Protein AF-A0A3D2Z4G0-F1 (afdb_monomer_lite)

Structure (mmCIF, N/CA/C/O backbone):
data_AF-A0A3D2Z4G0-F1
#
_entry.id   AF-A0A3D2Z4G0-F1
#
loop_
_atom_site.group_PDB
_atom_site.id
_atom_site.type_symbol
_atom_site.label_atom_id
_atom_site.label_alt_id
_atom_site.label_comp_id
_atom_site.label_asym_id
_atom_site.label_entity_id
_atom_site.label_seq_id
_atom_site.pdbx_PDB_ins_code
_atom_site.Cartn_x
_atom_site.Cartn_y
_atom_site.Cartn_z
_atom_site.occupancy
_atom_site.B_iso_or_equiv
_atom_site.auth_seq_id
_atom_site.auth_comp_id
_atom_site.auth_asym_id
_atom_site.auth_atom_id
_atom_site.pdbx_PDB_model_num
ATOM 1 N N . MET A 1 1 ? 4.034 -22.507 46.499 1.00 26.33 1 MET A N 1
ATOM 2 C CA . MET A 1 1 ? 3.927 -21.256 47.279 1.00 26.33 1 MET A CA 1
ATOM 3 C C . MET A 1 1 ? 2.744 -20.499 46.730 1.00 26.33 1 MET A C 1
ATOM 5 O O . MET A 1 1 ? 2.694 -20.268 45.532 1.00 26.33 1 MET A O 1
ATOM 9 N N . ILE A 1 2 ? 1.754 -20.267 47.580 1.00 26.80 2 ILE A N 1
ATOM 10 C CA . ILE A 1 2 ? 0.450 -19.711 47.232 1.00 26.80 2 ILE A CA 1
ATOM 11 C C . ILE A 1 2 ? 0.657 -18.213 46.958 1.00 26.80 2 ILE A C 1
ATOM 13 O O . ILE A 1 2 ? 0.965 -17.467 47.874 1.00 26.80 2 ILE A O 1
ATOM 17 N N . GLN A 1 3 ? 0.527 -17.775 45.702 1.00 35.84 3 GLN A N 1
ATOM 18 C CA . GLN A 1 3 ? 0.674 -16.372 45.262 1.00 35.84 3 GLN A CA 1
ATOM 19 C C . GLN A 1 3 ? -0.486 -15.445 45.699 1.00 35.84 3 GLN A C 1
ATOM 21 O O . GLN A 1 3 ? -0.616 -14.338 45.186 1.00 35.84 3 GLN A O 1
ATOM 26 N N . GLY A 1 4 ? -1.332 -15.878 46.641 1.00 30.55 4 GLY A N 1
ATOM 27 C CA . GLY A 1 4 ? -2.439 -15.076 47.177 1.00 30.55 4 GLY A CA 1
ATOM 28 C C . GLY A 1 4 ? -1.985 -13.871 48.011 1.00 30.55 4 GLY A C 1
ATOM 29 O O . GLY A 1 4 ? -2.734 -12.907 48.136 1.00 30.55 4 GLY A O 1
ATOM 30 N N . ASP A 1 5 ? -0.748 -13.882 48.515 1.00 36.03 5 ASP A N 1
ATOM 31 C CA . ASP A 1 5 ? -0.231 -12.812 49.380 1.00 36.03 5 ASP A CA 1
ATOM 32 C C . ASP A 1 5 ? 0.164 -11.532 48.612 1.00 36.03 5 ASP A C 1
ATOM 34 O O . ASP A 1 5 ? 0.172 -10.449 49.189 1.00 36.03 5 ASP A O 1
ATOM 38 N N . LEU A 1 6 ? 0.359 -11.591 47.286 1.00 43.19 6 LEU A N 1
ATOM 39 C CA . LEU A 1 6 ? 0.741 -10.420 46.473 1.00 43.19 6 LEU A CA 1
ATOM 40 C C . LEU A 1 6 ? -0.345 -9.331 46.374 1.00 43.19 6 LEU A C 1
ATOM 42 O O . LEU A 1 6 ? -0.020 -8.187 46.066 1.00 43.19 6 LEU A O 1
ATOM 46 N N . PHE A 1 7 ? -1.615 -9.655 46.640 1.00 40.22 7 PHE A N 1
ATOM 47 C CA . PHE A 1 7 ? -2.715 -8.676 46.618 1.00 40.22 7 PHE A CA 1
ATOM 48 C C . PHE A 1 7 ? -2.901 -7.937 47.950 1.00 40.22 7 PHE A C 1
ATOM 50 O O . PHE A 1 7 ? -3.473 -6.848 47.964 1.00 40.22 7 PHE A O 1
ATOM 57 N N . LEU A 1 8 ? -2.417 -8.502 49.062 1.00 39.91 8 LEU A N 1
ATOM 58 C CA . LEU A 1 8 ? -2.564 -7.928 50.405 1.00 39.91 8 LEU A CA 1
ATOM 59 C C . LEU A 1 8 ? -1.239 -7.418 50.987 1.00 39.91 8 LEU A C 1
ATOM 61 O O . LEU A 1 8 ? -1.266 -6.549 51.857 1.00 39.91 8 LEU A O 1
ATOM 65 N N . ASP A 1 9 ? -0.090 -7.893 50.504 1.00 40.06 9 ASP A N 1
ATOM 66 C CA . ASP A 1 9 ? 1.225 -7.445 50.974 1.00 40.06 9 ASP A CA 1
ATOM 67 C C . ASP A 1 9 ? 1.528 -5.963 50.701 1.00 40.06 9 ASP A C 1
ATOM 69 O O . ASP A 1 9 ? 2.069 -5.324 51.602 1.00 40.06 9 ASP A O 1
ATOM 73 N N . PRO A 1 10 ? 1.120 -5.333 49.579 1.00 41.44 10 PRO A N 1
ATOM 74 C CA . PRO A 1 10 ? 1.303 -3.888 49.404 1.00 41.44 10 PRO A CA 1
ATOM 75 C C . PRO A 1 10 ? 0.479 -3.047 50.392 1.00 41.44 10 PRO A C 1
ATOM 77 O O . PRO A 1 10 ? 0.811 -1.895 50.642 1.00 41.44 10 PRO A O 1
ATOM 80 N N . LEU A 1 11 ? -0.590 -3.619 50.964 1.00 38.25 11 LEU A N 1
ATOM 81 C CA . LEU A 1 11 ? -1.398 -2.991 52.016 1.00 38.25 11 LEU A CA 1
ATOM 82 C C . LEU A 1 11 ? -0.865 -3.294 53.429 1.00 38.25 11 LEU A C 1
ATOM 84 O O . LEU A 1 11 ? -1.205 -2.585 54.373 1.00 38.25 11 LEU A O 1
ATOM 88 N N . ARG A 1 12 ? -0.051 -4.348 53.596 1.00 37.44 12 ARG A N 1
ATOM 89 C CA . ARG A 1 12 ? 0.475 -4.806 54.897 1.00 37.44 12 ARG A CA 1
ATOM 90 C C . ARG A 1 12 ? 1.940 -4.437 55.137 1.00 37.44 12 ARG A C 1
ATOM 92 O O . ARG A 1 12 ? 2.349 -4.326 56.291 1.00 37.44 12 ARG A O 1
ATOM 99 N N . ALA A 1 13 ? 2.725 -4.216 54.088 1.00 37.34 13 ALA A N 1
ATOM 100 C CA . ALA A 1 13 ? 4.147 -3.916 54.180 1.00 37.34 13 ALA A CA 1
ATOM 101 C C . ALA A 1 13 ? 4.425 -2.401 54.095 1.00 37.34 13 ALA A C 1
ATOM 103 O O . ALA A 1 13 ? 4.795 -1.879 53.051 1.00 37.34 13 ALA A O 1
ATOM 104 N N . GLY A 1 14 ? 4.313 -1.730 55.247 1.00 43.56 14 GLY A N 1
ATOM 105 C CA . GLY A 1 14 ? 5.189 -0.616 55.637 1.00 43.56 14 GLY A CA 1
ATOM 106 C C . GLY A 1 14 ? 4.856 0.793 55.137 1.00 43.56 14 GLY A C 1
ATOM 107 O O . GLY A 1 14 ? 5.558 1.307 54.272 1.00 43.56 14 GLY A O 1
ATOM 108 N N . ASP A 1 15 ? 3.920 1.474 55.808 1.00 40.44 15 ASP A N 1
ATOM 109 C CA . ASP A 1 15 ? 3.871 2.943 55.834 1.00 40.44 15 ASP A CA 1
ATOM 110 C C . ASP A 1 15 ? 4.168 3.470 57.261 1.00 40.44 15 ASP A C 1
ATOM 112 O O . ASP A 1 15 ? 3.384 3.221 58.182 1.00 40.44 15 ASP A O 1
ATOM 116 N N . PRO A 1 16 ? 5.286 4.195 57.487 1.00 45.03 16 PRO A N 1
ATOM 117 C CA . PRO A 1 16 ? 5.542 4.961 58.714 1.00 45.03 16 PRO A CA 1
ATOM 118 C C . PRO A 1 16 ? 4.573 6.142 58.917 1.00 45.03 16 PRO A C 1
ATOM 120 O O . PRO A 1 16 ? 4.625 6.796 59.957 1.00 45.03 16 PRO A O 1
ATOM 123 N N . GLN A 1 17 ? 3.720 6.429 57.932 1.00 47.69 17 GLN A N 1
ATOM 124 C CA . GLN A 1 17 ? 2.647 7.418 57.944 1.00 47.69 17 GLN A CA 1
ATOM 125 C C . GLN A 1 17 ? 1.267 6.756 57.868 1.00 47.69 17 GLN A C 1
ATOM 127 O O . GLN A 1 17 ? 0.371 7.265 57.194 1.00 47.69 17 GLN A O 1
ATOM 132 N N . GLN A 1 18 ? 1.026 5.688 58.643 1.00 40.91 18 GLN A N 1
ATOM 133 C CA . GLN A 1 18 ? -0.345 5.509 59.128 1.00 40.91 18 GLN A CA 1
ATOM 134 C C . GLN A 1 18 ? -0.792 6.868 59.689 1.00 40.91 18 GLN A C 1
ATOM 136 O O . GLN A 1 18 ? -0.118 7.386 60.590 1.00 40.91 18 GLN A O 1
ATOM 141 N N . PRO A 1 19 ? -1.865 7.488 59.156 1.00 40.09 19 PRO A N 1
ATOM 142 C CA . PRO A 1 19 ? -2.386 8.682 59.784 1.00 40.09 19 PRO A CA 1
ATOM 143 C C . PRO A 1 19 ? -2.679 8.309 61.242 1.00 40.09 19 PRO A C 1
ATOM 145 O O . PRO A 1 19 ? -3.088 7.165 61.492 1.00 40.09 19 PRO A O 1
ATOM 148 N N . PRO A 1 20 ? -2.392 9.201 62.209 1.00 41.44 20 PRO A N 1
ATOM 149 C CA . PRO A 1 20 ? -2.574 8.890 63.618 1.00 41.44 20 PRO A CA 1
ATOM 150 C C . PRO A 1 20 ? -3.964 8.270 63.813 1.00 41.44 20 PRO A C 1
ATOM 152 O O . PRO A 1 20 ? -4.894 8.675 63.111 1.00 41.44 20 PRO A O 1
ATOM 155 N N . PRO A 1 21 ? -4.137 7.301 64.729 1.00 42.06 21 PRO A N 1
ATOM 156 C CA . PRO A 1 21 ? -5.417 6.612 64.944 1.00 42.06 21 PRO A CA 1
ATOM 157 C C . PRO A 1 21 ? -6.617 7.569 65.104 1.00 42.06 21 PRO A C 1
ATOM 159 O O . PRO A 1 21 ? -7.758 7.191 64.875 1.00 42.06 21 PRO A O 1
ATOM 162 N N . GLU A 1 22 ? -6.332 8.822 65.449 1.00 41.31 22 GLU A N 1
ATOM 163 C CA . GLU A 1 22 ? -7.210 9.988 65.533 1.00 41.31 22 GLU A CA 1
ATOM 164 C C . GLU A 1 22 ? -7.903 10.378 64.204 1.00 41.31 22 GLU A C 1
ATOM 166 O O . GLU A 1 22 ? -9.020 10.882 64.233 1.00 41.31 22 GLU A O 1
ATOM 171 N N . LEU A 1 23 ? -7.316 10.099 63.031 1.00 34.28 23 LEU A N 1
ATOM 172 C CA . LEU A 1 23 ? -7.935 10.313 61.704 1.00 34.28 23 LEU A CA 1
ATOM 173 C C . LEU A 1 23 ? -8.950 9.214 61.336 1.00 34.28 23 LEU A C 1
ATOM 175 O O . LEU A 1 23 ? -9.808 9.431 60.483 1.00 34.28 23 LEU A O 1
ATOM 179 N N . TYR A 1 24 ? -8.870 8.059 62.006 1.00 39.69 24 TYR A N 1
ATOM 180 C CA . TYR A 1 24 ? -9.885 6.999 61.987 1.00 39.69 24 TYR A CA 1
ATOM 181 C C . TYR A 1 24 ? -10.826 7.068 63.198 1.00 39.69 24 TYR A C 1
ATOM 183 O O . TYR A 1 24 ? -11.825 6.347 63.238 1.00 39.69 24 TYR A O 1
ATOM 191 N N . SER A 1 25 ? -10.545 7.936 64.179 1.00 35.84 25 SER A N 1
ATOM 192 C CA . SER A 1 25 ? -11.500 8.258 65.232 1.00 35.84 25 SER A CA 1
ATOM 193 C C . SER A 1 25 ? -12.492 9.270 64.674 1.00 35.84 25 SER A C 1
ATOM 195 O O . SER A 1 25 ? -12.332 10.485 64.795 1.00 35.84 25 SER A O 1
ATOM 197 N N . PHE A 1 26 ? -13.544 8.759 64.041 1.00 35.59 26 PHE A N 1
ATOM 198 C CA . PHE A 1 26 ? -14.797 9.497 64.034 1.00 35.59 26 PHE A CA 1
ATOM 199 C C . PHE A 1 26 ? -15.119 9.826 65.497 1.00 35.59 26 PHE A C 1
ATOM 201 O O . PHE A 1 26 ? -15.107 8.936 66.348 1.00 35.59 26 PHE A O 1
ATOM 208 N N . GLY A 1 27 ? -15.265 11.120 65.791 1.00 43.09 27 GLY A N 1
ATOM 209 C CA . GLY A 1 27 ? -15.557 11.612 67.131 1.00 43.09 27 GLY A CA 1
ATOM 210 C C . GLY A 1 27 ? -16.726 10.853 67.753 1.00 43.09 27 GLY A C 1
ATOM 211 O O . GLY A 1 27 ? -17.701 10.556 67.070 1.00 43.09 27 GLY A O 1
ATOM 212 N N . ASP A 1 28 ? -16.575 10.563 69.043 1.00 42.00 28 ASP A N 1
ATOM 213 C CA . ASP A 1 28 ? -17.462 9.764 69.882 1.00 42.00 28 ASP A CA 1
ATOM 214 C C . ASP A 1 28 ? -17.694 8.324 69.396 1.00 42.00 28 ASP A C 1
ATOM 216 O O . ASP A 1 28 ? -18.253 8.046 68.338 1.00 42.00 28 ASP A O 1
ATOM 220 N N . THR A 1 29 ? -17.305 7.370 70.246 1.00 39.41 29 THR A N 1
ATOM 221 C CA . THR A 1 29 ? -17.774 5.985 70.196 1.00 39.41 29 THR A CA 1
ATOM 222 C C . THR A 1 29 ? -19.284 5.982 69.936 1.00 39.41 29 THR A C 1
ATOM 224 O O . THR A 1 29 ? -20.032 6.468 70.793 1.00 39.41 29 THR A O 1
ATOM 227 N N . PRO A 1 30 ? -19.770 5.429 68.808 1.00 42.28 30 PRO A N 1
ATOM 228 C CA . PRO A 1 30 ? -21.195 5.254 68.623 1.00 42.28 30 PRO A CA 1
ATOM 229 C C . PRO A 1 30 ? -21.691 4.380 69.773 1.00 42.28 30 PRO A C 1
ATOM 231 O O . PRO A 1 30 ? -21.237 3.256 69.969 1.00 42.28 30 PRO A O 1
ATOM 234 N N . THR A 1 31 ? -22.645 4.884 70.547 1.00 48.47 31 THR A N 1
ATOM 235 C CA . THR A 1 31 ? -23.392 4.127 71.565 1.00 48.47 31 THR A CA 1
ATOM 236 C C . THR A 1 31 ? -24.327 3.077 70.946 1.00 48.47 31 THR A C 1
ATOM 238 O O . THR A 1 31 ? -25.176 2.513 71.634 1.00 48.47 31 THR A O 1
ATOM 241 N N . SER A 1 32 ? -24.159 2.792 69.653 1.00 48.91 32 SER A N 1
ATOM 242 C CA . SER A 1 32 ? -24.897 1.806 68.870 1.00 48.91 32 SER A CA 1
ATOM 243 C C . SER A 1 32 ? -23.912 0.745 68.363 1.00 48.91 32 SER A C 1
ATOM 245 O O . SER A 1 32 ? -22.798 1.107 67.979 1.00 48.91 32 SER A O 1
ATOM 247 N N . PRO A 1 33 ? -24.273 -0.553 68.365 1.00 43.03 33 PRO A N 1
ATOM 248 C CA . PRO A 1 33 ? -23.442 -1.584 67.744 1.00 43.03 33 PRO A CA 1
ATOM 249 C C . PRO A 1 33 ? -23.153 -1.194 66.284 1.00 43.03 33 PRO A C 1
ATOM 251 O O . PRO A 1 33 ? -24.008 -0.548 65.674 1.00 43.03 33 PRO A O 1
ATOM 254 N N . PRO A 1 34 ? -21.979 -1.548 65.722 1.00 48.84 34 PRO A N 1
ATOM 255 C CA . PRO A 1 34 ? -21.697 -1.270 64.320 1.00 48.84 34 PRO A CA 1
ATOM 256 C C . PRO A 1 34 ? -22.833 -1.865 63.489 1.00 48.84 34 PRO A C 1
ATOM 258 O O . PRO A 1 34 ? -23.084 -3.070 63.570 1.00 48.84 34 PRO A O 1
ATOM 261 N N . GLU A 1 35 ? -23.558 -1.021 62.750 1.00 45.31 35 GLU A N 1
ATOM 262 C CA . GLU A 1 35 ? -24.499 -1.507 61.748 1.00 45.31 35 GLU A CA 1
ATOM 263 C C . GLU A 1 35 ? -23.724 -2.467 60.847 1.00 45.31 35 GLU A C 1
ATOM 265 O O . GLU A 1 35 ? -22.683 -2.113 60.286 1.00 45.31 35 GLU A O 1
ATOM 270 N N . SER A 1 36 ? -24.176 -3.718 60.772 1.00 47.66 36 SER A N 1
ATOM 271 C CA . SER A 1 36 ? -23.598 -4.691 59.860 1.00 47.66 36 SER A CA 1
ATOM 272 C C . SER A 1 36 ? -23.905 -4.222 58.442 1.00 47.66 36 SER A C 1
ATOM 274 O O . SER A 1 36 ? -24.997 -4.465 57.932 1.00 47.66 36 SER A O 1
ATOM 276 N N . VAL A 1 37 ? -22.968 -3.507 57.823 1.00 56.75 37 VAL A N 1
ATOM 277 C CA . VAL A 1 37 ? -23.060 -3.165 56.405 1.00 56.75 37 VAL A CA 1
ATOM 278 C C . VAL A 1 37 ? -22.986 -4.479 55.635 1.00 56.75 37 VAL A C 1
ATOM 280 O O . VAL A 1 37 ? -21.968 -5.171 55.661 1.00 56.75 37 VAL A O 1
ATOM 283 N N . GLU A 1 38 ? -24.093 -4.859 55.009 1.00 61.16 38 GLU A N 1
ATOM 284 C CA . GLU A 1 38 ? -24.170 -6.059 54.186 1.00 61.16 38 GLU A CA 1
ATOM 285 C C . GLU A 1 38 ? -23.364 -5.817 52.902 1.00 61.16 38 GLU A C 1
ATOM 287 O O . GLU A 1 38 ? -23.771 -5.068 52.016 1.00 61.16 38 GLU A O 1
ATOM 292 N N . VAL A 1 39 ? -22.159 -6.388 52.841 1.00 68.50 39 VAL A N 1
ATOM 293 C CA . VAL A 1 39 ? -21.273 -6.292 51.674 1.00 68.50 39 VAL A CA 1
ATOM 294 C C . VAL A 1 39 ? -21.712 -7.330 50.649 1.00 68.50 39 VAL A C 1
ATOM 296 O O . VAL A 1 39 ? -21.817 -8.518 50.965 1.00 68.50 39 VAL A O 1
ATOM 299 N N . SER A 1 40 ? -21.940 -6.892 49.413 1.00 70.94 40 SER A N 1
ATOM 300 C CA . SER A 1 40 ? -22.336 -7.781 48.325 1.00 70.94 40 SER A CA 1
ATOM 301 C C . SER A 1 40 ? -21.267 -8.851 48.038 1.00 70.94 40 SER A C 1
ATOM 303 O O . SER A 1 40 ? -20.087 -8.668 48.362 1.00 70.94 40 SER A O 1
ATOM 305 N N . PRO A 1 41 ? -21.635 -9.972 47.391 1.00 73.81 41 PRO A N 1
ATOM 306 C CA . PRO A 1 41 ? -20.697 -11.033 47.030 1.00 73.81 41 PRO A CA 1
ATOM 307 C C . PRO A 1 41 ? -19.424 -10.535 46.335 1.00 73.81 41 PRO A C 1
ATOM 309 O O . PRO A 1 41 ? -18.332 -10.948 46.716 1.00 73.81 41 PRO A O 1
ATOM 312 N N . GLY A 1 42 ? -19.527 -9.573 45.410 1.00 70.62 42 GLY A N 1
ATOM 313 C CA . GLY A 1 42 ? -18.361 -8.967 44.756 1.00 70.62 42 GLY A CA 1
ATOM 314 C C . GLY A 1 42 ? -17.338 -8.407 45.752 1.00 70.62 42 GLY A C 1
ATOM 315 O O . GLY A 1 42 ? -16.149 -8.707 45.650 1.00 70.62 42 GLY A O 1
ATOM 316 N N . GLY A 1 43 ? -17.797 -7.678 46.772 1.00 72.25 43 GLY A N 1
ATOM 317 C CA . GLY A 1 43 ? -16.953 -7.137 47.843 1.00 72.25 43 GLY A CA 1
ATOM 318 C C . GLY A 1 43 ? -16.432 -8.188 48.829 1.00 72.25 43 GLY A C 1
ATOM 319 O O . GLY A 1 43 ? -15.412 -7.975 49.495 1.00 72.25 43 GLY A O 1
ATOM 320 N N . ARG A 1 44 ? -17.085 -9.355 48.902 1.00 78.56 44 ARG A N 1
ATOM 321 C CA . ARG A 1 44 ? -16.624 -10.495 49.710 1.00 78.56 44 ARG A CA 1
ATOM 322 C C . ARG A 1 44 ? -15.416 -11.206 49.117 1.00 78.56 44 ARG A C 1
ATOM 324 O O . ARG A 1 44 ? -14.639 -11.766 49.886 1.00 78.56 44 ARG A O 1
ATOM 331 N N . LEU A 1 45 ? -15.191 -11.108 47.803 1.00 76.19 45 LEU A N 1
ATOM 332 C CA . LEU A 1 45 ? -14.071 -11.754 47.103 1.00 76.19 45 LEU A CA 1
ATOM 333 C C . LEU A 1 45 ? -12.707 -11.527 47.777 1.00 76.19 45 LEU A C 1
ATOM 335 O O . LEU A 1 45 ? -11.882 -12.440 47.822 1.00 76.19 45 LEU A O 1
ATOM 339 N N . LEU A 1 46 ? -12.489 -10.331 48.330 1.00 67.75 46 LEU A N 1
ATOM 340 C CA . LEU A 1 46 ? -11.228 -9.923 48.961 1.00 67.75 46 LEU A CA 1
ATOM 341 C C . LEU A 1 46 ? -11.308 -9.777 50.488 1.00 67.75 46 LEU A C 1
ATOM 343 O O . LEU A 1 46 ? -10.311 -9.429 51.116 1.00 67.75 46 LEU A O 1
ATOM 347 N N . THR A 1 47 ? -12.474 -10.036 51.088 1.00 71.56 47 THR A N 1
ATOM 348 C CA . THR A 1 47 ? -12.684 -9.968 52.542 1.00 71.56 47 THR A CA 1
ATOM 349 C C . THR A 1 47 ? -12.954 -11.360 53.116 1.00 71.56 47 THR A C 1
ATOM 351 O O . THR A 1 47 ? -12.012 -12.097 53.394 1.00 71.56 47 THR A O 1
ATOM 354 N N . GLY A 1 48 ? -14.224 -11.743 53.280 1.00 70.19 48 GLY A N 1
ATOM 355 C CA . GLY A 1 48 ? -14.641 -13.047 53.813 1.00 70.19 48 GLY A CA 1
ATOM 356 C C . GLY A 1 48 ? -14.454 -14.228 52.851 1.00 70.19 48 GLY A C 1
ATOM 357 O O . GLY A 1 48 ? -14.585 -15.373 53.276 1.00 70.19 48 GLY A O 1
ATOM 358 N N . GLY A 1 49 ? -14.127 -13.955 51.584 1.00 80.00 49 GLY A N 1
ATOM 359 C CA . GLY A 1 49 ? -14.086 -14.920 50.486 1.00 80.00 49 GLY A CA 1
ATOM 360 C C . GLY A 1 49 ? -15.465 -15.163 49.864 1.00 80.00 49 GLY A C 1
ATOM 361 O O . GLY A 1 49 ? -16.495 -14.956 50.505 1.00 80.00 49 GLY A O 1
ATOM 362 N N . LEU A 1 50 ? -15.479 -15.598 48.602 1.00 86.12 50 LEU A N 1
ATOM 363 C CA . LEU A 1 50 ? -16.684 -16.119 47.954 1.00 86.12 50 LEU A CA 1
ATOM 364 C C . LEU A 1 50 ? -16.980 -17.545 48.428 1.00 86.12 50 LEU A C 1
ATOM 366 O O . LEU A 1 50 ? -16.075 -18.329 48.725 1.00 86.12 50 LEU A O 1
ATOM 370 N N . THR A 1 51 ? -18.259 -17.890 48.438 1.00 86.69 51 THR A N 1
ATOM 371 C CA . THR A 1 51 ? -18.774 -19.248 48.623 1.00 86.69 51 THR A CA 1
ATOM 372 C C . THR A 1 51 ? -19.333 -19.784 47.301 1.00 86.69 51 THR A C 1
ATOM 374 O O . THR A 1 51 ? -19.677 -18.995 46.423 1.00 86.69 51 THR A O 1
ATOM 377 N N . PRO A 1 52 ? -19.498 -21.107 47.127 1.00 85.69 52 PRO A N 1
ATOM 378 C CA . PRO A 1 52 ? -20.133 -21.653 45.923 1.00 85.69 52 PRO A CA 1
ATOM 379 C C . PRO A 1 52 ? -21.560 -21.130 45.660 1.00 85.69 52 PRO A C 1
ATOM 381 O O . PRO A 1 52 ? -22.009 -21.130 44.516 1.00 85.69 52 PRO A O 1
ATOM 384 N N . GLU A 1 53 ? -22.267 -20.661 46.694 1.00 85.06 53 GLU A N 1
ATOM 385 C CA . GLU A 1 53 ? -23.605 -20.056 46.584 1.00 85.06 53 GLU A CA 1
ATOM 386 C C . GLU A 1 53 ? -23.568 -18.660 45.935 1.00 85.06 53 GLU A C 1
ATOM 388 O O . GLU A 1 53 ? -24.552 -18.218 45.348 1.00 85.06 53 GLU A O 1
ATOM 393 N N . ASP A 1 54 ? -22.411 -17.990 45.951 1.00 87.19 54 ASP A N 1
ATOM 394 C CA . ASP A 1 54 ? -22.211 -16.674 45.332 1.00 87.19 54 ASP A CA 1
ATOM 395 C C . ASP A 1 54 ? -22.127 -16.720 43.802 1.00 87.19 54 ASP A C 1
ATOM 397 O O . ASP A 1 54 ? -22.045 -15.679 43.148 1.00 87.19 54 ASP A O 1
ATOM 401 N N . ALA A 1 55 ? -22.166 -17.913 43.208 1.00 82.62 55 ALA A N 1
ATOM 402 C CA . ALA A 1 55 ? -22.007 -18.107 41.772 1.00 82.62 55 ALA A CA 1
ATOM 403 C C . ALA A 1 55 ? -23.151 -17.512 40.925 1.00 82.62 55 ALA A C 1
ATOM 405 O O . ALA A 1 55 ? -22.988 -17.348 39.716 1.00 82.62 55 ALA A O 1
ATOM 406 N N . ASP A 1 56 ? -24.289 -17.173 41.540 1.00 83.06 56 ASP A N 1
ATOM 407 C CA . ASP A 1 56 ? -25.400 -16.461 40.887 1.00 83.06 56 ASP A CA 1
ATOM 408 C C . ASP A 1 56 ? -25.239 -14.928 40.935 1.00 83.06 56 ASP A C 1
ATOM 410 O O . ASP A 1 56 ? -25.953 -14.190 40.241 1.00 83.06 56 ASP A O 1
ATOM 414 N N . ALA A 1 57 ? -24.305 -14.445 41.759 1.00 87.75 57 ALA A N 1
ATOM 415 C CA . ALA A 1 57 ? -23.975 -13.036 41.932 1.00 87.75 57 ALA A CA 1
ATOM 416 C C . ALA A 1 57 ? -22.634 -12.656 41.289 1.00 87.75 57 ALA A C 1
ATOM 418 O O . ALA A 1 57 ? -22.484 -11.513 40.864 1.00 87.75 57 ALA A O 1
ATOM 419 N N . VAL A 1 58 ? -21.681 -13.588 41.186 1.00 92.06 58 VAL A N 1
ATOM 420 C CA . VAL A 1 58 ? -20.374 -13.369 40.553 1.00 92.06 58 VAL A CA 1
ATOM 421 C C . VAL A 1 58 ? -20.184 -14.331 39.381 1.00 92.06 58 VAL A C 1
ATOM 423 O O . VAL A 1 58 ? -20.096 -15.544 39.566 1.00 92.06 58 VAL A O 1
ATOM 426 N N . ARG A 1 59 ? -20.088 -13.783 38.167 1.00 93.75 59 ARG A N 1
ATOM 427 C CA . ARG A 1 59 ? -19.872 -14.531 36.922 1.00 93.75 59 ARG A CA 1
ATOM 428 C C . ARG A 1 59 ? -18.444 -14.349 36.418 1.00 93.75 59 ARG A C 1
ATOM 430 O O . ARG A 1 59 ? -17.916 -13.240 36.427 1.00 93.75 59 ARG A O 1
ATOM 437 N N . LEU A 1 60 ? -17.848 -15.434 35.924 1.00 95.31 60 LEU A N 1
ATOM 438 C CA . LEU A 1 60 ? -16.515 -15.449 35.320 1.00 95.31 60 LEU A CA 1
ATOM 439 C C . LEU A 1 60 ? -16.616 -15.751 33.828 1.00 95.31 60 LEU A C 1
ATOM 441 O O . LEU A 1 60 ? -17.191 -16.772 33.441 1.00 95.31 60 LEU A O 1
ATOM 445 N N . GLN A 1 61 ? -16.041 -14.877 33.005 1.00 95.19 61 GLN A N 1
ATOM 446 C CA . GLN A 1 61 ? -16.041 -15.004 31.555 1.00 95.19 61 GLN A CA 1
ATOM 447 C C . GLN A 1 61 ? -14.630 -14.829 30.986 1.00 95.19 61 GLN A C 1
ATOM 449 O O . GLN A 1 61 ? -13.927 -13.872 31.302 1.00 95.19 61 GLN A O 1
ATOM 454 N N . GLN A 1 62 ? -14.247 -15.729 30.085 1.00 94.56 62 GLN A N 1
ATOM 455 C CA . GLN A 1 62 ? -13.087 -15.586 29.217 1.00 94.56 62 GLN A CA 1
ATOM 456 C C . GLN A 1 62 ? -13.514 -15.389 27.762 1.00 94.56 62 GLN A C 1
ATOM 458 O O . GLN A 1 62 ? -14.491 -15.990 27.307 1.00 94.56 62 GLN A O 1
ATOM 463 N N . VAL A 1 63 ? -12.770 -14.590 27.001 1.00 92.81 63 VAL A N 1
ATOM 464 C CA . VAL A 1 63 ? -13.060 -14.367 25.574 1.00 92.81 63 VAL A CA 1
ATOM 465 C C . VAL A 1 63 ? -11.802 -14.337 24.707 1.00 92.81 63 VAL A C 1
ATOM 467 O O . VAL A 1 63 ? -10.685 -14.215 25.204 1.00 92.81 63 VAL A O 1
ATOM 470 N N . ILE A 1 64 ? -11.977 -14.433 23.388 1.00 90.94 64 ILE A N 1
ATOM 471 C CA . ILE A 1 64 ? -10.890 -14.276 22.410 1.00 90.94 64 ILE A CA 1
ATOM 472 C C . ILE A 1 64 ? -10.969 -12.902 21.747 1.00 90.94 64 ILE A C 1
ATOM 474 O O . ILE A 1 64 ? -11.867 -12.655 20.943 1.00 90.94 64 ILE A O 1
ATOM 478 N N . GLY A 1 65 ? -9.983 -12.049 22.018 1.00 87.75 65 GLY A N 1
ATOM 479 C CA . GLY A 1 65 ? -9.855 -10.705 21.459 1.00 87.75 65 GLY A CA 1
ATOM 480 C C . GLY A 1 65 ? -10.608 -9.626 22.244 1.00 87.75 65 GLY A C 1
ATOM 481 O O . GLY A 1 65 ? -11.686 -9.858 22.782 1.00 87.75 65 GLY A O 1
ATOM 482 N N . LEU A 1 66 ? -10.048 -8.413 22.255 1.00 88.88 66 LEU A N 1
ATOM 483 C CA . LEU A 1 66 ? -10.557 -7.275 23.040 1.00 88.88 66 LEU A CA 1
ATOM 484 C C . LEU A 1 66 ? -11.911 -6.763 22.543 1.00 88.88 66 LEU A C 1
ATOM 486 O O . LEU A 1 66 ? -12.769 -6.394 23.337 1.00 88.88 66 LEU A O 1
ATOM 490 N N . GLU A 1 67 ? -12.138 -6.787 21.229 1.00 89.75 67 GLU A N 1
ATOM 491 C CA . GLU A 1 67 ? -13.457 -6.474 20.666 1.00 89.75 67 GLU A CA 1
ATOM 492 C C . GLU A 1 67 ? -14.519 -7.458 21.165 1.00 89.75 67 GLU A C 1
ATOM 494 O O . GLU A 1 67 ? -15.648 -7.065 21.441 1.00 89.75 67 GLU A O 1
ATOM 499 N N . THR A 1 68 ? -14.159 -8.732 21.334 1.00 89.00 68 THR A N 1
ATOM 500 C CA . THR A 1 68 ? -15.079 -9.758 21.827 1.00 89.00 68 THR A CA 1
ATOM 501 C C . THR A 1 68 ? -15.440 -9.542 23.295 1.00 89.00 68 THR A C 1
ATOM 503 O O . THR A 1 68 ? -16.559 -9.879 23.659 1.00 89.00 68 THR A O 1
ATOM 506 N N . GLU A 1 69 ? -14.575 -8.941 24.125 1.00 92.75 69 GLU A N 1
ATOM 507 C CA . GLU A 1 69 ? -14.936 -8.561 25.506 1.00 92.75 69 GLU A CA 1
ATOM 508 C C . GLU A 1 69 ? -16.106 -7.580 25.510 1.00 92.75 69 GLU A C 1
ATOM 510 O O . GLU A 1 69 ? -17.123 -7.809 26.166 1.00 92.75 69 GLU A O 1
ATOM 515 N N . VAL A 1 70 ? -15.985 -6.517 24.712 1.00 93.25 70 VAL A N 1
ATOM 516 C CA . VAL A 1 70 ? -17.018 -5.485 24.578 1.00 93.25 70 VAL A CA 1
ATOM 517 C C . VAL A 1 70 ? -18.303 -6.075 23.998 1.00 93.25 70 VAL A C 1
ATOM 519 O O . VAL A 1 70 ? -19.389 -5.858 24.538 1.00 93.25 70 VAL A O 1
ATOM 522 N N . ARG A 1 71 ? -18.189 -6.868 22.926 1.00 90.94 71 ARG A N 1
ATOM 523 C CA . ARG A 1 71 ? -19.346 -7.507 22.283 1.00 90.94 71 ARG A CA 1
ATOM 524 C C . ARG A 1 71 ? -20.033 -8.494 23.218 1.00 90.94 71 ARG A C 1
ATOM 526 O O . ARG A 1 71 ? -21.254 -8.494 23.271 1.00 90.94 71 ARG A O 1
ATOM 533 N N . PHE A 1 72 ? -19.282 -9.293 23.976 1.00 91.81 72 PHE A N 1
ATOM 534 C CA . PHE A 1 72 ? -19.837 -10.218 24.964 1.00 91.81 72 PHE A CA 1
ATOM 535 C C . PHE A 1 72 ? -20.716 -9.485 25.979 1.00 91.81 72 PHE A C 1
ATOM 537 O O . PHE A 1 72 ? -21.853 -9.898 26.190 1.00 91.81 72 PHE A O 1
ATOM 544 N N . VAL A 1 73 ? -20.224 -8.389 26.569 1.00 93.69 73 VAL A N 1
ATOM 545 C CA . VAL A 1 73 ? -21.004 -7.629 27.557 1.00 93.69 73 VAL A CA 1
ATOM 546 C C . VAL A 1 73 ? -22.305 -7.122 26.946 1.00 93.69 73 VAL A C 1
ATOM 548 O O . VAL A 1 73 ? -23.367 -7.276 27.540 1.00 93.69 73 VAL A O 1
ATOM 551 N N . LEU A 1 74 ? -22.240 -6.566 25.738 1.00 92.81 74 LEU A N 1
ATOM 552 C CA . LEU A 1 74 ? -23.417 -6.012 25.075 1.00 92.81 74 LEU A CA 1
ATOM 553 C C . LEU A 1 74 ? -24.410 -7.112 24.648 1.00 92.81 74 LEU A C 1
ATOM 555 O O . LEU A 1 74 ? -25.614 -6.923 24.813 1.00 92.81 74 LEU A O 1
ATOM 559 N N . ARG A 1 75 ? -23.937 -8.301 24.237 1.00 89.50 75 ARG A N 1
ATOM 560 C CA . ARG A 1 75 ? -24.789 -9.494 24.040 1.00 89.50 75 ARG A CA 1
ATOM 561 C C . ARG A 1 75 ? -25.494 -9.896 25.325 1.00 89.50 75 ARG A C 1
ATOM 563 O O . ARG A 1 75 ? -26.694 -10.139 25.297 1.00 89.50 75 ARG A O 1
ATOM 570 N N . ASP A 1 76 ? -24.759 -9.972 26.433 1.00 91.06 76 ASP A N 1
ATOM 571 C CA . ASP A 1 76 ? -25.298 -10.414 27.721 1.00 91.06 76 ASP A CA 1
ATOM 572 C C . ASP A 1 76 ? -26.369 -9.444 28.234 1.00 91.06 76 ASP A C 1
ATOM 574 O O . ASP A 1 76 ? -27.461 -9.864 28.610 1.00 91.06 76 ASP A O 1
ATOM 578 N N . VAL A 1 77 ? -26.096 -8.136 28.154 1.00 92.94 77 VAL A N 1
ATOM 579 C CA . VAL A 1 77 ? -27.035 -7.067 28.524 1.00 92.94 77 VAL A CA 1
ATOM 580 C C . VAL A 1 77 ? -28.336 -7.159 27.724 1.00 92.94 77 VAL A C 1
ATOM 582 O O . VAL A 1 77 ? -29.419 -7.125 28.313 1.00 92.94 77 VAL A O 1
ATOM 585 N N . LEU A 1 78 ? -28.241 -7.304 26.400 1.00 90.06 78 LEU A N 1
ATOM 586 C CA . LEU A 1 78 ? -29.408 -7.354 25.519 1.00 90.06 78 LEU A CA 1
ATOM 587 C C . LEU A 1 78 ? -30.183 -8.668 25.655 1.00 90.06 78 LEU A C 1
ATOM 589 O O . LEU A 1 78 ? -31.408 -8.646 25.758 1.00 90.06 78 LEU A O 1
ATOM 593 N N . ALA A 1 79 ? -29.489 -9.806 25.710 1.00 87.31 79 ALA A N 1
ATOM 594 C CA . ALA A 1 79 ? -30.116 -11.121 25.832 1.00 87.31 79 ALA A CA 1
ATOM 595 C C . ALA A 1 79 ? -30.834 -11.306 27.174 1.00 87.31 79 ALA A C 1
ATOM 597 O O . ALA A 1 79 ? -31.898 -11.922 27.226 1.00 87.31 79 ALA A O 1
ATOM 598 N N . ALA A 1 80 ? -30.279 -10.751 28.255 1.00 89.50 80 ALA A N 1
ATOM 599 C CA . ALA A 1 80 ? -30.912 -10.762 29.569 1.00 89.50 80 ALA A CA 1
ATOM 600 C C . ALA A 1 80 ? -32.012 -9.693 29.727 1.00 89.50 80 ALA A C 1
ATOM 602 O O . ALA A 1 80 ? -32.710 -9.697 30.741 1.00 89.50 80 ALA A O 1
ATOM 603 N N . GLY A 1 81 ? -32.182 -8.791 28.751 1.00 91.44 81 GLY A N 1
ATOM 604 C CA . GLY A 1 81 ? -33.178 -7.719 28.798 1.00 91.44 81 GLY A CA 1
ATOM 605 C C . GLY A 1 81 ? -32.950 -6.737 29.949 1.00 91.44 81 GLY A C 1
ATOM 606 O O . GLY A 1 81 ? -33.914 -6.294 30.577 1.00 91.44 81 GLY A O 1
ATOM 607 N N . LEU A 1 82 ? -31.687 -6.439 30.275 1.00 94.12 82 LEU A N 1
ATOM 608 C CA . LEU A 1 82 ? -31.351 -5.529 31.371 1.00 94.12 82 LEU A CA 1
ATOM 609 C C . LEU A 1 82 ? -31.692 -4.082 30.996 1.00 94.12 82 LEU A C 1
ATOM 611 O O . LEU A 1 82 ? -31.434 -3.642 29.877 1.00 94.12 82 LEU A O 1
ATOM 615 N N . ALA A 1 83 ? -32.226 -3.322 31.953 1.00 95.06 83 ALA A N 1
ATOM 616 C CA . ALA A 1 83 ? -32.407 -1.885 31.783 1.00 95.06 83 ALA A CA 1
ATOM 617 C C . ALA A 1 83 ? -31.033 -1.202 31.698 1.00 95.06 83 ALA A C 1
ATOM 619 O O . ALA A 1 83 ? -30.169 -1.439 32.544 1.00 95.06 83 ALA A O 1
ATOM 620 N N . PHE A 1 84 ? -30.813 -0.361 30.685 1.00 95.94 84 PHE A N 1
ATOM 621 C CA . PHE A 1 84 ? -29.500 0.249 30.452 1.00 95.94 84 PHE A CA 1
ATOM 622 C C . PHE A 1 84 ? -29.042 1.146 31.605 1.00 95.94 84 PHE A C 1
ATOM 624 O O . PHE A 1 84 ? -27.870 1.127 31.972 1.00 95.94 84 PHE A O 1
ATOM 631 N N . ASP A 1 85 ? -29.971 1.841 32.257 1.00 95.38 85 ASP A N 1
ATOM 632 C CA . ASP A 1 85 ? -29.716 2.617 33.472 1.00 95.38 85 ASP A CA 1
ATOM 633 C C . ASP A 1 85 ? -29.602 1.776 34.747 1.00 95.38 85 ASP A C 1
ATOM 635 O O . ASP A 1 85 ? -29.606 2.302 35.858 1.00 95.38 85 ASP A O 1
ATOM 639 N N . ASP A 1 86 ? -29.438 0.470 34.616 1.00 95.38 86 ASP A N 1
ATOM 640 C CA . ASP A 1 86 ? -29.065 -0.418 35.708 1.00 95.38 86 ASP A CA 1
ATOM 641 C C . ASP A 1 86 ? -27.764 -1.179 35.418 1.00 95.38 86 ASP A C 1
ATOM 643 O O . ASP A 1 86 ? -27.362 -2.059 36.183 1.00 95.38 86 ASP A O 1
ATOM 647 N N . VAL A 1 87 ? -27.079 -0.813 34.328 1.00 97.06 87 VAL A N 1
ATOM 648 C CA . VAL A 1 87 ? -25.837 -1.435 33.866 1.00 97.06 87 VAL A CA 1
ATOM 649 C C . VAL A 1 87 ? -24.671 -0.450 33.943 1.00 97.06 87 VAL A C 1
ATOM 651 O O . VAL A 1 87 ? -24.738 0.685 33.463 1.00 97.06 87 VAL A O 1
ATOM 654 N N . GLU A 1 88 ? -23.567 -0.917 34.520 1.00 96.81 88 GLU A N 1
ATOM 655 C CA . GLU A 1 88 ? -22.273 -0.243 34.529 1.00 96.81 88 GLU A CA 1
ATOM 656 C C . GLU A 1 88 ? -21.190 -1.162 33.952 1.00 96.81 88 GLU A C 1
ATOM 658 O O . GLU A 1 88 ? -21.064 -2.325 34.336 1.00 96.81 88 GLU A O 1
ATOM 663 N N . ILE A 1 89 ? -20.401 -0.638 33.017 1.00 97.44 89 ILE A N 1
ATOM 664 C CA . ILE A 1 89 ? -19.268 -1.317 32.393 1.00 97.44 89 ILE A CA 1
ATOM 665 C C . ILE A 1 89 ? -18.001 -0.570 32.804 1.00 97.44 89 ILE A C 1
ATOM 667 O O . ILE A 1 89 ? -17.735 0.551 32.357 1.00 97.44 89 ILE A O 1
ATOM 671 N N . ALA A 1 90 ? -17.223 -1.208 33.669 1.00 96.56 90 ALA A N 1
ATOM 672 C CA . ALA A 1 90 ? -15.922 -0.749 34.108 1.00 96.56 90 ALA A CA 1
ATOM 673 C C . ALA A 1 90 ? -14.810 -1.361 33.245 1.00 96.56 90 ALA A C 1
ATOM 675 O O . ALA A 1 90 ? -14.854 -2.543 32.907 1.00 96.56 90 ALA A O 1
ATOM 676 N N . TYR A 1 91 ? -13.779 -0.583 32.927 1.00 95.38 91 TYR A N 1
ATOM 677 C CA . TYR A 1 91 ? -12.590 -1.067 32.218 1.00 95.38 91 TYR A CA 1
ATOM 678 C C . TYR A 1 91 ? -11.304 -0.759 32.992 1.00 95.38 91 TYR A C 1
ATOM 680 O O . TYR A 1 91 ? -11.161 0.300 33.611 1.00 95.38 91 TYR A O 1
ATOM 688 N N . THR A 1 92 ? -10.351 -1.693 32.954 1.00 92.94 92 THR A N 1
ATOM 689 C CA . THR A 1 92 ? -9.082 -1.598 33.701 1.00 92.94 92 THR A CA 1
ATOM 690 C C . THR A 1 92 ? -8.075 -0.633 33.083 1.00 92.94 92 THR A C 1
ATOM 692 O O . THR A 1 92 ? -7.255 -0.058 33.797 1.00 92.94 92 THR A O 1
ATOM 695 N N . THR A 1 93 ? -8.156 -0.408 31.772 1.00 89.31 93 THR A N 1
ATOM 696 C CA . THR A 1 93 ? -7.287 0.507 31.020 1.00 89.31 93 THR A CA 1
ATOM 697 C C . THR A 1 93 ? -8.112 1.351 30.057 1.00 89.31 93 THR A C 1
ATOM 699 O O . THR A 1 93 ? -9.058 0.864 29.444 1.00 89.31 93 THR A O 1
ATOM 702 N N . GLN A 1 94 ? -7.774 2.635 29.920 1.00 85.62 94 GLN A N 1
ATOM 703 C CA . GLN A 1 94 ? -8.531 3.551 29.061 1.00 85.62 94 GLN A CA 1
ATOM 704 C C . GLN A 1 94 ? -8.419 3.169 27.578 1.00 85.62 94 GLN A C 1
ATOM 706 O O . GLN A 1 94 ? -9.427 3.034 26.886 1.00 85.62 94 GLN A O 1
ATOM 711 N N . THR A 1 95 ? -7.195 2.944 27.101 1.00 84.56 95 THR A N 1
ATOM 712 C CA . THR A 1 95 ? -6.930 2.452 25.746 1.00 84.56 95 THR A CA 1
ATOM 713 C C . THR A 1 95 ? -6.632 0.953 25.816 1.00 84.56 95 THR A C 1
ATOM 715 O O . THR A 1 95 ? -5.730 0.585 26.567 1.00 84.56 95 THR A O 1
ATOM 718 N N . PRO A 1 96 ? -7.321 0.095 25.036 1.00 87.94 96 PRO A N 1
ATOM 719 C CA . PRO A 1 96 ? -8.247 0.436 23.947 1.00 87.94 96 PRO A CA 1
ATOM 720 C C . PRO A 1 96 ? -9.741 0.477 24.331 1.00 87.94 96 PRO A C 1
ATOM 722 O O . PRO A 1 96 ? -10.548 0.892 23.498 1.00 87.94 96 PRO A O 1
ATOM 725 N N . TYR A 1 97 ? -10.131 0.072 25.546 1.00 92.12 97 TYR A N 1
ATOM 726 C CA . TYR A 1 97 ? -11.536 -0.188 25.902 1.00 92.12 97 TYR A CA 1
ATOM 727 C C . TYR A 1 97 ? -12.483 0.994 25.709 1.00 92.12 97 TYR A C 1
ATOM 729 O O . TYR A 1 97 ? -13.555 0.807 25.146 1.00 92.12 97 TYR A O 1
ATOM 737 N N . GLN A 1 98 ? -12.097 2.209 26.104 1.00 90.94 98 GLN A N 1
ATOM 738 C CA . GLN A 1 98 ? -12.944 3.396 25.938 1.00 90.94 98 GLN A CA 1
ATOM 739 C C . GLN A 1 98 ? -13.308 3.622 24.464 1.00 90.94 98 GLN A C 1
ATOM 741 O O . GLN A 1 98 ? -14.453 3.927 24.144 1.00 90.94 98 GLN A O 1
ATOM 746 N N . SER A 1 99 ? -12.339 3.435 23.561 1.00 89.69 99 SER A N 1
ATOM 747 C CA . SER A 1 99 ? -12.568 3.561 22.120 1.00 89.69 99 SER A CA 1
ATOM 748 C C . SER A 1 99 ? -13.429 2.429 21.569 1.00 89.69 99 SER A C 1
ATOM 750 O O . SER A 1 99 ? -14.316 2.689 20.768 1.00 89.69 99 SER A O 1
ATOM 752 N N . LEU A 1 100 ? -13.182 1.188 21.996 1.00 92.62 100 LEU A N 1
ATOM 753 C CA . LEU A 1 100 ? -13.958 0.031 21.543 1.00 92.62 100 LEU A CA 1
ATOM 754 C C . LEU A 1 100 ? -15.416 0.106 22.007 1.00 92.62 100 LEU A C 1
ATOM 756 O O . LEU A 1 100 ? -16.321 -0.190 21.235 1.00 92.62 100 LEU A O 1
ATOM 760 N N . LEU A 1 101 ? -15.643 0.535 23.251 1.00 93.88 101 LEU A N 1
ATOM 761 C CA . LEU A 1 101 ? -16.977 0.770 23.794 1.00 93.88 101 LEU A CA 1
ATOM 762 C C . LEU A 1 101 ? -17.683 1.893 23.039 1.00 93.88 101 LEU A C 1
ATOM 764 O O . LEU A 1 101 ? -18.835 1.716 22.666 1.00 93.88 101 LEU A O 1
ATOM 768 N N . TYR A 1 102 ? -16.991 3.003 22.765 1.00 91.44 102 TYR A N 1
ATOM 769 C CA . TYR A 1 102 ? -17.533 4.094 21.956 1.00 91.44 102 TYR A CA 1
ATOM 770 C C . TYR A 1 102 ? -17.940 3.640 20.554 1.00 91.44 102 TYR A C 1
ATOM 772 O O . TYR A 1 102 ? -19.074 3.865 20.140 1.00 91.44 102 TYR A O 1
ATOM 780 N N . ASP A 1 103 ? -17.053 2.937 19.850 1.00 90.88 103 ASP A N 1
ATOM 781 C CA . ASP A 1 103 ? -17.351 2.417 18.517 1.00 90.88 103 ASP A CA 1
ATOM 782 C C . ASP A 1 103 ? -18.541 1.436 18.548 1.00 90.88 103 ASP A C 1
ATOM 784 O O . ASP A 1 103 ? -19.355 1.430 17.625 1.00 90.88 103 ASP A O 1
ATOM 788 N N . ALA A 1 104 ? -18.670 0.623 19.605 1.00 91.00 104 ALA A N 1
ATOM 789 C CA . ALA A 1 104 ? -19.763 -0.334 19.759 1.00 91.00 104 ALA A CA 1
ATOM 790 C C . ALA A 1 104 ? -21.117 0.342 20.034 1.00 91.00 104 ALA A C 1
ATOM 792 O O . ALA A 1 104 ? -22.098 0.012 19.368 1.00 91.00 104 ALA A O 1
ATOM 793 N N . VAL A 1 105 ? -21.181 1.296 20.971 1.00 90.38 105 VAL A N 1
ATOM 794 C CA . VAL A 1 105 ? -22.441 1.989 21.294 1.00 90.38 105 VAL A CA 1
ATOM 795 C C . VAL A 1 105 ? -22.920 2.863 20.136 1.00 90.38 105 VAL A C 1
ATOM 797 O O . VAL A 1 105 ? -24.105 2.842 19.834 1.00 90.38 105 VAL A O 1
ATOM 800 N N . GLU A 1 106 ? -22.012 3.536 19.420 1.00 87.19 106 GLU A N 1
ATOM 801 C CA . GLU A 1 106 ? -22.349 4.315 18.217 1.00 87.19 106 GLU A CA 1
ATOM 802 C C . GLU A 1 106 ? -22.846 3.421 17.078 1.00 87.19 106 GLU A C 1
ATOM 804 O O . GLU A 1 106 ? -23.792 3.762 16.371 1.00 87.19 106 GLU A O 1
ATOM 809 N N . ARG A 1 107 ? -22.208 2.262 16.874 1.00 87.44 107 ARG A N 1
ATOM 810 C CA . ARG A 1 107 ? -22.598 1.322 15.817 1.00 87.44 107 ARG A CA 1
ATOM 811 C C . ARG A 1 107 ? -24.006 0.766 16.026 1.00 87.44 107 ARG A C 1
ATOM 813 O O . ARG A 1 107 ? -24.683 0.478 15.040 1.00 87.44 107 ARG A O 1
ATOM 820 N N . TRP A 1 108 ? -24.406 0.569 17.278 1.00 85.56 108 TRP A N 1
ATOM 821 C CA . TRP A 1 108 ? -25.675 -0.057 17.651 1.00 85.56 108 TRP A CA 1
ATOM 822 C C . TRP A 1 108 ? -26.711 0.923 18.201 1.00 85.56 108 TRP A C 1
ATOM 824 O O . TRP A 1 108 ? -27.757 0.482 18.667 1.00 85.56 108 TRP A O 1
ATOM 834 N N . ASP A 1 109 ? -26.431 2.226 18.127 1.00 87.50 109 ASP A N 1
ATOM 835 C CA . ASP A 1 109 ? -27.312 3.303 18.593 1.00 87.50 109 ASP A CA 1
ATOM 836 C C . ASP A 1 109 ? -27.779 3.102 20.050 1.00 87.50 109 ASP A C 1
ATOM 838 O O . ASP A 1 109 ? -28.954 3.236 20.395 1.00 87.50 109 ASP A O 1
ATOM 842 N N . LEU A 1 110 ? -26.842 2.697 20.919 1.00 90.25 110 LEU A N 1
ATOM 843 C CA . LEU A 1 110 ? -27.115 2.428 22.330 1.00 90.25 110 LEU A CA 1
ATOM 844 C C . LEU A 1 110 ? -26.882 3.689 23.176 1.00 90.25 110 LEU A C 1
ATOM 846 O O . LEU A 1 110 ? -25.800 4.278 23.103 1.00 90.25 110 LEU A O 1
ATOM 850 N N . PRO A 1 111 ? -27.829 4.077 24.050 1.00 92.62 111 PRO A N 1
ATOM 851 C CA . PRO A 1 111 ? -27.642 5.213 24.944 1.00 92.62 111 PRO A CA 1
ATOM 852 C C . PRO A 1 111 ? -26.574 4.886 25.996 1.00 92.62 111 PRO A C 1
ATOM 854 O O . PRO A 1 111 ? -26.706 3.929 26.766 1.00 92.62 111 PRO A O 1
ATOM 857 N N . ALA A 1 112 ? -25.500 5.676 26.035 1.00 93.94 112 ALA A N 1
ATOM 858 C CA . ALA A 1 112 ? -24.372 5.448 26.932 1.00 93.94 112 ALA A CA 1
ATOM 859 C C . ALA A 1 112 ? -23.722 6.751 27.419 1.00 93.94 112 ALA A C 1
ATOM 861 O O . ALA A 1 112 ? -23.498 7.682 26.648 1.00 93.94 112 ALA A O 1
ATOM 862 N N . ASP A 1 113 ? -23.359 6.770 28.701 1.00 94.50 113 ASP A N 1
ATOM 863 C CA . ASP A 1 113 ? -22.700 7.878 29.388 1.00 94.50 113 ASP A CA 1
ATOM 864 C C . ASP A 1 113 ? -21.258 7.527 29.756 1.00 94.50 113 ASP A C 1
ATOM 866 O O . ASP A 1 113 ? -21.010 6.609 30.549 1.00 94.50 113 ASP A O 1
ATOM 870 N N . PHE A 1 114 ? -20.304 8.315 29.262 1.00 94.44 114 PHE A N 1
ATOM 871 C CA . PHE A 1 114 ? -18.879 8.117 29.521 1.00 94.44 114 PHE A CA 1
ATOM 872 C C . PHE A 1 114 ? -18.396 8.977 30.691 1.00 94.44 114 PHE A C 1
ATOM 874 O O . PHE A 1 114 ? -18.366 10.204 30.607 1.00 94.44 114 PHE A O 1
ATOM 881 N N . ALA A 1 115 ? -17.936 8.336 31.769 1.00 93.56 115 ALA A N 1
ATOM 882 C CA . ALA A 1 115 ? -17.447 9.020 32.967 1.00 93.56 115 ALA A CA 1
ATOM 883 C C . ALA A 1 115 ? -16.264 9.955 32.686 1.00 93.56 115 ALA A C 1
ATOM 885 O O . ALA A 1 115 ? -16.293 11.122 33.063 1.00 93.56 115 ALA A O 1
ATOM 886 N N . GLY A 1 116 ? -15.252 9.440 31.983 1.00 88.62 116 GLY A N 1
ATOM 887 C CA . GLY A 1 116 ? -14.055 10.186 31.584 1.00 88.62 116 GLY A CA 1
ATOM 888 C C . GLY A 1 116 ? -14.161 10.846 30.204 1.00 88.62 116 GLY A C 1
ATOM 889 O O . GLY A 1 116 ? -13.146 11.290 29.664 1.00 88.62 116 GLY A O 1
ATOM 890 N N . GLY A 1 117 ? -15.359 10.865 29.608 1.00 91.38 117 GLY A N 1
ATOM 891 C CA . GLY A 1 117 ? -15.595 11.304 28.231 1.00 91.38 117 GLY A CA 1
ATOM 892 C C . GLY A 1 117 ? -15.129 10.296 27.182 1.00 91.38 117 GLY A C 1
ATOM 893 O O . GLY A 1 117 ? -14.915 9.125 27.487 1.00 91.38 117 GLY A O 1
ATOM 894 N N . ILE A 1 118 ? -14.962 10.746 25.943 1.00 89.44 118 ILE A N 1
ATOM 895 C CA . ILE A 1 118 ? -14.436 9.972 24.815 1.00 89.44 118 ILE A CA 1
ATOM 896 C C . ILE A 1 118 ? -13.176 10.638 24.252 1.00 89.44 118 ILE A C 1
ATOM 898 O O . ILE A 1 118 ? -13.051 11.860 24.344 1.00 89.44 118 ILE A O 1
ATOM 902 N N . PRO A 1 119 ? -12.226 9.898 23.652 1.00 89.81 119 PRO A N 1
ATOM 903 C CA . PRO A 1 119 ? -11.066 10.516 23.023 1.00 89.81 119 PRO A CA 1
ATOM 904 C C . PRO A 1 119 ? -11.511 11.473 21.921 1.00 89.81 119 PRO A C 1
ATOM 906 O O . PRO A 1 119 ? -12.209 11.083 20.983 1.00 89.81 119 PRO A O 1
ATOM 909 N N . THR A 1 120 ? -11.067 12.724 21.996 1.00 90.06 120 THR A N 1
ATOM 910 C CA . THR A 1 120 ? -11.517 13.759 21.053 1.00 90.06 120 THR A CA 1
ATOM 911 C C . THR A 1 120 ? -11.105 13.422 19.623 1.00 90.06 120 THR A C 1
ATOM 913 O O . THR A 1 120 ? -11.824 13.727 18.675 1.00 90.06 120 THR A O 1
ATOM 916 N N . SER A 1 121 ? -9.999 12.690 19.470 1.00 88.81 121 SER A N 1
ATOM 917 C CA . SER A 1 121 ? -9.506 12.117 18.214 1.00 88.81 121 SER A CA 1
ATOM 918 C C . SER A 1 121 ? -10.468 11.132 17.529 1.00 88.81 121 SER A C 1
ATOM 920 O O . SER A 1 121 ? -10.175 10.700 16.419 1.00 88.81 121 SER A O 1
ATOM 922 N N . ARG A 1 122 ? -11.603 10.768 18.143 1.00 86.88 122 ARG A N 1
ATOM 923 C CA . ARG A 1 122 ? -12.683 9.973 17.527 1.00 86.88 122 ARG A CA 1
ATOM 924 C C . ARG A 1 122 ? -13.809 10.821 16.926 1.00 86.88 122 ARG A C 1
ATOM 926 O O . ARG A 1 122 ? -14.578 10.320 16.106 1.00 86.88 122 ARG A O 1
ATOM 933 N N . THR A 1 123 ? -13.887 12.099 17.278 1.00 88.38 123 THR A N 1
ATOM 934 C CA . THR A 1 123 ? -14.868 13.048 16.724 1.00 88.38 123 THR A CA 1
ATOM 935 C C . THR A 1 123 ? -14.386 13.583 15.373 1.00 88.38 123 THR A C 1
ATOM 937 O O . THR A 1 123 ? -13.182 13.570 15.095 1.00 88.38 123 THR A O 1
ATOM 940 N N . ARG A 1 124 ? -15.289 14.064 14.505 1.00 88.94 124 ARG A N 1
ATOM 941 C CA . ARG A 1 124 ? -14.870 14.669 13.223 1.00 88.94 124 ARG A CA 1
ATOM 942 C C . ARG A 1 124 ? -13.913 15.860 13.414 1.00 88.94 124 ARG A C 1
ATOM 944 O O . ARG A 1 124 ? -12.859 15.845 12.770 1.00 88.94 124 ARG A O 1
ATOM 951 N N . PRO A 1 125 ? -14.187 16.843 14.299 1.00 92.50 125 PRO A N 1
ATOM 952 C CA . PRO A 1 125 ? -13.270 17.960 14.499 1.00 92.50 125 PRO A CA 1
ATOM 953 C C . PRO A 1 125 ? -11.922 17.534 15.080 1.00 92.50 125 PRO A C 1
ATOM 955 O O . PRO A 1 125 ? -10.884 18.002 14.610 1.00 92.50 125 PRO A O 1
ATOM 958 N N . GLY A 1 126 ? -11.905 16.602 16.038 1.00 93.00 126 GLY A N 1
ATOM 959 C CA . GLY A 1 126 ? -10.661 16.109 16.628 1.00 93.00 126 GLY A CA 1
ATOM 960 C C . GLY A 1 126 ? -9.810 15.278 15.666 1.00 93.00 126 GLY A C 1
ATOM 961 O O . GLY A 1 126 ? -8.585 15.416 15.668 1.00 93.00 126 GLY A O 1
ATOM 962 N N . ARG A 1 127 ? -10.425 14.466 14.796 1.00 92.81 127 ARG A N 1
ATOM 963 C CA . ARG A 1 127 ? -9.710 13.761 13.719 1.00 92.81 127 ARG A CA 1
ATOM 964 C C . ARG A 1 127 ? -9.065 14.729 12.730 1.00 92.81 127 ARG A C 1
ATOM 966 O O . ARG A 1 127 ? -7.861 14.634 12.491 1.00 92.81 127 ARG A O 1
ATOM 973 N N . GLY A 1 128 ? -9.831 15.703 12.233 1.00 94.00 128 GLY A N 1
ATOM 974 C CA . GLY A 1 128 ? -9.305 16.723 11.325 1.00 94.00 128 GLY A CA 1
ATOM 975 C C . GLY A 1 128 ? -8.183 17.544 11.964 1.00 94.00 128 GLY A C 1
ATOM 976 O O . GLY A 1 128 ? -7.166 17.808 11.326 1.00 94.00 128 GLY A O 1
ATOM 977 N N . LEU A 1 129 ? -8.312 17.881 13.250 1.00 95.50 129 LEU A N 1
ATOM 978 C CA . LEU A 1 129 ? -7.280 18.584 14.012 1.00 95.50 129 LEU A CA 1
ATOM 979 C C . LEU A 1 129 ? -5.996 17.757 14.167 1.00 95.50 129 LEU A C 1
ATOM 981 O O . LEU A 1 129 ? -4.899 18.265 13.937 1.00 95.50 129 LEU A O 1
ATOM 985 N N . THR A 1 130 ? -6.133 16.477 14.518 1.00 95.81 130 THR A N 1
ATOM 986 C CA . THR A 1 130 ? -5.016 15.528 14.652 1.00 95.81 130 THR A CA 1
ATOM 987 C C . THR A 1 130 ? -4.273 15.389 13.320 1.00 95.81 130 THR A C 1
ATOM 989 O O . THR A 1 130 ? -3.043 15.450 13.279 1.00 95.81 130 THR A O 1
ATOM 992 N N . ALA A 1 131 ? -5.016 15.266 12.216 1.00 96.00 131 ALA A N 1
ATOM 993 C CA . ALA A 1 131 ? -4.475 15.199 10.862 1.00 96.00 131 ALA A CA 1
ATOM 994 C C . ALA A 1 131 ? -3.722 16.481 10.473 1.00 96.00 131 ALA A C 1
ATOM 996 O O . ALA A 1 131 ? -2.591 16.417 9.986 1.00 96.00 131 ALA A O 1
ATOM 997 N N . PHE A 1 132 ? -4.327 17.644 10.721 1.00 96.12 132 PHE A N 1
ATOM 998 C CA . PHE A 1 132 ? -3.752 18.946 10.395 1.00 96.12 132 PHE A CA 1
ATOM 999 C C . PHE A 1 132 ? -2.466 19.226 11.186 1.00 96.12 132 PHE A C 1
ATOM 1001 O O . PHE A 1 132 ? -1.438 19.560 10.596 1.00 96.12 132 PHE A O 1
ATOM 1008 N N . LEU A 1 133 ? -2.481 19.003 12.504 1.00 96.00 133 LEU A N 1
ATOM 1009 C CA . LEU A 1 133 ? -1.299 19.153 13.357 1.00 96.00 133 LEU A CA 1
ATOM 1010 C C . LEU A 1 133 ? -0.195 18.158 12.986 1.00 96.00 133 LEU A C 1
ATOM 1012 O O . LEU A 1 133 ? 0.967 18.550 12.895 1.00 96.00 133 LEU A O 1
ATOM 1016 N N . GLY A 1 134 ? -0.545 16.898 12.707 1.00 96.38 134 GLY A N 1
ATOM 1017 C CA . GLY A 1 134 ? 0.410 15.885 12.253 1.00 96.38 134 GLY A CA 1
ATOM 1018 C C . GLY A 1 134 ? 1.085 16.255 10.931 1.00 96.38 134 GLY A C 1
ATOM 1019 O O . GLY A 1 134 ? 2.292 16.069 10.775 1.00 96.38 134 GLY A O 1
ATOM 1020 N N . TRP A 1 135 ? 0.343 16.850 9.997 1.00 96.38 135 TRP A N 1
ATOM 1021 C CA . TRP A 1 135 ? 0.896 17.340 8.735 1.00 96.38 135 TRP A CA 1
ATOM 1022 C C . TRP A 1 135 ? 1.863 18.522 8.926 1.00 96.38 135 TRP A C 1
ATOM 1024 O O . TRP A 1 135 ? 2.936 18.546 8.314 1.00 96.38 135 TRP A O 1
ATOM 1034 N N . ILE A 1 136 ? 1.544 19.466 9.820 1.00 95.56 136 ILE A N 1
ATOM 1035 C CA . ILE A 1 136 ? 2.449 20.572 10.185 1.00 95.56 136 ILE A CA 1
ATOM 1036 C C . ILE A 1 136 ? 3.703 20.042 10.901 1.00 95.56 136 ILE A C 1
ATOM 1038 O O . ILE A 1 136 ? 4.824 20.467 10.591 1.00 95.56 136 ILE A O 1
ATOM 1042 N N . ALA A 1 137 ? 3.539 19.085 11.818 1.00 94.19 137 ALA A N 1
ATOM 1043 C CA . ALA A 1 137 ? 4.638 18.441 12.537 1.00 94.19 137 ALA A CA 1
ATOM 1044 C C . ALA A 1 137 ? 5.618 17.734 11.584 1.00 94.19 137 ALA A C 1
ATOM 1046 O O . ALA A 1 137 ? 6.827 17.780 11.797 1.00 94.19 137 ALA A O 1
ATOM 1047 N N . GLN A 1 138 ? 5.118 17.177 10.476 1.00 90.88 138 GLN A N 1
ATOM 1048 C CA . GLN A 1 138 ? 5.921 16.557 9.413 1.00 90.88 138 GLN A CA 1
ATOM 1049 C C . GLN A 1 138 ? 6.525 17.554 8.403 1.00 90.88 138 GLN A C 1
ATOM 1051 O O . GLN A 1 138 ? 7.126 17.137 7.415 1.00 90.88 138 GLN A O 1
ATOM 1056 N N . GLY A 1 139 ? 6.383 18.866 8.619 1.00 90.12 139 GLY A N 1
ATOM 1057 C CA . GLY A 1 139 ? 6.987 19.886 7.755 1.00 90.12 139 GLY A CA 1
ATOM 1058 C C . GLY A 1 139 ? 6.200 20.176 6.473 1.00 90.12 139 GLY A C 1
ATOM 1059 O O . GLY A 1 139 ? 6.783 20.631 5.489 1.00 90.12 139 GLY A O 1
ATOM 1060 N N . LEU A 1 140 ? 4.879 19.957 6.483 1.00 93.19 140 LEU A N 1
ATOM 1061 C CA . LEU A 1 140 ? 3.982 20.177 5.343 1.00 93.19 140 LEU A CA 1
ATOM 1062 C C . LEU A 1 140 ? 4.311 19.279 4.144 1.00 93.19 140 LEU A C 1
ATOM 1064 O O . LEU A 1 140 ? 4.509 19.763 3.030 1.00 93.19 140 LEU A O 1
ATOM 1068 N N . ASP A 1 141 ? 4.390 17.969 4.364 1.00 89.62 141 ASP A N 1
ATOM 1069 C CA . ASP A 1 141 ? 4.641 17.003 3.294 1.00 89.62 141 ASP A CA 1
ATOM 1070 C C . ASP A 1 141 ? 3.443 16.862 2.336 1.00 89.62 141 ASP A C 1
ATOM 1072 O O . ASP A 1 141 ? 2.301 16.654 2.760 1.00 89.62 141 ASP A O 1
ATOM 1076 N N . GLY A 1 142 ? 3.696 16.982 1.031 1.00 89.62 142 GLY A N 1
ATOM 1077 C CA . GLY A 1 142 ? 2.660 16.905 0.000 1.00 89.62 142 GLY A CA 1
ATOM 1078 C C . GLY A 1 142 ? 2.056 15.510 -0.197 1.00 89.62 142 GLY A C 1
ATOM 1079 O O . GLY A 1 142 ? 0.886 15.403 -0.569 1.00 89.62 142 GLY A O 1
ATOM 1080 N N . THR A 1 143 ? 2.809 14.443 0.087 1.00 87.38 143 THR A N 1
ATOM 1081 C CA . THR A 1 143 ? 2.312 13.060 0.010 1.00 87.38 143 THR A CA 1
ATOM 1082 C C . THR A 1 143 ? 1.403 12.760 1.195 1.00 87.38 143 THR A C 1
ATOM 1084 O O . THR A 1 143 ? 0.320 12.202 1.008 1.00 87.38 143 THR A O 1
ATOM 1087 N N . THR A 1 144 ? 1.791 13.201 2.396 1.00 92.06 144 THR A N 1
ATOM 1088 C CA . THR A 1 144 ? 0.934 13.145 3.587 1.00 92.06 144 THR A CA 1
ATOM 1089 C C . THR A 1 144 ? -0.369 13.901 3.344 1.00 92.06 144 THR A C 1
ATOM 1091 O O . THR A 1 144 ? -1.438 13.326 3.544 1.00 92.06 144 THR A O 1
ATOM 1094 N N . LEU A 1 145 ? -0.316 15.135 2.822 1.00 94.81 145 LEU A N 1
ATOM 1095 C CA . LEU A 1 145 ? -1.525 15.901 2.495 1.00 94.81 145 LEU A CA 1
ATOM 1096 C C . LEU A 1 145 ? -2.431 15.153 1.507 1.00 94.81 145 LEU A C 1
ATOM 1098 O O . LEU A 1 145 ? -3.632 15.045 1.740 1.00 94.81 145 LEU A O 1
ATOM 1102 N N . ALA A 1 146 ? -1.873 14.586 0.433 1.00 91.69 146 ALA A N 1
ATOM 1103 C CA . ALA A 1 146 ? -2.649 13.789 -0.517 1.00 91.69 146 ALA A CA 1
ATOM 1104 C C . ALA A 1 146 ? -3.331 12.579 0.151 1.00 91.69 146 ALA A C 1
ATOM 1106 O O . ALA A 1 146 ? -4.458 12.233 -0.205 1.00 91.69 146 ALA A O 1
ATOM 1107 N N . GLY A 1 147 ? -2.677 11.952 1.134 1.00 91.50 147 GLY A N 1
ATOM 1108 C CA . GLY A 1 147 ? -3.275 10.912 1.972 1.00 91.50 147 GLY A CA 1
ATOM 1109 C C . GLY A 1 147 ? -4.477 11.424 2.767 1.00 91.50 147 GLY A C 1
ATOM 1110 O O . GLY A 1 147 ? -5.555 10.841 2.665 1.00 91.50 147 GLY A O 1
ATOM 1111 N N . LEU A 1 148 ? -4.310 12.544 3.477 1.00 94.06 148 LEU A N 1
ATOM 1112 C CA . LEU A 1 148 ? -5.345 13.157 4.323 1.00 94.06 148 LEU A CA 1
ATOM 1113 C C . LEU A 1 148 ? -6.577 13.624 3.534 1.00 94.06 148 LEU A C 1
ATOM 1115 O O . LEU A 1 148 ? -7.706 13.475 4.000 1.00 94.06 148 LEU A O 1
ATOM 1119 N N . LEU A 1 149 ? -6.367 14.151 2.324 1.00 92.75 149 LEU A N 1
ATOM 1120 C CA . LEU A 1 149 ? -7.443 14.533 1.406 1.00 92.75 149 LEU A CA 1
ATOM 1121 C C . LEU A 1 149 ? -8.218 13.311 0.896 1.00 92.75 149 LEU A C 1
ATOM 1123 O O . LEU A 1 149 ? -9.438 13.357 0.757 1.00 92.75 149 LEU A O 1
ATOM 1127 N N . ARG A 1 150 ? -7.525 12.196 0.624 1.00 90.00 150 ARG A N 1
ATOM 1128 C CA . ARG A 1 150 ? -8.166 10.949 0.173 1.00 90.00 150 ARG A CA 1
ATOM 1129 C C . ARG A 1 150 ? -8.945 10.248 1.275 1.00 90.00 150 ARG A C 1
ATOM 1131 O O . ARG A 1 150 ? -9.938 9.600 0.962 1.00 90.00 150 ARG A O 1
ATOM 1138 N N . SER A 1 151 ? -8.486 10.335 2.521 1.00 89.06 151 SER A N 1
ATOM 1139 C CA . SER A 1 151 ? -9.189 9.773 3.676 1.00 89.06 151 SER A CA 1
ATOM 1140 C C . SER A 1 151 ? -10.314 10.675 4.192 1.00 89.06 151 SER A C 1
ATOM 1142 O O . SER A 1 151 ? -11.074 10.245 5.052 1.00 89.06 151 SER A O 1
ATOM 1144 N N . GLY A 1 152 ? -10.439 11.904 3.675 1.00 89.44 152 GLY A N 1
ATOM 1145 C CA . GLY A 1 152 ? -11.455 12.864 4.109 1.00 89.44 152 GLY A CA 1
ATOM 1146 C C . GLY A 1 152 ? -11.187 13.466 5.491 1.00 89.44 152 GLY A C 1
ATOM 1147 O O . GLY A 1 152 ? -12.100 14.012 6.102 1.00 89.44 152 GLY A O 1
ATOM 1148 N N . GLU A 1 153 ? -9.951 13.369 5.994 1.00 90.62 153 GLU A N 1
ATOM 1149 C CA . GLU A 1 153 ? -9.558 13.989 7.269 1.00 90.62 153 GLU A CA 1
ATOM 1150 C C . GLU A 1 153 ? -9.380 15.502 7.131 1.00 90.62 153 GLU A C 1
ATOM 1152 O O . GLU A 1 153 ? -9.661 16.265 8.051 1.00 90.62 153 GLU A O 1
ATOM 1157 N N . ILE A 1 154 ? -8.948 15.934 5.945 1.00 90.00 154 ILE A N 1
ATOM 1158 C CA . ILE A 1 154 ? -9.026 17.321 5.500 1.00 90.00 154 ILE A CA 1
ATOM 1159 C C . ILE A 1 154 ? -9.943 17.322 4.282 1.00 90.00 154 ILE A C 1
ATOM 1161 O O . ILE A 1 154 ? -9.676 16.635 3.296 1.00 90.00 154 ILE A O 1
ATOM 1165 N N . CYS A 1 155 ? -11.040 18.066 4.355 1.00 84.81 155 CYS A N 1
ATOM 1166 C CA . CYS A 1 155 ? -12.004 18.180 3.271 1.00 84.81 155 CYS A CA 1
ATOM 1167 C C . CYS A 1 155 ? -12.604 19.587 3.219 1.00 84.81 155 CYS A C 1
ATOM 1169 O O . CYS A 1 155 ? -12.476 20.373 4.158 1.00 84.81 155 CYS A O 1
ATOM 1171 N N . TRP A 1 156 ? -13.236 19.888 2.092 1.00 84.00 156 TRP A N 1
ATOM 1172 C CA . TRP A 1 156 ? -14.024 21.089 1.844 1.00 84.00 156 TRP A CA 1
ATOM 1173 C C . TRP A 1 156 ? -15.265 20.686 1.048 1.00 84.00 156 TRP A C 1
ATOM 1175 O O . TRP A 1 156 ? -15.227 19.706 0.297 1.00 84.00 156 TRP A O 1
ATOM 1185 N N . SER A 1 157 ? -16.355 21.422 1.234 1.00 66.75 157 SER A N 1
ATOM 1186 C CA . SER A 1 157 ? -17.594 21.272 0.480 1.00 66.75 157 SER A CA 1
ATOM 1187 C C . SER A 1 157 ? -17.717 22.413 -0.533 1.00 66.75 157 SER A C 1
ATOM 1189 O O . SER A 1 157 ? -17.627 23.586 -0.180 1.00 66.75 157 SER A O 1
ATOM 1191 N N . ASP A 1 158 ? -17.929 22.071 -1.805 1.00 57.69 158 ASP A N 1
ATOM 1192 C CA . ASP A 1 158 ? -18.270 23.033 -2.865 1.00 57.69 158 ASP A CA 1
ATOM 1193 C C . ASP A 1 158 ? -19.802 23.237 -2.921 1.00 57.69 158 ASP A C 1
ATOM 1195 O O . ASP A 1 158 ? -20.412 23.270 -3.985 1.00 57.69 158 ASP A O 1
ATOM 1199 N N . THR A 1 159 ? -20.474 23.333 -1.766 1.00 46.22 159 THR A N 1
ATOM 1200 C CA . THR A 1 159 ? -21.946 23.446 -1.658 1.00 46.22 159 THR A CA 1
ATOM 1201 C C . THR A 1 159 ? -22.489 24.853 -1.946 1.00 46.22 159 THR A C 1
ATOM 1203 O O . THR A 1 159 ? -23.423 25.322 -1.303 1.00 46.22 159 THR A O 1
ATOM 1206 N N . GLU A 1 160 ? -21.958 25.507 -2.977 1.00 41.09 160 GLU A N 1
ATOM 1207 C CA . GLU A 1 160 ? -22.649 26.580 -3.701 1.00 41.09 160 GLU A CA 1
ATOM 1208 C C . GLU A 1 160 ? -22.808 26.189 -5.178 1.00 41.09 160 GLU A C 1
ATOM 1210 O O . GLU A 1 160 ? -22.385 26.903 -6.083 1.00 41.09 160 GLU A O 1
ATOM 1215 N N . VAL A 1 161 ? -23.431 25.038 -5.451 1.00 39.75 161 VAL A N 1
ATOM 1216 C CA . VAL A 1 161 ? -23.875 24.692 -6.808 1.00 39.75 161 VAL A CA 1
ATOM 1217 C C . VAL A 1 161 ? -25.339 24.274 -6.760 1.00 39.75 161 VAL A C 1
ATOM 1219 O O . VAL A 1 161 ? -25.706 23.196 -6.302 1.00 39.75 161 VAL A O 1
ATOM 1222 N N . SER A 1 162 ? -26.188 25.191 -7.226 1.00 35.97 162 SER A N 1
ATOM 1223 C CA . SER A 1 162 ? -27.570 24.938 -7.625 1.00 35.97 162 SER A CA 1
ATOM 1224 C C . SER A 1 162 ? -27.656 23.733 -8.564 1.00 35.97 162 SER A C 1
ATOM 1226 O O . SER A 1 162 ? -26.763 23.564 -9.387 1.00 35.97 162 SER A O 1
ATOM 1228 N N . ASP A 1 163 ? -28.764 22.998 -8.487 1.00 37.50 163 ASP A N 1
ATOM 1229 C CA . ASP A 1 163 ? -29.196 21.763 -9.178 1.00 37.50 163 ASP A CA 1
ATOM 1230 C C . ASP A 1 163 ? -29.065 21.684 -10.731 1.00 37.50 163 ASP A C 1
ATOM 1232 O O . ASP A 1 163 ? -29.876 21.077 -11.432 1.00 37.50 163 ASP A O 1
ATOM 1236 N N . THR A 1 164 ? -28.039 22.277 -11.335 1.00 40.09 164 THR A N 1
ATOM 1237 C CA . THR A 1 164 ? -27.824 22.318 -12.781 1.00 40.09 164 THR A CA 1
ATOM 1238 C C . THR A 1 164 ? -26.352 22.124 -13.130 1.00 40.09 164 THR A C 1
ATOM 1240 O O . THR A 1 164 ? -25.569 23.062 -13.056 1.00 40.09 164 THR A O 1
ATOM 1243 N N . LYS A 1 165 ? -26.040 20.915 -13.622 1.00 42.28 165 LYS A N 1
ATOM 1244 C CA . LYS A 1 165 ? -24.818 20.503 -14.342 1.00 42.28 165 LYS A CA 1
ATOM 1245 C C . LYS A 1 165 ? -23.493 20.729 -13.596 1.00 42.28 165 LYS A C 1
ATOM 1247 O O . LYS A 1 165 ? -22.949 21.826 -13.607 1.00 42.28 165 LYS A O 1
ATOM 1252 N N . VAL A 1 166 ? -22.913 19.627 -13.113 1.00 40.72 166 VAL A N 1
ATOM 1253 C CA . VAL A 1 166 ? -21.478 19.499 -12.801 1.00 40.72 166 VAL A CA 1
ATOM 1254 C C . VAL A 1 166 ? -20.679 20.062 -13.983 1.00 40.72 166 VAL A C 1
ATOM 1256 O O . VAL A 1 166 ? -20.734 19.518 -15.088 1.00 40.72 166 VAL A O 1
ATOM 1259 N N . THR A 1 167 ? -20.019 21.200 -13.786 1.00 45.56 167 THR A N 1
ATOM 1260 C CA . THR A 1 167 ? -19.106 21.793 -14.772 1.00 45.56 167 THR A CA 1
ATOM 1261 C C . THR A 1 167 ? -17.679 21.370 -14.426 1.00 45.56 167 THR A C 1
ATOM 1263 O O . THR A 1 167 ? -17.366 21.177 -13.255 1.00 45.56 167 THR A O 1
ATOM 1266 N N . ASP A 1 168 ? -16.810 21.231 -15.433 1.00 48.62 168 ASP A N 1
ATOM 1267 C CA . ASP A 1 168 ? -15.402 20.773 -15.362 1.00 48.62 168 ASP A CA 1
ATOM 1268 C C . ASP A 1 168 ? -14.451 21.643 -14.481 1.00 48.62 168 ASP A C 1
ATOM 1270 O O . ASP A 1 168 ? -13.228 21.613 -14.630 1.00 48.62 168 ASP A O 1
ATOM 1274 N N . THR A 1 169 ? -14.989 22.455 -13.568 1.00 58.53 169 THR A N 1
ATOM 1275 C CA . THR A 1 169 ? -14.285 23.450 -12.741 1.00 58.53 169 THR A CA 1
ATOM 1276 C C . THR A 1 169 ? -14.173 23.100 -11.254 1.00 58.53 169 THR A C 1
ATOM 1278 O O . THR A 1 169 ? -13.507 23.835 -10.524 1.00 58.53 169 THR A O 1
ATOM 1281 N N . GLU A 1 170 ? -14.773 22.001 -10.791 1.00 72.88 170 GLU A N 1
ATOM 1282 C CA . GLU A 1 170 ? -14.720 21.585 -9.380 1.00 72.88 170 GLU A CA 1
ATOM 1283 C C . GLU A 1 170 ? -13.421 20.832 -9.042 1.00 72.88 170 GLU A C 1
ATOM 1285 O O . GLU A 1 170 ? -12.974 19.944 -9.773 1.00 72.88 170 GLU A O 1
ATOM 1290 N N . ALA A 1 171 ? -12.802 21.177 -7.908 1.00 82.69 171 ALA A N 1
ATOM 1291 C CA . ALA A 1 171 ? -11.568 20.558 -7.425 1.00 82.69 171 ALA A CA 1
ATOM 1292 C C . ALA A 1 171 ? -11.836 19.735 -6.166 1.00 82.69 171 ALA A C 1
ATOM 1294 O O . ALA A 1 171 ? -11.511 20.132 -5.044 1.00 82.69 171 ALA A O 1
ATOM 1295 N N . THR A 1 172 ? -12.393 18.540 -6.366 1.00 87.25 172 THR A N 1
ATOM 1296 C CA . THR A 1 172 ? -12.638 17.609 -5.257 1.00 87.25 172 THR A CA 1
ATOM 1297 C C . THR A 1 172 ? -11.327 17.246 -4.533 1.00 87.25 172 THR A C 1
ATOM 1299 O O . THR A 1 172 ? -10.281 17.121 -5.186 1.00 87.25 172 THR A O 1
ATOM 1302 N N . PRO A 1 173 ? -11.345 16.982 -3.209 1.00 89.25 173 PRO A N 1
ATOM 1303 C CA . PRO A 1 173 ? -10.154 16.556 -2.464 1.00 89.25 173 PRO A CA 1
ATOM 1304 C C . PRO A 1 173 ? -9.416 15.371 -3.108 1.00 89.25 173 PRO A C 1
ATOM 1306 O O . PRO A 1 173 ? -8.185 15.343 -3.155 1.00 89.25 173 PRO A O 1
ATOM 1309 N N . GLY A 1 174 ? -10.155 14.416 -3.688 1.00 87.25 174 GLY A N 1
ATOM 1310 C CA . GLY A 1 174 ? -9.585 13.272 -4.403 1.00 87.25 174 GLY A CA 1
ATOM 1311 C C . GLY A 1 174 ? -8.856 13.645 -5.702 1.00 87.25 174 GLY A C 1
ATOM 1312 O O . GLY A 1 174 ? -7.809 13.060 -6.002 1.00 87.25 174 GLY A O 1
ATOM 1313 N N . MET A 1 175 ? -9.366 14.625 -6.459 1.00 87.25 175 MET A N 1
ATOM 1314 C CA . MET A 1 175 ? -8.688 15.167 -7.645 1.00 87.25 175 MET A CA 1
ATOM 1315 C C . MET A 1 175 ? -7.414 15.911 -7.256 1.00 87.25 175 MET A C 1
ATOM 1317 O O . MET A 1 175 ? -6.360 15.642 -7.834 1.00 87.25 175 MET A O 1
ATOM 1321 N N . VAL A 1 176 ? -7.482 16.765 -6.230 1.00 90.31 176 VAL A N 1
ATOM 1322 C CA . VAL A 1 176 ? -6.311 17.491 -5.718 1.00 90.31 176 VAL A CA 1
ATOM 1323 C C . VAL A 1 176 ? -5.249 16.515 -5.225 1.00 90.31 176 VAL A C 1
ATOM 1325 O O . VAL A 1 176 ? -4.101 16.607 -5.647 1.00 90.31 176 VAL A O 1
ATOM 1328 N N . ALA A 1 177 ? -5.618 15.512 -4.427 1.00 90.06 177 ALA A N 1
ATOM 1329 C CA . ALA A 1 177 ? -4.690 14.486 -3.961 1.00 90.06 177 ALA A CA 1
ATOM 1330 C C . ALA A 1 177 ? -4.002 13.739 -5.111 1.00 90.06 177 ALA A C 1
ATOM 1332 O O . ALA A 1 177 ? -2.787 13.532 -5.089 1.00 90.06 177 ALA A O 1
ATOM 1333 N N . ARG A 1 178 ? -4.762 13.347 -6.143 1.00 85.50 178 ARG A N 1
ATOM 1334 C CA . ARG A 1 178 ? -4.199 12.724 -7.348 1.00 85.50 178 ARG A CA 1
ATOM 1335 C C . ARG A 1 178 ? -3.220 13.670 -8.043 1.00 85.50 178 ARG A C 1
ATOM 1337 O O . ARG A 1 178 ? -2.137 13.226 -8.420 1.00 85.50 178 ARG A O 1
ATOM 1344 N N . GLY A 1 179 ? -3.587 14.942 -8.178 1.00 86.62 179 GLY A N 1
ATOM 1345 C CA . GLY A 1 179 ? -2.741 15.974 -8.760 1.00 86.62 179 GLY A CA 1
ATOM 1346 C C . GLY A 1 179 ? -1.426 16.146 -8.000 1.00 86.62 179 GLY A C 1
ATOM 1347 O O . GLY A 1 179 ? -0.357 16.077 -8.597 1.00 86.62 179 GLY A O 1
ATOM 1348 N N . LEU A 1 180 ? -1.479 16.256 -6.672 1.00 87.94 180 LEU A N 1
ATOM 1349 C CA . LEU A 1 180 ? -0.289 16.368 -5.823 1.00 87.94 180 LEU A CA 1
ATOM 1350 C C . LEU A 1 180 ? 0.668 15.181 -6.000 1.00 87.94 180 LEU A C 1
ATOM 1352 O O . LEU A 1 180 ? 1.876 15.377 -6.134 1.00 87.94 180 LEU A O 1
ATOM 1356 N N . LEU A 1 181 ? 0.145 13.953 -6.063 1.00 84.88 181 LEU A N 1
ATOM 1357 C CA . LEU A 1 181 ? 0.965 12.755 -6.277 1.00 84.88 181 LEU A CA 1
ATOM 1358 C C . LEU A 1 181 ? 1.573 12.714 -7.685 1.00 84.88 181 LEU A C 1
ATOM 1360 O O . LEU A 1 181 ? 2.756 12.414 -7.839 1.00 84.88 181 LEU A O 1
ATOM 1364 N N . GLN A 1 182 ? 0.790 13.047 -8.716 1.00 80.06 182 GLN A N 1
ATOM 1365 C CA . GLN A 1 182 ? 1.269 13.096 -10.102 1.00 80.06 182 GLN A CA 1
ATOM 1366 C C . GLN A 1 182 ? 2.325 14.187 -10.304 1.00 80.06 182 GLN A C 1
ATOM 1368 O O . GLN A 1 182 ? 3.339 13.952 -10.960 1.00 80.06 182 GLN A O 1
ATOM 1373 N N . GLY A 1 183 ? 2.112 15.350 -9.694 1.00 80.25 183 GLY A N 1
ATOM 1374 C CA . GLY A 1 183 ? 3.030 16.479 -9.698 1.00 80.25 183 GLY A CA 1
ATOM 1375 C C . GLY A 1 183 ? 4.236 16.309 -8.774 1.00 80.25 183 GLY A C 1
ATOM 1376 O O . GLY A 1 183 ? 5.094 17.189 -8.759 1.00 80.25 183 GLY A O 1
ATOM 1377 N N . ARG A 1 184 ? 4.335 15.211 -8.008 1.00 80.12 184 ARG A N 1
ATOM 1378 C CA . ARG A 1 184 ? 5.390 14.960 -7.005 1.00 80.12 184 ARG A CA 1
ATOM 1379 C C . ARG A 1 184 ? 5.518 16.098 -5.997 1.00 80.12 184 ARG A C 1
ATOM 1381 O O . ARG A 1 184 ? 6.567 16.734 -5.888 1.00 80.12 184 ARG A O 1
ATOM 1388 N N . ALA A 1 185 ? 4.423 16.395 -5.309 1.00 84.69 185 ALA A N 1
ATOM 1389 C CA . ALA A 1 185 ? 4.408 17.371 -4.232 1.00 84.69 185 ALA A CA 1
ATOM 1390 C C . ALA A 1 185 ? 5.445 17.010 -3.162 1.00 84.69 185 ALA A C 1
ATOM 1392 O O . ALA A 1 185 ? 5.451 15.898 -2.637 1.00 84.69 185 ALA A O 1
ATOM 1393 N N . ALA A 1 186 ? 6.335 17.959 -2.877 1.00 83.19 186 ALA A N 1
ATOM 1394 C CA . ALA A 1 186 ? 7.363 17.828 -1.852 1.00 83.19 186 ALA A CA 1
ATOM 1395 C C . ALA A 1 186 ? 6.940 18.559 -0.570 1.00 83.19 186 ALA A C 1
ATOM 1397 O O . ALA A 1 186 ? 5.800 19.007 -0.445 1.00 83.19 186 ALA A O 1
ATOM 1398 N N . GLN A 1 187 ? 7.867 18.685 0.377 1.00 86.88 187 GLN A N 1
ATOM 1399 C CA . GLN A 1 187 ? 7.633 19.408 1.622 1.00 86.88 187 GLN A CA 1
ATOM 1400 C C . GLN A 1 187 ? 7.551 20.924 1.406 1.00 86.88 187 GLN A C 1
ATOM 1402 O O . GLN A 1 187 ? 8.362 21.519 0.691 1.00 86.88 187 GLN A O 1
ATOM 1407 N N . GLY A 1 188 ? 6.586 21.548 2.079 1.00 88.31 188 GLY A N 1
ATOM 1408 C CA . GLY A 1 188 ? 6.405 22.994 2.125 1.00 88.31 188 GLY A CA 1
ATOM 1409 C C . GLY A 1 188 ? 5.369 23.535 1.138 1.00 88.31 188 GLY A C 1
ATOM 1410 O O . GLY A 1 188 ? 5.191 23.034 0.027 1.00 88.31 188 GLY A O 1
ATOM 1411 N N . LYS A 1 189 ? 4.726 24.642 1.535 1.00 90.62 189 LYS A N 1
ATOM 1412 C CA . LYS A 1 189 ? 3.664 25.339 0.786 1.00 90.62 189 LYS A CA 1
ATOM 1413 C C . LYS A 1 189 ? 4.006 25.548 -0.693 1.00 90.62 189 LYS A C 1
ATOM 1415 O O . LYS A 1 189 ? 3.242 25.147 -1.564 1.00 90.62 189 LYS A O 1
ATOM 1420 N N . GLY A 1 190 ? 5.176 26.122 -0.980 1.00 89.12 190 GLY A N 1
ATOM 1421 C CA . GLY A 1 190 ? 5.596 26.409 -2.355 1.00 89.12 190 GLY A CA 1
ATOM 1422 C C . GLY A 1 190 ? 5.768 25.154 -3.215 1.00 89.12 190 GLY A C 1
ATOM 1423 O O . GLY A 1 190 ? 5.408 25.167 -4.386 1.00 89.12 190 GLY A O 1
ATOM 1424 N N . GLN A 1 191 ? 6.262 24.052 -2.642 1.00 87.38 191 GLN A N 1
ATOM 1425 C CA . GLN A 1 191 ? 6.473 22.806 -3.387 1.00 87.38 191 GLN A CA 1
ATOM 1426 C C . GLN A 1 191 ? 5.173 22.053 -3.664 1.00 87.38 191 GLN A C 1
ATOM 1428 O O . GLN A 1 191 ? 5.057 21.404 -4.706 1.00 87.38 191 GLN A O 1
ATOM 1433 N N . ILE A 1 192 ? 4.203 22.153 -2.753 1.00 90.88 192 ILE A N 1
ATOM 1434 C CA . ILE A 1 192 ? 2.855 21.608 -2.934 1.00 90.88 192 ILE A CA 1
ATOM 1435 C C . ILE A 1 192 ? 2.138 22.347 -4.066 1.00 90.88 192 ILE A C 1
ATOM 1437 O O . ILE A 1 192 ? 1.629 21.703 -4.979 1.00 90.88 192 ILE A O 1
ATOM 1441 N N . LEU A 1 193 ? 2.146 23.684 -4.054 1.00 91.38 193 LEU A N 1
ATOM 1442 C CA . LEU A 1 193 ? 1.511 24.483 -5.109 1.00 91.38 193 LEU A CA 1
ATOM 1443 C C . LEU A 1 193 ? 2.206 24.282 -6.466 1.00 91.38 193 LEU A C 1
ATOM 1445 O O . LEU A 1 193 ? 1.543 23.983 -7.456 1.00 91.38 193 LEU A O 1
ATOM 1449 N N . ALA A 1 194 ? 3.544 24.286 -6.489 1.00 87.06 194 ALA A N 1
ATOM 1450 C CA . ALA A 1 194 ? 4.314 24.027 -7.706 1.00 87.06 194 ALA A CA 1
ATOM 1451 C C . ALA A 1 194 ? 4.055 22.630 -8.302 1.00 87.06 194 ALA A C 1
ATOM 1453 O O . ALA A 1 194 ? 4.282 22.415 -9.492 1.00 87.06 194 ALA A O 1
ATOM 1454 N N . ALA A 1 195 ? 3.609 21.655 -7.501 1.00 86.94 195 ALA A N 1
ATOM 1455 C CA . ALA A 1 195 ? 3.223 20.338 -8.006 1.00 86.94 195 ALA A CA 1
ATOM 1456 C C . ALA A 1 195 ? 1.992 20.392 -8.902 1.00 86.94 195 ALA A C 1
ATOM 1458 O O . ALA A 1 195 ? 1.950 19.682 -9.905 1.00 86.94 195 ALA A O 1
ATOM 1459 N N . LEU A 1 196 ? 1.030 21.252 -8.576 1.00 87.81 196 LEU A N 1
ATOM 1460 C CA . LEU A 1 196 ? -0.146 21.465 -9.408 1.00 87.81 196 LEU A CA 1
ATOM 1461 C C . LEU A 1 196 ? 0.218 22.229 -10.689 1.00 87.81 196 LEU A C 1
ATOM 1463 O O . LEU A 1 196 ? -0.208 21.829 -11.770 1.00 87.81 196 LEU A O 1
ATOM 1467 N N . ASP A 1 197 ? 1.104 23.225 -10.602 1.00 85.81 197 ASP A N 1
ATOM 1468 C CA . ASP A 1 197 ? 1.579 23.995 -11.769 1.00 85.81 197 ASP A CA 1
ATOM 1469 C C . ASP A 1 197 ? 2.305 23.115 -12.810 1.00 85.81 197 ASP A C 1
ATOM 1471 O O . ASP A 1 197 ? 2.243 23.340 -14.022 1.00 85.81 197 ASP A O 1
ATOM 1475 N N . ARG A 1 198 ? 2.968 22.040 -12.362 1.00 80.38 198 ARG A N 1
ATOM 1476 C CA . ARG A 1 198 ? 3.605 21.055 -13.257 1.00 80.38 198 ARG A CA 1
ATOM 1477 C C . ARG A 1 198 ? 2.603 20.248 -14.091 1.00 80.38 198 ARG A C 1
ATOM 1479 O O . ARG A 1 198 ? 2.971 19.723 -15.143 1.00 80.38 198 ARG A O 1
ATOM 1486 N N . LEU A 1 199 ? 1.357 20.126 -13.638 1.00 77.56 199 LEU A N 1
ATOM 1487 C CA . LEU A 1 199 ? 0.292 19.462 -14.399 1.00 77.56 199 LEU A CA 1
ATOM 1488 C C . LEU A 1 199 ? -0.297 20.382 -15.464 1.00 77.56 199 LEU A C 1
ATOM 1490 O O . LEU A 1 199 ? -0.710 19.904 -16.525 1.00 77.56 199 LEU A O 1
ATOM 1494 N N . ASP A 1 200 ? -0.291 21.683 -15.178 1.00 69.19 200 ASP A N 1
ATOM 1495 C CA . ASP A 1 200 ? -0.775 22.726 -16.072 1.00 69.19 200 ASP A CA 1
ATOM 1496 C C . ASP A 1 200 ? 0.098 22.824 -17.337 1.00 69.19 200 ASP A C 1
ATOM 1498 O O . ASP A 1 200 ? -0.375 22.733 -18.467 1.00 69.19 200 ASP A O 1
ATOM 1502 N N . THR A 1 201 ? 1.420 22.825 -17.152 1.00 59.22 201 THR A N 1
ATOM 1503 C CA . THR A 1 201 ? 2.404 22.929 -18.249 1.00 59.22 201 THR A CA 1
ATOM 1504 C C . THR A 1 201 ? 2.444 21.737 -19.219 1.00 59.22 201 THR A C 1
ATOM 1506 O O . THR A 1 201 ? 3.001 21.864 -20.308 1.00 59.22 201 THR A O 1
ATOM 1509 N N . ASN A 1 202 ? 1.856 20.587 -18.865 1.00 53.34 202 ASN A N 1
ATOM 1510 C CA . ASN A 1 202 ? 1.886 19.355 -19.670 1.00 53.34 202 ASN A CA 1
ATOM 1511 C C . ASN A 1 202 ? 0.528 18.966 -20.294 1.00 53.34 202 ASN A C 1
ATOM 1513 O O . ASN A 1 202 ? 0.454 17.933 -20.962 1.00 53.34 202 ASN A O 1
ATOM 1517 N N . SER A 1 203 ? -0.545 19.741 -20.085 1.00 50.94 203 SER A N 1
ATOM 1518 C CA . SER A 1 203 ? -1.907 19.368 -20.505 1.00 50.94 203 SER A CA 1
ATOM 1519 C C . SER A 1 203 ? -2.473 20.254 -21.622 1.00 50.94 203 SER A C 1
ATOM 1521 O O . SER A 1 203 ? -2.367 21.474 -21.592 1.00 50.94 203 SER A O 1
ATOM 1523 N N . THR A 1 204 ? -3.169 19.647 -22.588 1.00 48.44 204 THR A N 1
ATOM 1524 C CA . THR A 1 204 ? -4.070 20.343 -23.525 1.00 48.44 204 THR A CA 1
ATOM 1525 C C . THR A 1 204 ? -5.235 20.982 -22.760 1.00 48.44 204 THR A C 1
ATOM 1527 O O . THR A 1 204 ? -5.961 20.246 -22.100 1.00 48.44 204 THR A O 1
ATOM 1530 N N . SER A 1 205 ? -5.370 22.314 -22.852 1.00 49.56 205 SER A N 1
ATOM 1531 C CA . SER A 1 205 ? -6.479 23.266 -22.555 1.00 49.56 205 SER A CA 1
ATOM 1532 C C . SER A 1 205 ? -7.684 22.905 -21.651 1.00 49.56 205 SER A C 1
ATOM 1534 O O . SER A 1 205 ? -8.226 23.805 -21.017 1.00 49.56 205 SER A O 1
ATOM 1536 N N . HIS A 1 206 ? -8.123 21.652 -21.544 1.00 47.03 206 HIS A N 1
ATOM 1537 C CA . HIS A 1 206 ? -9.269 21.206 -20.738 1.00 47.03 206 HIS A CA 1
ATOM 1538 C C . HIS A 1 206 ? -8.961 20.984 -19.237 1.00 47.03 206 HIS A C 1
ATOM 1540 O O . HIS A 1 206 ? -9.887 20.787 -18.461 1.00 47.03 206 HIS A O 1
ATOM 1546 N N . ASN A 1 207 ? -7.694 21.055 -18.798 1.00 56.25 207 ASN A N 1
ATOM 1547 C CA . ASN A 1 207 ? -7.281 20.800 -17.401 1.00 56.25 207 ASN A CA 1
ATOM 1548 C C . ASN A 1 207 ? -7.091 22.058 -16.519 1.00 56.25 207 ASN A C 1
ATOM 1550 O O . ASN A 1 207 ? -6.761 21.924 -15.344 1.00 56.25 207 ASN A O 1
ATOM 1554 N N . LEU A 1 208 ? -7.297 23.270 -17.046 1.00 63.72 208 LEU A N 1
ATOM 1555 C CA . LEU A 1 208 ? -6.963 24.527 -16.350 1.00 63.72 208 LEU A CA 1
ATOM 1556 C C . LEU A 1 208 ? -7.914 24.881 -15.187 1.00 63.72 208 LEU A C 1
ATOM 1558 O O . LEU A 1 208 ? -7.493 25.459 -14.184 1.00 63.72 208 LEU A O 1
ATOM 1562 N N . GLY A 1 209 ? -9.203 24.540 -15.306 1.00 73.88 209 GLY A N 1
ATOM 1563 C CA . GLY A 1 209 ? -10.245 24.987 -14.371 1.00 73.88 209 GLY A CA 1
ATOM 1564 C C . GLY A 1 209 ? -10.094 24.419 -12.958 1.00 73.88 209 GLY A C 1
ATOM 1565 O O . GLY A 1 209 ? -10.093 25.170 -11.980 1.00 73.88 209 GLY A O 1
ATOM 1566 N N . TRP A 1 210 ? -9.905 23.101 -12.848 1.00 83.25 210 TRP A N 1
ATOM 1567 C CA . TRP A 1 210 ? -9.774 22.434 -11.551 1.00 83.25 210 TRP A CA 1
ATOM 1568 C C . TRP A 1 210 ? -8.438 22.749 -10.857 1.00 83.25 210 TRP A C 1
ATOM 1570 O O . TRP A 1 210 ? -8.397 22.806 -9.633 1.00 83.25 210 TRP A O 1
ATOM 1580 N N . VAL A 1 211 ? -7.348 23.004 -11.598 1.00 86.50 211 VAL A N 1
ATOM 1581 C CA . VAL A 1 211 ? -6.050 23.387 -11.004 1.00 86.50 211 VAL A CA 1
ATOM 1582 C C . VAL A 1 211 ? -6.165 24.739 -10.301 1.00 86.50 211 VAL A C 1
ATOM 1584 O O . VAL A 1 211 ? -5.736 24.881 -9.156 1.00 86.50 211 VAL A O 1
ATOM 1587 N N . ALA A 1 212 ? -6.811 25.720 -10.936 1.00 85.88 212 ALA A N 1
ATOM 1588 C CA . ALA A 1 212 ? -7.060 27.020 -10.319 1.00 85.88 212 ALA A CA 1
ATOM 1589 C C . ALA A 1 212 ? -7.961 26.911 -9.075 1.00 85.88 212 ALA A C 1
ATOM 1591 O O . ALA A 1 212 ? -7.706 27.571 -8.066 1.00 85.88 212 ALA A O 1
ATOM 1592 N N . ALA A 1 213 ? -8.994 26.061 -9.112 1.00 86.50 213 ALA A N 1
ATOM 1593 C CA . ALA A 1 213 ? -9.822 25.781 -7.940 1.00 86.50 213 ALA A CA 1
ATOM 1594 C C . ALA A 1 213 ? -9.018 25.095 -6.819 1.00 86.50 213 ALA A C 1
ATOM 1596 O O . ALA A 1 213 ? -9.083 25.526 -5.669 1.00 86.50 213 ALA A O 1
ATOM 1597 N N . ALA A 1 214 ? -8.168 24.121 -7.154 1.00 89.69 214 ALA A N 1
ATOM 1598 C CA . ALA A 1 214 ? -7.272 23.461 -6.209 1.00 89.69 214 ALA A CA 1
ATOM 1599 C C . ALA A 1 214 ? -6.320 24.455 -5.522 1.00 89.69 214 ALA A C 1
ATOM 1601 O O . ALA A 1 214 ? -6.153 24.399 -4.304 1.00 89.69 214 ALA A O 1
ATOM 1602 N N . HIS A 1 215 ? -5.752 25.406 -6.274 1.00 90.62 215 HIS A N 1
ATOM 1603 C CA . HIS A 1 215 ? -4.943 26.500 -5.723 1.00 90.62 215 HIS A CA 1
ATOM 1604 C C . HIS A 1 215 ? -5.715 27.342 -4.708 1.00 90.62 215 HIS A C 1
ATOM 1606 O O . HIS A 1 215 ? -5.165 27.661 -3.656 1.00 90.62 215 HIS A O 1
ATOM 1612 N N . ARG A 1 216 ? -6.989 27.666 -4.973 1.00 90.25 216 ARG A N 1
ATOM 1613 C CA . ARG A 1 216 ? -7.824 28.402 -4.008 1.00 90.25 216 ARG A CA 1
ATOM 1614 C C . ARG A 1 216 ? -8.034 27.605 -2.722 1.00 90.25 216 ARG A C 1
ATOM 1616 O O . ARG A 1 216 ? -7.758 28.136 -1.650 1.00 90.25 216 ARG A O 1
ATOM 1623 N N . HIS A 1 217 ? -8.457 26.342 -2.812 1.00 91.00 217 HIS A N 1
ATOM 1624 C CA . HIS A 1 217 ? -8.700 25.518 -1.620 1.00 91.00 217 HIS A CA 1
ATOM 1625 C C . HIS A 1 217 ? -7.424 25.314 -0.800 1.00 91.00 217 HIS A C 1
ATOM 1627 O O . HIS A 1 217 ? -7.418 25.547 0.410 1.00 91.00 217 HIS A O 1
ATOM 1633 N N . LEU A 1 218 ? -6.308 24.971 -1.448 1.00 93.12 218 LEU A N 1
ATOM 1634 C CA . LEU A 1 218 ? -5.024 24.858 -0.757 1.00 93.12 218 LEU A CA 1
ATOM 1635 C C . LEU A 1 218 ? -4.573 26.201 -0.176 1.00 93.12 218 LEU A C 1
ATOM 1637 O O . LEU A 1 218 ? -4.058 26.230 0.936 1.00 93.12 218 LEU A O 1
ATOM 1641 N N . GLY A 1 219 ? -4.812 27.312 -0.877 1.00 92.12 219 GLY A N 1
ATOM 1642 C CA . GLY A 1 219 ? -4.583 28.664 -0.374 1.00 92.12 219 GLY A CA 1
ATOM 1643 C C . GLY A 1 219 ? -5.305 28.912 0.949 1.00 92.12 219 GLY A C 1
ATOM 1644 O O . GLY A 1 219 ? -4.655 29.266 1.931 1.00 92.12 219 GLY A O 1
ATOM 1645 N N . THR A 1 220 ? -6.608 28.617 1.010 1.00 90.88 220 THR A N 1
ATOM 1646 C CA . THR A 1 220 ? -7.394 28.746 2.248 1.00 90.88 220 THR A CA 1
ATOM 1647 C C . THR A 1 220 ? -6.894 27.831 3.366 1.00 90.88 220 THR A C 1
ATOM 1649 O O . THR A 1 220 ? -6.875 28.235 4.525 1.00 90.88 220 THR A O 1
ATOM 1652 N N . LEU A 1 221 ? -6.424 26.621 3.050 1.00 93.38 221 LEU A N 1
ATOM 1653 C CA . LEU A 1 221 ? -5.817 25.739 4.047 1.00 93.38 221 LEU A CA 1
ATOM 1654 C C . LEU A 1 221 ? -4.489 26.309 4.571 1.00 93.38 221 LEU A C 1
ATOM 1656 O O . LEU A 1 221 ? -4.214 26.253 5.767 1.00 93.38 221 LEU A O 1
ATOM 1660 N N . PHE A 1 222 ? -3.666 26.881 3.689 1.00 94.69 222 PHE A N 1
ATOM 1661 C CA . PHE A 1 222 ? -2.377 27.464 4.053 1.00 94.69 222 PHE A CA 1
ATOM 1662 C C . PHE A 1 222 ? -2.492 28.766 4.849 1.00 94.69 222 PHE A C 1
ATOM 1664 O O . PHE A 1 222 ? -1.562 29.085 5.580 1.00 94.69 222 PHE A O 1
ATOM 1671 N N . GLU A 1 223 ? -3.591 29.510 4.734 1.00 93.25 223 GLU A N 1
ATOM 1672 C CA . GLU A 1 223 ? -3.871 30.669 5.599 1.00 93.25 223 GLU A CA 1
ATOM 1673 C C . GLU A 1 223 ? -4.021 30.281 7.074 1.00 93.25 223 GLU A C 1
ATOM 1675 O O . GLU A 1 223 ? -3.761 31.095 7.954 1.00 93.25 223 GLU A O 1
ATOM 1680 N N . CYS A 1 224 ? -4.408 29.035 7.359 1.00 94.00 224 CYS A N 1
ATOM 1681 C CA . CYS A 1 224 ? -4.485 28.515 8.722 1.00 94.00 224 CYS A CA 1
ATOM 1682 C C . CYS A 1 224 ? -3.109 28.159 9.309 1.00 94.00 224 CYS A C 1
ATOM 1684 O O . CYS A 1 224 ? -3.036 27.653 10.426 1.00 94.00 224 CYS A O 1
ATOM 1686 N N . ILE A 1 225 ? -2.018 28.361 8.566 1.00 93.44 225 ILE A N 1
ATOM 1687 C CA . ILE A 1 225 ? -0.664 28.006 8.988 1.00 93.44 225 ILE A CA 1
ATOM 1688 C C . ILE A 1 225 ? 0.152 29.295 9.108 1.00 93.44 225 ILE A C 1
ATOM 1690 O O . ILE A 1 225 ? 0.354 29.968 8.098 1.00 93.44 225 ILE A O 1
ATOM 1694 N N . PRO A 1 226 ? 0.660 29.643 10.302 1.00 89.69 226 PRO A N 1
ATOM 1695 C CA . PRO A 1 226 ? 1.457 30.851 10.461 1.00 89.69 226 PRO A CA 1
ATOM 1696 C C . PRO A 1 226 ? 2.805 30.718 9.746 1.00 89.69 226 PRO A C 1
ATOM 1698 O O . PRO A 1 226 ? 3.397 29.634 9.712 1.00 89.69 226 PRO A O 1
ATOM 1701 N N . ASP A 1 227 ? 3.315 31.827 9.208 1.00 84.06 227 ASP A N 1
ATOM 1702 C CA . ASP A 1 227 ? 4.650 31.877 8.595 1.00 84.06 227 ASP A CA 1
ATOM 1703 C C . ASP A 1 227 ? 5.778 31.853 9.645 1.00 84.06 227 ASP A C 1
ATOM 1705 O O . ASP A 1 227 ? 6.890 31.421 9.340 1.00 84.06 227 ASP A O 1
ATOM 1709 N N . GLY A 1 228 ? 5.494 32.297 10.875 1.00 82.81 228 GLY A N 1
ATOM 1710 C CA . GLY A 1 228 ? 6.435 32.318 11.996 1.00 82.81 228 GLY A CA 1
ATOM 1711 C C . GLY A 1 228 ? 6.392 31.071 12.887 1.00 82.81 228 GLY A C 1
ATOM 1712 O O . GLY A 1 228 ? 5.505 30.225 12.782 1.00 82.81 228 GLY A O 1
ATOM 1713 N N . ASP A 1 229 ? 7.349 31.002 13.815 1.00 83.38 229 ASP A N 1
ATOM 1714 C CA . ASP A 1 229 ? 7.457 29.962 14.849 1.00 83.38 229 ASP A CA 1
ATOM 1715 C C . ASP A 1 229 ? 6.771 30.382 16.172 1.00 83.38 229 ASP A C 1
ATOM 1717 O O . ASP A 1 229 ? 7.171 29.957 17.253 1.00 83.38 229 ASP A O 1
ATOM 1721 N N . GLY A 1 230 ? 5.775 31.271 16.130 1.00 84.81 230 GLY A N 1
ATOM 1722 C CA . GLY A 1 230 ? 5.029 31.700 17.316 1.00 84.81 230 GLY A CA 1
ATOM 1723 C C . GLY A 1 230 ? 4.003 30.653 17.760 1.00 84.81 230 GLY A C 1
ATOM 1724 O O . GLY A 1 230 ? 3.182 30.216 16.955 1.00 84.81 230 GLY A O 1
ATOM 1725 N N . ALA A 1 231 ? 4.007 30.281 19.045 1.00 86.31 231 ALA A N 1
ATOM 1726 C CA . ALA A 1 231 ? 3.036 29.324 19.590 1.00 86.31 231 ALA A CA 1
ATOM 1727 C C . ALA A 1 231 ? 1.599 29.864 19.526 1.00 86.31 231 ALA A C 1
ATOM 1729 O O . ALA A 1 231 ? 0.701 29.156 19.075 1.00 86.31 231 ALA A O 1
ATOM 1730 N N . ASP A 1 232 ? 1.400 31.129 19.900 1.00 90.25 232 ASP A N 1
ATOM 1731 C CA . ASP A 1 232 ? 0.094 31.795 19.837 1.00 90.25 232 ASP A CA 1
ATOM 1732 C C . ASP A 1 232 ? -0.406 31.920 18.388 1.00 90.25 232 ASP A C 1
ATOM 1734 O O . ASP A 1 232 ? -1.587 31.700 18.117 1.00 90.25 232 ASP A O 1
ATOM 1738 N N . ASP A 1 233 ? 0.498 32.185 17.439 1.00 90.06 233 ASP A N 1
ATOM 1739 C CA . ASP A 1 233 ? 0.165 32.243 16.011 1.00 90.06 233 ASP A CA 1
ATOM 1740 C C . ASP A 1 233 ? -0.275 30.867 15.488 1.00 90.06 233 ASP A C 1
ATOM 1742 O O . ASP A 1 233 ? -1.219 30.762 14.699 1.00 90.06 233 ASP A O 1
ATOM 1746 N N . LEU A 1 234 ? 0.376 29.790 15.948 1.00 92.38 234 LEU A N 1
ATOM 1747 C CA . LEU A 1 234 ? -0.014 28.423 15.607 1.00 92.38 234 LEU A CA 1
ATOM 1748 C C . LEU A 1 234 ? -1.381 28.076 16.194 1.00 92.38 234 LEU A C 1
ATOM 1750 O O . LEU A 1 234 ? -2.216 27.523 15.481 1.00 92.38 234 LEU A O 1
ATOM 1754 N N . VAL A 1 235 ? -1.639 28.432 17.455 1.00 93.38 235 VAL A N 1
ATOM 1755 C CA . VAL A 1 235 ? -2.955 28.239 18.079 1.00 93.38 235 VAL A CA 1
ATOM 1756 C C . VAL A 1 235 ? -4.034 29.009 17.313 1.00 93.38 235 VAL A C 1
ATOM 1758 O O . VAL A 1 235 ? -5.072 28.433 16.992 1.00 93.38 235 VAL A O 1
ATOM 1761 N N . ALA A 1 236 ? -3.789 30.269 16.945 1.00 92.94 236 ALA A N 1
ATOM 1762 C CA . ALA A 1 236 ? -4.727 31.068 16.158 1.00 92.94 236 ALA A CA 1
ATOM 1763 C C . ALA A 1 236 ? -5.022 30.438 14.783 1.00 92.94 236 ALA A C 1
ATOM 1765 O O . ALA A 1 236 ? -6.182 30.363 14.360 1.00 92.94 2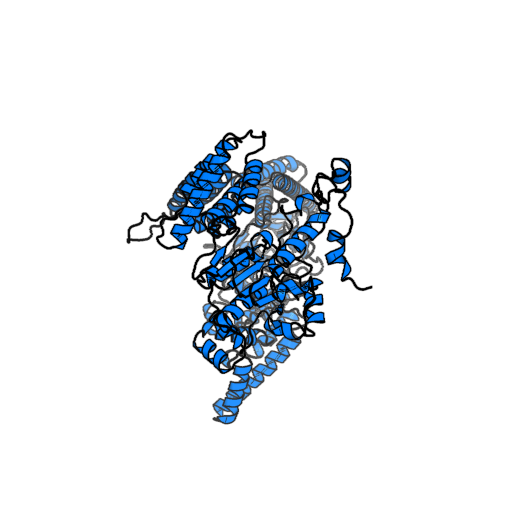36 ALA A O 1
ATOM 1766 N N . GLY A 1 237 ? -3.991 29.926 14.106 1.00 94.44 237 GLY A N 1
ATOM 1767 C CA . GLY A 1 237 ? -4.129 29.201 12.844 1.00 94.44 237 GLY A CA 1
ATOM 1768 C C . GLY A 1 237 ? -4.954 27.917 12.982 1.00 94.44 237 GLY A C 1
ATOM 1769 O O . GLY A 1 237 ? -5.877 27.672 12.203 1.00 94.44 237 GLY A O 1
ATOM 1770 N N . VAL A 1 238 ? -4.696 27.136 14.032 1.00 95.06 238 VAL A N 1
ATOM 1771 C CA . VAL A 1 238 ? -5.435 25.908 14.357 1.00 95.06 238 VAL A CA 1
ATOM 1772 C C . VAL A 1 238 ? -6.904 26.193 14.689 1.00 95.06 238 VAL A C 1
ATOM 1774 O O . VAL A 1 238 ? -7.794 25.493 14.206 1.00 95.06 238 VAL A O 1
ATOM 1777 N N . VAL A 1 239 ? -7.179 27.236 15.474 1.00 95.19 239 VAL A N 1
ATOM 1778 C CA . VAL A 1 239 ? -8.549 27.684 15.771 1.00 95.19 239 VAL A CA 1
ATOM 1779 C C . VAL A 1 239 ? -9.267 28.088 14.484 1.00 95.19 239 VAL A C 1
ATOM 1781 O O . VAL A 1 239 ? -10.410 27.686 14.269 1.00 95.19 239 VAL A O 1
ATOM 1784 N N . THR A 1 240 ? -8.585 28.811 13.593 1.00 94.62 240 THR A N 1
ATOM 1785 C CA . THR A 1 240 ? -9.130 29.186 12.281 1.00 94.62 240 THR A CA 1
ATOM 1786 C C . THR A 1 240 ? -9.456 27.949 11.441 1.00 94.62 240 THR A C 1
ATOM 1788 O O . THR A 1 240 ? -10.528 27.881 10.842 1.00 94.62 240 THR A O 1
ATOM 1791 N N . PHE A 1 241 ? -8.574 26.945 11.427 1.00 94.81 241 PHE A N 1
ATOM 1792 C CA . PHE A 1 241 ? -8.817 25.672 10.745 1.00 94.81 241 PHE A CA 1
ATOM 1793 C C . PHE A 1 241 ? -10.072 24.968 11.282 1.00 94.81 241 PHE A C 1
ATOM 1795 O O . PHE A 1 241 ? -10.944 24.597 10.499 1.00 94.81 241 PHE A O 1
ATOM 1802 N N . LEU A 1 242 ? -10.210 24.842 12.608 1.00 93.38 242 LEU A N 1
ATOM 1803 C CA . LEU A 1 242 ? -11.389 24.239 13.243 1.00 93.38 242 LEU A CA 1
ATOM 1804 C C . LEU A 1 242 ? -12.681 24.988 12.899 1.00 93.38 242 LEU A C 1
ATOM 1806 O O . LEU A 1 242 ? -13.700 24.370 12.600 1.00 93.38 242 LEU A O 1
ATOM 1810 N N . GLN A 1 243 ? -12.650 26.321 12.924 1.00 91.12 243 GLN A N 1
ATOM 1811 C CA . GLN A 1 243 ? -13.811 27.158 12.6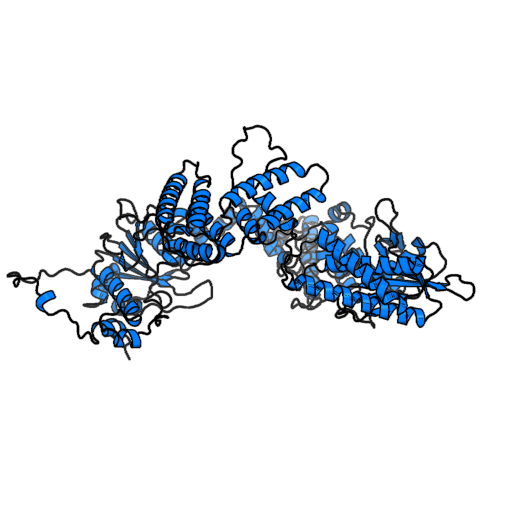10 1.00 91.12 243 GLN A CA 1
ATOM 1812 C C . GLN A 1 243 ? -14.247 27.050 11.143 1.00 91.12 243 GLN A C 1
ATOM 1814 O O . GLN A 1 243 ? -15.433 27.211 10.861 1.00 91.12 243 GLN A O 1
ATOM 1819 N N . ARG A 1 244 ? -13.317 26.749 10.227 1.00 88.56 244 ARG A N 1
ATOM 1820 C CA . ARG A 1 244 ? -13.582 26.556 8.791 1.00 88.56 244 ARG A CA 1
ATOM 1821 C C . ARG A 1 244 ? -14.113 25.163 8.437 1.00 88.56 244 ARG A C 1
ATOM 1823 O O . ARG A 1 244 ? -14.514 24.961 7.295 1.00 88.56 244 ARG A O 1
ATOM 1830 N N . GLN A 1 245 ? -14.124 24.207 9.368 1.00 84.31 245 GLN A N 1
ATOM 1831 C CA . GLN A 1 245 ? -14.697 22.887 9.104 1.00 84.31 245 GLN A CA 1
ATOM 1832 C C . GLN A 1 245 ? -16.210 22.975 8.885 1.00 84.31 245 GLN A C 1
ATOM 1834 O O . GLN A 1 245 ? -16.940 23.536 9.711 1.00 84.31 245 GLN A O 1
ATOM 1839 N N . ASP A 1 246 ? -16.676 22.368 7.794 1.00 79.88 246 ASP A N 1
ATOM 1840 C CA . ASP A 1 246 ? -18.097 22.258 7.496 1.00 79.88 246 ASP A CA 1
ATOM 1841 C C . ASP A 1 246 ? -18.757 21.210 8.404 1.00 79.88 246 ASP A C 1
ATOM 1843 O O . ASP A 1 246 ? -18.581 20.003 8.248 1.00 79.88 246 ASP A O 1
ATOM 1847 N N . LEU A 1 247 ? -19.507 21.711 9.384 1.00 79.06 247 LEU A N 1
ATOM 1848 C CA . LEU A 1 247 ? -20.356 20.940 10.295 1.00 79.06 247 LEU A CA 1
ATOM 1849 C C . LEU A 1 247 ? -21.808 21.443 10.202 1.00 79.06 247 LEU A C 1
ATOM 1851 O O . LEU A 1 247 ? -22.506 21.537 11.212 1.00 79.06 247 LEU A O 1
ATOM 1855 N N . SER A 1 248 ? -22.237 21.861 9.004 1.00 72.12 248 SER A N 1
ATOM 1856 C CA . SER A 1 248 ? -23.561 22.456 8.748 1.00 72.12 248 SER A CA 1
ATOM 1857 C C . SER A 1 248 ? -24.728 21.464 8.802 1.00 72.12 248 SER A C 1
ATOM 1859 O O . SER A 1 248 ? -25.887 21.880 8.768 1.00 72.12 248 SER A O 1
ATOM 1861 N N . GLY A 1 249 ? -24.441 20.165 8.916 1.00 76.44 249 GLY A N 1
ATOM 1862 C CA . GLY A 1 249 ? -25.456 19.129 9.043 1.00 76.44 249 GLY A CA 1
ATOM 1863 C C . GLY A 1 249 ? -26.346 19.289 10.286 1.00 76.44 249 GLY A C 1
ATOM 1864 O O . GLY A 1 249 ? -26.007 19.954 11.272 1.00 76.44 249 GLY A O 1
ATOM 1865 N N . THR A 1 250 ? -27.532 18.687 10.219 1.00 80.81 250 THR A N 1
ATOM 1866 C CA . THR A 1 250 ? -28.577 18.796 11.251 1.00 80.81 250 THR A CA 1
ATOM 1867 C C . THR A 1 250 ? -28.758 17.520 12.066 1.00 80.81 250 THR A C 1
ATOM 1869 O O . THR A 1 250 ? -29.704 17.440 12.846 1.00 80.81 250 THR A O 1
ATOM 1872 N N . THR A 1 251 ? -27.909 16.507 11.880 1.00 84.88 251 THR A N 1
ATOM 1873 C CA . THR A 1 251 ? -27.999 15.272 12.669 1.00 84.88 251 THR A CA 1
ATOM 1874 C C . THR A 1 251 ? -27.545 15.518 14.110 1.00 84.88 251 THR A C 1
ATOM 1876 O O . THR A 1 251 ? -26.812 16.472 14.385 1.00 84.88 251 THR A O 1
ATOM 1879 N N . GLU A 1 252 ? -27.938 14.648 15.044 1.00 80.31 252 GLU A N 1
ATOM 1880 C CA . GLU A 1 252 ? -27.464 14.713 16.437 1.00 80.31 252 GLU A CA 1
ATOM 1881 C C . GLU A 1 252 ? -25.932 14.657 16.512 1.00 80.31 252 GLU A C 1
ATOM 1883 O O . GLU A 1 252 ? -25.306 15.413 17.255 1.00 80.31 252 GLU A O 1
ATOM 1888 N N . ARG A 1 253 ? -25.315 13.854 15.639 1.00 80.94 253 ARG A N 1
ATOM 1889 C CA . ARG A 1 253 ? -23.861 13.790 15.476 1.00 80.94 253 ARG A CA 1
ATOM 1890 C C . ARG A 1 253 ? -23.255 15.126 15.043 1.00 80.94 253 ARG A C 1
ATOM 1892 O O . ARG A 1 253 ? -22.213 15.510 15.563 1.00 80.94 253 ARG A O 1
ATOM 1899 N N . ASP A 1 254 ? -23.900 15.858 14.137 1.00 83.88 254 ASP A N 1
ATOM 1900 C CA . ASP A 1 254 ? -23.408 17.173 13.705 1.00 83.88 254 ASP A CA 1
ATOM 1901 C C . ASP A 1 254 ? -23.571 18.234 14.810 1.00 83.88 254 ASP A C 1
ATOM 1903 O O . ASP A 1 254 ? -22.745 19.137 14.944 1.00 83.88 254 ASP A O 1
ATOM 1907 N N . MET A 1 255 ? -24.623 18.141 15.633 1.00 86.75 255 MET A N 1
ATOM 1908 C CA . MET A 1 255 ? -24.775 18.983 16.829 1.00 86.75 255 MET A CA 1
ATOM 1909 C C . MET A 1 255 ? -23.671 18.706 17.853 1.00 86.75 255 MET A C 1
ATOM 1911 O O . MET A 1 255 ? -23.059 19.641 18.370 1.00 86.75 255 MET A O 1
ATOM 1915 N N . ARG A 1 256 ? -23.385 17.426 18.092 1.00 85.50 256 ARG A N 1
ATOM 1916 C CA . ARG A 1 256 ? -22.319 16.947 18.969 1.00 85.50 256 ARG A CA 1
ATOM 1917 C C . ARG A 1 256 ? -20.938 17.411 18.506 1.00 85.50 256 ARG A C 1
ATOM 1919 O O . ARG A 1 256 ? -20.211 18.038 19.273 1.00 85.50 256 ARG A O 1
ATOM 1926 N N . ASP A 1 257 ? -20.605 17.197 17.233 1.00 89.62 257 ASP A N 1
ATOM 1927 C CA . ASP A 1 257 ? -19.339 17.649 16.644 1.00 89.62 257 ASP A CA 1
ATOM 1928 C C . ASP A 1 257 ? -19.183 19.184 16.760 1.00 89.62 257 ASP A C 1
ATOM 1930 O O . ASP A 1 257 ? -18.078 19.685 16.985 1.00 89.62 257 ASP A O 1
ATOM 1934 N N . ARG A 1 258 ? -20.279 19.958 16.680 1.00 90.94 258 ARG A N 1
ATOM 1935 C CA . ARG A 1 258 ? -20.245 21.413 16.915 1.00 90.94 258 ARG A CA 1
ATOM 1936 C C . ARG A 1 258 ? -19.927 21.787 18.365 1.00 90.94 258 ARG A C 1
ATOM 1938 O O . ARG A 1 258 ? -19.167 22.742 18.549 1.00 90.94 258 ARG A O 1
ATOM 1945 N N . ASP A 1 259 ? -20.460 21.073 19.361 1.00 90.50 259 ASP A N 1
ATOM 1946 C CA . ASP A 1 259 ? -20.121 21.297 20.780 1.00 90.50 259 ASP A CA 1
ATOM 1947 C C . ASP A 1 259 ? -18.651 20.963 21.049 1.00 90.50 259 ASP A C 1
ATOM 1949 O O . ASP A 1 259 ? -17.912 21.781 21.600 1.00 90.50 259 ASP A O 1
ATOM 1953 N N . VAL A 1 260 ? -18.187 19.808 20.556 1.00 92.19 260 VAL A N 1
ATOM 1954 C CA . VAL A 1 260 ? -16.787 19.377 20.689 1.00 92.19 260 VAL A CA 1
ATOM 1955 C C . VAL A 1 260 ? -15.839 20.395 20.057 1.00 92.19 260 VAL A C 1
ATOM 1957 O O . VAL A 1 260 ? -14.853 20.786 20.682 1.00 92.19 260 VAL A O 1
ATOM 1960 N N . ARG A 1 261 ? -16.150 20.888 18.851 1.00 94.06 261 ARG A N 1
ATOM 1961 C CA . ARG A 1 261 ? -15.385 21.969 18.213 1.00 94.06 261 ARG A CA 1
ATOM 1962 C C . ARG A 1 261 ? -15.358 23.228 19.084 1.00 94.06 261 ARG A C 1
ATOM 1964 O O . ARG A 1 261 ? -14.302 23.841 19.211 1.00 94.06 261 ARG A O 1
ATOM 1971 N N . GLY A 1 262 ? -16.496 23.628 19.654 1.00 92.25 262 GLY A N 1
ATOM 1972 C CA . GLY A 1 262 ? -16.595 24.801 20.526 1.00 92.25 262 GLY A CA 1
ATOM 1973 C C . GLY A 1 262 ? -15.671 24.700 21.741 1.00 92.25 262 GLY A C 1
ATOM 1974 O O . GLY A 1 262 ? -14.886 25.617 21.986 1.00 92.25 262 GLY A O 1
ATOM 1975 N N . ARG A 1 263 ? -15.700 23.554 22.433 1.00 90.94 263 ARG A N 1
ATOM 1976 C CA . ARG A 1 263 ? -14.819 23.267 23.576 1.00 90.94 263 ARG A CA 1
ATOM 1977 C C . ARG A 1 263 ? -13.348 23.263 23.178 1.00 90.94 263 ARG A C 1
ATOM 1979 O O . ARG A 1 263 ? -12.579 24.011 23.764 1.00 90.94 263 ARG A O 1
ATOM 1986 N N . LEU A 1 264 ? -12.986 22.547 22.108 1.00 93.19 264 LEU A N 1
ATOM 1987 C CA . LEU A 1 264 ? -11.617 22.537 21.581 1.00 93.19 264 LEU A CA 1
ATOM 1988 C C . LEU A 1 264 ? -11.097 23.948 21.294 1.00 93.19 264 LEU A C 1
ATOM 1990 O O . LEU A 1 264 ? -9.954 24.254 21.612 1.00 93.19 264 LEU A O 1
ATOM 1994 N N . VAL A 1 265 ? -11.922 24.813 20.697 1.00 93.88 265 VAL A N 1
ATOM 1995 C CA . VAL A 1 265 ? -11.543 26.208 20.438 1.00 93.88 265 VAL A CA 1
ATOM 1996 C C . VAL A 1 265 ? -11.283 26.955 21.746 1.00 93.88 265 VAL A C 1
ATOM 1998 O O . VAL A 1 265 ? -10.261 27.627 21.847 1.00 93.88 265 VAL A O 1
ATOM 2001 N N . THR A 1 266 ? -12.160 26.825 22.745 1.00 92.69 266 THR A N 1
ATOM 2002 C CA . THR A 1 266 ? -11.966 27.449 24.066 1.00 92.69 266 THR A CA 1
ATOM 2003 C C . THR A 1 266 ? -10.705 26.933 24.766 1.00 92.69 266 THR A C 1
ATOM 2005 O O . THR A 1 266 ? -9.897 27.735 25.235 1.00 92.69 266 THR A O 1
ATOM 2008 N N . ASP A 1 267 ? -10.490 25.618 24.778 1.00 90.88 267 ASP A N 1
ATOM 2009 C CA . ASP A 1 267 ? -9.342 24.988 25.434 1.00 90.88 267 ASP A CA 1
ATOM 2010 C C . ASP A 1 267 ? -8.029 25.384 24.753 1.00 90.88 267 ASP A C 1
ATOM 2012 O O . ASP A 1 267 ? -7.068 25.759 25.423 1.00 90.88 267 ASP A O 1
ATOM 2016 N N . LEU A 1 268 ? -7.994 25.405 23.417 1.00 91.81 268 LEU A N 1
ATOM 2017 C CA . LEU A 1 268 ? -6.836 25.872 22.655 1.00 91.81 268 LEU A CA 1
ATOM 2018 C C . LEU A 1 268 ? -6.552 27.354 22.914 1.00 91.81 268 LEU A C 1
ATOM 2020 O O . LEU A 1 268 ? -5.404 27.716 23.153 1.00 91.81 268 LEU A O 1
ATOM 2024 N N . GLN A 1 269 ? -7.579 28.207 22.927 1.00 91.81 269 GLN A N 1
ATOM 2025 C CA . GLN A 1 269 ? -7.420 29.632 23.235 1.00 91.81 269 GLN A CA 1
ATOM 2026 C C . GLN A 1 269 ? -6.887 29.875 24.653 1.00 91.81 269 GLN A C 1
ATOM 2028 O O . GLN A 1 269 ? -6.170 30.851 24.868 1.00 91.81 269 GLN A O 1
ATOM 2033 N N . SER A 1 270 ? -7.185 28.988 25.607 1.00 90.38 270 SER A N 1
ATOM 2034 C CA . SER A 1 270 ? -6.649 29.072 26.972 1.00 90.38 270 SER A CA 1
ATOM 2035 C C . SER A 1 270 ? -5.133 28.833 27.050 1.00 90.38 270 SER A C 1
ATOM 2037 O O . SER A 1 270 ? -4.502 29.216 28.034 1.00 90.38 270 SER A O 1
ATOM 2039 N N . LEU A 1 271 ? -4.534 28.241 26.007 1.00 86.81 271 LEU A N 1
ATOM 2040 C CA . LEU A 1 271 ? -3.087 28.037 25.904 1.00 86.81 271 LEU A CA 1
ATOM 2041 C C . LEU A 1 271 ? -2.337 29.290 25.424 1.00 86.81 271 LEU A C 1
ATOM 2043 O O . LEU A 1 271 ? -1.108 29.324 25.520 1.00 86.81 271 LEU A O 1
ATOM 2047 N N . CYS A 1 272 ? -3.039 30.302 24.904 1.00 87.44 272 CYS A N 1
ATOM 2048 C CA . CYS A 1 272 ? -2.411 31.530 24.422 1.00 87.44 272 CYS A CA 1
ATOM 2049 C C . CYS A 1 272 ? -1.784 32.336 25.571 1.00 87.44 272 CYS A C 1
ATOM 2051 O O . CYS A 1 272 ? -2.327 32.405 26.675 1.00 87.44 272 CYS A O 1
ATOM 2053 N N . GLY A 1 273 ? -0.659 33.003 25.304 1.00 81.81 273 GLY A N 1
ATOM 2054 C CA . GLY A 1 273 ? 0.022 33.855 26.287 1.00 81.81 273 GLY A CA 1
ATOM 2055 C C . GLY A 1 273 ? 0.852 33.092 27.326 1.00 81.81 273 GLY A C 1
ATOM 2056 O O . GLY A 1 273 ? 1.397 33.702 28.252 1.00 81.81 273 GLY A O 1
ATOM 2057 N N . LEU A 1 274 ? 0.988 31.771 27.177 1.00 79.19 274 LEU A N 1
ATOM 2058 C CA . LEU A 1 274 ? 1.941 30.980 27.949 1.00 79.19 274 LEU A CA 1
ATOM 2059 C C . LEU A 1 274 ? 3.378 31.236 27.451 1.00 79.19 274 LEU A C 1
ATOM 2061 O O . LEU A 1 274 ? 3.593 31.406 26.249 1.00 79.19 274 LEU A O 1
ATOM 2065 N N . PRO A 1 275 ? 4.396 31.236 28.334 1.00 74.88 275 PRO A N 1
ATOM 2066 C CA . PRO A 1 275 ? 5.786 31.412 27.921 1.00 74.88 275 PRO A CA 1
ATOM 2067 C C . PRO A 1 275 ? 6.215 30.332 26.918 1.00 74.88 275 PRO A C 1
ATOM 2069 O O . PRO A 1 275 ? 6.377 29.161 27.268 1.00 74.88 275 PRO A O 1
ATOM 2072 N N . ALA A 1 276 ? 6.417 30.724 25.660 1.00 68.31 276 ALA A N 1
ATOM 2073 C CA . ALA A 1 276 ? 6.847 29.808 24.615 1.00 68.31 276 ALA A CA 1
ATOM 2074 C C . ALA A 1 276 ? 8.373 29.632 24.635 1.00 68.31 276 ALA A C 1
ATOM 2076 O O . ALA A 1 276 ? 9.139 30.596 24.665 1.00 68.31 276 ALA A O 1
ATOM 2077 N N . ALA A 1 277 ? 8.830 28.381 24.570 1.00 68.62 277 ALA A N 1
ATOM 2078 C CA . ALA A 1 277 ? 10.220 28.095 24.234 1.00 68.62 277 ALA A CA 1
ATOM 2079 C C . ALA A 1 277 ? 10.461 28.419 22.750 1.00 68.62 277 ALA A C 1
ATOM 2081 O O . ALA A 1 277 ? 9.590 28.161 21.921 1.00 68.62 277 ALA A O 1
ATOM 2082 N N . SER A 1 278 ? 11.651 28.917 22.403 1.00 76.88 278 SER A N 1
ATOM 2083 C CA . SER A 1 278 ? 12.051 29.086 21.000 1.00 76.88 278 SER A CA 1
ATOM 2084 C C . SER A 1 278 ? 12.267 27.711 20.361 1.00 76.88 278 SER A C 1
ATOM 2086 O O . SER A 1 278 ? 13.331 27.103 20.482 1.00 76.88 278 SER A O 1
ATOM 2088 N N . VAL A 1 279 ? 11.210 27.173 19.760 1.00 85.31 279 VAL A N 1
ATOM 2089 C CA . VAL A 1 279 ? 11.190 25.892 19.050 1.00 85.31 279 VAL A CA 1
ATOM 2090 C C . VAL A 1 279 ? 10.457 26.066 17.728 1.00 85.31 279 VAL A C 1
ATOM 2092 O O . VAL A 1 279 ? 9.569 26.907 17.629 1.00 85.31 279 VAL A O 1
ATOM 2095 N N . SER A 1 280 ? 10.805 25.257 16.728 1.00 90.38 280 SER A N 1
ATOM 2096 C CA . SER A 1 280 ? 10.190 25.341 15.402 1.00 90.38 280 SER A CA 1
ATOM 2097 C C . SER A 1 280 ? 8.687 25.059 15.434 1.00 90.38 280 SER A C 1
ATOM 2099 O O . SER A 1 280 ? 8.207 24.271 16.256 1.00 90.38 280 SER A O 1
ATOM 2101 N N . ARG A 1 281 ? 7.951 25.613 14.467 1.00 90.94 281 ARG A N 1
ATOM 2102 C CA . ARG A 1 281 ? 6.519 25.353 14.252 1.00 90.94 281 ARG A CA 1
ATOM 2103 C C . ARG A 1 281 ? 6.186 23.860 14.228 1.00 90.94 281 ARG A C 1
ATOM 2105 O O . ARG A 1 281 ? 5.188 23.445 14.805 1.00 90.94 281 ARG A O 1
ATOM 2112 N N . SER A 1 282 ? 7.031 23.033 13.609 1.00 91.25 282 SER A N 1
ATOM 2113 C CA . SER A 1 282 ? 6.848 21.574 13.579 1.00 91.25 282 SER A CA 1
ATOM 2114 C C . SER A 1 282 ? 6.913 20.942 14.973 1.00 91.25 282 SER A C 1
ATOM 2116 O O . SER A 1 282 ? 6.077 20.105 15.305 1.00 91.25 282 SER A O 1
ATOM 2118 N N . ALA A 1 283 ? 7.851 21.372 15.822 1.00 91.31 283 ALA A N 1
ATOM 2119 C CA . ALA A 1 283 ? 7.946 20.887 17.196 1.00 91.31 283 ALA A CA 1
ATOM 2120 C C . ALA A 1 283 ? 6.770 21.371 18.062 1.00 91.31 283 ALA A C 1
ATOM 2122 O O . ALA A 1 283 ? 6.285 20.630 18.915 1.00 91.31 283 ALA A O 1
ATOM 2123 N N . GLN A 1 284 ? 6.281 22.593 17.836 1.00 90.69 284 GLN A N 1
ATOM 2124 C CA . GLN A 1 284 ? 5.086 23.108 18.512 1.00 90.69 284 GLN A CA 1
ATOM 2125 C C . GLN A 1 284 ? 3.826 22.349 18.092 1.00 90.69 284 GLN A C 1
ATOM 2127 O O . GLN A 1 284 ? 3.050 21.939 18.951 1.00 90.69 284 GLN A O 1
ATOM 2132 N N . ALA A 1 285 ? 3.662 22.090 16.792 1.00 93.62 285 ALA A N 1
ATOM 2133 C CA . ALA A 1 285 ? 2.561 21.290 16.271 1.00 93.62 285 ALA A CA 1
ATOM 2134 C C . ALA A 1 285 ? 2.574 19.868 16.841 1.00 93.62 285 ALA A C 1
ATOM 2136 O O . ALA A 1 285 ? 1.516 19.366 17.207 1.00 93.62 285 ALA A O 1
ATOM 2137 N N . GLN A 1 286 ? 3.753 19.255 17.006 1.00 94.38 286 GLN A N 1
ATOM 2138 C CA . GLN A 1 286 ? 3.874 17.958 17.675 1.00 94.38 286 GLN A CA 1
ATOM 2139 C C . GLN A 1 286 ? 3.420 18.021 19.142 1.00 94.38 286 GLN A C 1
ATOM 2141 O O . GLN A 1 286 ? 2.671 17.159 19.584 1.00 94.38 286 GLN A O 1
ATOM 2146 N N . ARG A 1 287 ? 3.797 19.064 19.893 1.00 90.75 287 ARG A N 1
ATOM 2147 C CA . ARG A 1 287 ? 3.341 19.229 21.287 1.00 90.75 287 ARG A CA 1
ATOM 2148 C C . ARG A 1 287 ? 1.825 19.393 21.383 1.00 90.75 287 ARG A C 1
ATOM 2150 O O . ARG A 1 287 ? 1.205 18.783 22.248 1.00 90.75 287 ARG A O 1
ATOM 2157 N N . LEU A 1 288 ? 1.232 20.205 20.504 1.00 91.69 288 LEU A N 1
ATOM 2158 C CA . LEU A 1 288 ? -0.223 20.365 20.436 1.00 91.69 288 LEU A CA 1
ATOM 2159 C C . LEU A 1 288 ? -0.904 19.052 20.042 1.00 91.69 288 LEU A C 1
ATOM 2161 O O . LEU A 1 288 ? -1.923 18.698 20.626 1.00 91.69 288 LEU A O 1
ATOM 2165 N N . LEU A 1 289 ? -0.324 18.304 19.103 1.00 94.69 289 LEU A N 1
ATOM 2166 C CA . LEU A 1 289 ? -0.817 16.990 18.706 1.00 94.69 289 LEU A CA 1
ATOM 2167 C C . LEU A 1 289 ? -0.846 16.024 19.897 1.00 94.69 289 LEU A C 1
ATOM 2169 O O . LEU A 1 289 ? -1.877 15.405 20.144 1.00 94.69 289 LEU A O 1
ATOM 2173 N N . ASP A 1 290 ? 0.235 15.953 20.676 1.00 91.31 290 ASP A N 1
ATOM 2174 C CA . ASP A 1 290 ? 0.327 15.092 21.863 1.00 91.31 290 ASP A CA 1
ATOM 2175 C C . ASP A 1 290 ? -0.684 15.490 22.959 1.00 91.31 290 ASP A C 1
ATOM 2177 O O . ASP A 1 290 ? -1.102 14.655 23.767 1.00 91.31 290 ASP A O 1
ATOM 2181 N N . LEU A 1 291 ? -1.066 16.771 23.035 1.00 90.19 291 LEU A N 1
ATOM 2182 C CA . LEU A 1 291 ? -2.127 17.251 23.928 1.00 90.19 291 LEU A CA 1
ATOM 2183 C C . LEU A 1 291 ? -3.508 16.829 23.416 1.00 90.19 291 LEU A C 1
ATOM 2185 O O . LEU A 1 291 ? -4.273 16.230 24.167 1.00 90.19 291 LEU A O 1
ATOM 2189 N N . VAL A 1 292 ? -3.801 17.064 22.133 1.00 90.88 292 VAL A N 1
ATOM 2190 C CA . VAL A 1 292 ? -5.081 16.693 21.503 1.00 90.88 292 VAL A CA 1
ATOM 2191 C C . VAL A 1 292 ? -5.310 15.180 21.551 1.00 90.88 292 VAL A C 1
ATOM 2193 O O . VAL A 1 292 ? -6.424 14.735 21.810 1.00 90.88 292 VAL A O 1
ATOM 2196 N N . GLN A 1 293 ? -4.262 14.372 21.371 1.00 89.25 293 GLN A N 1
ATOM 2197 C CA . GLN A 1 293 ? -4.347 12.910 21.455 1.00 89.25 293 GLN A CA 1
ATOM 2198 C C . GLN A 1 293 ? -4.700 12.394 22.857 1.00 89.25 293 GLN A C 1
ATOM 2200 O O . GLN A 1 293 ? -5.251 11.301 22.976 1.00 89.25 293 GLN A O 1
ATOM 2205 N N . ARG A 1 294 ? -4.404 13.167 23.908 1.00 87.38 294 ARG A N 1
ATOM 2206 C CA . ARG A 1 294 ? -4.757 12.855 25.303 1.00 87.38 294 ARG A CA 1
ATOM 2207 C C . ARG A 1 294 ? -6.048 13.533 25.758 1.00 87.38 294 ARG A C 1
ATOM 2209 O O . ARG A 1 294 ? -6.525 13.249 26.852 1.00 87.38 294 ARG A O 1
ATOM 2216 N N . HIS A 1 295 ? -6.605 14.422 24.941 1.00 89.25 295 HIS A N 1
ATOM 2217 C CA . HIS A 1 295 ? -7.804 15.173 25.268 1.00 89.25 295 HIS A CA 1
ATOM 2218 C C . HIS A 1 295 ? -9.054 14.298 25.138 1.00 89.25 295 HIS A C 1
ATOM 2220 O O . HIS A 1 295 ? -9.294 13.680 24.092 1.00 89.25 295 HIS A O 1
ATOM 2226 N N . THR A 1 296 ? -9.898 14.296 26.166 1.00 89.00 296 THR A N 1
ATOM 2227 C CA . THR A 1 296 ? -11.233 13.699 26.104 1.00 89.00 296 THR A CA 1
ATOM 2228 C C . THR A 1 296 ? -12.303 14.782 26.035 1.00 89.00 296 THR A C 1
ATOM 2230 O O . THR A 1 296 ? -12.168 15.858 26.610 1.00 89.00 296 THR A O 1
ATOM 2233 N N . SER A 1 297 ? -13.371 14.506 25.300 1.00 88.25 297 SER A N 1
ATOM 2234 C CA . SER A 1 297 ? -14.552 15.355 25.200 1.00 88.25 297 SER A CA 1
ATOM 2235 C C . SER A 1 297 ? -15.756 14.624 25.785 1.00 88.25 297 SER A C 1
ATOM 2237 O O . SER A 1 297 ? -15.742 13.404 25.904 1.00 88.25 297 SER A O 1
ATOM 2239 N N . GLU A 1 298 ? -16.817 15.356 26.125 1.00 85.88 298 GLU A N 1
ATOM 2240 C CA . GLU A 1 298 ? -18.130 14.747 26.407 1.00 85.88 298 GLU A CA 1
ATOM 2241 C C . GLU A 1 298 ? -18.172 13.817 27.625 1.00 85.88 298 GLU A C 1
ATOM 2243 O O . GLU A 1 298 ? -18.892 12.823 27.649 1.00 85.88 298 GLU A O 1
ATOM 2248 N N . ALA A 1 299 ? -17.407 14.148 28.666 1.00 89.94 299 ALA A N 1
ATOM 2249 C CA . ALA A 1 299 ? -17.635 13.548 29.973 1.00 89.94 299 ALA A CA 1
ATOM 2250 C C . ALA A 1 299 ? -19.057 13.885 30.445 1.00 89.94 299 ALA A C 1
ATOM 2252 O O . ALA A 1 299 ? -19.429 15.063 30.505 1.00 89.94 299 ALA A O 1
ATOM 2253 N N . SER A 1 300 ? -19.843 12.859 30.774 1.00 89.31 300 SER A N 1
ATOM 2254 C CA . SER A 1 300 ? -21.229 13.011 31.220 1.00 89.31 300 SER A CA 1
ATOM 2255 C C . SER A 1 300 ? -21.477 12.320 32.568 1.00 89.31 300 SER A C 1
ATOM 2257 O O . SER A 1 300 ? -20.845 11.304 32.890 1.00 89.31 300 SER A O 1
ATOM 2259 N N . PRO A 1 301 ? -22.381 12.858 33.409 1.00 90.69 301 PRO A N 1
ATOM 2260 C CA . PRO A 1 301 ? -22.898 12.135 34.565 1.00 90.69 301 PRO A CA 1
ATOM 2261 C C . PRO A 1 301 ? -23.896 11.062 34.118 1.00 90.69 301 PRO A C 1
ATOM 2263 O O . PRO A 1 301 ? -24.552 11.224 33.094 1.00 90.69 301 PRO A O 1
ATOM 2266 N N . ALA A 1 302 ? -24.052 10.000 34.912 1.00 91.88 302 ALA A N 1
ATOM 2267 C CA . ALA A 1 302 ? -24.989 8.917 34.614 1.00 91.88 302 ALA A CA 1
ATOM 2268 C C . ALA A 1 302 ? -26.437 9.433 34.491 1.00 91.88 302 ALA A C 1
ATOM 2270 O O . ALA A 1 302 ? -26.952 10.050 35.427 1.00 91.88 302 ALA A O 1
ATOM 2271 N N . GLN A 1 303 ? -27.084 9.165 33.356 1.00 91.62 303 GLN A N 1
ATOM 2272 C CA . GLN A 1 303 ? -28.467 9.543 33.070 1.00 91.62 303 GLN A CA 1
ATOM 2273 C C . GLN A 1 303 ? -29.432 8.346 33.178 1.00 91.62 303 GLN A C 1
ATOM 2275 O O . GLN A 1 303 ? -29.011 7.182 33.118 1.00 91.62 303 GLN A O 1
ATOM 2280 N N . PRO A 1 304 ? -30.742 8.602 33.356 1.00 91.31 304 PRO A N 1
ATOM 2281 C CA . PRO A 1 304 ? -31.784 7.595 33.151 1.00 91.31 304 PRO A CA 1
ATOM 2282 C C . PRO A 1 304 ? -31.802 7.088 31.702 1.00 91.31 304 PRO A C 1
ATOM 2284 O O . PRO A 1 304 ? -31.548 7.851 30.775 1.00 91.31 304 PRO A O 1
ATOM 2287 N N . GLY A 1 305 ? -32.132 5.812 31.507 1.00 93.56 305 GLY A N 1
ATOM 2288 C CA . GLY A 1 305 ? -32.130 5.145 30.200 1.00 93.56 305 GLY A CA 1
ATOM 2289 C C . GLY A 1 305 ? -30.764 4.839 29.556 1.00 93.56 305 GLY A C 1
ATOM 2290 O O . GLY A 1 305 ? -30.771 4.254 28.477 1.00 93.56 305 GLY A O 1
ATOM 2291 N N . SER A 1 306 ? -29.624 5.170 30.180 1.00 95.38 306 SER A N 1
ATOM 2292 C CA . SER A 1 306 ? -28.281 5.041 29.574 1.00 95.38 306 SER A CA 1
ATOM 2293 C C . SER A 1 306 ? -27.337 4.093 30.324 1.00 95.38 306 SER A C 1
ATOM 2295 O O . SER A 1 306 ? -27.253 4.125 31.558 1.00 95.38 306 SER A O 1
ATOM 2297 N N . LEU A 1 307 ? -26.545 3.327 29.562 1.00 96.81 307 LEU A N 1
ATOM 2298 C CA . LEU A 1 307 ? -25.416 2.530 30.057 1.00 96.81 307 LEU A CA 1
ATOM 2299 C C . LEU A 1 307 ? -24.375 3.436 30.721 1.00 96.81 307 LEU A C 1
ATOM 2301 O O . LEU A 1 307 ? -24.031 4.484 30.176 1.00 96.81 307 LEU A O 1
ATOM 2305 N N . ARG A 1 308 ? -23.802 3.023 31.857 1.00 96.31 308 ARG A N 1
ATOM 2306 C CA . ARG A 1 308 ? -22.672 3.745 32.464 1.00 96.31 308 ARG A CA 1
ATOM 2307 C C . ARG A 1 308 ? -21.340 3.129 32.046 1.00 96.31 308 ARG A C 1
ATOM 2309 O O . ARG A 1 308 ? -21.097 1.967 32.338 1.00 96.31 308 ARG A O 1
ATOM 2316 N N . LEU A 1 309 ? -20.456 3.911 31.428 1.00 96.62 309 LEU A N 1
ATOM 2317 C CA . LEU A 1 309 ? -19.119 3.476 31.015 1.00 96.62 309 LEU A CA 1
ATOM 2318 C C . LEU A 1 309 ? -18.051 4.245 31.799 1.00 96.62 309 LEU A C 1
ATOM 2320 O O . LEU A 1 309 ? -18.037 5.479 31.777 1.00 96.62 309 LEU A O 1
ATOM 2324 N N . ALA A 1 310 ? -17.156 3.544 32.496 1.00 95.44 310 ALA A N 1
ATOM 2325 C CA . ALA A 1 310 ? -16.185 4.187 33.381 1.00 95.44 310 ALA A CA 1
ATOM 2326 C C . ALA A 1 310 ? -14.853 3.431 33.483 1.00 95.44 310 ALA A C 1
ATOM 2328 O O . ALA A 1 310 ? -14.803 2.205 33.447 1.00 95.44 310 ALA A O 1
ATOM 2329 N N . GLY A 1 311 ? -13.755 4.165 33.674 1.00 94.00 311 GLY A N 1
ATOM 2330 C CA . GLY A 1 311 ? -12.521 3.556 34.169 1.00 94.00 311 GLY A CA 1
ATOM 2331 C C . GLY A 1 311 ? -12.669 3.178 35.644 1.00 94.00 311 GLY A C 1
ATOM 2332 O O . GLY A 1 311 ? -13.517 3.735 36.343 1.00 94.00 311 GLY A O 1
ATOM 2333 N N . LEU A 1 312 ? -11.819 2.280 36.149 1.00 92.19 312 LEU A N 1
ATOM 2334 C CA . LEU A 1 312 ? -11.845 1.868 37.564 1.00 92.19 312 LEU A CA 1
ATOM 2335 C C . LEU A 1 312 ? -11.925 3.031 38.583 1.00 92.19 312 LEU A C 1
ATOM 2337 O O . LEU A 1 312 ? -12.679 2.896 39.551 1.00 92.19 312 LEU A O 1
ATOM 2341 N N . PRO A 1 313 ? -11.215 4.170 38.410 1.00 90.06 313 PRO A N 1
ATOM 2342 C CA . PRO A 1 313 ? -11.308 5.282 39.357 1.00 90.06 313 PRO A CA 1
ATOM 2343 C C . PRO A 1 313 ? -12.702 5.914 39.440 1.00 90.06 313 PRO A C 1
ATOM 2345 O O . PRO A 1 313 ? -13.091 6.345 40.518 1.00 90.06 313 PRO A O 1
ATOM 2348 N N . ASP A 1 314 ? -13.457 5.919 38.339 1.00 91.62 314 ASP A N 1
ATOM 2349 C CA . ASP A 1 314 ? -14.745 6.617 38.221 1.00 91.62 314 ASP A CA 1
ATOM 2350 C C . ASP A 1 314 ? -15.960 5.676 38.317 1.00 91.62 314 ASP A C 1
ATOM 2352 O O . ASP A 1 314 ? -17.106 6.133 38.332 1.00 91.62 314 ASP A O 1
ATOM 2356 N N . ALA A 1 315 ? -15.725 4.362 38.363 1.00 92.44 315 ALA A N 1
ATOM 2357 C CA . ALA A 1 315 ? -16.769 3.342 38.393 1.00 92.44 315 ALA A CA 1
ATOM 2358 C C . ALA A 1 315 ? -17.389 3.159 39.794 1.00 92.44 315 ALA A C 1
ATOM 2360 O O . ALA A 1 315 ? -16.766 3.445 40.820 1.00 92.44 315 ALA A O 1
ATOM 2361 N N . GLY A 1 316 ? -18.615 2.644 39.868 1.00 88.81 316 GLY A N 1
ATOM 2362 C CA . GLY A 1 316 ? -19.279 2.233 41.113 1.00 88.81 316 GLY A CA 1
ATOM 2363 C C . GLY A 1 316 ? -19.987 3.360 41.868 1.00 88.81 316 GLY A C 1
ATOM 2364 O O . GLY A 1 316 ? -20.745 3.095 42.797 1.00 88.81 316 GLY A O 1
ATOM 2365 N N . TYR A 1 317 ? -19.809 4.619 41.457 1.00 89.31 317 TYR A N 1
ATOM 2366 C CA . TYR A 1 317 ? -20.537 5.759 42.031 1.00 89.31 317 TYR A CA 1
ATOM 2367 C C . TYR A 1 317 ? -21.965 5.902 41.489 1.00 89.31 317 TYR A C 1
ATOM 2369 O O . TYR A 1 317 ? -22.775 6.609 42.083 1.00 89.31 317 TYR A O 1
ATOM 2377 N N . ALA A 1 318 ? -22.284 5.241 40.373 1.00 88.31 318 ALA A N 1
ATOM 2378 C CA . ALA A 1 318 ? -23.614 5.287 39.770 1.00 88.31 318 ALA A CA 1
ATOM 2379 C C . ALA A 1 318 ? -24.628 4.357 40.464 1.00 88.31 318 ALA A C 1
ATOM 2381 O O . ALA A 1 318 ? -25.826 4.489 40.226 1.00 88.31 318 ALA A O 1
ATOM 2382 N N . GLY A 1 319 ? -24.170 3.420 41.306 1.00 86.62 319 GLY A N 1
ATOM 2383 C CA . GLY A 1 319 ? -25.042 2.507 42.056 1.00 86.62 319 GLY A CA 1
ATOM 2384 C C . GLY A 1 319 ? -25.832 1.520 41.186 1.00 86.62 319 GLY A C 1
ATOM 2385 O O . GLY A 1 319 ? -26.890 1.054 41.604 1.00 86.62 319 GLY A O 1
ATOM 2386 N N . ARG A 1 320 ? -25.347 1.216 39.975 1.00 91.25 320 ARG A N 1
ATOM 2387 C CA . ARG A 1 320 ? -25.987 0.289 39.028 1.00 91.25 320 ARG A CA 1
ATOM 2388 C C . ARG A 1 320 ? -25.878 -1.157 39.535 1.00 91.25 320 ARG A C 1
ATOM 2390 O O . ARG A 1 320 ? -24.824 -1.551 40.034 1.00 91.25 320 ARG A O 1
ATOM 2397 N N . ARG A 1 321 ? -26.940 -1.967 39.422 1.00 92.31 321 ARG A N 1
ATOM 2398 C CA . ARG A 1 321 ? -26.965 -3.339 39.978 1.00 92.31 321 ARG A CA 1
ATOM 2399 C C . ARG A 1 321 ? -26.199 -4.359 39.147 1.00 92.31 321 ARG A C 1
ATOM 2401 O O . ARG A 1 321 ? -25.838 -5.402 39.688 1.00 92.31 321 ARG A O 1
ATOM 2408 N N . HIS A 1 322 ? -25.957 -4.090 37.870 1.00 94.94 322 HIS A N 1
ATOM 2409 C CA . HIS A 1 322 ? -25.231 -4.988 36.977 1.00 94.94 322 HIS A CA 1
ATOM 2410 C C . HIS A 1 322 ? -23.882 -4.381 36.596 1.00 94.94 322 HIS A C 1
ATOM 2412 O O . HIS A 1 322 ? -23.819 -3.468 35.775 1.00 94.94 322 HIS A O 1
ATOM 2418 N N . LEU A 1 323 ? -22.807 -4.901 37.189 1.00 95.62 323 LEU A N 1
ATOM 2419 C CA . LEU A 1 323 ? -21.442 -4.440 36.965 1.00 95.62 323 LEU A CA 1
ATOM 2420 C C . LEU A 1 323 ? -20.666 -5.433 36.093 1.00 95.62 323 LEU A C 1
ATOM 2422 O O . LEU A 1 323 ? -20.494 -6.591 36.470 1.00 95.62 323 LEU A O 1
ATOM 2426 N N . TYR A 1 324 ? -20.123 -4.962 34.977 1.00 97.25 324 TYR A N 1
ATOM 2427 C CA . TYR A 1 324 ? -19.172 -5.703 34.146 1.00 97.25 324 TYR A CA 1
ATOM 2428 C C . TYR A 1 324 ? -17.781 -5.096 34.299 1.00 97.25 324 TYR A C 1
ATOM 2430 O O . TYR A 1 324 ? -17.647 -3.877 34.257 1.00 97.25 324 TYR A O 1
ATOM 2438 N N . ILE A 1 325 ? -16.745 -5.920 34.464 1.00 96.62 325 ILE A N 1
ATOM 2439 C CA . ILE A 1 325 ? -15.356 -5.459 34.592 1.00 96.62 325 ILE A CA 1
ATOM 2440 C C . ILE A 1 325 ? -14.513 -6.096 33.487 1.00 96.62 325 ILE A C 1
ATOM 2442 O O . ILE A 1 325 ? -14.305 -7.310 33.490 1.00 96.62 325 ILE A O 1
ATOM 2446 N N . LEU A 1 326 ? -14.048 -5.262 32.558 1.00 96.62 326 LEU A N 1
ATOM 2447 C CA . LEU A 1 326 ? -13.261 -5.642 31.383 1.00 96.62 326 LEU A CA 1
ATOM 2448 C C . LEU A 1 326 ? -11.753 -5.540 31.628 1.00 96.62 326 LEU A C 1
ATOM 2450 O O . LEU A 1 326 ? -11.301 -4.683 32.395 1.00 96.62 326 LEU A O 1
ATOM 2454 N N . GLY A 1 327 ? -10.979 -6.362 30.916 1.00 94.44 327 GLY A N 1
ATOM 2455 C CA . GLY A 1 327 ? -9.517 -6.352 30.936 1.00 94.44 327 GLY A CA 1
ATOM 2456 C C . GLY A 1 327 ? -8.896 -6.887 32.222 1.00 94.44 327 GLY A C 1
ATOM 2457 O O . GLY A 1 327 ? -7.919 -6.314 32.711 1.00 94.44 327 GLY A O 1
ATOM 2458 N N . LEU A 1 328 ? -9.460 -7.953 32.800 1.00 94.50 328 LEU A N 1
ATOM 2459 C CA . LEU A 1 328 ? -8.902 -8.649 33.968 1.00 94.50 328 LEU A CA 1
ATOM 2460 C C . LEU A 1 328 ? -7.888 -9.733 33.575 1.00 94.50 328 LEU A C 1
ATOM 2462 O O . LEU A 1 328 ? -7.907 -10.846 34.109 1.00 94.50 328 LEU A O 1
ATOM 2466 N N . ASP A 1 329 ? -6.968 -9.376 32.685 1.00 91.50 329 ASP A N 1
ATOM 2467 C CA . ASP A 1 329 ? -5.825 -10.178 32.249 1.00 91.50 329 ASP A CA 1
ATOM 2468 C C . ASP A 1 329 ? -4.496 -9.453 32.528 1.00 91.50 329 ASP A C 1
ATOM 2470 O O . ASP A 1 329 ? -4.462 -8.237 32.739 1.00 91.50 329 ASP A O 1
ATOM 2474 N N . GLU A 1 330 ? -3.394 -10.201 32.523 1.00 89.31 330 GLU A N 1
ATOM 2475 C CA . GLU A 1 330 ? -2.054 -9.692 32.847 1.00 89.31 330 GLU A CA 1
ATOM 2476 C C . GLU A 1 330 ? -1.533 -8.606 31.889 1.00 89.31 330 GLU A C 1
ATOM 2478 O O . GLU A 1 330 ? -0.614 -7.868 32.247 1.00 89.31 330 GLU A O 1
ATOM 2483 N N . SER A 1 331 ? -2.095 -8.485 30.679 1.00 86.88 331 SER A N 1
ATOM 2484 C CA . SER A 1 331 ? -1.655 -7.477 29.707 1.00 86.88 331 SER A CA 1
ATOM 2485 C C . SER A 1 331 ? -2.210 -6.091 30.024 1.00 86.88 331 SER A C 1
ATOM 2487 O O . SER A 1 331 ? -1.595 -5.092 29.647 1.00 86.88 331 SER A O 1
ATOM 2489 N N . HIS A 1 332 ? -3.348 -6.011 30.721 1.00 87.44 332 HIS A N 1
ATOM 2490 C CA . HIS A 1 332 ? -4.019 -4.745 31.029 1.00 87.44 332 HIS A CA 1
ATOM 2491 C C . HIS A 1 332 ? -3.992 -4.400 32.516 1.00 87.44 332 HIS A C 1
ATOM 2493 O O . HIS A 1 332 ? -3.820 -3.232 32.866 1.00 87.44 332 HIS A O 1
ATOM 2499 N N . PHE A 1 333 ? -4.145 -5.384 33.403 1.00 89.44 333 PHE A N 1
ATOM 2500 C CA . PHE A 1 333 ? -4.299 -5.153 34.836 1.00 89.44 333 PHE A CA 1
ATOM 2501 C C . PHE A 1 333 ? -3.265 -5.940 35.654 1.00 89.44 333 PHE A C 1
ATOM 2503 O O . PHE A 1 333 ? -3.056 -7.123 35.392 1.00 89.44 333 PHE A O 1
ATOM 2510 N N . PRO A 1 334 ? -2.629 -5.337 36.681 1.00 81.62 334 PRO A N 1
ATOM 2511 C CA . PRO A 1 334 ? -2.848 -3.999 37.261 1.00 81.62 334 PRO A CA 1
ATOM 2512 C C . PRO A 1 334 ? -2.131 -2.848 36.526 1.00 81.62 334 PRO A C 1
ATOM 2514 O O . PRO A 1 334 ? -2.011 -1.748 37.066 1.00 81.62 334 PRO A O 1
ATOM 2517 N N . GLY A 1 335 ? -1.656 -3.098 35.305 1.00 76.12 335 GLY A N 1
ATOM 2518 C CA . GLY A 1 335 ? -0.833 -2.184 34.519 1.00 76.12 335 GLY A CA 1
ATOM 2519 C C . GLY A 1 335 ? 0.649 -2.566 34.562 1.00 76.12 335 GLY A C 1
ATOM 2520 O O . GLY A 1 335 ? 1.085 -3.371 35.386 1.00 76.12 335 GLY A O 1
ATOM 2521 N N . LEU A 1 336 ? 1.436 -1.994 33.650 1.00 65.38 336 LEU A N 1
ATOM 2522 C CA . LEU A 1 336 ? 2.875 -2.250 33.572 1.00 65.38 336 LEU A CA 1
ATOM 2523 C C . LEU A 1 336 ? 3.588 -1.651 34.792 1.00 65.38 336 LEU A C 1
ATOM 2525 O O . LEU A 1 336 ? 3.513 -0.446 35.032 1.00 65.38 336 LEU A O 1
ATOM 2529 N N . MET A 1 337 ? 4.319 -2.483 35.535 1.00 65.62 337 MET A N 1
ATOM 2530 C CA . MET A 1 337 ? 5.237 -2.002 36.566 1.00 65.62 337 MET A CA 1
ATOM 2531 C C . MET A 1 337 ? 6.477 -1.418 35.881 1.00 65.62 337 MET A C 1
ATOM 2533 O O . MET A 1 337 ? 7.213 -2.133 35.201 1.00 65.62 337 MET A O 1
ATOM 2537 N N . GLY A 1 338 ? 6.697 -0.115 36.041 1.00 66.88 338 GLY A N 1
ATOM 2538 C CA . GLY A 1 338 ? 7.845 0.601 35.488 1.00 66.88 338 GLY A CA 1
ATOM 2539 C C . GLY A 1 338 ? 8.496 1.503 36.530 1.00 66.88 338 GLY A C 1
ATOM 2540 O O . GLY A 1 338 ? 7.938 1.727 37.599 1.00 66.88 338 GLY A O 1
ATOM 2541 N N . GLN A 1 339 ? 9.685 2.013 36.217 1.00 69.81 339 GLN A N 1
ATOM 2542 C CA . GLN A 1 339 ? 10.285 3.121 36.959 1.00 69.81 339 GLN A CA 1
ATOM 2543 C C . GLN A 1 339 ? 9.954 4.432 36.250 1.00 69.81 339 GLN A C 1
ATOM 2545 O O . GLN A 1 339 ? 9.873 4.473 35.019 1.00 69.81 339 GLN A O 1
ATOM 2550 N N . ASP A 1 340 ? 9.769 5.501 37.020 1.00 74.94 340 ASP A N 1
ATOM 2551 C CA . ASP A 1 340 ? 9.596 6.832 36.450 1.00 74.94 340 ASP A CA 1
ATOM 2552 C C . ASP A 1 340 ? 10.898 7.238 35.729 1.00 74.94 340 ASP A C 1
ATOM 2554 O O . ASP A 1 340 ? 11.985 7.080 36.290 1.00 74.94 340 ASP A O 1
ATOM 2558 N N . PRO A 1 341 ? 10.816 7.727 34.479 1.00 78.12 341 PRO A N 1
ATOM 2559 C CA . PRO A 1 341 ? 11.993 7.998 33.658 1.00 78.12 341 PRO A CA 1
ATOM 2560 C C . PRO A 1 341 ? 12.776 9.255 34.078 1.00 78.12 341 PRO A C 1
ATOM 2562 O O . PRO A 1 341 ? 13.839 9.513 33.516 1.00 78.12 341 PRO A O 1
ATOM 2565 N N . ILE A 1 342 ? 12.247 10.060 35.004 1.00 85.81 342 ILE A N 1
ATOM 2566 C CA . ILE A 1 342 ? 12.854 11.294 35.517 1.00 85.81 342 ILE A CA 1
ATOM 2567 C C . ILE A 1 342 ? 13.407 11.076 36.929 1.00 85.81 342 ILE A C 1
ATOM 2569 O O . ILE A 1 342 ? 14.523 11.508 37.204 1.00 85.81 342 ILE A O 1
ATOM 2573 N N . LEU A 1 343 ? 12.630 10.449 37.817 1.00 86.88 343 LEU A N 1
ATOM 2574 C CA . LEU A 1 343 ? 13.011 10.205 39.213 1.00 86.88 343 LEU A CA 1
ATOM 2575 C C . LEU A 1 343 ? 12.697 8.769 39.616 1.00 86.88 343 LEU A C 1
ATOM 2577 O O . LEU A 1 343 ? 11.533 8.436 39.851 1.00 86.88 343 LEU A O 1
ATOM 2581 N N . LEU A 1 344 ? 13.734 7.952 39.779 1.00 89.25 344 LEU A N 1
ATOM 2582 C CA . LEU A 1 344 ? 13.594 6.562 40.200 1.00 89.25 344 LEU A CA 1
ATOM 2583 C C . LEU A 1 344 ? 12.954 6.477 41.590 1.00 89.25 344 LEU A C 1
ATOM 2585 O O . LEU A 1 344 ? 13.117 7.363 42.428 1.00 89.25 344 LEU A O 1
ATOM 2589 N N . ASP A 1 345 ? 12.277 5.368 41.888 1.00 87.31 345 ASP A N 1
ATOM 2590 C CA . ASP A 1 345 ? 11.629 5.182 43.193 1.00 87.31 345 ASP A CA 1
ATOM 2591 C C . ASP A 1 345 ? 12.612 5.273 44.370 1.00 87.31 345 ASP A C 1
ATOM 2593 O O . ASP A 1 345 ? 12.251 5.741 45.447 1.00 87.31 345 ASP A O 1
ATOM 2597 N N . GLU A 1 346 ? 13.870 4.872 44.177 1.00 87.75 346 GLU A N 1
ATOM 2598 C CA . GLU A 1 346 ? 14.925 5.044 45.183 1.00 87.75 346 GLU A CA 1
ATOM 2599 C C . GLU A 1 346 ? 15.241 6.522 45.442 1.00 87.75 346 GLU A C 1
ATOM 2601 O O . GLU A 1 346 ? 15.378 6.933 46.595 1.00 87.75 346 GLU A O 1
ATOM 2606 N N . GLU A 1 347 ? 15.281 7.333 44.386 1.00 90.94 347 GLU A N 1
ATOM 2607 C CA . GLU A 1 347 ? 15.507 8.776 44.470 1.00 90.94 347 GLU A CA 1
ATOM 2608 C C . GLU A 1 347 ? 14.299 9.476 45.101 1.00 90.94 347 GLU A C 1
ATOM 2610 O O . GLU A 1 347 ? 14.465 10.323 45.976 1.00 90.94 347 GLU A O 1
ATOM 2615 N N . ARG A 1 348 ? 13.075 9.068 44.740 1.00 89.12 348 ARG A N 1
ATOM 2616 C CA . ARG A 1 348 ? 11.830 9.559 45.352 1.00 89.12 348 ARG A CA 1
ATOM 2617 C C . ARG A 1 348 ? 11.823 9.313 46.859 1.00 89.12 348 ARG A C 1
ATOM 2619 O O . ARG A 1 348 ? 11.611 10.258 47.615 1.00 89.12 348 ARG A O 1
ATOM 2626 N N . ARG A 1 349 ? 12.148 8.087 47.299 1.00 88.88 349 ARG A N 1
ATOM 2627 C CA . ARG A 1 349 ? 12.279 7.750 48.731 1.00 88.88 349 ARG A CA 1
ATOM 2628 C C . ARG A 1 349 ? 13.348 8.589 49.429 1.00 88.88 349 ARG A C 1
ATOM 2630 O O . ARG A 1 349 ? 13.136 8.998 50.567 1.00 88.88 349 ARG A O 1
ATOM 2637 N N . ALA A 1 350 ? 14.481 8.831 48.768 1.00 91.88 350 ALA A N 1
ATOM 2638 C CA . ALA A 1 350 ? 15.571 9.630 49.325 1.00 91.88 350 ALA A CA 1
ATOM 2639 C C . ALA A 1 350 ? 15.211 11.121 49.458 1.00 91.88 350 ALA A C 1
ATOM 2641 O O . ALA A 1 350 ? 15.673 11.774 50.392 1.00 91.88 350 ALA A O 1
ATOM 2642 N N . ILE A 1 351 ? 14.390 11.656 48.549 1.00 92.62 351 ILE A N 1
ATOM 2643 C CA . ILE A 1 351 ? 13.947 13.057 48.567 1.00 92.62 351 ILE A CA 1
ATOM 2644 C C . ILE A 1 351 ? 12.863 13.276 49.624 1.00 92.62 351 ILE A C 1
ATOM 2646 O O . ILE A 1 351 ? 12.961 14.209 50.421 1.00 92.62 351 ILE A O 1
ATOM 2650 N N . SER A 1 352 ? 11.806 12.461 49.621 1.00 88.88 352 SER A N 1
ATOM 2651 C CA . SER A 1 352 ? 10.732 12.564 50.608 1.00 88.88 352 SER A CA 1
ATOM 2652 C C . SER A 1 352 ? 9.879 11.295 50.646 1.00 88.88 352 SER A C 1
ATOM 2654 O O . SER A 1 352 ? 9.463 10.815 49.590 1.00 88.88 352 SER A O 1
ATOM 2656 N N . PRO A 1 353 ? 9.506 10.799 51.841 1.00 81.06 353 PRO A N 1
ATOM 2657 C CA . PRO A 1 353 ? 8.582 9.672 51.968 1.00 81.06 353 PRO A CA 1
ATOM 2658 C C . PRO A 1 353 ? 7.177 9.976 51.420 1.00 81.06 353 PRO A C 1
ATOM 2660 O O . PRO A 1 353 ? 6.420 9.051 51.158 1.00 81.06 353 PRO A O 1
ATOM 2663 N N . SER A 1 354 ? 6.823 11.251 51.222 1.00 82.88 354 SER A N 1
ATOM 2664 C CA . SER A 1 354 ? 5.514 11.662 50.695 1.00 82.88 354 SER A CA 1
ATOM 2665 C C . SER A 1 354 ? 5.424 11.632 49.164 1.00 82.88 354 SER A C 1
ATOM 2667 O O . SER A 1 354 ? 4.353 11.884 48.613 1.00 82.88 354 SER A O 1
ATOM 2669 N N . LEU A 1 355 ? 6.528 11.369 48.453 1.00 80.94 355 LEU A N 1
ATOM 2670 C CA . LEU A 1 355 ? 6.498 11.228 46.998 1.00 80.94 355 LEU A CA 1
ATOM 2671 C C . LEU A 1 355 ? 5.932 9.860 46.614 1.00 80.94 355 LEU A C 1
ATOM 2673 O O . LEU A 1 355 ? 6.439 8.822 47.032 1.00 80.94 355 LEU A O 1
ATOM 2677 N N . GLN A 1 356 ? 4.901 9.864 45.767 1.00 78.38 356 GLN A N 1
ATOM 2678 C CA . GLN A 1 356 ? 4.315 8.635 45.241 1.00 78.38 356 GLN A CA 1
ATOM 2679 C C . GLN A 1 356 ? 5.361 7.854 44.434 1.00 78.38 356 GLN A C 1
ATOM 2681 O O . GLN A 1 356 ? 5.989 8.408 43.528 1.00 78.38 356 GLN A O 1
ATOM 2686 N N . LEU A 1 357 ? 5.535 6.577 44.770 1.00 79.00 357 LEU A N 1
ATOM 2687 C CA . LEU A 1 357 ? 6.395 5.645 44.042 1.00 79.00 357 LEU A CA 1
ATOM 2688 C C . LEU A 1 357 ? 5.632 5.051 42.856 1.00 79.00 357 LEU A C 1
ATOM 2690 O O . LEU A 1 357 ? 4.434 4.775 42.967 1.00 79.00 357 LEU A O 1
ATOM 2694 N N . GLU A 1 358 ? 6.311 4.815 41.738 1.00 74.75 358 GLU A N 1
ATOM 2695 C CA . GLU A 1 358 ? 5.698 4.148 40.585 1.00 74.75 358 GLU A CA 1
ATOM 2696 C C . GLU A 1 358 ? 5.305 2.705 40.913 1.00 74.75 358 GLU A C 1
ATOM 2698 O O . GLU A 1 358 ? 4.241 2.250 40.487 1.00 74.75 358 GLU A O 1
ATOM 2703 N N . THR A 1 359 ? 6.057 2.011 41.778 1.00 71.31 359 THR A N 1
ATOM 2704 C CA . THR A 1 359 ? 5.652 0.686 42.283 1.00 71.31 359 THR A CA 1
ATOM 2705 C C . THR A 1 359 ? 4.288 0.684 42.978 1.00 71.31 359 THR A C 1
ATOM 2707 O O . THR A 1 359 ? 3.619 -0.350 42.994 1.00 71.31 359 THR A O 1
ATOM 2710 N N . HIS A 1 360 ? 3.825 1.818 43.518 1.00 74.12 360 HIS A N 1
ATOM 2711 C CA . HIS A 1 360 ? 2.522 1.915 44.183 1.00 74.12 360 HIS A CA 1
ATOM 2712 C C . HIS A 1 360 ? 1.351 2.064 43.200 1.00 74.12 360 HIS A C 1
ATOM 2714 O O . HIS A 1 360 ? 0.202 1.892 43.610 1.00 74.12 360 HIS A O 1
ATOM 2720 N N . ARG A 1 361 ? 1.583 2.348 41.907 1.00 70.88 361 ARG A N 1
ATOM 2721 C CA . ARG A 1 361 ? 0.489 2.491 40.927 1.00 70.88 361 ARG A CA 1
ATOM 2722 C C . ARG A 1 361 ? -0.309 1.208 40.737 1.00 70.88 361 ARG A C 1
ATOM 2724 O O . ARG A 1 361 ? -1.535 1.269 40.737 1.00 70.88 361 ARG A O 1
ATOM 2731 N N . ALA A 1 362 ? 0.365 0.061 40.656 1.00 73.44 362 ALA A N 1
ATOM 2732 C CA . ALA A 1 362 ? -0.307 -1.237 40.597 1.00 73.44 362 ALA A CA 1
ATOM 2733 C C . ALA A 1 362 ? -1.180 -1.471 41.846 1.00 73.44 362 ALA A C 1
ATOM 2735 O O . ALA A 1 362 ? -2.315 -1.931 41.737 1.00 73.44 362 ALA A O 1
ATOM 2736 N N . GLY A 1 363 ? -0.688 -1.068 43.024 1.00 75.06 363 GLY A N 1
ATOM 2737 C CA . GLY A 1 363 ? -1.453 -1.090 44.274 1.00 75.06 363 GLY A CA 1
ATOM 2738 C C . GLY A 1 363 ? -2.656 -0.140 44.264 1.00 75.06 363 GLY A C 1
ATOM 2739 O O . GLY A 1 363 ? -3.721 -0.495 44.758 1.00 75.06 363 GLY A O 1
ATOM 2740 N N . SER A 1 364 ? -2.530 1.037 43.647 1.00 78.56 364 SER A N 1
ATOM 2741 C CA . SER A 1 364 ? -3.639 1.982 43.475 1.00 78.56 364 SER A CA 1
ATOM 2742 C C . SER A 1 364 ? -4.715 1.441 42.527 1.00 78.56 364 SER A C 1
ATOM 2744 O O . SER A 1 364 ? -5.898 1.500 42.855 1.00 78.56 364 SER A O 1
ATOM 2746 N N . ALA A 1 365 ? -4.326 0.851 41.392 1.00 82.06 365 ALA A N 1
ATOM 2747 C CA . ALA A 1 365 ? -5.258 0.202 40.469 1.00 82.06 365 ALA A CA 1
ATOM 2748 C C . ALA A 1 365 ? -5.975 -0.984 41.135 1.00 82.06 365 ALA A C 1
ATOM 2750 O O . ALA A 1 365 ? -7.196 -1.111 41.020 1.00 82.06 365 ALA A O 1
ATOM 2751 N N . ALA A 1 366 ? -5.233 -1.796 41.899 1.00 83.25 366 ALA A N 1
ATOM 2752 C CA . ALA A 1 366 ? -5.800 -2.835 42.748 1.00 83.25 366 ALA A CA 1
ATOM 2753 C C . ALA A 1 366 ? -6.827 -2.249 43.717 1.00 83.25 366 ALA A C 1
ATOM 2755 O O . ALA A 1 366 ? -7.976 -2.674 43.684 1.00 83.25 366 ALA A O 1
ATOM 2756 N N . PHE A 1 367 ? -6.464 -1.226 44.496 1.00 84.31 367 PHE A N 1
ATOM 2757 C CA . PHE A 1 367 ? -7.370 -0.552 45.428 1.00 84.31 367 PHE A CA 1
ATOM 2758 C C . PHE A 1 367 ? -8.660 -0.062 44.757 1.00 84.31 367 PHE A C 1
ATOM 2760 O O . PHE A 1 367 ? -9.738 -0.272 45.307 1.00 84.31 367 PHE A O 1
ATOM 2767 N N . GLN A 1 368 ? -8.582 0.537 43.563 1.00 88.94 368 GLN A N 1
ATOM 2768 C CA . GLN A 1 368 ? -9.777 0.983 42.837 1.00 88.94 368 GLN A CA 1
ATOM 2769 C C . GLN A 1 368 ? -10.689 -0.182 42.443 1.00 88.94 368 GLN A C 1
ATOM 2771 O O . GLN A 1 368 ? -11.908 -0.069 42.565 1.00 88.94 368 GLN A O 1
ATOM 2776 N N . LEU A 1 369 ? -10.119 -1.323 42.044 1.00 89.00 369 LEU A N 1
ATOM 2777 C CA . LEU A 1 369 ? -10.888 -2.541 41.800 1.00 89.00 369 LEU A CA 1
ATOM 2778 C C . LEU A 1 369 ? -11.536 -3.074 43.090 1.00 89.00 369 LEU A C 1
ATOM 2780 O O . LEU A 1 369 ? -12.713 -3.425 43.070 1.00 89.00 369 LEU A O 1
ATOM 2784 N N . ILE A 1 370 ? -10.811 -3.088 44.219 1.00 85.50 370 ILE A N 1
ATOM 2785 C CA . ILE A 1 370 ? -11.367 -3.492 45.527 1.00 85.50 370 ILE A CA 1
ATOM 2786 C C . ILE A 1 370 ? -12.537 -2.586 45.911 1.00 85.50 370 ILE A C 1
ATOM 2788 O O . ILE A 1 370 ? -13.596 -3.081 46.290 1.00 85.50 370 ILE A O 1
ATOM 2792 N N . ARG A 1 371 ? -12.356 -1.264 45.795 1.00 88.25 371 ARG A N 1
ATOM 2793 C CA . ARG A 1 371 ? -13.392 -0.265 46.078 1.00 88.25 371 ARG A CA 1
ATOM 2794 C C . ARG A 1 371 ? -14.634 -0.547 45.244 1.00 88.25 371 ARG A C 1
ATOM 2796 O O . ARG A 1 371 ? -15.715 -0.667 45.807 1.00 88.25 371 ARG A O 1
ATOM 2803 N N . LEU A 1 372 ? -14.461 -0.684 43.931 1.00 91.12 372 LEU A N 1
ATOM 2804 C CA . LEU A 1 372 ? -15.543 -0.941 42.989 1.00 91.12 372 LEU A CA 1
ATOM 2805 C C . LEU A 1 372 ? -16.326 -2.211 43.354 1.00 91.12 372 LEU A C 1
ATOM 2807 O O . LEU A 1 372 ? -17.552 -2.169 43.447 1.00 91.12 372 LEU A O 1
ATOM 2811 N N . LEU A 1 373 ? -15.623 -3.317 43.608 1.00 88.81 373 LEU A N 1
ATOM 2812 C CA . LEU A 1 373 ? -16.235 -4.581 44.021 1.00 88.81 373 LEU A CA 1
ATOM 2813 C C . LEU A 1 373 ? -16.969 -4.452 45.361 1.00 88.81 373 LEU A C 1
ATOM 2815 O O . LEU A 1 373 ? -18.077 -4.963 45.500 1.00 88.81 373 LEU A O 1
ATOM 2819 N N . GLY A 1 374 ? -16.382 -3.736 46.324 1.00 83.31 374 GLY A N 1
ATOM 2820 C CA . GLY A 1 374 ? -16.974 -3.462 47.635 1.00 83.31 374 GLY A CA 1
ATOM 2821 C C . GLY A 1 374 ? -18.256 -2.634 47.576 1.00 83.31 374 GLY A C 1
ATOM 2822 O O . GLY A 1 374 ? -19.130 -2.809 48.421 1.00 83.31 374 GLY A O 1
ATOM 2823 N N . THR A 1 375 ? -18.384 -1.757 46.579 1.00 82.06 375 THR A N 1
ATOM 2824 C CA . THR A 1 375 ? -19.563 -0.901 46.384 1.00 82.06 375 THR A CA 1
ATOM 2825 C C . THR A 1 375 ? -20.607 -1.483 45.435 1.00 82.06 375 THR A C 1
ATOM 2827 O O . THR A 1 375 ? -21.679 -0.901 45.305 1.00 82.06 375 THR A O 1
ATOM 2830 N N . ALA A 1 376 ? -20.316 -2.593 44.748 1.00 84.75 376 ALA A N 1
ATOM 2831 C CA . ALA A 1 376 ? -21.206 -3.157 43.737 1.00 84.75 376 ALA A CA 1
ATOM 2832 C C . ALA A 1 376 ? -22.513 -3.655 44.387 1.00 84.75 376 ALA A C 1
ATOM 2834 O O . ALA A 1 376 ? -22.464 -4.597 45.173 1.00 84.75 376 ALA A O 1
ATOM 2835 N N . PRO A 1 377 ? -23.691 -3.085 44.083 1.00 77.25 377 PRO A N 1
ATOM 2836 C CA . PRO A 1 377 ? -24.922 -3.405 44.810 1.00 77.25 377 PRO A CA 1
ATOM 2837 C C . PRO A 1 377 ? -25.618 -4.690 44.330 1.00 77.25 377 PRO A C 1
ATOM 2839 O O . PRO A 1 377 ? -26.635 -5.080 44.899 1.00 77.25 377 PRO A O 1
ATOM 2842 N N . GLY A 1 378 ? -25.109 -5.351 43.284 1.00 86.31 378 GLY A N 1
ATOM 2843 C CA . GLY A 1 378 ? -25.757 -6.515 42.678 1.00 86.31 378 GLY A CA 1
ATOM 2844 C C . GLY A 1 378 ? -24.790 -7.494 42.012 1.00 86.31 378 GLY A C 1
ATOM 2845 O O . GLY A 1 378 ? -23.819 -7.936 42.625 1.00 86.31 378 GLY A O 1
ATOM 2846 N N . ARG A 1 379 ? -25.098 -7.886 40.772 1.00 92.31 379 ARG A N 1
ATOM 2847 C CA . ARG A 1 379 ? -24.336 -8.891 40.021 1.00 92.31 379 ARG A CA 1
ATOM 2848 C C . ARG A 1 379 ? -23.048 -8.302 39.459 1.00 92.31 379 ARG A C 1
ATOM 2850 O O . ARG A 1 379 ? -23.064 -7.217 38.881 1.00 92.31 379 ARG A O 1
ATOM 2857 N N . VAL A 1 380 ? -21.965 -9.063 39.568 1.00 94.12 380 VAL A N 1
ATOM 2858 C CA . VAL A 1 380 ? -20.643 -8.719 39.046 1.00 94.12 380 VAL A CA 1
ATOM 2859 C C . VAL A 1 380 ? -20.210 -9.756 38.016 1.00 94.12 380 VAL A C 1
ATOM 2861 O O . VAL A 1 380 ? -20.129 -10.944 38.321 1.00 94.12 380 VAL A O 1
ATOM 2864 N N . THR A 1 381 ? -19.874 -9.308 36.813 1.00 95.88 381 THR A N 1
ATOM 2865 C CA . THR A 1 381 ? -19.292 -10.142 35.759 1.00 95.88 381 THR A CA 1
ATOM 2866 C C . THR A 1 381 ? -17.841 -9.732 35.538 1.00 95.88 381 THR A C 1
ATOM 2868 O O . THR A 1 381 ? -17.558 -8.615 35.105 1.00 95.88 381 THR A O 1
ATOM 2871 N N . LEU A 1 382 ? -16.917 -10.642 35.836 1.00 95.75 382 LEU A N 1
ATOM 2872 C CA . LEU A 1 382 ? -15.487 -10.475 35.601 1.00 95.75 382 LEU A CA 1
ATOM 2873 C C . LEU A 1 382 ? -15.146 -11.030 34.216 1.00 95.75 382 LEU A C 1
ATOM 2875 O O . LEU A 1 382 ? -15.469 -12.186 33.928 1.00 95.75 382 LEU A O 1
ATOM 2879 N N . VAL A 1 383 ? -14.497 -10.225 33.373 1.00 96.38 383 VAL A N 1
ATOM 2880 C CA . VAL A 1 383 ? -14.140 -10.592 31.995 1.00 96.38 383 VAL A CA 1
ATOM 2881 C C . VAL A 1 383 ? -12.626 -10.515 31.800 1.00 96.38 383 VAL A C 1
ATOM 2883 O O . VAL A 1 383 ? -11.998 -9.517 32.156 1.00 96.38 383 VAL A O 1
ATOM 2886 N N . ALA A 1 384 ? -12.039 -11.574 31.242 1.00 94.62 384 ALA A N 1
ATOM 2887 C CA . ALA A 1 384 ? -10.616 -11.644 30.919 1.00 94.62 384 ALA A CA 1
ATOM 2888 C C . ALA A 1 384 ? -10.375 -12.143 29.485 1.00 94.62 384 ALA A C 1
ATOM 2890 O O . ALA A 1 384 ? -11.038 -13.072 29.007 1.00 94.62 384 ALA A O 1
ATOM 2891 N N . SER A 1 385 ? -9.380 -11.573 28.810 1.00 91.69 385 SER A N 1
ATOM 2892 C CA . SER A 1 385 ? -8.913 -12.070 27.519 1.00 91.69 385 SER A CA 1
ATOM 2893 C C . SER A 1 385 ? -8.157 -13.390 27.687 1.00 91.69 385 SER A C 1
ATOM 2895 O O . SER A 1 385 ? -7.415 -13.586 28.646 1.00 91.69 385 SER A O 1
ATOM 2897 N N . ARG A 1 386 ? -8.338 -14.302 26.731 1.00 90.62 386 ARG A N 1
ATOM 2898 C CA . ARG A 1 386 ? -7.622 -15.584 26.630 1.00 90.62 386 ARG A CA 1
ATOM 2899 C C . ARG A 1 386 ? -6.632 -15.619 25.469 1.00 90.62 386 ARG A C 1
ATOM 2901 O O . ARG A 1 386 ? -5.677 -16.385 25.499 1.00 90.62 386 ARG A O 1
ATOM 2908 N N . LEU A 1 387 ? -6.877 -14.825 24.426 1.00 89.44 387 LEU A N 1
ATOM 2909 C CA . LEU A 1 387 ? -6.044 -14.779 23.225 1.00 89.44 387 LEU A CA 1
ATOM 2910 C C . LEU A 1 387 ? -6.171 -13.413 22.542 1.00 89.44 387 LEU A C 1
ATOM 2912 O O . LEU A 1 387 ? -7.274 -12.979 22.202 1.00 89.44 387 LEU A O 1
ATOM 2916 N N . HIS A 1 388 ? -5.041 -12.771 22.263 1.00 85.06 388 HIS A N 1
ATOM 2917 C CA . HIS A 1 388 ? -4.958 -11.585 21.419 1.00 85.06 388 HIS A CA 1
ATOM 2918 C C . HIS A 1 388 ? -4.866 -11.992 19.947 1.00 85.06 388 HIS A C 1
ATOM 2920 O O . HIS A 1 388 ? -3.843 -12.486 19.485 1.00 85.06 388 HIS A O 1
ATOM 2926 N N . LEU A 1 389 ? -5.922 -11.732 19.172 1.00 84.06 389 LEU A N 1
ATOM 2927 C CA . LEU A 1 389 ? -5.960 -12.072 17.741 1.00 84.06 389 LEU A CA 1
ATOM 2928 C C . LEU A 1 389 ? -4.918 -11.320 16.893 1.00 84.06 389 LEU A C 1
ATOM 2930 O O . LEU A 1 389 ? -4.549 -11.797 15.825 1.00 84.06 389 LEU A O 1
ATOM 2934 N N . ALA A 1 390 ? -4.456 -10.151 17.348 1.00 80.31 390 ALA A N 1
ATOM 2935 C CA . ALA A 1 390 ? -3.532 -9.308 16.591 1.00 80.31 390 ALA A CA 1
ATOM 2936 C C . ALA A 1 390 ? -2.119 -9.905 16.482 1.00 80.31 390 ALA A C 1
ATOM 2938 O O . ALA A 1 390 ? -1.464 -9.741 15.455 1.00 80.31 390 ALA A O 1
ATOM 2939 N N . ASP A 1 391 ? -1.646 -10.579 17.532 1.00 82.88 391 ASP A N 1
ATOM 2940 C CA . ASP A 1 391 ? -0.277 -11.096 17.617 1.00 82.88 391 ASP A CA 1
ATOM 2941 C C . ASP A 1 391 ? -0.171 -12.526 18.173 1.00 82.88 391 ASP A C 1
ATOM 2943 O O . ASP A 1 391 ? 0.932 -13.059 18.285 1.00 82.88 391 ASP A O 1
ATOM 2947 N N . GLY A 1 392 ? -1.302 -13.166 18.476 1.00 85.81 392 GLY A N 1
ATOM 2948 C CA . GLY A 1 392 ? -1.379 -14.554 18.920 1.00 85.81 392 GLY A CA 1
ATOM 2949 C C . GLY A 1 392 ? -0.958 -14.789 20.371 1.00 85.81 392 GLY A C 1
ATOM 2950 O O . GLY A 1 392 ? -0.764 -15.943 20.742 1.00 85.81 392 GLY A O 1
ATOM 2951 N N . ARG A 1 393 ? -0.788 -13.743 21.196 1.00 87.56 393 ARG A N 1
ATOM 2952 C CA . ARG A 1 393 ? -0.444 -13.921 22.619 1.00 87.56 393 ARG A CA 1
ATOM 2953 C C . ARG A 1 393 ? -1.618 -14.476 23.415 1.00 87.56 393 ARG A C 1
ATOM 2955 O O . ARG A 1 393 ? -2.745 -14.023 23.239 1.00 87.56 393 ARG A O 1
ATOM 2962 N N . GLU A 1 394 ? -1.330 -15.379 24.344 1.00 91.19 394 GLU A N 1
ATOM 2963 C CA . GLU A 1 394 ? -2.293 -15.961 25.286 1.00 91.19 394 GLU A CA 1
ATOM 2964 C C . GLU A 1 394 ? -2.047 -15.382 26.689 1.00 91.19 394 GLU A C 1
ATOM 2966 O O . GLU A 1 394 ? -1.184 -15.891 27.404 1.00 91.19 394 GLU A O 1
ATOM 2971 N N . PRO A 1 395 ? -2.721 -14.281 27.068 1.00 88.81 395 PRO A N 1
ATOM 2972 C CA . PRO A 1 395 ? -2.520 -13.656 28.364 1.00 88.81 395 PRO A CA 1
ATOM 2973 C C . PRO A 1 395 ? -3.183 -14.493 29.461 1.00 88.81 395 PRO A C 1
ATOM 2975 O O . PRO A 1 395 ? -4.251 -15.081 29.264 1.00 88.81 395 PRO A O 1
ATOM 2978 N N . TYR A 1 396 ? -2.566 -14.520 30.640 1.00 90.81 396 TYR A N 1
ATOM 2979 C CA . TYR A 1 396 ? -3.167 -15.147 31.814 1.00 90.81 396 TYR A CA 1
ATOM 2980 C C . TYR A 1 396 ? -4.214 -14.231 32.472 1.00 90.81 396 TYR A C 1
ATOM 2982 O O . TYR A 1 396 ? -3.997 -13.016 32.562 1.00 90.81 396 TYR A O 1
ATOM 2990 N N . PRO A 1 397 ? -5.328 -14.781 32.995 1.00 92.62 397 PRO A N 1
ATOM 2991 C CA . PRO A 1 397 ? -6.232 -14.031 33.858 1.00 92.62 397 PRO A CA 1
ATOM 2992 C C . PRO A 1 397 ? -5.516 -13.502 35.100 1.00 92.62 397 PRO A C 1
ATOM 2994 O O . PRO A 1 397 ? -4.566 -14.098 35.610 1.00 92.62 397 PRO A O 1
ATOM 2997 N N . THR A 1 398 ? -6.011 -12.388 35.630 1.00 90.88 398 THR A N 1
ATOM 2998 C CA . THR A 1 398 ? -5.471 -11.815 36.867 1.00 90.88 398 THR A CA 1
ATOM 2999 C C . THR A 1 398 ? -5.616 -12.790 38.044 1.00 90.88 398 THR A C 1
ATOM 3001 O O . THR A 1 398 ? -6.584 -13.554 38.106 1.00 90.88 398 THR A O 1
ATOM 3004 N N . PRO A 1 399 ? -4.727 -12.752 39.056 1.00 88.12 399 PRO A N 1
ATOM 3005 C CA . PRO A 1 399 ? -4.841 -13.682 40.180 1.00 88.12 399 PRO A CA 1
ATOM 3006 C C . PRO A 1 399 ? -6.141 -13.525 40.986 1.00 88.12 399 PRO A C 1
ATOM 3008 O O . PRO A 1 399 ? -6.591 -14.493 41.597 1.00 88.12 399 PRO A O 1
ATOM 3011 N N . LEU A 1 400 ? -6.770 -12.342 40.951 1.00 87.38 400 LEU A N 1
ATOM 3012 C CA . LEU A 1 400 ? -8.104 -12.098 41.509 1.00 87.38 400 LEU A CA 1
ATOM 3013 C C . LEU A 1 400 ? -9.186 -12.896 40.767 1.00 87.38 400 LEU A C 1
ATOM 3015 O O . LEU A 1 400 ? -10.033 -13.519 41.406 1.00 87.38 400 LEU A O 1
ATOM 3019 N N . PHE A 1 401 ? -9.133 -12.924 39.434 1.00 92.12 401 PHE A N 1
ATOM 3020 C CA . PHE A 1 401 ? -10.031 -13.732 38.608 1.00 92.12 401 PHE A CA 1
ATOM 3021 C C . PHE A 1 401 ? -9.863 -15.230 38.917 1.00 92.12 401 PHE A C 1
ATOM 3023 O O . PHE A 1 401 ? -10.836 -15.943 39.157 1.00 92.12 401 PHE A O 1
ATOM 3030 N N . GLU A 1 402 ? -8.616 -15.696 39.010 1.00 91.19 402 GLU A N 1
ATOM 3031 C CA . GLU A 1 402 ? -8.282 -17.078 39.382 1.00 91.19 402 GLU A CA 1
ATOM 3032 C C . GLU A 1 402 ? -8.724 -17.438 40.811 1.00 91.19 402 GLU A C 1
ATOM 3034 O O . GLU A 1 402 ? -9.169 -18.554 41.086 1.00 91.19 402 GLU A O 1
ATOM 3039 N N . GLN A 1 403 ? -8.618 -16.497 41.753 1.00 90.06 403 GLN A N 1
ATOM 3040 C CA . GLN A 1 403 ? -9.129 -16.675 43.111 1.00 90.06 403 GLN A CA 1
ATOM 3041 C C . GLN A 1 403 ? -10.650 -16.828 43.116 1.00 90.06 403 GLN A C 1
ATOM 3043 O O . GLN A 1 403 ? -11.149 -17.729 43.792 1.00 90.06 403 GLN A O 1
ATOM 3048 N N . ALA A 1 404 ? -11.365 -15.998 42.354 1.00 90.69 404 ALA A N 1
ATOM 3049 C CA . ALA A 1 404 ? -12.810 -16.109 42.216 1.00 90.69 404 ALA A CA 1
ATOM 3050 C C . ALA A 1 404 ? -13.207 -17.480 41.643 1.00 90.69 404 ALA A C 1
ATOM 3052 O O . ALA A 1 404 ? -14.073 -18.139 42.213 1.00 90.69 404 ALA A O 1
ATOM 3053 N N . SER A 1 405 ? -12.512 -17.958 40.603 1.00 92.19 405 SER A N 1
ATOM 3054 C CA . SER A 1 405 ? -12.722 -19.294 40.012 1.00 92.19 405 SER A CA 1
ATOM 3055 C C . SER A 1 405 ? -12.594 -20.411 41.053 1.00 92.19 405 SER A C 1
ATOM 3057 O O . SER A 1 405 ? -13.507 -21.222 41.240 1.00 92.19 405 SER A O 1
ATOM 3059 N N . ARG A 1 406 ? -11.504 -20.395 41.834 1.00 91.75 406 ARG A N 1
ATOM 3060 C CA . ARG A 1 406 ? -11.259 -21.385 42.896 1.00 91.75 406 ARG A CA 1
ATOM 3061 C C . ARG A 1 406 ? -12.301 -21.345 44.015 1.00 91.75 406 ARG A C 1
ATOM 3063 O O . ARG A 1 406 ? -12.715 -22.402 44.483 1.00 91.75 406 ARG A O 1
ATOM 3070 N N . GLN A 1 407 ? -12.692 -20.155 44.472 1.00 91.12 407 GLN A N 1
ATOM 3071 C CA . GLN A 1 407 ? -13.632 -19.996 45.590 1.00 91.12 407 GLN A CA 1
ATOM 3072 C C . GLN A 1 407 ? -15.073 -20.352 45.196 1.00 91.12 407 GLN A C 1
ATOM 3074 O O . GLN A 1 407 ? -15.768 -21.017 45.963 1.00 91.12 407 GLN A O 1
ATOM 3079 N N . LEU A 1 408 ? -15.492 -19.979 43.983 1.00 91.25 408 LEU A N 1
ATOM 3080 C CA . LEU A 1 408 ? -16.797 -20.342 43.424 1.00 91.25 408 LEU A CA 1
ATOM 3081 C C . LEU A 1 408 ? -16.881 -21.820 43.015 1.00 91.25 408 LEU A C 1
ATOM 3083 O O . LEU A 1 408 ? -17.981 -22.326 42.809 1.00 91.25 408 LEU A O 1
ATOM 3087 N N . GLN A 1 409 ? -15.737 -22.505 42.883 1.00 90.88 409 GLN A N 1
ATOM 3088 C CA . GLN A 1 409 ? -15.633 -23.873 42.358 1.00 90.88 409 GLN A CA 1
ATOM 3089 C C . GLN A 1 409 ? -16.306 -24.015 40.983 1.00 90.88 409 GLN A C 1
ATOM 3091 O O . GLN A 1 409 ? -16.970 -25.014 40.694 1.00 90.88 409 GLN A O 1
ATOM 3096 N N . ARG A 1 410 ? -16.154 -22.991 40.134 1.00 87.44 410 ARG A N 1
ATOM 3097 C CA . ARG A 1 410 ? -16.700 -22.958 38.775 1.00 87.44 410 ARG A CA 1
ATOM 3098 C C . ARG A 1 410 ? -15.626 -22.576 37.778 1.00 87.44 410 ARG A C 1
ATOM 3100 O O . ARG A 1 410 ? -14.940 -21.574 37.953 1.00 87.44 410 ARG A O 1
ATOM 3107 N N . GLU A 1 411 ? -15.559 -23.348 36.703 1.00 89.81 411 GLU A N 1
ATOM 3108 C CA . GLU A 1 411 ? -14.753 -22.994 35.543 1.00 89.81 411 GLU A CA 1
ATOM 3109 C C . GLU A 1 411 ? -15.334 -21.750 34.848 1.00 89.81 411 GLU A C 1
ATOM 3111 O O . GLU A 1 411 ? -16.563 -21.634 34.733 1.00 89.81 411 GLU A O 1
ATOM 3116 N N . PRO A 1 412 ? -14.487 -20.823 34.368 1.00 91.31 412 PRO A N 1
ATOM 3117 C CA . PRO A 1 412 ? -14.936 -19.684 33.581 1.00 91.31 412 PRO A CA 1
ATOM 3118 C C . PRO A 1 412 ? -15.644 -20.133 32.301 1.00 91.31 412 PRO A C 1
ATOM 3120 O O . PRO A 1 412 ? -15.164 -21.017 31.586 1.00 91.31 412 PRO A O 1
ATOM 3123 N N . ALA A 1 413 ? -16.758 -19.483 31.969 1.00 90.88 413 ALA A N 1
ATOM 3124 C CA . ALA A 1 413 ? -17.363 -19.649 30.653 1.00 90.88 413 ALA A CA 1
ATOM 3125 C C . ALA A 1 413 ? -16.446 -19.035 29.584 1.00 90.88 413 ALA A C 1
ATOM 3127 O O . ALA A 1 413 ? -15.726 -18.073 29.856 1.00 90.88 413 ALA A O 1
ATOM 3128 N N . TRP A 1 414 ? -16.471 -19.579 28.367 1.00 87.56 414 TRP A N 1
ATOM 3129 C CA . TRP A 1 414 ? -15.652 -19.090 27.260 1.00 87.56 414 TRP A CA 1
ATOM 3130 C C . TRP A 1 414 ? -16.509 -18.701 26.054 1.00 87.56 414 TRP A C 1
ATOM 3132 O O . TRP A 1 414 ? -17.464 -19.402 25.727 1.00 87.56 414 TRP A O 1
ATOM 3142 N N . SER A 1 415 ? -16.142 -17.603 25.383 1.00 85.31 415 SER A N 1
ATOM 3143 C CA . SER A 1 415 ? -16.806 -17.128 24.163 1.00 85.31 415 SER A CA 1
ATOM 3144 C C . SER A 1 415 ? -15.802 -16.775 23.062 1.00 85.31 415 SER A C 1
ATOM 3146 O O . SER A 1 415 ? -14.794 -16.096 23.289 1.00 85.31 415 SER A O 1
ATOM 3148 N N . GLY A 1 416 ? -16.093 -17.237 21.845 1.00 85.12 416 GLY A N 1
ATOM 3149 C CA . GLY A 1 416 ? -15.327 -16.921 20.643 1.00 85.12 416 GLY A CA 1
ATOM 3150 C C . GLY A 1 416 ? -15.730 -15.585 19.998 1.00 85.12 416 GLY A C 1
ATOM 3151 O O . GLY A 1 416 ? -16.730 -14.973 20.379 1.00 85.12 416 GLY A O 1
ATOM 3152 N N . PRO A 1 417 ? -14.973 -15.126 18.983 1.00 81.56 417 PRO A N 1
ATOM 3153 C CA . PRO A 1 417 ? -15.284 -13.889 18.262 1.00 81.56 417 PRO A CA 1
ATOM 3154 C C . PRO A 1 417 ? -16.566 -13.999 17.424 1.00 81.56 417 PRO A C 1
ATOM 3156 O O . PRO A 1 417 ? -17.229 -12.995 17.160 1.00 81.56 417 PRO A O 1
ATOM 3159 N N . VAL A 1 418 ? -16.927 -15.218 17.017 1.00 82.00 418 VAL A N 1
ATOM 3160 C CA . VAL A 1 418 ? -18.164 -15.506 16.293 1.00 82.00 418 VAL A CA 1
ATOM 3161 C C . VAL A 1 418 ? -19.183 -16.074 17.283 1.00 82.00 418 VAL A C 1
ATOM 3163 O O . VAL A 1 418 ? -18.837 -17.050 17.949 1.00 82.00 418 VAL A O 1
ATOM 3166 N N . PRO A 1 419 ? -20.389 -15.487 17.398 1.00 79.88 419 PRO A N 1
ATOM 3167 C CA . PRO A 1 419 ? -21.424 -16.016 18.281 1.00 79.88 419 PRO A CA 1
ATOM 3168 C C . PRO A 1 419 ? -21.889 -17.398 17.806 1.00 79.88 419 PRO A C 1
ATOM 3170 O O . PRO A 1 419 ? -21.918 -17.680 16.602 1.00 79.88 419 PRO A O 1
ATOM 3173 N N . GLU A 1 420 ? -22.247 -18.256 18.753 1.00 80.12 420 GLU A N 1
ATOM 3174 C CA . GLU A 1 420 ? -22.973 -19.497 18.491 1.00 80.12 420 GLU A CA 1
ATOM 3175 C C . GLU A 1 420 ? -24.473 -19.219 18.307 1.00 80.12 420 GLU A C 1
ATOM 3177 O O . GLU A 1 420 ? -24.983 -18.180 18.713 1.00 80.12 420 GLU A O 1
ATOM 3182 N N . VAL A 1 421 ? -25.214 -20.160 17.711 1.00 73.44 421 VAL A N 1
ATOM 3183 C CA . VAL A 1 421 ? -26.660 -20.004 17.415 1.00 73.44 421 VAL A CA 1
ATOM 3184 C C . VAL A 1 421 ? -27.504 -19.676 18.655 1.00 73.44 421 VAL A C 1
ATOM 3186 O O . VAL A 1 421 ? -28.531 -19.014 18.544 1.00 73.44 421 VAL A O 1
ATOM 3189 N N . ASN A 1 422 ? -27.079 -20.141 19.831 1.00 71.25 422 ASN A N 1
ATOM 3190 C CA . ASN A 1 422 ? -27.778 -19.902 21.096 1.00 71.25 422 ASN A CA 1
ATOM 3191 C C . ASN A 1 422 ? -27.190 -18.737 21.903 1.00 71.25 422 ASN A C 1
ATOM 3193 O O . ASN A 1 422 ? -27.698 -18.443 22.986 1.00 71.25 422 ASN A O 1
ATOM 3197 N N . ASP A 1 423 ? -26.126 -18.101 21.413 1.00 70.69 423 ASP A N 1
ATOM 3198 C CA . ASP A 1 423 ? -25.624 -16.884 22.030 1.00 70.69 423 ASP A CA 1
ATOM 3199 C C . ASP A 1 423 ? -26.586 -15.743 21.690 1.00 70.69 423 ASP A C 1
ATOM 3201 O O . ASP A 1 423 ? -27.110 -15.652 20.578 1.00 70.69 423 ASP A O 1
ATOM 3205 N N . GLY A 1 424 ? -26.824 -14.848 22.648 1.00 72.19 424 GLY A N 1
ATOM 3206 C CA . GLY A 1 424 ? -27.459 -13.572 22.336 1.00 72.19 424 GLY A CA 1
ATOM 3207 C C . GLY A 1 424 ? -26.693 -12.860 21.221 1.00 72.19 424 GLY A C 1
ATOM 3208 O O . GLY A 1 424 ? -25.464 -12.915 21.184 1.00 72.19 424 GLY A O 1
ATOM 3209 N N . VAL A 1 425 ? -27.405 -12.188 20.323 1.00 82.50 425 VAL A N 1
ATOM 3210 C CA . VAL A 1 425 ? -26.816 -11.445 19.201 1.00 82.50 425 VAL A CA 1
ATOM 3211 C C . VAL A 1 425 ? -27.088 -9.961 19.375 1.00 82.50 425 VAL A C 1
ATOM 3213 O O . VAL A 1 425 ? -28.162 -9.583 19.842 1.00 82.50 425 VAL A O 1
ATOM 3216 N N . VAL A 1 426 ? -26.114 -9.121 19.024 1.00 80.75 426 VAL A N 1
ATOM 3217 C CA . VAL A 1 426 ? -26.259 -7.659 19.164 1.00 80.75 426 VAL A CA 1
ATOM 3218 C C . VAL A 1 426 ? -26.782 -6.988 17.896 1.00 80.75 426 VAL A C 1
ATOM 3220 O O . VAL A 1 426 ? -27.418 -5.942 17.968 1.00 80.75 426 VAL A O 1
ATOM 3223 N N . ASP A 1 427 ? -26.519 -7.575 16.729 1.00 81.81 427 ASP A N 1
ATOM 3224 C CA . ASP A 1 427 ? -26.966 -7.049 15.441 1.00 81.81 427 ASP A CA 1
ATOM 3225 C C . ASP A 1 427 ? -27.283 -8.165 14.432 1.00 81.81 427 ASP A C 1
ATOM 3227 O O . ASP A 1 427 ? -26.991 -9.347 14.645 1.00 81.81 427 ASP A O 1
ATOM 3231 N N . ASP A 1 428 ? -27.877 -7.777 13.301 1.00 82.81 428 ASP A N 1
ATOM 3232 C CA . ASP A 1 428 ? -28.217 -8.691 12.205 1.00 82.81 428 ASP A CA 1
ATOM 3233 C C . ASP A 1 428 ? -26.983 -9.404 11.632 1.00 82.81 428 ASP A C 1
ATOM 3235 O O . ASP A 1 428 ? -27.080 -10.534 11.150 1.00 82.81 428 ASP A O 1
ATOM 3239 N N . LEU A 1 429 ? -25.805 -8.765 11.681 1.00 83.31 429 LEU A N 1
ATOM 3240 C CA . LEU A 1 429 ? -24.565 -9.381 11.214 1.00 83.31 429 LEU A CA 1
ATOM 3241 C C . LEU A 1 429 ? -24.154 -10.528 12.138 1.00 83.31 429 LEU A C 1
ATOM 3243 O O . LEU A 1 429 ? -23.753 -11.582 11.654 1.00 83.31 429 LEU A O 1
ATOM 3247 N N . GLU A 1 430 ? -24.247 -10.347 13.451 1.00 83.19 430 GLU A N 1
ATOM 3248 C CA . GLU A 1 430 ? -24.026 -11.411 14.424 1.00 83.19 430 GLU A CA 1
ATOM 3249 C C . GLU A 1 430 ? -25.029 -12.544 14.279 1.00 83.19 430 GLU A C 1
ATOM 3251 O O . GLU A 1 430 ? -24.608 -13.699 14.250 1.00 83.19 430 GLU A O 1
ATOM 3256 N N . ALA A 1 431 ? -26.315 -12.226 14.108 1.00 83.06 431 ALA A N 1
ATOM 3257 C CA . ALA A 1 431 ? -27.343 -13.221 13.816 1.00 83.06 431 ALA A CA 1
ATOM 3258 C C . ALA A 1 431 ? -26.977 -14.039 12.570 1.00 83.06 431 ALA A C 1
ATOM 3260 O O . ALA A 1 431 ? -26.987 -15.270 12.589 1.00 83.06 431 ALA A O 1
ATOM 3261 N N . LEU A 1 432 ? -26.557 -13.368 11.496 1.00 83.25 432 LEU A N 1
ATOM 3262 C CA . LEU A 1 432 ? -26.133 -14.038 10.274 1.00 83.25 432 LEU A CA 1
ATOM 3263 C C . LEU A 1 432 ? -24.885 -14.906 10.486 1.00 83.25 432 LEU A C 1
ATOM 3265 O O . LEU A 1 432 ? -24.817 -16.031 9.991 1.00 83.25 432 LEU A O 1
ATOM 3269 N N . LEU A 1 433 ? -23.893 -14.394 11.218 1.00 84.50 433 LEU A N 1
ATOM 3270 C CA . LEU A 1 433 ? -22.652 -15.107 11.506 1.00 84.50 433 LEU A CA 1
ATOM 3271 C C . LEU A 1 433 ? -22.882 -16.335 12.396 1.00 84.50 433 LEU A C 1
ATOM 3273 O O . LEU A 1 433 ? -22.213 -17.353 12.194 1.00 84.50 433 LEU A O 1
ATOM 3277 N N . ALA A 1 434 ? -23.836 -16.277 13.324 1.00 84.69 434 ALA A N 1
ATOM 3278 C CA . ALA A 1 434 ? -24.242 -17.420 14.134 1.00 84.69 434 ALA A CA 1
ATOM 3279 C C . ALA A 1 434 ? -24.786 -18.562 13.257 1.00 84.69 434 ALA A C 1
ATOM 3281 O O . ALA A 1 434 ? -24.459 -19.726 13.477 1.00 84.69 434 ALA A O 1
ATOM 3282 N N . HIS A 1 435 ? -25.500 -18.228 12.178 1.00 86.00 435 HIS A N 1
ATOM 3283 C CA . HIS A 1 435 ? -26.044 -19.184 11.206 1.00 86.00 435 HIS A CA 1
ATOM 3284 C C . HIS A 1 435 ? -25.187 -19.372 9.938 1.00 86.00 435 HIS A C 1
ATOM 3286 O O . HIS A 1 435 ? -25.662 -19.911 8.939 1.00 86.00 435 HIS A O 1
ATOM 3292 N N . ARG A 1 436 ? -23.910 -18.965 9.942 1.00 82.62 436 ARG A N 1
ATOM 3293 C CA . ARG A 1 436 ? -23.037 -18.960 8.744 1.00 82.62 436 ARG A CA 1
ATOM 3294 C C . ARG A 1 436 ? -22.849 -20.321 8.061 1.00 82.62 436 ARG A C 1
ATOM 3296 O O . ARG A 1 436 ? -22.479 -20.367 6.891 1.00 82.62 436 ARG A O 1
ATOM 3303 N N . THR A 1 437 ? -23.044 -21.416 8.792 1.00 83.12 437 THR A N 1
ATOM 3304 C CA . THR A 1 437 ? -22.928 -22.792 8.284 1.00 83.12 437 THR A CA 1
ATOM 3305 C C . THR A 1 437 ? -24.278 -23.422 7.948 1.00 83.12 437 THR A C 1
ATOM 3307 O O . THR A 1 437 ? -24.299 -24.527 7.407 1.00 83.12 437 THR A O 1
ATOM 3310 N N . ASP A 1 438 ? -25.396 -22.749 8.240 1.00 85.44 438 ASP A N 1
ATOM 3311 C CA . ASP A 1 438 ? -26.732 -23.254 7.937 1.00 85.44 438 ASP A CA 1
ATOM 3312 C C . ASP A 1 438 ? -26.948 -23.267 6.410 1.00 85.44 438 ASP A C 1
ATOM 3314 O O . ASP A 1 438 ? -26.919 -22.205 5.773 1.00 85.44 438 ASP A O 1
ATOM 3318 N N . PRO A 1 439 ? -27.197 -24.440 5.791 1.00 85.06 439 PRO A N 1
ATOM 3319 C CA . PRO A 1 439 ? -27.414 -24.542 4.351 1.00 85.06 439 PRO A CA 1
ATOM 3320 C C . PRO A 1 439 ? -28.554 -23.655 3.833 1.00 85.06 439 PRO A C 1
ATOM 3322 O O . PRO A 1 439 ? -28.474 -23.151 2.711 1.00 85.06 439 PRO A O 1
ATOM 3325 N N . ALA A 1 440 ? -29.607 -23.439 4.628 1.00 86.94 440 ALA A N 1
ATOM 3326 C CA . ALA A 1 440 ? -30.727 -22.584 4.252 1.00 86.94 440 ALA A CA 1
ATOM 3327 C C . ALA A 1 440 ? -30.316 -21.107 4.210 1.00 86.94 440 ALA A C 1
ATOM 3329 O O . ALA A 1 440 ? -30.704 -20.394 3.279 1.00 86.94 440 ALA A O 1
ATOM 3330 N N . VAL A 1 441 ? -29.490 -20.664 5.165 1.00 84.19 441 VAL A N 1
ATOM 3331 C CA . VAL A 1 441 ? -28.938 -19.301 5.196 1.00 84.19 441 VAL A CA 1
ATOM 3332 C C . VAL A 1 441 ? -27.946 -19.101 4.061 1.00 84.19 441 VAL A C 1
ATOM 3334 O O . VAL A 1 441 ? -28.066 -18.122 3.330 1.00 84.19 441 VAL A O 1
ATOM 3337 N N . VAL A 1 442 ? -27.038 -20.050 3.826 1.00 82.62 442 VAL A N 1
ATOM 3338 C CA . VAL A 1 442 ? -26.107 -20.003 2.686 1.00 82.62 442 VAL A CA 1
ATOM 3339 C C . VAL A 1 442 ? -26.873 -19.920 1.362 1.00 82.62 442 VAL A C 1
ATOM 3341 O O . VAL A 1 442 ? -26.562 -19.079 0.517 1.00 82.62 442 VAL A O 1
ATOM 3344 N N . ALA A 1 443 ? -27.925 -20.726 1.187 1.00 85.00 443 ALA A N 1
ATOM 3345 C CA . ALA A 1 443 ? -28.767 -20.683 -0.007 1.00 85.00 443 ALA A CA 1
ATOM 3346 C C . ALA A 1 443 ? -29.551 -19.364 -0.137 1.00 85.00 443 ALA A C 1
ATOM 3348 O O . ALA A 1 443 ? -29.711 -18.847 -1.244 1.00 85.00 443 ALA A O 1
ATOM 3349 N N . ALA A 1 444 ? -30.045 -18.798 0.969 1.00 86.56 444 ALA A N 1
ATOM 3350 C CA . ALA A 1 444 ? -30.725 -17.505 0.972 1.00 86.56 444 ALA A CA 1
ATOM 3351 C C . ALA A 1 444 ? -29.765 -16.355 0.633 1.00 86.56 444 ALA A C 1
ATOM 3353 O O . ALA A 1 444 ? -30.076 -15.554 -0.247 1.00 86.56 444 ALA A O 1
ATOM 3354 N N . LEU A 1 445 ? -28.581 -16.323 1.249 1.00 83.06 445 LEU A N 1
ATOM 3355 C CA . LEU A 1 445 ? -27.522 -15.363 0.946 1.00 83.06 445 LEU A CA 1
ATOM 3356 C C . LEU A 1 445 ? -27.080 -15.459 -0.509 1.00 83.06 445 LEU A C 1
ATOM 3358 O O . LEU A 1 445 ? -26.912 -14.432 -1.155 1.00 83.06 445 LEU A O 1
ATOM 3362 N N . ALA A 1 446 ? -26.960 -16.669 -1.057 1.00 84.94 446 ALA A N 1
ATOM 3363 C CA . ALA A 1 446 ? -26.614 -16.843 -2.461 1.00 84.94 446 ALA A CA 1
ATOM 3364 C C . ALA A 1 446 ? -27.685 -16.301 -3.422 1.00 84.94 446 ALA A C 1
ATOM 3366 O O . ALA A 1 446 ? -27.347 -15.849 -4.514 1.00 84.94 446 ALA A O 1
ATOM 3367 N N . ARG A 1 447 ? -28.964 -16.310 -3.018 1.00 88.50 447 ARG A N 1
ATOM 3368 C CA . ARG A 1 447 ? -30.059 -15.682 -3.777 1.00 88.50 447 ARG A CA 1
ATOM 3369 C C . ARG A 1 447 ? -30.079 -14.159 -3.637 1.00 88.50 447 ARG A C 1
ATOM 3371 O O . ARG A 1 447 ? -30.381 -13.486 -4.616 1.00 88.50 447 ARG A O 1
ATOM 3378 N N . LEU A 1 448 ? -29.784 -13.627 -2.448 1.00 89.69 448 LEU A N 1
ATOM 3379 C CA . LEU A 1 448 ? -29.772 -12.182 -2.172 1.00 89.69 448 LEU A CA 1
ATOM 3380 C C . LEU A 1 448 ? -28.530 -11.482 -2.737 1.00 89.69 448 LEU A C 1
ATOM 3382 O O . LEU A 1 448 ? -28.621 -10.359 -3.223 1.00 89.69 448 LEU A O 1
ATOM 3386 N N . TYR A 1 449 ? -27.384 -12.161 -2.699 1.00 87.88 449 TYR A N 1
ATOM 3387 C CA . TYR A 1 449 ? -26.084 -11.663 -3.140 1.00 87.88 449 TYR A CA 1
ATOM 3388 C C . TYR A 1 449 ? -25.509 -12.572 -4.234 1.00 87.88 449 TYR A C 1
ATOM 3390 O O . TYR A 1 449 ? -24.499 -13.255 -4.016 1.00 87.88 449 TYR A O 1
ATOM 3398 N N . PRO A 1 450 ? -26.143 -12.602 -5.422 1.00 87.25 450 PRO A N 1
ATOM 3399 C CA . PRO A 1 450 ? -25.739 -13.491 -6.507 1.00 87.25 450 PRO A CA 1
ATOM 3400 C C . PRO A 1 450 ? -24.294 -13.243 -6.952 1.00 87.25 450 PRO A C 1
ATOM 3402 O O . PRO A 1 450 ? -23.589 -14.199 -7.272 1.00 87.25 450 PRO A O 1
ATOM 3405 N N . ASP A 1 451 ? -23.819 -11.996 -6.898 1.00 88.00 451 ASP A N 1
ATOM 3406 C CA . ASP A 1 451 ? -22.442 -11.639 -7.251 1.00 88.00 451 ASP A CA 1
ATOM 3407 C C . ASP A 1 451 ? -21.427 -12.195 -6.247 1.00 88.00 451 ASP A C 1
ATOM 3409 O O . ASP A 1 451 ? -20.408 -12.758 -6.646 1.00 88.00 451 ASP A O 1
ATOM 3413 N N . THR A 1 452 ? -21.721 -12.122 -4.945 1.00 84.38 452 THR A N 1
ATOM 3414 C CA . THR A 1 452 ? -20.874 -12.706 -3.893 1.00 84.38 452 THR A CA 1
ATOM 3415 C C . THR A 1 452 ? -20.834 -14.224 -4.009 1.00 84.38 452 THR A C 1
ATOM 3417 O O . THR A 1 452 ? -19.760 -14.820 -3.958 1.00 84.38 452 THR A O 1
ATOM 3420 N N . ALA A 1 453 ? -21.985 -14.867 -4.220 1.00 83.56 453 ALA A N 1
ATOM 3421 C CA . ALA A 1 453 ? -22.045 -16.311 -4.425 1.00 83.56 453 ALA A CA 1
ATOM 3422 C C . ALA A 1 453 ? -21.331 -16.748 -5.709 1.00 83.56 453 ALA A C 1
ATOM 3424 O O . ALA A 1 453 ? -20.643 -17.768 -5.714 1.00 83.56 453 ALA A O 1
ATOM 3425 N N . SER A 1 454 ? -21.448 -15.964 -6.783 1.00 81.88 454 SER A N 1
ATOM 3426 C CA . SER A 1 454 ? -20.669 -16.150 -8.007 1.00 81.88 454 SER A CA 1
ATOM 3427 C C . SER A 1 454 ? -19.172 -16.032 -7.716 1.00 81.88 454 SER A C 1
ATOM 3429 O O . SER A 1 454 ? -18.406 -16.910 -8.102 1.00 81.88 454 SER A O 1
ATOM 3431 N N . GLY A 1 455 ? -18.755 -15.020 -6.950 1.00 83.31 455 GLY A N 1
ATOM 3432 C CA . GLY A 1 455 ? -17.373 -14.824 -6.514 1.00 83.31 455 GLY A CA 1
ATOM 3433 C C . GLY A 1 455 ? -16.821 -15.999 -5.704 1.00 83.31 455 GLY A C 1
ATOM 3434 O O . GLY A 1 455 ? -15.746 -16.500 -6.023 1.00 83.31 455 GLY A O 1
ATOM 3435 N N . LEU A 1 456 ? -17.566 -16.498 -4.713 1.00 79.62 456 LEU A N 1
ATOM 3436 C CA . LEU A 1 456 ? -17.184 -17.679 -3.925 1.00 79.62 456 LEU A CA 1
ATOM 3437 C C . LEU A 1 456 ? -17.067 -18.932 -4.798 1.00 79.62 456 LEU A C 1
ATOM 3439 O O . LEU A 1 456 ? -16.116 -19.701 -4.656 1.00 79.62 456 LEU A O 1
ATOM 3443 N N . ARG A 1 457 ? -17.990 -19.106 -5.749 1.00 78.88 457 ARG A N 1
ATOM 3444 C CA . ARG A 1 457 ? -17.931 -20.189 -6.734 1.00 78.88 457 ARG A CA 1
ATOM 3445 C C . ARG A 1 457 ? -16.677 -20.085 -7.604 1.00 78.88 457 ARG A C 1
ATOM 3447 O O . ARG A 1 457 ? -15.974 -21.074 -7.769 1.00 78.88 457 ARG A O 1
ATOM 3454 N N . VAL A 1 458 ? -16.356 -18.886 -8.096 1.00 81.12 458 VAL A N 1
ATOM 3455 C CA . VAL A 1 458 ? -15.128 -18.607 -8.859 1.00 81.12 458 VAL A CA 1
ATOM 3456 C C . VAL A 1 458 ? -13.882 -18.889 -8.019 1.00 81.12 458 VAL A C 1
ATOM 3458 O O . VAL A 1 458 ? -12.924 -19.453 -8.537 1.00 81.12 458 VAL A O 1
ATOM 3461 N N . MET A 1 459 ? -13.876 -18.529 -6.732 1.00 79.00 459 MET A N 1
ATOM 3462 C CA . MET A 1 459 ? -12.764 -18.836 -5.825 1.00 79.00 459 MET A CA 1
ATOM 3463 C C . MET A 1 459 ? -12.560 -20.347 -5.669 1.00 79.00 459 MET A C 1
ATOM 3465 O O . MET A 1 459 ? -11.425 -20.810 -5.754 1.00 79.00 459 MET A O 1
ATOM 3469 N N . GLY A 1 460 ? -13.643 -21.115 -5.507 1.00 76.94 460 GLY A N 1
ATOM 3470 C CA . GLY A 1 460 ? -13.592 -22.580 -5.486 1.00 76.94 460 GLY A CA 1
ATOM 3471 C C . GLY A 1 460 ? -13.088 -23.167 -6.808 1.00 76.94 460 GLY A C 1
ATOM 3472 O O . GLY A 1 460 ? -12.181 -23.995 -6.813 1.00 76.94 460 GLY A O 1
ATOM 3473 N N . ALA A 1 461 ? -13.594 -22.667 -7.936 1.00 77.94 461 ALA A N 1
ATOM 3474 C CA . ALA A 1 461 ? -13.163 -23.093 -9.264 1.00 77.94 461 ALA A CA 1
ATOM 3475 C C . ALA A 1 461 ? -11.682 -22.769 -9.543 1.00 77.94 461 ALA A C 1
ATOM 3477 O O . ALA A 1 461 ? -10.987 -23.555 -10.181 1.00 77.94 461 ALA A O 1
ATOM 3478 N N . ARG A 1 462 ? -11.164 -21.644 -9.031 1.00 77.12 462 ARG A N 1
ATOM 3479 C CA . ARG A 1 462 ? -9.741 -21.260 -9.126 1.00 77.12 462 ARG A CA 1
ATOM 3480 C C . ARG A 1 462 ? -8.811 -22.113 -8.274 1.00 77.12 462 ARG A C 1
ATOM 3482 O O . ARG A 1 462 ? -7.631 -22.205 -8.597 1.00 77.12 462 ARG A O 1
ATOM 3489 N N . ALA A 1 463 ? -9.317 -22.717 -7.200 1.00 71.38 463 ALA A N 1
ATOM 3490 C CA . ALA A 1 463 ? -8.542 -23.664 -6.404 1.00 71.38 463 ALA A CA 1
ATOM 3491 C C . ALA A 1 463 ? -8.241 -24.954 -7.188 1.00 71.38 463 ALA A C 1
ATOM 3493 O O . ALA A 1 463 ? -7.290 -25.664 -6.863 1.00 71.38 463 ALA A O 1
ATOM 3494 N N . GLN A 1 464 ? -9.013 -25.240 -8.242 1.00 71.88 464 GLN A N 1
ATOM 3495 C CA . GLN A 1 464 ? -8.743 -26.356 -9.138 1.00 71.88 464 GLN A CA 1
ATOM 3496 C C . GLN A 1 464 ? -7.511 -26.066 -10.000 1.00 71.88 464 GLN A C 1
ATOM 3498 O O . GLN A 1 464 ? -7.359 -24.987 -10.570 1.00 71.88 464 GLN A O 1
ATOM 3503 N N . ALA A 1 465 ? -6.644 -27.066 -10.163 1.00 68.81 465 ALA A N 1
ATOM 3504 C CA . ALA A 1 465 ? -5.457 -26.967 -11.013 1.00 68.81 465 ALA A CA 1
ATOM 3505 C C . ALA A 1 465 ? -5.742 -26.991 -12.524 1.00 68.81 465 ALA A C 1
ATOM 3507 O O . ALA A 1 465 ? -4.818 -26.937 -13.332 1.00 68.81 465 ALA A O 1
ATOM 3508 N N . ALA A 1 466 ? -7.011 -27.080 -12.911 1.00 75.56 466 ALA A N 1
ATOM 3509 C CA . ALA A 1 466 ? -7.420 -27.316 -14.281 1.00 75.56 466 ALA A CA 1
ATOM 3510 C C . ALA A 1 466 ? -7.529 -26.025 -15.117 1.00 75.56 466 ALA A C 1
ATOM 3512 O O . ALA A 1 466 ? -7.792 -24.952 -14.564 1.00 75.56 466 ALA A O 1
ATOM 3513 N N . PRO A 1 467 ? -7.389 -26.114 -16.453 1.00 83.44 467 PRO A N 1
ATOM 3514 C CA . PRO A 1 467 ? -7.605 -25.010 -17.379 1.00 83.44 467 PRO A CA 1
ATOM 3515 C C . PRO A 1 467 ? -9.107 -24.732 -17.528 1.00 83.44 467 PRO A C 1
ATOM 3517 O O . PRO A 1 467 ? -9.874 -25.510 -18.092 1.00 83.44 467 PRO A O 1
ATOM 3520 N N . THR A 1 468 ? -9.539 -23.601 -16.995 1.00 88.31 468 THR A N 1
ATOM 3521 C CA . THR A 1 468 ? -10.928 -23.152 -17.002 1.00 88.31 468 THR A CA 1
ATOM 3522 C C . THR A 1 468 ? -10.977 -21.675 -17.354 1.00 88.31 468 THR A C 1
ATOM 3524 O O . THR A 1 468 ? -9.955 -20.972 -17.313 1.00 88.31 468 THR A O 1
ATOM 3527 N N . ARG A 1 469 ? -12.179 -21.155 -17.611 1.00 87.75 469 ARG A N 1
ATOM 3528 C CA . ARG A 1 469 ? -12.377 -19.713 -17.805 1.00 87.75 469 ARG A CA 1
ATOM 3529 C C . ARG A 1 469 ? -11.937 -18.860 -16.610 1.00 87.75 469 ARG A C 1
ATOM 3531 O O . ARG A 1 469 ? -11.729 -17.657 -16.736 1.00 87.75 469 ARG A O 1
ATOM 3538 N N . PHE A 1 470 ? -11.784 -19.477 -15.437 1.00 86.06 470 PHE A N 1
ATOM 3539 C CA . PHE A 1 470 ? -11.329 -18.816 -14.218 1.00 86.06 470 PHE A CA 1
ATOM 3540 C C . PHE A 1 470 ? -9.819 -18.923 -13.989 1.00 86.06 470 PHE A C 1
ATOM 3542 O O . PHE A 1 470 ? -9.279 -18.137 -13.211 1.00 86.06 470 PHE A O 1
ATOM 3549 N N . SER A 1 471 ? -9.137 -19.841 -14.681 1.00 82.62 471 SER A N 1
ATOM 3550 C CA . SER A 1 471 ? -7.692 -20.089 -14.577 1.00 82.62 471 SER A CA 1
ATOM 3551 C C . SER A 1 471 ? -6.917 -19.728 -15.853 1.00 82.62 471 SER A C 1
ATOM 3553 O O . SER A 1 471 ? -5.743 -20.073 -16.004 1.00 82.62 471 SER A O 1
ATOM 3555 N N . GLY A 1 472 ? -7.499 -18.878 -16.703 1.00 86.50 472 GLY A N 1
ATOM 3556 C CA . GLY A 1 472 ? -6.787 -18.178 -17.777 1.00 86.50 472 GLY A CA 1
ATOM 3557 C C . GLY A 1 472 ? -7.210 -18.566 -19.183 1.00 86.50 472 GLY A C 1
ATOM 3558 O O . GLY A 1 472 ? -6.604 -18.066 -20.123 1.00 86.50 472 GLY A O 1
ATOM 3559 N N . TRP A 1 473 ? -8.214 -19.425 -19.341 1.00 91.69 473 TRP A N 1
ATOM 3560 C CA . TRP A 1 473 ? -8.819 -19.685 -20.642 1.00 91.69 473 TRP A CA 1
ATOM 3561 C C . TRP A 1 473 ? -9.866 -18.615 -20.985 1.00 91.69 473 TRP A C 1
ATOM 3563 O O . TRP A 1 473 ? -10.615 -18.171 -20.117 1.00 91.69 473 TRP A O 1
ATOM 3573 N N . ILE A 1 474 ? -9.917 -18.189 -22.241 1.00 91.94 474 ILE A N 1
ATOM 3574 C CA . ILE A 1 474 ? -10.963 -17.331 -22.801 1.00 91.94 474 ILE A CA 1
ATOM 3575 C C . ILE A 1 474 ? -11.538 -18.008 -24.043 1.00 91.94 474 ILE A C 1
ATOM 3577 O O . ILE A 1 474 ? -10.841 -18.757 -24.728 1.00 91.94 474 ILE A O 1
ATOM 3581 N N . ALA A 1 475 ? -12.815 -17.766 -24.330 1.00 88.00 475 ALA A N 1
ATOM 3582 C CA . ALA A 1 475 ? -13.482 -18.418 -25.447 1.00 88.00 475 ALA A CA 1
ATOM 3583 C C . ALA A 1 475 ? -12.981 -17.869 -26.794 1.00 88.00 475 ALA A C 1
ATOM 3585 O O . ALA A 1 475 ? -12.522 -16.732 -26.891 1.00 88.00 475 ALA A O 1
ATOM 3586 N N . GLN A 1 476 ? -13.138 -18.653 -27.863 1.00 88.75 476 GLN A N 1
ATOM 3587 C CA . GLN A 1 476 ? -12.664 -18.285 -29.204 1.00 88.75 476 GLN A CA 1
ATOM 3588 C C . GLN A 1 476 ? -13.239 -16.951 -29.709 1.00 88.75 476 GLN A C 1
ATOM 3590 O O . GLN A 1 476 ? -12.529 -16.159 -30.321 1.00 88.75 476 GLN A O 1
ATOM 3595 N N . GLN A 1 477 ? -14.502 -16.664 -29.388 1.00 87.62 477 GLN A N 1
ATOM 3596 C CA . GLN A 1 477 ? -15.128 -15.374 -29.696 1.00 87.62 477 GLN A CA 1
ATOM 3597 C C . GLN A 1 477 ? -14.363 -14.188 -29.077 1.00 87.62 477 GLN A C 1
ATOM 3599 O O . GLN A 1 477 ? -14.236 -13.137 -29.700 1.00 87.62 477 GLN A O 1
ATOM 3604 N N . ASP A 1 478 ? -13.811 -14.364 -27.872 1.00 90.00 478 ASP A N 1
ATOM 3605 C CA . ASP A 1 478 ? -13.061 -13.329 -27.164 1.00 90.00 478 ASP A CA 1
ATOM 3606 C C . ASP A 1 478 ? -11.644 -13.207 -27.738 1.00 90.00 478 ASP A C 1
ATOM 3608 O O . ASP A 1 478 ? -11.117 -12.104 -27.856 1.00 90.00 478 ASP A O 1
ATOM 3612 N N . VAL A 1 479 ? -11.039 -14.326 -28.156 1.00 90.00 479 VAL A N 1
ATOM 3613 C CA . VAL A 1 479 ? -9.762 -14.342 -28.894 1.00 90.00 479 VAL A CA 1
ATOM 3614 C C . VAL A 1 479 ? -9.867 -13.509 -30.172 1.00 90.00 479 VAL A C 1
ATOM 3616 O O . VAL A 1 479 ? -8.984 -12.696 -30.455 1.00 90.00 479 VAL A O 1
ATOM 3619 N N . GLU A 1 480 ? -10.949 -13.693 -30.928 1.00 89.44 480 GLU A N 1
ATOM 3620 C CA . GLU A 1 480 ? -11.232 -12.943 -32.153 1.00 89.44 480 GLU A CA 1
ATOM 3621 C C . GLU A 1 480 ? -11.508 -11.467 -31.858 1.00 89.44 480 GLU A C 1
ATOM 3623 O O . GLU A 1 480 ? -10.909 -10.595 -32.490 1.00 89.44 480 GLU A O 1
ATOM 3628 N N . ALA A 1 481 ? -12.338 -11.174 -30.852 1.00 88.19 481 ALA A N 1
ATOM 3629 C CA . ALA A 1 481 ? -12.641 -9.805 -30.435 1.00 88.19 481 ALA A CA 1
ATOM 3630 C C . ALA A 1 481 ? -11.396 -9.031 -29.958 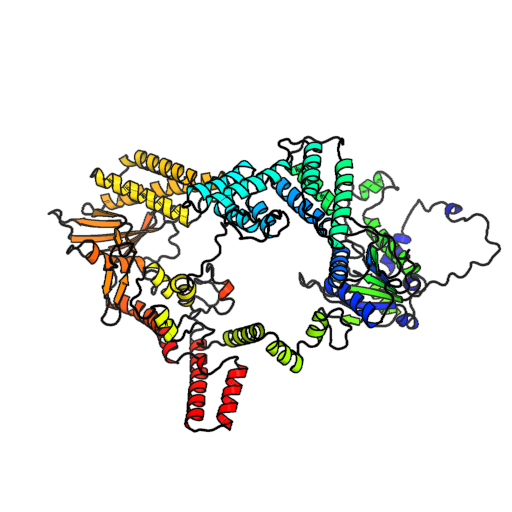1.00 88.19 481 ALA A C 1
ATOM 3632 O O . ALA A 1 481 ? -11.322 -7.813 -30.125 1.00 88.19 481 ALA A O 1
ATOM 3633 N N . LEU A 1 482 ? -10.410 -9.726 -29.383 1.00 86.44 482 LEU A N 1
ATOM 3634 C CA . LEU A 1 482 ? -9.149 -9.156 -28.898 1.00 86.44 482 LEU A CA 1
ATOM 3635 C C . LEU A 1 482 ? -8.014 -9.175 -29.943 1.00 86.44 482 LEU A C 1
ATOM 3637 O O . LEU A 1 482 ? -6.883 -8.796 -29.610 1.00 86.44 482 LEU A O 1
ATOM 3641 N N . ASP A 1 483 ? -8.299 -9.609 -31.179 1.00 86.44 483 ASP A N 1
ATOM 3642 C CA . ASP A 1 483 ? -7.339 -9.744 -32.288 1.00 86.44 483 ASP A CA 1
ATOM 3643 C C . ASP A 1 483 ? -6.079 -10.543 -31.889 1.00 86.44 483 ASP A C 1
ATOM 3645 O O . ASP A 1 483 ? -4.934 -10.191 -32.181 1.00 86.44 483 ASP A O 1
ATOM 3649 N N . LEU A 1 484 ? -6.277 -11.639 -31.155 1.00 85.38 484 LEU A N 1
ATOM 3650 C CA . LEU A 1 484 ? -5.189 -12.517 -30.707 1.00 85.38 484 LEU A CA 1
ATOM 3651 C C . LEU A 1 484 ? -4.801 -13.566 -31.763 1.00 85.38 484 LEU A C 1
ATOM 3653 O O . LEU A 1 484 ? -3.798 -14.261 -31.608 1.00 85.38 484 LEU A O 1
ATOM 3657 N N . SER A 1 485 ? -5.558 -13.656 -32.861 1.00 72.75 485 SER A N 1
ATOM 3658 C CA . SER A 1 485 ? -5.377 -14.641 -33.932 1.00 72.75 485 SER A CA 1
ATOM 3659 C C . SER A 1 485 ? -4.321 -14.265 -34.985 1.00 72.75 485 SER A C 1
ATOM 3661 O O . SER A 1 485 ? -3.936 -15.127 -35.778 1.00 72.75 485 SER A O 1
ATOM 3663 N N . GLY A 1 486 ? -3.775 -13.039 -34.955 1.00 69.50 486 GLY A N 1
ATOM 3664 C CA . GLY A 1 486 ? -2.505 -12.724 -35.629 1.00 69.50 486 GLY A CA 1
ATOM 3665 C C . GLY A 1 486 ? -2.443 -11.460 -36.490 1.00 69.50 486 GLY A C 1
ATOM 3666 O O . GLY A 1 486 ? -1.408 -11.244 -37.122 1.00 69.50 486 GLY A O 1
ATOM 3667 N N . THR A 1 487 ? -3.476 -10.609 -36.539 1.00 77.38 487 THR A N 1
ATOM 3668 C CA . THR A 1 487 ? -3.378 -9.336 -37.293 1.00 77.38 487 THR A CA 1
ATOM 3669 C C . THR A 1 487 ? -2.774 -8.191 -36.476 1.00 77.38 487 THR A C 1
ATOM 3671 O O . THR A 1 487 ? -2.301 -7.192 -37.039 1.00 77.38 487 THR A O 1
ATOM 3674 N N . ARG A 1 488 ? -2.682 -8.404 -35.160 1.00 86.31 488 ARG A N 1
ATOM 3675 C CA . ARG A 1 488 ? -2.138 -7.480 -34.176 1.00 86.31 488 ARG A CA 1
ATOM 3676 C C . ARG A 1 488 ? -0.661 -7.175 -34.391 1.00 86.31 488 ARG A C 1
ATOM 3678 O O . ARG A 1 488 ? 0.182 -8.062 -34.516 1.00 86.31 488 ARG A O 1
ATOM 3685 N N . THR A 1 489 ? -0.333 -5.890 -34.322 1.00 91.94 489 THR A N 1
ATOM 3686 C CA . THR A 1 489 ? 1.055 -5.424 -34.265 1.00 91.94 489 THR A CA 1
ATOM 3687 C C . THR A 1 489 ? 1.627 -5.644 -32.864 1.00 91.94 489 THR A C 1
ATOM 3689 O O . THR A 1 489 ? 1.123 -5.104 -31.875 1.00 91.94 489 THR A O 1
ATOM 3692 N N . LEU A 1 490 ? 2.706 -6.417 -32.778 1.00 93.62 490 LEU A N 1
ATOM 3693 C CA . LEU A 1 490 ? 3.385 -6.792 -31.539 1.00 93.62 490 LEU A CA 1
ATOM 3694 C C . LEU A 1 490 ? 4.690 -6.006 -31.377 1.00 93.62 490 LEU A C 1
ATOM 3696 O O . LEU A 1 490 ? 5.292 -5.574 -32.355 1.00 93.62 490 LEU A O 1
ATOM 3700 N N . SER A 1 491 ? 5.147 -5.829 -30.139 1.00 95.19 491 SER A N 1
ATOM 3701 C CA . SER A 1 491 ? 6.511 -5.373 -29.846 1.00 95.19 491 SER A CA 1
ATOM 3702 C C . SER A 1 491 ? 7.345 -6.502 -29.242 1.00 95.19 491 SER A C 1
ATOM 3704 O O . SER A 1 491 ? 6.801 -7.472 -28.711 1.00 95.19 491 SER A O 1
ATOM 3706 N N . SER A 1 492 ? 8.670 -6.355 -29.266 1.00 93.75 492 SER A N 1
ATOM 3707 C CA . SER A 1 492 ? 9.598 -7.277 -28.594 1.00 93.75 492 SER A CA 1
ATOM 3708 C C . SER A 1 492 ? 9.225 -7.496 -27.123 1.00 93.75 492 SER A C 1
ATOM 3710 O O . SER A 1 492 ? 9.070 -8.632 -26.687 1.00 93.75 492 SER A O 1
ATOM 3712 N N . ARG A 1 493 ? 8.952 -6.412 -26.386 1.00 93.38 493 ARG A N 1
ATOM 3713 C CA . ARG A 1 493 ? 8.520 -6.452 -24.979 1.00 93.38 493 ARG A CA 1
ATOM 3714 C C . ARG A 1 493 ? 7.231 -7.250 -24.761 1.00 93.38 493 ARG A C 1
ATOM 3716 O O . ARG A 1 493 ? 7.092 -7.908 -23.729 1.00 93.38 493 ARG A O 1
ATOM 3723 N N . MET A 1 494 ? 6.273 -7.156 -25.686 1.00 94.56 494 MET A N 1
ATOM 3724 C CA . MET A 1 494 ? 5.020 -7.917 -25.612 1.00 94.56 494 MET A CA 1
ATOM 3725 C C . MET A 1 494 ? 5.298 -9.418 -25.734 1.00 94.56 494 MET A C 1
ATOM 3727 O O . MET A 1 494 ? 4.826 -10.191 -24.904 1.00 94.56 494 MET A O 1
ATOM 3731 N N . LEU A 1 495 ? 6.123 -9.817 -26.708 1.00 93.75 495 LEU A N 1
ATOM 3732 C CA . LEU A 1 495 ? 6.516 -11.215 -26.911 1.00 93.75 495 LEU A CA 1
ATOM 3733 C C . LEU A 1 495 ? 7.330 -11.767 -25.737 1.00 93.75 495 LEU A C 1
ATOM 3735 O O . LEU A 1 495 ? 7.030 -12.849 -25.246 1.00 93.75 495 LEU A O 1
ATOM 3739 N N . GLU A 1 496 ? 8.293 -11.002 -25.221 1.00 92.81 496 GLU A N 1
ATOM 3740 C CA . GLU A 1 496 ? 9.048 -11.380 -24.018 1.00 92.81 496 GLU A CA 1
ATOM 3741 C C . GLU A 1 496 ? 8.123 -11.542 -22.808 1.00 92.81 496 GLU A C 1
ATOM 3743 O O . GLU A 1 496 ? 8.314 -12.421 -21.976 1.00 92.81 496 GLU A O 1
ATOM 3748 N N . THR A 1 497 ? 7.075 -10.723 -22.701 1.00 92.69 497 THR A N 1
ATOM 3749 C CA . THR A 1 497 ? 6.123 -10.834 -21.589 1.00 92.69 497 THR A CA 1
ATOM 3750 C C . THR A 1 497 ? 5.241 -12.061 -21.711 1.00 92.69 497 THR A C 1
ATOM 3752 O O . THR A 1 497 ? 5.027 -12.729 -20.701 1.00 92.69 497 THR A O 1
ATOM 3755 N N . LEU A 1 498 ? 4.796 -12.387 -22.924 1.00 92.81 498 LEU A N 1
ATOM 3756 C CA . LEU A 1 498 ? 4.104 -13.638 -23.219 1.00 92.81 498 LEU A CA 1
ATOM 3757 C C . LEU A 1 498 ? 4.997 -14.846 -22.889 1.00 92.81 498 LEU A C 1
ATOM 3759 O O . LEU A 1 498 ? 4.549 -15.760 -22.204 1.00 92.81 498 LEU A O 1
ATOM 3763 N N . ALA A 1 499 ? 6.276 -14.793 -23.267 1.00 90.56 499 ALA A N 1
ATOM 3764 C CA . ALA A 1 499 ? 7.265 -15.829 -22.979 1.00 90.56 499 ALA A CA 1
ATOM 3765 C C . ALA A 1 499 ? 7.654 -15.944 -21.497 1.00 90.56 499 ALA A C 1
ATOM 3767 O O . ALA A 1 499 ? 8.082 -17.005 -21.052 1.00 90.56 499 ALA A O 1
ATOM 3768 N N . VAL A 1 500 ? 7.543 -14.863 -20.721 1.00 89.62 500 VAL A N 1
ATOM 3769 C CA . VAL A 1 500 ? 7.791 -14.873 -19.271 1.00 89.62 500 VAL A CA 1
ATOM 3770 C C . VAL A 1 500 ? 6.573 -15.392 -18.508 1.00 89.62 500 VAL A C 1
ATOM 3772 O O . VAL A 1 500 ? 6.734 -16.174 -17.570 1.00 89.62 500 VAL A O 1
ATOM 3775 N N . CYS A 1 501 ? 5.373 -14.911 -18.846 1.00 90.88 501 CYS A N 1
ATOM 3776 C CA . CYS A 1 501 ? 4.120 -15.302 -18.207 1.00 90.88 501 CYS A CA 1
ATOM 3777 C C . CYS A 1 501 ? 2.908 -14.917 -19.085 1.00 90.88 501 CYS A C 1
ATOM 3779 O O . CYS A 1 501 ? 2.563 -13.728 -19.154 1.00 90.88 501 CYS A O 1
ATOM 3781 N N . PRO A 1 502 ? 2.190 -15.894 -19.670 1.00 92.69 502 PRO A N 1
ATOM 3782 C CA . PRO A 1 502 ? 0.998 -15.637 -20.478 1.00 92.69 502 PRO A CA 1
ATOM 3783 C C . PRO A 1 502 ? -0.084 -14.829 -19.747 1.00 92.69 502 PRO A C 1
ATOM 3785 O O . PRO A 1 502 ? -0.640 -13.888 -20.314 1.00 92.69 502 PRO A O 1
ATOM 3788 N N . ARG A 1 503 ? -0.333 -15.097 -18.453 1.00 92.00 503 ARG A N 1
ATOM 3789 C CA . ARG A 1 503 ? -1.288 -14.301 -17.658 1.00 92.00 503 ARG A CA 1
ATOM 3790 C C . ARG A 1 503 ? -0.894 -12.827 -17.558 1.00 92.00 503 ARG A C 1
ATOM 3792 O O . ARG A 1 503 ? -1.753 -11.951 -17.630 1.00 92.00 503 ARG A O 1
ATOM 3799 N N . ARG A 1 504 ? 0.400 -12.533 -17.396 1.00 91.62 504 ARG A N 1
ATOM 3800 C CA . ARG A 1 504 ? 0.900 -11.151 -17.343 1.00 91.62 504 ARG A CA 1
ATOM 3801 C C . ARG A 1 504 ? 0.685 -10.441 -18.676 1.00 91.62 504 ARG A C 1
ATOM 3803 O O . ARG A 1 504 ? 0.306 -9.274 -18.669 1.00 91.62 504 ARG A O 1
ATOM 3810 N N . TYR A 1 505 ? 0.922 -11.136 -19.787 1.00 93.75 505 TYR A N 1
ATOM 3811 C CA . TYR A 1 505 ? 0.664 -10.613 -21.127 1.00 93.75 505 TYR A CA 1
ATOM 3812 C C . TYR A 1 505 ? -0.818 -10.268 -21.319 1.00 93.75 505 TYR A C 1
ATOM 3814 O O . TYR A 1 505 ? -1.126 -9.144 -21.714 1.00 93.75 505 TYR A O 1
ATOM 3822 N N . LEU A 1 506 ? -1.731 -11.172 -20.940 1.00 93.81 506 LEU A N 1
ATOM 3823 C CA . LEU A 1 506 ? -3.172 -10.913 -20.997 1.00 93.81 506 LEU A CA 1
ATOM 3824 C C . LEU A 1 506 ? -3.551 -9.658 -20.195 1.00 93.81 506 LEU A C 1
ATOM 3826 O O . LEU A 1 506 ? -4.185 -8.751 -20.722 1.00 93.81 506 LEU A O 1
ATOM 3830 N N . LEU A 1 507 ? -3.130 -9.565 -18.932 1.00 92.81 507 LEU A N 1
ATOM 3831 C CA . LEU A 1 507 ? -3.494 -8.433 -18.075 1.00 92.81 507 LEU A CA 1
ATOM 3832 C C . LEU A 1 507 ? -2.902 -7.112 -18.576 1.00 92.81 507 LEU A C 1
ATOM 3834 O O . LEU A 1 507 ? -3.613 -6.115 -18.682 1.00 92.81 507 LEU A O 1
ATOM 3838 N N . ARG A 1 508 ? -1.603 -7.094 -18.883 1.00 92.62 508 ARG A N 1
ATOM 3839 C CA . ARG A 1 508 ? -0.882 -5.856 -19.187 1.00 92.62 508 ARG A CA 1
ATOM 3840 C C . ARG A 1 508 ? -1.051 -5.405 -20.627 1.00 92.62 508 ARG A C 1
ATOM 3842 O O . ARG A 1 508 ? -1.331 -4.238 -20.872 1.00 92.62 508 ARG A O 1
ATOM 3849 N N . ASP A 1 509 ? -0.799 -6.311 -21.565 1.00 92.81 509 ASP A N 1
ATOM 3850 C CA . ASP A 1 509 ? -0.610 -5.972 -22.972 1.00 92.81 509 ASP A CA 1
ATOM 3851 C C . ASP A 1 509 ? -1.904 -6.162 -23.778 1.00 92.81 509 ASP A C 1
ATOM 3853 O O . ASP A 1 509 ? -2.105 -5.452 -24.761 1.00 92.81 509 ASP A O 1
ATOM 3857 N N . VAL A 1 510 ? -2.798 -7.068 -23.359 1.00 92.88 510 VAL A N 1
ATOM 3858 C CA . VAL A 1 510 ? -4.104 -7.287 -24.009 1.00 92.88 510 VAL A CA 1
ATOM 3859 C C . VAL A 1 510 ? -5.202 -6.435 -23.371 1.00 92.88 510 VAL A C 1
ATOM 3861 O O . VAL A 1 510 ? -5.830 -5.658 -24.081 1.00 92.88 510 VAL A O 1
ATOM 3864 N N . LEU A 1 511 ? -5.398 -6.533 -22.052 1.00 92.69 511 LEU A N 1
ATOM 3865 C CA . LEU A 1 511 ? -6.468 -5.838 -21.320 1.00 92.69 511 LEU A CA 1
ATOM 3866 C C . LEU A 1 511 ? -6.092 -4.424 -20.847 1.00 92.69 511 LEU A C 1
ATOM 3868 O O . LEU A 1 511 ? -6.962 -3.672 -20.416 1.00 92.69 511 LEU A O 1
ATOM 3872 N N . GLY A 1 512 ? -4.811 -4.049 -20.893 1.00 91.75 512 GLY A N 1
ATOM 3873 C CA . GLY A 1 512 ? -4.362 -2.710 -20.497 1.00 91.75 512 GLY A CA 1
ATOM 3874 C C . GLY A 1 512 ? -4.453 -2.427 -18.992 1.00 91.75 512 GLY A C 1
ATOM 3875 O O . GLY A 1 512 ? -4.490 -1.265 -18.585 1.00 91.75 512 GLY A O 1
ATOM 3876 N N . VAL A 1 513 ? -4.481 -3.463 -18.148 1.00 90.94 513 VAL A N 1
ATOM 3877 C CA . VAL A 1 513 ? -4.524 -3.320 -16.688 1.00 90.94 513 VAL A CA 1
ATOM 3878 C C . VAL A 1 513 ? -3.168 -2.822 -16.201 1.00 90.94 513 VAL A C 1
ATOM 3880 O O . VAL A 1 513 ? -2.183 -3.561 -16.204 1.00 90.94 513 VAL A O 1
ATOM 3883 N N . VAL A 1 514 ? -3.109 -1.569 -15.758 1.00 79.31 514 VAL A N 1
ATOM 3884 C CA . VAL A 1 514 ? -1.892 -0.930 -15.240 1.00 79.31 514 VAL A CA 1
ATOM 3885 C C . VAL A 1 514 ? -2.018 -0.641 -13.743 1.00 79.31 514 VAL A C 1
ATOM 3887 O O . VAL A 1 514 ? -3.076 -0.191 -13.298 1.00 79.31 514 VAL A O 1
ATOM 3890 N N . PRO A 1 515 ? -0.962 -0.879 -12.941 1.00 72.56 515 PRO A N 1
ATOM 3891 C CA . PRO A 1 515 ? -0.986 -0.530 -11.527 1.00 72.56 515 PRO A CA 1
ATOM 3892 C C . PRO A 1 515 ? -1.123 0.994 -11.346 1.00 72.56 515 PRO A C 1
ATOM 3894 O O . PRO A 1 515 ? -0.642 1.764 -12.189 1.00 72.56 515 PRO A O 1
ATOM 3897 N N . PRO A 1 516 ? -1.740 1.463 -10.244 1.00 68.19 516 PRO A N 1
ATOM 3898 C CA . PRO A 1 516 ? -1.770 2.884 -9.918 1.00 68.19 516 PRO A CA 1
ATOM 3899 C C . PRO A 1 516 ? -0.346 3.446 -9.850 1.00 68.19 516 PRO A C 1
ATOM 3901 O O . PRO A 1 516 ? 0.515 2.877 -9.179 1.00 68.19 516 PRO A O 1
ATOM 3904 N N . ARG A 1 517 ? -0.092 4.580 -10.517 1.00 59.19 517 ARG A N 1
ATOM 3905 C CA . ARG A 1 517 ? 1.197 5.287 -10.451 1.00 59.19 517 ARG A CA 1
ATOM 3906 C C . ARG A 1 517 ? 1.357 5.947 -9.078 1.00 59.19 517 ARG A C 1
ATOM 3908 O O . ARG A 1 517 ? 1.066 7.126 -8.921 1.00 59.19 517 ARG A O 1
ATOM 3915 N N . MET A 1 518 ? 1.782 5.177 -8.085 1.00 55.25 518 MET A N 1
ATOM 3916 C CA . MET A 1 518 ? 2.249 5.699 -6.802 1.00 55.25 518 MET A CA 1
ATOM 3917 C C . MET A 1 518 ? 3.775 5.780 -6.901 1.00 55.25 518 MET A C 1
ATOM 3919 O O . MET A 1 518 ? 4.407 4.726 -7.001 1.00 55.25 518 MET A O 1
ATOM 3923 N N . PRO A 1 519 ? 4.385 6.977 -6.963 1.00 55.09 519 PRO A N 1
ATOM 3924 C CA . PRO A 1 519 ? 5.837 7.073 -6.952 1.00 55.09 519 PRO A CA 1
ATOM 3925 C C . PRO A 1 519 ? 6.351 6.477 -5.637 1.00 55.09 519 PRO A C 1
ATOM 3927 O O . PRO A 1 519 ? 6.034 6.964 -4.555 1.00 55.09 519 PRO A O 1
ATOM 3930 N N . GLU A 1 520 ? 7.100 5.379 -5.725 1.00 57.34 520 GLU A N 1
ATOM 3931 C CA . GLU A 1 520 ? 7.765 4.797 -4.562 1.00 57.34 520 GLU A CA 1
ATOM 3932 C C . GLU A 1 520 ? 8.828 5.788 -4.069 1.00 57.34 520 GLU A C 1
ATOM 3934 O O . GLU A 1 520 ? 9.738 6.160 -4.815 1.00 57.34 520 GLU A O 1
ATOM 3939 N N . TYR A 1 521 ? 8.692 6.253 -2.829 1.00 61.25 521 TYR A N 1
ATOM 3940 C CA . TYR A 1 521 ? 9.634 7.190 -2.230 1.00 61.25 521 TYR A CA 1
ATOM 3941 C C . TYR A 1 521 ? 10.918 6.451 -1.822 1.00 61.25 521 TYR A C 1
ATOM 3943 O O . TYR A 1 521 ? 10.991 5.860 -0.745 1.00 61.25 521 TYR A O 1
ATOM 3951 N N . ASP A 1 522 ? 11.939 6.458 -2.687 1.00 70.88 522 ASP A N 1
ATOM 3952 C CA . ASP A 1 522 ? 13.288 5.983 -2.348 1.00 70.88 522 ASP A CA 1
ATOM 3953 C C . ASP A 1 522 ? 14.177 7.184 -1.998 1.00 70.88 522 ASP A C 1
ATOM 3955 O O . ASP A 1 522 ? 14.585 7.920 -2.901 1.00 70.88 522 ASP A O 1
ATOM 3959 N N . PRO A 1 523 ? 14.565 7.374 -0.722 1.00 71.62 523 PRO A N 1
ATOM 3960 C CA . PRO A 1 523 ? 15.361 8.527 -0.317 1.00 71.62 523 PRO A CA 1
ATOM 3961 C C . PRO A 1 523 ? 16.768 8.565 -0.934 1.00 71.62 523 PRO A C 1
ATOM 3963 O O . PRO A 1 523 ? 17.491 9.554 -0.805 1.00 71.62 523 PRO A O 1
ATOM 3966 N N . ARG A 1 524 ? 17.181 7.483 -1.604 1.00 81.06 524 ARG A N 1
ATOM 3967 C CA . ARG A 1 524 ? 18.474 7.358 -2.282 1.00 81.06 524 ARG A CA 1
ATOM 3968 C C . ARG A 1 524 ? 18.422 7.725 -3.762 1.00 81.06 524 ARG A C 1
ATOM 3970 O O . ARG A 1 524 ? 19.474 7.667 -4.405 1.00 81.06 524 ARG A O 1
ATOM 3977 N N . ARG A 1 525 ? 17.251 8.063 -4.311 1.00 85.88 525 ARG A N 1
ATOM 3978 C CA . ARG A 1 525 ? 17.059 8.350 -5.738 1.00 85.88 525 ARG A CA 1
ATOM 3979 C C . ARG A 1 525 ? 16.259 9.626 -5.935 1.00 85.88 525 ARG A C 1
ATOM 3981 O O . ARG A 1 525 ? 15.340 9.922 -5.185 1.00 85.88 525 ARG A O 1
ATOM 3988 N N . TRP A 1 526 ? 16.625 10.364 -6.967 1.00 89.88 526 TRP A N 1
ATOM 3989 C CA . TRP A 1 526 ? 15.852 11.481 -7.488 1.00 89.88 526 TRP A CA 1
ATOM 3990 C C . TRP A 1 526 ? 14.982 11.032 -8.668 1.00 89.88 526 TRP A C 1
ATOM 3992 O O . TRP A 1 526 ? 13.798 11.361 -8.715 1.00 89.88 526 TRP A O 1
ATOM 4002 N N . LEU A 1 527 ? 15.539 10.220 -9.572 1.00 89.00 527 LEU A N 1
ATOM 4003 C CA . LEU A 1 527 ? 14.845 9.691 -10.743 1.00 89.00 527 LEU A CA 1
ATOM 4004 C C . LEU A 1 527 ? 14.386 8.250 -10.506 1.00 89.00 527 LEU A C 1
ATOM 4006 O O . LEU A 1 527 ? 15.145 7.396 -10.024 1.00 89.00 527 LEU A O 1
ATOM 4010 N N . HIS A 1 528 ? 13.158 7.933 -10.920 1.00 85.38 528 HIS A N 1
ATOM 4011 C CA . HIS A 1 528 ? 12.738 6.537 -10.986 1.00 85.38 528 HIS A CA 1
ATOM 4012 C C . HIS A 1 528 ? 13.557 5.777 -12.044 1.00 85.38 528 HIS A C 1
ATOM 4014 O O . HIS A 1 528 ? 14.078 6.379 -12.985 1.00 85.38 528 HIS A O 1
ATOM 4020 N N . PRO A 1 529 ? 13.659 4.436 -11.947 1.00 86.06 529 PRO A N 1
ATOM 4021 C CA . PRO A 1 529 ? 14.470 3.640 -12.872 1.00 86.06 529 PRO A CA 1
ATOM 4022 C C . PRO A 1 529 ? 14.192 3.889 -14.359 1.00 86.06 529 PRO A C 1
ATOM 4024 O O . PRO A 1 529 ? 15.133 3.922 -15.146 1.00 86.06 529 PRO A O 1
ATOM 4027 N N . LEU A 1 530 ? 12.925 4.089 -14.739 1.00 84.75 530 LEU A N 1
ATOM 4028 C CA . LEU A 1 530 ? 12.546 4.371 -16.126 1.00 84.75 530 LEU A CA 1
ATOM 4029 C C . LEU A 1 530 ? 13.022 5.757 -16.587 1.00 84.75 530 LEU A C 1
ATOM 4031 O O . LEU A 1 530 ? 13.503 5.892 -17.704 1.00 84.75 530 LEU A O 1
ATOM 4035 N N . GLU A 1 531 ? 12.932 6.767 -15.721 1.00 89.31 531 GLU A N 1
ATOM 4036 C CA . GLU A 1 531 ? 13.372 8.142 -16.006 1.00 89.31 531 GLU A CA 1
ATOM 4037 C C . GLU A 1 531 ? 14.890 8.204 -16.160 1.00 89.31 531 GLU A C 1
ATOM 4039 O O . GLU A 1 531 ? 15.395 8.731 -17.146 1.00 89.31 531 GLU A O 1
ATOM 4044 N N . MET A 1 532 ? 15.615 7.560 -15.240 1.00 91.62 532 MET A N 1
ATOM 4045 C CA . MET A 1 532 ? 17.064 7.378 -15.338 1.00 91.62 532 MET A CA 1
ATOM 4046 C C . MET A 1 532 ? 17.454 6.657 -16.636 1.00 91.62 532 MET A C 1
ATOM 4048 O O . MET A 1 532 ? 18.426 7.033 -17.288 1.00 91.62 532 MET A O 1
ATOM 4052 N N . GLY A 1 533 ? 16.696 5.622 -17.014 1.00 90.75 533 GLY A N 1
ATOM 4053 C CA . GLY A 1 533 ? 16.882 4.902 -18.270 1.00 90.75 533 GLY A CA 1
ATOM 4054 C C . GLY A 1 533 ? 16.763 5.821 -19.482 1.00 90.75 533 GLY A C 1
ATOM 4055 O O . GLY A 1 533 ? 17.700 5.910 -20.270 1.00 90.75 533 GLY A O 1
ATOM 4056 N N . ASN A 1 534 ? 15.650 6.546 -19.583 1.00 91.75 534 ASN A N 1
ATOM 4057 C CA . ASN A 1 534 ? 15.379 7.463 -20.689 1.00 91.75 534 ASN A CA 1
ATOM 4058 C C . ASN A 1 534 ? 16.426 8.581 -20.790 1.00 91.75 534 ASN A C 1
ATOM 4060 O O . ASN A 1 534 ? 16.890 8.870 -21.891 1.00 91.75 534 ASN A O 1
ATOM 4064 N N . LEU A 1 535 ? 16.838 9.168 -19.658 1.00 94.75 535 LEU A N 1
ATOM 4065 C CA . LEU A 1 535 ? 17.874 10.204 -19.625 1.00 94.75 535 LEU A CA 1
ATOM 4066 C C . LEU A 1 535 ? 19.199 9.677 -20.180 1.00 94.75 535 LEU A C 1
ATOM 4068 O O . LEU A 1 535 ? 19.804 10.314 -21.038 1.00 94.75 535 LEU A O 1
ATOM 4072 N N . LEU A 1 536 ? 19.646 8.505 -19.719 1.00 94.25 536 LEU A N 1
ATOM 4073 C CA . LEU A 1 536 ? 20.897 7.909 -20.188 1.00 94.25 536 LEU A CA 1
ATOM 4074 C C . LEU A 1 536 ? 20.832 7.514 -21.669 1.00 94.25 536 LEU A C 1
ATOM 4076 O O . LEU A 1 536 ? 21.797 7.752 -22.388 1.00 94.25 536 LEU A O 1
ATOM 4080 N N . HIS A 1 537 ? 19.709 6.956 -22.138 1.00 92.75 537 HIS A N 1
ATOM 4081 C CA . HIS A 1 537 ? 19.527 6.640 -23.560 1.00 92.75 537 HIS A CA 1
ATOM 4082 C C . HIS A 1 537 ? 19.621 7.901 -24.424 1.00 92.75 537 HIS A C 1
ATOM 4084 O O . HIS A 1 537 ? 20.390 7.914 -25.384 1.00 92.75 537 HIS A O 1
ATOM 4090 N N . GLY A 1 538 ? 18.908 8.970 -24.051 1.00 94.06 538 GLY A N 1
ATOM 4091 C CA . GLY A 1 538 ? 18.971 10.258 -24.748 1.00 94.06 538 GLY A CA 1
ATOM 4092 C C . GLY A 1 538 ? 20.381 10.850 -24.751 1.00 94.06 538 GLY A C 1
ATOM 4093 O O . GLY A 1 538 ? 20.891 11.226 -25.801 1.00 94.06 538 GLY A O 1
ATOM 4094 N N . LEU A 1 539 ? 21.066 10.826 -23.606 1.00 95.25 539 LEU A N 1
ATOM 4095 C CA . LEU A 1 539 ? 22.445 11.303 -23.485 1.00 95.25 539 LEU A CA 1
ATOM 4096 C C . LEU A 1 539 ? 23.413 10.552 -24.418 1.00 95.25 539 LEU A C 1
ATOM 4098 O O . LEU A 1 539 ? 24.223 11.173 -25.108 1.00 95.25 539 LEU A O 1
ATOM 4102 N N . PHE A 1 540 ? 23.358 9.216 -24.436 1.00 94.50 540 PHE A N 1
ATOM 4103 C CA . PHE A 1 540 ? 24.234 8.397 -25.283 1.00 94.50 540 PHE A CA 1
ATOM 4104 C C . PHE A 1 540 ? 23.933 8.589 -26.768 1.00 94.50 540 PHE A C 1
ATOM 4106 O O . PHE A 1 540 ? 24.849 8.631 -27.591 1.00 94.50 540 PHE A O 1
ATOM 4113 N N . LEU A 1 541 ? 22.653 8.720 -27.105 1.00 93.25 541 LEU A N 1
ATOM 4114 C CA . LEU A 1 541 ? 22.190 9.027 -28.448 1.00 93.25 541 LEU A CA 1
ATOM 4115 C C . LEU A 1 541 ? 22.739 10.367 -28.941 1.00 93.25 541 LEU A C 1
ATOM 4117 O O . LEU A 1 541 ? 23.330 10.416 -30.021 1.00 93.25 541 LEU A O 1
ATOM 4121 N N . ASP A 1 542 ? 22.554 11.431 -28.161 1.00 94.75 542 ASP A N 1
ATOM 4122 C CA . ASP A 1 542 ? 22.976 12.784 -28.523 1.00 94.75 542 ASP A CA 1
ATOM 4123 C C . ASP A 1 542 ? 24.490 12.840 -28.726 1.00 94.75 542 ASP A C 1
ATOM 4125 O O . ASP A 1 542 ? 24.959 13.336 -29.754 1.00 94.75 542 ASP A O 1
ATOM 4129 N N . PHE A 1 543 ? 25.253 12.218 -27.820 1.00 95.44 543 PHE A N 1
ATOM 4130 C CA . PHE A 1 543 ? 26.701 12.098 -27.957 1.00 95.44 543 PHE A CA 1
ATOM 4131 C C . PHE A 1 543 ? 27.100 11.389 -29.262 1.00 95.44 543 PHE A C 1
ATOM 4133 O O . PHE A 1 543 ? 27.895 11.914 -30.040 1.00 95.44 543 PHE A O 1
ATOM 4140 N N . MET A 1 544 ? 26.538 10.210 -29.547 1.00 94.44 544 MET A N 1
ATOM 4141 C CA . MET A 1 544 ? 26.917 9.445 -30.741 1.00 94.44 544 MET A CA 1
ATOM 4142 C C . MET A 1 544 ? 26.481 10.115 -32.050 1.00 94.44 544 MET A C 1
ATOM 4144 O O . MET A 1 544 ? 27.203 10.031 -33.048 1.00 94.44 544 MET A O 1
ATOM 4148 N N . ARG A 1 545 ? 25.328 10.797 -32.062 1.00 94.25 545 ARG A N 1
ATOM 4149 C CA . ARG A 1 545 ? 24.876 11.598 -33.209 1.00 94.25 545 ARG A CA 1
ATOM 4150 C C . ARG A 1 545 ? 25.836 12.744 -33.486 1.00 94.25 545 ARG A C 1
ATOM 4152 O O . ARG A 1 545 ? 26.216 12.934 -34.639 1.00 94.25 545 ARG A O 1
ATOM 4159 N N . GLU A 1 546 ? 26.250 13.463 -32.448 1.00 93.44 546 GLU A N 1
ATOM 4160 C CA . GLU A 1 546 ? 27.171 14.589 -32.577 1.00 93.44 546 GLU A CA 1
ATOM 4161 C C . GLU A 1 546 ? 28.543 14.145 -33.105 1.00 93.44 546 GLU A C 1
ATOM 4163 O O . GLU A 1 546 ? 29.042 14.713 -34.077 1.00 93.44 546 GLU A O 1
ATOM 4168 N N . ILE A 1 547 ? 29.115 13.080 -32.536 1.00 91.69 547 ILE A N 1
ATOM 4169 C CA . ILE A 1 547 ? 30.400 12.520 -32.984 1.00 91.69 547 ILE A CA 1
ATOM 4170 C C . ILE A 1 547 ? 30.334 12.088 -34.454 1.00 91.69 547 ILE A C 1
ATOM 4172 O O . ILE A 1 547 ? 31.220 12.419 -35.245 1.00 91.69 547 ILE A O 1
ATOM 4176 N N . ARG A 1 548 ? 29.250 11.411 -34.856 1.00 90.62 548 ARG A N 1
ATOM 4177 C CA . ARG A 1 548 ? 29.053 11.002 -36.253 1.00 90.62 548 ARG A CA 1
ATOM 4178 C C . ARG A 1 548 ? 28.922 12.201 -37.193 1.00 90.62 548 ARG A C 1
ATOM 4180 O O . ARG A 1 548 ? 29.502 12.173 -38.274 1.00 90.62 548 ARG A O 1
ATOM 4187 N N . GLN A 1 549 ? 28.176 13.238 -36.810 1.00 92.00 549 GLN A N 1
ATOM 4188 C CA . GLN A 1 549 ? 28.008 14.449 -37.626 1.00 92.00 549 GLN A CA 1
ATOM 4189 C C . GLN A 1 549 ? 29.336 15.169 -37.877 1.00 92.00 549 GLN A C 1
ATOM 4191 O O . GLN A 1 549 ? 29.532 15.732 -38.951 1.00 92.00 549 GLN A O 1
ATOM 4196 N N . ARG A 1 550 ? 30.260 15.115 -36.913 1.00 90.25 550 ARG A N 1
ATOM 4197 C CA . ARG A 1 550 ? 31.615 15.669 -37.039 1.00 90.25 550 ARG A CA 1
ATOM 4198 C C . ARG A 1 550 ? 32.575 14.772 -37.827 1.00 90.25 550 ARG A C 1
ATOM 4200 O O . ARG A 1 550 ? 33.684 15.198 -38.128 1.00 90.25 550 ARG A O 1
ATOM 4207 N N . GLY A 1 551 ? 32.169 13.546 -38.167 1.00 87.50 551 GLY A N 1
ATOM 4208 C CA . GLY A 1 551 ? 33.050 12.548 -38.780 1.00 87.50 551 GLY A CA 1
ATOM 4209 C C . GLY A 1 551 ? 34.174 12.087 -37.845 1.00 87.50 551 GLY A C 1
ATOM 4210 O O . GLY A 1 551 ? 35.212 11.619 -38.308 1.00 87.50 551 GLY A O 1
ATOM 4211 N N . GLU A 1 552 ? 33.988 12.249 -36.535 1.00 90.81 552 GLU A N 1
ATOM 4212 C CA . GLU A 1 552 ? 34.969 11.918 -35.505 1.00 90.81 552 GLU A CA 1
ATOM 4213 C C . GLU A 1 552 ? 34.726 10.503 -34.956 1.00 90.81 552 GLU A C 1
ATOM 4215 O O . GLU A 1 552 ? 33.689 9.877 -35.194 1.00 90.81 552 GLU A O 1
ATOM 4220 N N . ARG A 1 553 ? 35.688 9.984 -34.186 1.00 89.25 553 ARG A N 1
ATOM 4221 C CA . ARG A 1 553 ? 35.526 8.740 -33.420 1.00 89.25 553 ARG A CA 1
ATOM 4222 C C . ARG A 1 553 ? 35.612 9.012 -31.924 1.00 89.25 553 ARG A C 1
ATOM 4224 O O . ARG A 1 553 ? 36.477 9.789 -31.520 1.00 89.25 553 ARG A O 1
ATOM 4231 N N . PRO A 1 554 ? 34.783 8.355 -31.090 1.00 91.62 554 PRO A N 1
ATOM 4232 C CA . PRO A 1 554 ? 34.862 8.492 -29.641 1.00 91.62 554 PRO A CA 1
ATOM 4233 C C . PRO A 1 554 ? 36.277 8.208 -29.128 1.00 91.62 554 PRO A C 1
ATOM 4235 O O . PRO A 1 554 ? 36.950 7.284 -29.579 1.00 91.62 554 PRO A O 1
ATOM 4238 N N . GLY A 1 555 ? 36.732 9.010 -28.172 1.00 91.00 555 GLY A N 1
ATOM 4239 C CA . GLY A 1 555 ? 38.105 8.973 -27.676 1.00 91.00 555 GLY A CA 1
ATOM 4240 C C . GLY A 1 555 ? 38.322 9.974 -26.549 1.00 91.00 555 GLY A C 1
ATOM 4241 O O . GLY A 1 555 ? 37.437 10.780 -26.264 1.00 91.00 555 GLY A O 1
ATOM 4242 N N . ALA A 1 556 ? 39.509 9.953 -25.936 1.00 87.69 556 ALA A N 1
ATOM 4243 C CA . ALA A 1 556 ? 39.829 10.767 -24.756 1.00 87.69 556 ALA A CA 1
ATOM 4244 C C . ALA A 1 556 ? 39.653 12.286 -24.968 1.00 87.69 556 ALA A C 1
ATOM 4246 O O . ALA A 1 556 ? 39.335 13.002 -24.023 1.00 87.69 556 ALA A O 1
ATOM 4247 N N . GLY A 1 557 ? 39.797 12.777 -26.206 1.00 91.25 557 GLY A N 1
ATOM 4248 C CA . GLY A 1 557 ? 39.572 14.188 -26.550 1.00 91.25 557 GLY A CA 1
ATOM 4249 C C . GLY A 1 557 ? 38.124 14.668 -26.372 1.00 91.25 557 GLY A C 1
ATOM 4250 O O . GLY A 1 557 ? 37.889 15.870 -26.320 1.00 91.25 557 GLY A O 1
ATOM 4251 N N . HIS A 1 558 ? 37.161 13.755 -26.227 1.00 95.12 558 HIS A N 1
ATOM 4252 C CA . HIS A 1 558 ? 35.737 14.079 -26.111 1.00 95.12 558 HIS A CA 1
ATOM 4253 C C . HIS A 1 558 ? 35.238 14.165 -24.660 1.00 95.12 558 HIS A C 1
ATOM 4255 O O . HIS A 1 558 ? 34.047 14.377 -24.443 1.00 95.12 558 HIS A O 1
ATOM 4261 N N . GLU A 1 559 ? 36.118 14.030 -23.662 1.00 93.88 559 GLU A N 1
ATOM 4262 C CA . GLU A 1 559 ? 35.734 14.033 -22.241 1.00 93.88 559 GLU A CA 1
ATOM 4263 C C . GLU A 1 559 ? 35.067 15.350 -21.814 1.00 93.88 559 GLU A C 1
ATOM 4265 O O . GLU A 1 559 ? 34.037 15.332 -21.142 1.00 93.88 559 GLU A O 1
ATOM 4270 N N . ALA A 1 560 ? 35.600 16.494 -22.258 1.00 94.25 560 ALA A N 1
ATOM 4271 C CA . ALA A 1 560 ? 35.003 17.801 -21.977 1.00 94.25 560 ALA A CA 1
ATOM 4272 C C . ALA A 1 560 ? 33.604 17.927 -22.599 1.00 94.25 560 ALA A C 1
ATOM 4274 O O . ALA A 1 560 ? 32.665 18.379 -21.950 1.00 94.25 560 ALA A O 1
ATOM 4275 N N . ARG A 1 561 ? 33.433 17.445 -23.836 1.00 94.31 561 ARG A N 1
ATOM 4276 C CA . ARG A 1 561 ? 32.138 17.506 -24.517 1.00 94.31 561 ARG A CA 1
ATOM 4277 C C . ARG A 1 561 ? 31.101 16.574 -23.885 1.00 94.31 561 ARG A C 1
ATOM 4279 O O . ARG A 1 561 ? 29.941 16.948 -23.747 1.00 94.31 561 ARG A O 1
ATOM 4286 N N . ARG A 1 562 ? 31.519 15.379 -23.455 1.00 95.50 562 ARG A N 1
ATOM 4287 C CA . ARG A 1 562 ? 30.685 14.460 -22.663 1.00 95.50 562 ARG A CA 1
ATOM 4288 C C . ARG A 1 562 ? 30.176 15.151 -21.396 1.00 95.50 562 ARG A C 1
ATOM 4290 O O . ARG A 1 562 ? 28.988 15.050 -21.097 1.00 95.50 562 ARG A O 1
ATOM 4297 N N . GLN A 1 563 ? 31.059 15.848 -20.680 1.00 96.19 563 GLN A N 1
ATOM 4298 C CA . GLN A 1 563 ? 30.710 16.571 -19.457 1.00 96.19 563 GLN A CA 1
ATOM 4299 C C . GLN A 1 563 ? 29.625 17.628 -19.709 1.00 96.19 563 GLN A C 1
ATOM 4301 O O . GLN A 1 563 ? 28.629 17.660 -18.990 1.00 96.19 563 GLN A O 1
ATOM 4306 N N . GLU A 1 564 ? 29.767 18.432 -20.767 1.00 96.50 564 GLU A N 1
ATOM 4307 C CA . GLU A 1 564 ? 28.771 19.445 -21.148 1.00 96.50 564 GLU A CA 1
ATOM 4308 C C . GLU A 1 564 ? 27.388 18.831 -21.429 1.00 96.50 564 GLU A C 1
ATOM 4310 O O . GLU A 1 564 ? 26.370 19.359 -20.980 1.00 96.50 564 GLU A O 1
ATOM 4315 N N . LEU A 1 565 ? 27.335 17.696 -22.137 1.00 96.25 565 LEU A N 1
ATOM 4316 C CA . LEU A 1 565 ? 26.075 17.001 -22.423 1.00 96.25 565 LEU A CA 1
ATOM 4317 C C . LEU A 1 565 ? 25.428 16.427 -21.156 1.00 96.25 565 LEU A C 1
ATOM 4319 O O . LEU A 1 565 ? 24.208 16.499 -21.008 1.00 96.25 565 LEU A O 1
ATOM 4323 N N . VAL A 1 566 ? 26.223 15.893 -20.222 1.00 97.31 566 VAL A N 1
ATOM 4324 C CA . VAL A 1 566 ? 25.718 15.420 -18.922 1.00 97.31 566 VAL A CA 1
ATOM 4325 C C . VAL A 1 566 ? 25.098 16.565 -18.129 1.00 97.31 566 VAL A C 1
ATOM 4327 O O . VAL A 1 566 ? 23.993 16.421 -17.604 1.00 97.31 566 VAL A O 1
ATOM 4330 N N . GLU A 1 567 ? 25.784 17.703 -18.045 1.00 96.81 567 GLU A N 1
ATOM 4331 C CA . GLU A 1 567 ? 25.296 18.879 -17.322 1.00 96.81 567 GLU A CA 1
ATOM 4332 C C . GLU A 1 567 ? 23.996 19.413 -17.929 1.00 96.81 567 GLU A C 1
ATOM 4334 O O . GLU A 1 567 ? 23.041 19.681 -17.195 1.00 96.81 567 GLU A O 1
ATOM 4339 N N . ALA A 1 568 ? 23.921 19.482 -19.261 1.00 96.12 568 ALA A N 1
ATOM 4340 C CA . ALA A 1 568 ? 22.711 19.875 -19.974 1.00 96.12 568 ALA A CA 1
ATOM 4341 C C . ALA A 1 568 ? 21.546 18.899 -19.724 1.00 96.12 568 ALA A C 1
ATOM 4343 O O . ALA A 1 568 ? 20.434 19.340 -19.424 1.00 96.12 568 ALA A O 1
ATOM 4344 N N . ALA A 1 569 ? 21.796 17.585 -19.778 1.00 95.25 569 ALA A N 1
ATOM 4345 C CA . ALA A 1 569 ? 20.779 16.562 -19.535 1.00 95.25 569 ALA A CA 1
ATOM 4346 C C . ALA A 1 569 ? 20.243 16.607 -18.093 1.00 95.25 569 ALA A C 1
ATOM 4348 O O . ALA A 1 569 ? 19.031 16.565 -17.878 1.00 95.25 569 ALA A O 1
ATOM 4349 N N . ILE A 1 570 ? 21.126 16.758 -17.098 1.00 95.81 570 ILE A N 1
ATOM 4350 C CA . ILE A 1 570 ? 20.731 16.902 -15.687 1.00 95.81 570 ILE A CA 1
ATOM 4351 C C . ILE A 1 570 ? 19.917 18.185 -15.481 1.00 95.81 570 ILE A C 1
ATOM 4353 O O . ILE A 1 570 ? 18.905 18.162 -14.778 1.00 95.81 570 ILE A O 1
ATOM 4357 N N . ALA A 1 571 ? 20.330 19.302 -16.088 1.00 93.06 571 ALA A N 1
ATOM 4358 C CA . ALA A 1 571 ? 19.614 20.569 -15.980 1.00 93.06 571 ALA A CA 1
ATOM 4359 C C . ALA A 1 571 ? 18.208 20.492 -16.595 1.00 93.06 571 ALA A C 1
ATOM 4361 O O . ALA A 1 571 ? 17.251 20.964 -15.978 1.00 93.06 571 ALA A O 1
ATOM 4362 N N . ALA A 1 572 ? 18.071 19.861 -17.765 1.00 90.25 572 ALA A N 1
ATOM 4363 C CA . ALA A 1 572 ? 16.784 19.645 -18.419 1.00 90.25 572 ALA A CA 1
ATOM 4364 C C . ALA A 1 572 ? 15.858 18.757 -17.572 1.00 90.25 572 ALA A C 1
ATOM 4366 O O . ALA A 1 572 ? 14.697 19.104 -17.347 1.00 90.25 572 ALA A O 1
ATOM 4367 N N . GLU A 1 573 ? 16.372 17.652 -17.024 1.00 90.56 573 GLU A N 1
ATOM 4368 C CA . GLU A 1 573 ? 15.553 16.759 -16.201 1.00 90.56 573 GLU A CA 1
ATOM 4369 C C . GLU A 1 573 ? 15.147 17.416 -14.875 1.00 90.56 573 GLU A C 1
ATOM 4371 O O . GLU A 1 573 ? 14.027 17.229 -14.409 1.00 90.56 573 GLU A O 1
ATOM 4376 N N . ARG A 1 574 ? 15.996 18.281 -14.305 1.00 88.75 574 ARG A N 1
ATOM 4377 C CA . ARG A 1 574 ? 15.689 19.078 -13.103 1.00 88.75 574 ARG A CA 1
ATOM 4378 C C . ARG A 1 574 ? 14.546 20.069 -13.290 1.00 88.75 574 ARG A C 1
ATOM 4380 O O . ARG A 1 574 ? 13.880 20.401 -12.311 1.00 88.75 574 ARG A O 1
ATOM 4387 N N . GLN A 1 575 ? 14.288 20.516 -14.515 1.00 82.38 575 GLN A N 1
ATOM 4388 C CA . GLN A 1 575 ? 13.110 21.335 -14.811 1.00 82.38 575 GLN A CA 1
ATOM 4389 C C . GLN A 1 575 ? 11.817 20.506 -14.799 1.00 82.38 575 GLN A C 1
ATOM 4391 O O . GLN A 1 575 ? 10.758 21.033 -14.469 1.00 82.38 575 GLN A O 1
ATOM 4396 N N . ARG A 1 576 ? 11.898 19.210 -15.126 1.00 79.19 576 ARG A N 1
ATOM 4397 C CA . ARG A 1 576 ? 10.747 18.297 -15.204 1.00 79.19 576 ARG A CA 1
ATOM 4398 C C . ARG A 1 576 ? 10.465 17.586 -13.880 1.00 79.19 576 ARG A C 1
ATOM 4400 O O . ARG A 1 576 ? 9.309 17.475 -13.475 1.00 79.19 576 ARG A O 1
ATOM 4407 N N . VAL A 1 577 ? 11.512 17.107 -13.211 1.00 82.38 577 VAL A N 1
ATOM 4408 C CA . VAL A 1 577 ? 11.438 16.328 -11.972 1.00 82.38 577 VAL A CA 1
ATOM 4409 C C . VAL A 1 577 ? 12.045 17.149 -10.832 1.00 82.38 577 VAL A C 1
ATOM 4411 O O . VAL A 1 577 ? 13.265 17.327 -10.788 1.00 82.38 577 VAL A O 1
ATOM 4414 N N . PRO A 1 578 ? 11.238 17.645 -9.877 1.00 77.56 578 PRO A N 1
ATOM 4415 C CA . PRO A 1 578 ? 11.752 18.455 -8.782 1.00 77.56 578 PRO A CA 1
ATOM 4416 C C . PRO A 1 578 ? 12.705 17.641 -7.905 1.00 77.56 578 PRO A C 1
ATOM 4418 O O . PRO A 1 578 ? 12.487 16.459 -7.628 1.00 77.56 578 PRO A O 1
ATOM 4421 N N . VAL A 1 579 ? 13.762 18.296 -7.434 1.00 83.50 579 VAL A N 1
ATOM 4422 C CA . VAL A 1 579 ? 14.670 17.715 -6.446 1.00 83.50 579 VAL A CA 1
ATOM 4423 C C . VAL A 1 579 ? 14.019 17.839 -5.075 1.00 83.50 579 VAL A C 1
ATOM 4425 O O . VAL A 1 579 ? 14.038 18.905 -4.466 1.00 83.50 579 VAL A O 1
ATOM 4428 N N . THR A 1 580 ? 13.417 16.750 -4.607 1.00 73.12 580 THR A N 1
ATOM 4429 C CA . THR A 1 580 ? 12.794 16.676 -3.277 1.00 73.12 580 THR A CA 1
ATOM 4430 C C . THR A 1 580 ? 13.814 16.343 -2.191 1.00 73.12 580 THR A C 1
ATOM 4432 O O . THR A 1 580 ? 13.735 16.857 -1.080 1.00 73.12 580 THR A O 1
ATOM 4435 N N . LEU A 1 581 ? 14.811 15.522 -2.531 1.00 78.44 581 LEU A N 1
ATOM 4436 C CA . LEU A 1 581 ? 15.889 15.108 -1.644 1.00 78.44 581 LEU A CA 1
ATOM 4437 C C . LEU A 1 581 ? 17.248 15.321 -2.298 1.00 78.44 581 LEU A C 1
ATOM 4439 O O . LEU A 1 581 ? 17.628 14.638 -3.251 1.00 78.44 581 LEU A O 1
ATOM 4443 N N . GLU A 1 582 ? 18.029 16.213 -1.702 1.00 85.56 582 GLU A N 1
ATOM 4444 C CA . GLU A 1 582 ? 19.358 16.568 -2.197 1.00 85.56 582 GLU A CA 1
ATOM 4445 C C . GLU A 1 582 ? 20.328 15.370 -2.189 1.00 85.56 582 GLU A C 1
ATOM 4447 O O . GLU A 1 582 ? 21.174 15.236 -3.073 1.00 85.56 582 GLU A O 1
ATOM 4452 N N . ALA A 1 583 ? 20.192 14.451 -1.226 1.00 87.12 583 ALA A N 1
ATOM 4453 C CA . ALA A 1 583 ? 21.010 13.238 -1.168 1.00 87.12 583 ALA A CA 1
ATOM 4454 C C . ALA A 1 583 ? 20.748 12.302 -2.362 1.00 87.12 583 ALA A C 1
ATOM 4456 O O . ALA A 1 583 ? 21.700 11.831 -2.993 1.00 87.12 583 ALA A O 1
ATOM 4457 N N . GLY A 1 584 ? 19.472 12.071 -2.695 1.00 89.25 584 GLY A N 1
ATOM 4458 C CA . GLY A 1 584 ? 19.067 11.274 -3.854 1.00 89.25 584 GLY A CA 1
ATOM 4459 C C . GLY A 1 584 ? 19.500 11.917 -5.170 1.00 89.25 584 GLY A C 1
ATOM 4460 O O . GLY A 1 584 ? 20.070 11.238 -6.022 1.00 89.25 584 GLY A O 1
ATOM 4461 N N . TYR A 1 585 ? 19.342 13.239 -5.288 1.00 92.56 585 TYR A N 1
ATOM 4462 C CA . TYR A 1 585 ? 19.807 14.019 -6.439 1.00 92.56 585 TYR A CA 1
ATOM 4463 C C . TYR A 1 585 ? 21.312 13.884 -6.659 1.00 92.56 585 TYR A C 1
ATOM 4465 O O . TYR A 1 585 ? 21.748 13.469 -7.731 1.00 92.56 585 TYR A O 1
ATOM 4473 N N . ARG A 1 586 ? 22.125 14.137 -5.627 1.00 93.50 586 ARG A N 1
ATOM 4474 C CA . ARG A 1 586 ? 23.589 14.002 -5.720 1.00 93.50 586 ARG A CA 1
ATOM 4475 C C . ARG A 1 586 ? 24.017 12.590 -6.102 1.00 93.50 586 ARG A C 1
ATOM 4477 O O . ARG A 1 586 ? 24.982 12.431 -6.849 1.00 93.50 586 ARG A O 1
ATOM 4484 N N . ASN A 1 587 ? 23.338 11.573 -5.574 1.00 92.88 587 ASN A N 1
ATOM 4485 C CA . ASN A 1 587 ? 23.620 10.184 -5.915 1.00 92.88 587 ASN A CA 1
ATOM 4486 C C . ASN A 1 587 ? 23.335 9.908 -7.397 1.00 92.88 587 ASN A C 1
ATOM 4488 O O . ASN A 1 587 ? 24.190 9.370 -8.098 1.00 92.88 587 ASN A O 1
ATOM 4492 N N . ASP A 1 588 ? 22.178 10.337 -7.894 1.00 94.19 588 ASP A N 1
ATOM 4493 C CA . ASP A 1 588 ? 21.807 10.144 -9.293 1.00 94.19 588 ASP A CA 1
ATOM 4494 C C . ASP A 1 588 ? 22.695 10.943 -10.253 1.00 94.19 588 ASP A C 1
ATOM 4496 O O . ASP A 1 588 ? 23.153 10.370 -11.239 1.00 94.19 588 ASP A O 1
ATOM 4500 N N . CYS A 1 589 ? 23.081 12.180 -9.923 1.00 95.56 589 CYS A N 1
ATOM 4501 C CA . CYS A 1 589 ? 24.075 12.933 -10.696 1.00 95.56 589 CYS A CA 1
ATOM 4502 C C . CYS A 1 589 ? 25.406 12.173 -10.809 1.00 95.56 589 CYS A C 1
ATOM 4504 O O . CYS A 1 589 ? 25.961 12.048 -11.899 1.00 95.56 589 CYS A O 1
ATOM 4506 N N . ARG A 1 590 ? 25.908 11.594 -9.704 1.00 94.38 590 ARG A N 1
ATOM 4507 C CA . ARG A 1 590 ? 27.132 10.768 -9.729 1.00 94.38 590 ARG A CA 1
ATOM 4508 C C . ARG A 1 590 ? 26.964 9.509 -10.579 1.00 94.38 590 ARG A C 1
ATOM 4510 O O . ARG A 1 590 ? 27.916 9.099 -11.240 1.00 94.38 590 ARG A O 1
ATOM 4517 N N . ARG A 1 591 ? 25.785 8.880 -10.548 1.00 93.25 591 ARG A N 1
ATOM 4518 C CA . ARG A 1 591 ? 25.477 7.686 -11.351 1.00 93.25 591 ARG A CA 1
ATOM 4519 C C . ARG A 1 591 ? 25.433 8.008 -12.843 1.00 93.25 591 ARG A C 1
ATOM 4521 O O . ARG A 1 591 ? 26.014 7.251 -13.614 1.00 93.25 591 ARG A O 1
ATOM 4528 N N . ILE A 1 592 ? 24.796 9.116 -13.226 1.00 95.38 592 ILE A N 1
ATOM 4529 C CA . ILE A 1 592 ? 24.737 9.601 -14.614 1.00 95.38 592 ILE A CA 1
ATOM 4530 C C . ILE A 1 592 ? 26.149 9.890 -15.122 1.00 95.38 592 ILE A C 1
ATOM 4532 O O . ILE A 1 592 ? 26.572 9.361 -16.150 1.00 95.38 592 ILE A O 1
ATOM 4536 N N . GLU A 1 593 ? 26.911 10.649 -14.338 1.00 95.56 593 GLU A N 1
ATOM 4537 C CA . GLU A 1 593 ? 28.284 11.012 -14.660 1.00 95.56 593 GLU A CA 1
ATOM 4538 C C . GLU A 1 593 ? 29.163 9.769 -14.860 1.00 95.56 593 GLU A C 1
ATOM 4540 O O . GLU A 1 593 ? 29.821 9.617 -15.890 1.00 95.56 593 GLU A O 1
ATOM 4545 N N . ARG A 1 594 ? 29.115 8.812 -13.927 1.00 94.06 594 ARG A N 1
ATOM 4546 C CA . ARG A 1 594 ? 29.888 7.570 -14.036 1.00 94.06 594 ARG A CA 1
ATOM 4547 C C . ARG A 1 594 ? 29.467 6.717 -15.235 1.00 94.06 594 ARG A C 1
ATOM 4549 O O . ARG A 1 594 ? 30.342 6.219 -15.938 1.00 94.06 594 ARG A O 1
ATOM 4556 N N . ALA A 1 595 ? 28.165 6.563 -15.479 1.00 94.94 595 ALA A N 1
ATOM 4557 C CA . ALA A 1 595 ? 27.655 5.811 -16.625 1.00 94.94 595 ALA A CA 1
ATOM 4558 C C . ALA A 1 595 ? 28.141 6.413 -17.953 1.00 94.94 595 ALA A C 1
ATOM 4560 O O . ALA A 1 595 ? 28.618 5.690 -18.822 1.00 94.94 595 ALA A O 1
ATOM 4561 N N . SER A 1 596 ? 28.125 7.742 -18.083 1.00 95.12 596 SER A N 1
ATOM 4562 C CA . SER A 1 596 ? 28.614 8.415 -19.292 1.00 95.12 596 SER A CA 1
ATOM 4563 C C . SER A 1 596 ? 30.117 8.224 -19.539 1.00 95.12 596 SER A C 1
ATOM 4565 O O . SER A 1 596 ? 30.533 8.066 -20.686 1.00 95.12 596 SER A O 1
ATOM 4567 N N . ARG A 1 597 ? 30.944 8.167 -18.484 1.00 94.88 597 ARG A N 1
ATOM 4568 C CA . ARG A 1 597 ? 32.381 7.863 -18.617 1.00 94.88 597 ARG A CA 1
ATOM 4569 C C . ARG A 1 597 ? 32.620 6.417 -19.036 1.00 94.88 597 ARG A C 1
ATOM 4571 O O . ARG A 1 597 ? 33.445 6.165 -19.908 1.00 94.88 597 ARG A O 1
ATOM 4578 N N . ILE A 1 598 ? 31.887 5.475 -18.434 1.00 94.25 598 ILE A N 1
ATOM 4579 C CA . ILE A 1 598 ? 31.932 4.053 -18.808 1.00 94.25 598 ILE A CA 1
ATOM 4580 C C . ILE A 1 598 ? 31.547 3.891 -20.280 1.00 94.25 598 ILE A C 1
ATOM 4582 O O . ILE A 1 598 ? 32.249 3.205 -21.020 1.00 94.25 598 ILE A O 1
ATOM 4586 N N . PHE A 1 599 ? 30.473 4.559 -20.708 1.00 95.19 599 PHE A N 1
ATOM 4587 C CA . PHE A 1 599 ? 30.029 4.581 -22.097 1.00 95.19 599 PHE A CA 1
ATOM 4588 C C . PHE A 1 599 ? 31.143 5.056 -23.040 1.00 95.19 599 PHE A C 1
ATOM 4590 O O . PHE A 1 599 ? 31.524 4.320 -23.950 1.00 95.19 599 PHE A O 1
ATOM 4597 N N . LEU A 1 600 ? 31.715 6.242 -22.788 1.00 95.19 600 LEU A N 1
ATOM 4598 C CA . LEU A 1 600 ? 32.768 6.814 -23.631 1.00 95.19 600 LEU A CA 1
ATOM 4599 C C . LEU A 1 600 ? 33.997 5.901 -23.713 1.00 95.19 600 LEU A C 1
ATOM 4601 O O . LEU A 1 600 ? 34.497 5.645 -24.807 1.00 95.19 600 LEU A O 1
ATOM 4605 N N . ALA A 1 601 ? 34.467 5.384 -22.576 1.00 94.25 601 ALA A N 1
ATOM 4606 C CA . ALA A 1 601 ? 35.628 4.502 -22.533 1.00 94.25 601 ALA A CA 1
ATOM 4607 C C . ALA A 1 601 ? 35.390 3.201 -23.321 1.00 94.25 601 ALA A C 1
ATOM 4609 O O . ALA A 1 601 ? 36.230 2.805 -24.132 1.00 94.25 601 ALA A O 1
ATOM 4610 N N . ALA A 1 602 ? 34.232 2.564 -23.125 1.00 93.62 602 ALA A N 1
ATOM 4611 C CA . ALA A 1 602 ? 33.886 1.310 -23.789 1.00 93.62 602 ALA A CA 1
ATOM 4612 C C . ALA A 1 602 ? 33.653 1.476 -25.301 1.00 93.62 602 ALA A C 1
ATOM 4614 O O . ALA A 1 602 ? 33.950 0.559 -26.069 1.00 93.62 602 ALA A O 1
ATOM 4615 N N . GLU A 1 603 ? 33.117 2.614 -25.747 1.00 94.06 603 GLU A N 1
ATOM 4616 C CA . GLU A 1 603 ? 32.968 2.940 -27.172 1.00 94.06 603 GLU A CA 1
ATOM 4617 C C . GLU A 1 603 ? 34.310 3.275 -27.827 1.00 94.06 603 GLU A C 1
ATOM 4619 O O . GLU A 1 603 ? 34.620 2.735 -28.890 1.00 94.06 603 GLU A O 1
ATOM 4624 N N . ALA A 1 604 ? 35.136 4.098 -27.174 1.00 93.50 604 ALA A N 1
ATOM 4625 C CA . ALA A 1 604 ? 36.463 4.456 -27.668 1.00 93.50 604 ALA A CA 1
ATOM 4626 C C . ALA A 1 604 ? 37.349 3.218 -27.855 1.00 93.50 604 ALA A C 1
ATOM 4628 O O . ALA A 1 604 ? 37.981 3.055 -28.897 1.00 93.50 604 ALA A O 1
ATOM 4629 N N . GLN A 1 605 ? 37.353 2.308 -26.876 1.00 92.94 605 GLN A N 1
ATOM 4630 C CA . GLN A 1 605 ? 38.111 1.061 -26.964 1.00 92.94 605 GLN A CA 1
ATOM 4631 C C . GLN A 1 605 ? 37.632 0.180 -28.127 1.00 92.94 605 GLN A C 1
ATOM 4633 O O . GLN A 1 605 ? 38.450 -0.339 -28.884 1.00 92.94 605 GLN A O 1
ATOM 4638 N N . ARG A 1 606 ? 36.313 0.013 -28.288 1.00 91.69 606 ARG A N 1
ATOM 4639 C CA . ARG A 1 606 ? 35.732 -0.868 -29.310 1.00 91.69 606 ARG A CA 1
ATOM 4640 C C . ARG A 1 606 ? 35.960 -0.345 -30.730 1.00 91.69 606 ARG A C 1
ATOM 4642 O O . ARG A 1 606 ? 36.412 -1.103 -31.581 1.00 91.69 606 ARG A O 1
ATOM 4649 N N . LEU A 1 607 ? 35.685 0.934 -30.982 1.00 90.56 607 LEU A N 1
ATOM 4650 C CA . LEU A 1 607 ? 35.835 1.537 -32.315 1.00 90.56 607 LEU A CA 1
ATOM 4651 C C . LEU A 1 607 ? 37.304 1.759 -32.713 1.00 90.56 607 LEU A C 1
ATOM 4653 O O . LEU A 1 607 ? 37.609 1.912 -33.896 1.00 90.56 607 LEU A O 1
ATOM 4657 N N . ALA A 1 608 ? 38.222 1.775 -31.742 1.00 90.19 608 ALA A N 1
ATOM 4658 C CA . ALA A 1 608 ? 39.656 1.711 -32.011 1.00 90.19 608 ALA A CA 1
ATOM 4659 C C . ALA A 1 608 ? 40.117 0.289 -32.380 1.00 90.19 608 ALA A C 1
ATOM 4661 O O . ALA A 1 608 ? 41.010 0.140 -33.211 1.00 90.19 608 ALA A O 1
ATOM 4662 N N . ALA A 1 609 ? 39.519 -0.744 -31.775 1.00 91.69 609 ALA A N 1
ATOM 4663 C CA . ALA A 1 609 ? 39.885 -2.141 -32.007 1.00 91.69 609 ALA A CA 1
ATOM 4664 C C . ALA A 1 609 ? 39.433 -2.678 -33.376 1.00 91.69 609 ALA A C 1
ATOM 4666 O O . ALA A 1 609 ? 40.126 -3.517 -33.947 1.00 91.69 609 ALA A O 1
ATOM 4667 N N . ASP A 1 610 ? 38.310 -2.192 -33.912 1.00 90.50 610 ASP A N 1
ATOM 4668 C CA . ASP A 1 610 ? 37.823 -2.561 -35.245 1.00 90.50 610 ASP A CA 1
ATOM 4669 C C . ASP A 1 610 ? 37.592 -1.306 -36.104 1.00 90.50 610 ASP A C 1
ATOM 4671 O O . ASP A 1 610 ? 36.543 -0.659 -36.012 1.00 90.50 610 ASP A O 1
ATOM 4675 N N . PRO A 1 611 ? 38.568 -0.941 -36.957 1.00 87.12 611 PRO A N 1
ATOM 4676 C CA . PRO A 1 611 ? 38.443 0.235 -37.794 1.00 87.12 611 PRO A CA 1
ATOM 4677 C C . PRO A 1 611 ? 37.383 0.147 -38.892 1.00 87.12 611 PRO A C 1
ATOM 4679 O O . PRO A 1 611 ? 37.051 1.189 -39.451 1.00 87.12 611 PRO A O 1
ATOM 4682 N N . ALA A 1 612 ? 36.862 -1.041 -39.203 1.00 90.00 612 ALA A N 1
ATOM 4683 C CA . ALA A 1 612 ? 35.806 -1.208 -40.195 1.00 90.00 612 ALA A CA 1
ATOM 4684 C C . ALA A 1 612 ? 34.416 -0.848 -39.643 1.00 90.00 612 ALA A C 1
ATOM 4686 O O . ALA A 1 612 ? 33.491 -0.636 -40.427 1.00 90.00 612 ALA A O 1
ATOM 4687 N N . LEU A 1 613 ? 34.256 -0.777 -38.316 1.00 91.81 613 LEU A N 1
ATOM 4688 C CA . LEU A 1 613 ? 32.991 -0.422 -37.679 1.00 91.81 613 LEU A CA 1
ATOM 4689 C C . LEU A 1 613 ? 32.732 1.083 -37.713 1.00 91.81 613 LEU A C 1
ATOM 4691 O O . LEU A 1 613 ? 33.536 1.891 -37.241 1.00 91.81 613 LEU A O 1
ATOM 4695 N N . GLU A 1 614 ? 31.543 1.451 -38.183 1.00 90.12 614 GLU A N 1
ATOM 4696 C CA . GLU A 1 614 ? 31.047 2.821 -38.136 1.00 90.12 614 GLU A CA 1
ATOM 4697 C C . GLU A 1 614 ? 29.573 2.887 -37.723 1.00 90.12 614 GLU A C 1
ATOM 4699 O O . GLU A 1 614 ? 28.753 2.154 -38.277 1.00 90.12 614 GLU A O 1
ATOM 4704 N N . PRO A 1 615 ? 29.185 3.803 -36.817 1.00 91.56 615 PRO A N 1
ATOM 4705 C CA . PRO A 1 615 ? 27.779 4.026 -36.499 1.00 91.56 615 PRO A CA 1
ATOM 4706 C C . PRO A 1 615 ? 26.970 4.434 -37.742 1.00 91.56 615 PRO A C 1
ATOM 4708 O O . PRO A 1 615 ? 27.221 5.472 -38.358 1.00 91.56 615 PRO A O 1
ATOM 4711 N N . ALA A 1 616 ? 25.973 3.627 -38.101 1.00 89.50 616 ALA A N 1
ATOM 4712 C CA . ALA A 1 616 ? 25.194 3.756 -39.332 1.00 89.50 616 ALA A CA 1
ATOM 4713 C C . ALA A 1 616 ? 23.759 4.253 -39.093 1.00 89.50 616 ALA A C 1
ATOM 4715 O O . ALA A 1 616 ? 23.228 5.011 -39.911 1.00 89.50 616 ALA A O 1
ATOM 4716 N N . GLY A 1 617 ? 23.147 3.922 -37.955 1.00 90.88 617 GLY A N 1
ATOM 4717 C CA . GLY A 1 617 ? 21.778 4.316 -37.614 1.00 90.88 617 GLY A CA 1
ATOM 4718 C C . GLY A 1 617 ? 21.571 4.467 -36.110 1.00 90.88 617 GLY A C 1
ATOM 4719 O O . GLY A 1 617 ? 22.212 3.775 -35.322 1.00 90.88 617 GLY A O 1
ATOM 4720 N N . PHE A 1 618 ? 20.677 5.376 -35.721 1.00 94.25 618 PHE A N 1
ATOM 4721 C CA . PHE A 1 618 ? 20.328 5.628 -34.323 1.00 94.25 618 PHE A CA 1
ATOM 4722 C C . PHE A 1 618 ? 18.825 5.847 -34.177 1.00 94.25 618 PHE A C 1
ATOM 4724 O O . PHE A 1 618 ? 18.264 6.611 -34.964 1.00 94.25 618 PHE A O 1
ATOM 4731 N N . GLU A 1 619 ? 18.217 5.249 -33.150 1.00 92.94 619 GLU A N 1
ATOM 4732 C CA . GLU A 1 619 ? 16.778 5.332 -32.852 1.00 92.94 619 GLU A CA 1
ATOM 4733 C C . GLU A 1 619 ? 15.915 5.051 -34.091 1.00 92.94 619 GLU A C 1
ATOM 4735 O O . GLU A 1 619 ? 15.048 5.840 -34.465 1.00 92.94 619 GLU A O 1
ATOM 4740 N N . LEU A 1 620 ? 16.191 3.940 -34.777 1.00 92.50 620 LEU A N 1
ATOM 4741 C CA . LEU A 1 620 ? 15.447 3.560 -35.975 1.00 92.50 620 LEU A CA 1
ATOM 4742 C C . LEU A 1 620 ? 14.069 3.034 -35.567 1.00 92.50 620 LEU A C 1
ATOM 4744 O O . LEU A 1 620 ? 13.941 1.905 -35.086 1.00 92.50 620 LEU A O 1
ATOM 4748 N N . GLU A 1 621 ? 13.050 3.871 -35.731 1.00 93.06 621 GLU A N 1
ATOM 4749 C CA . GLU A 1 621 ? 11.655 3.561 -35.425 1.00 93.06 621 GLU A CA 1
ATOM 4750 C C . GLU A 1 621 ? 10.941 2.880 -36.594 1.00 93.06 621 GLU A C 1
ATOM 4752 O O . GLU A 1 621 ? 11.105 3.260 -37.752 1.00 93.06 621 GLU A O 1
ATOM 4757 N N . PHE A 1 622 ? 10.098 1.896 -36.284 1.00 92.75 622 PHE A N 1
ATOM 4758 C CA . PHE A 1 622 ? 9.245 1.221 -37.259 1.00 92.75 622 PHE A CA 1
ATOM 4759 C C . PHE A 1 622 ? 7.927 0.771 -36.613 1.00 92.75 622 PHE A C 1
ATOM 4761 O O . PHE A 1 622 ? 7.894 0.355 -35.452 1.00 92.75 622 PHE A O 1
ATOM 4768 N N . GLY A 1 623 ? 6.821 0.841 -37.359 1.00 88.12 623 GLY A N 1
ATOM 4769 C CA . GLY A 1 623 ? 5.491 0.466 -36.859 1.00 88.12 623 GLY A CA 1
ATOM 4770 C C . GLY A 1 623 ? 4.877 1.415 -35.815 1.00 88.12 623 GLY A C 1
ATOM 4771 O O . GLY A 1 623 ? 4.037 0.975 -35.023 1.00 88.12 623 GLY A O 1
ATOM 4772 N N . PHE A 1 624 ? 5.302 2.683 -35.781 1.00 87.31 624 PHE A N 1
ATOM 4773 C CA . PHE A 1 624 ? 4.723 3.754 -34.957 1.00 87.31 624 PHE A CA 1
ATOM 4774 C C . PHE A 1 624 ? 4.090 4.840 -35.837 1.00 87.31 624 PHE A C 1
ATOM 4776 O O . PHE A 1 624 ? 4.606 5.128 -36.915 1.00 87.31 624 PHE A O 1
ATOM 4783 N N . GLY A 1 625 ? 3.014 5.480 -35.358 1.00 81.38 625 GLY A N 1
ATOM 4784 C CA . GLY A 1 625 ? 2.319 6.542 -36.099 1.00 81.38 625 GLY A CA 1
ATOM 4785 C C . GLY A 1 625 ? 1.878 6.074 -37.489 1.00 81.38 625 GLY A C 1
ATOM 4786 O O . GLY A 1 625 ? 1.278 5.009 -37.611 1.00 81.38 625 GLY A O 1
ATOM 4787 N N . ASP A 1 626 ? 2.236 6.844 -38.519 1.00 74.12 626 ASP A N 1
ATOM 4788 C CA . ASP A 1 626 ? 1.988 6.513 -39.932 1.00 74.12 626 ASP A CA 1
ATOM 4789 C C . ASP A 1 626 ? 3.011 5.514 -40.520 1.00 74.12 626 ASP A C 1
ATOM 4791 O O . ASP A 1 626 ? 2.904 5.106 -41.677 1.00 74.12 626 ASP A O 1
ATOM 4795 N N . GLY A 1 627 ? 4.026 5.111 -39.748 1.00 79.94 627 GLY A N 1
ATOM 4796 C CA . GLY A 1 627 ? 5.045 4.156 -40.174 1.00 79.94 627 GLY A CA 1
ATOM 4797 C C . GLY A 1 627 ? 4.519 2.720 -40.212 1.00 79.94 627 GLY A C 1
ATOM 4798 O O . GLY A 1 627 ? 3.979 2.215 -39.225 1.00 79.94 627 GLY A O 1
ATOM 4799 N N . ALA A 1 628 ? 4.732 2.022 -41.331 1.00 86.12 628 ALA A N 1
ATOM 4800 C CA . ALA A 1 628 ? 4.307 0.633 -41.482 1.00 86.12 628 ALA A CA 1
ATOM 4801 C C . ALA A 1 628 ? 5.071 -0.306 -40.518 1.00 86.12 628 ALA A C 1
ATOM 4803 O O . ALA A 1 628 ? 6.288 -0.167 -40.356 1.00 86.12 628 ALA A O 1
ATOM 4804 N N . PRO A 1 629 ? 4.390 -1.268 -39.866 1.00 91.75 629 PRO A N 1
ATOM 4805 C CA . PRO A 1 629 ? 5.064 -2.316 -39.109 1.00 91.75 629 PRO A CA 1
ATOM 4806 C C . PRO A 1 629 ? 5.804 -3.272 -40.053 1.00 91.75 629 PRO A C 1
ATOM 4808 O O . PRO A 1 629 ? 5.401 -3.472 -41.198 1.00 91.75 629 PRO A O 1
ATOM 4811 N N . VAL A 1 630 ? 6.865 -3.902 -39.552 1.00 92.88 630 VAL A N 1
ATOM 4812 C CA . VAL A 1 630 ? 7.656 -4.869 -40.325 1.00 92.88 630 VAL A CA 1
ATOM 4813 C C . VAL A 1 630 ? 7.026 -6.254 -40.203 1.00 92.88 630 VAL A C 1
ATOM 4815 O O . VAL A 1 630 ? 6.803 -6.741 -39.094 1.00 92.88 630 VAL A O 1
ATOM 4818 N N . GLU A 1 631 ? 6.743 -6.911 -41.329 1.00 92.38 631 GLU A N 1
ATOM 4819 C CA . GLU A 1 631 ? 6.284 -8.303 -41.335 1.00 92.38 631 GLU A CA 1
ATOM 4820 C C . GLU A 1 631 ? 7.478 -9.249 -41.152 1.00 92.38 631 GLU A C 1
ATOM 4822 O O . GLU A 1 631 ? 8.296 -9.450 -42.051 1.00 92.38 631 GLU A O 1
ATOM 4827 N N . VAL A 1 632 ? 7.582 -9.849 -39.967 1.00 90.44 632 VAL A N 1
ATOM 4828 C CA . VAL A 1 632 ? 8.615 -10.837 -39.658 1.00 90.44 632 VAL A CA 1
ATOM 4829 C C . VAL A 1 632 ? 8.053 -12.224 -39.946 1.00 90.44 632 VAL A C 1
ATOM 4831 O O . VAL A 1 632 ? 7.156 -12.696 -39.250 1.00 90.44 632 VAL A O 1
ATOM 4834 N N . ARG A 1 633 ? 8.595 -12.894 -40.970 1.00 91.19 633 ARG A N 1
ATOM 4835 C CA . ARG A 1 633 ? 8.253 -14.281 -41.328 1.00 91.19 633 ARG A CA 1
ATOM 4836 C C . ARG A 1 633 ? 9.380 -15.233 -40.929 1.00 91.19 633 ARG A C 1
ATOM 4838 O O . ARG A 1 633 ? 10.429 -15.244 -41.571 1.00 91.19 633 ARG A O 1
ATOM 4845 N N . LEU A 1 634 ? 9.175 -16.038 -39.889 1.00 91.00 634 LEU A N 1
ATOM 4846 C CA . LEU A 1 634 ? 10.168 -17.006 -39.403 1.00 91.00 634 LEU A CA 1
ATOM 4847 C C . LEU A 1 634 ? 9.964 -18.398 -40.016 1.00 91.00 634 LEU A C 1
ATOM 4849 O O . LEU A 1 634 ? 10.932 -19.069 -40.359 1.00 91.00 634 LEU A O 1
ATOM 4853 N N . SER A 1 635 ? 8.711 -18.804 -40.218 1.00 90.12 635 SER A N 1
ATOM 4854 C CA . SER A 1 635 ? 8.330 -20.041 -40.909 1.00 90.12 635 SER A CA 1
ATOM 4855 C C . SER A 1 635 ? 6.996 -19.853 -41.647 1.00 90.12 635 SER A C 1
ATOM 4857 O O . SER A 1 635 ? 6.451 -18.749 -41.669 1.00 90.12 635 SER A O 1
ATOM 4859 N N . HIS A 1 636 ? 6.456 -20.917 -42.253 1.00 84.94 636 HIS A N 1
ATOM 4860 C CA . HIS A 1 636 ? 5.099 -20.900 -42.818 1.00 84.94 636 HIS A CA 1
ATOM 4861 C C . HIS A 1 636 ? 4.002 -20.717 -41.753 1.00 84.94 636 HIS A C 1
ATOM 4863 O O . HIS A 1 636 ? 2.937 -20.201 -42.072 1.00 84.94 636 HIS A O 1
ATOM 4869 N N . GLU A 1 637 ? 4.266 -21.105 -40.503 1.00 85.38 637 GLU A N 1
ATOM 4870 C CA . GLU A 1 637 ? 3.292 -21.083 -39.397 1.00 85.38 637 GLU A CA 1
ATOM 4871 C C . GLU A 1 637 ? 3.509 -19.905 -38.428 1.00 85.38 637 GLU A C 1
ATOM 4873 O O . GLU A 1 637 ? 2.620 -19.543 -37.649 1.00 85.38 637 GLU A O 1
ATOM 4878 N N . VAL A 1 638 ? 4.697 -19.291 -38.473 1.00 89.81 638 VAL A N 1
ATOM 4879 C CA . VAL A 1 638 ? 5.113 -18.211 -37.573 1.00 89.81 638 VAL A CA 1
ATOM 4880 C C . VAL A 1 638 ? 5.443 -16.960 -38.382 1.00 89.81 638 VAL A C 1
ATOM 4882 O O . VAL A 1 638 ? 6.562 -16.777 -38.875 1.00 89.81 638 VAL A O 1
ATOM 4885 N N . SER A 1 639 ? 4.453 -16.075 -38.482 1.00 91.25 639 SER A N 1
ATOM 4886 C CA . SER A 1 639 ? 4.582 -14.731 -39.046 1.00 91.25 639 SER A CA 1
ATOM 4887 C C . SER A 1 639 ? 3.777 -13.722 -38.237 1.00 91.25 639 SER A C 1
ATOM 4889 O O . SER A 1 639 ? 2.664 -14.031 -37.816 1.00 91.25 639 SER A O 1
ATOM 4891 N N . PHE A 1 640 ? 4.314 -12.519 -38.042 1.00 92.50 640 PHE A N 1
ATOM 4892 C CA . PHE A 1 640 ? 3.645 -11.459 -37.286 1.00 92.50 640 PHE A CA 1
ATOM 4893 C C . PHE A 1 640 ? 4.146 -10.071 -37.695 1.00 92.50 640 PHE A C 1
ATOM 4895 O O . PHE A 1 640 ? 5.229 -9.914 -38.263 1.00 92.50 640 PHE A O 1
ATOM 4902 N N . ARG A 1 641 ? 3.354 -9.046 -37.373 1.00 93.75 641 ARG A N 1
ATOM 4903 C CA . ARG A 1 641 ? 3.716 -7.638 -37.560 1.00 93.75 641 ARG A CA 1
ATOM 4904 C C . ARG A 1 641 ? 4.460 -7.138 -36.331 1.00 93.75 641 ARG A 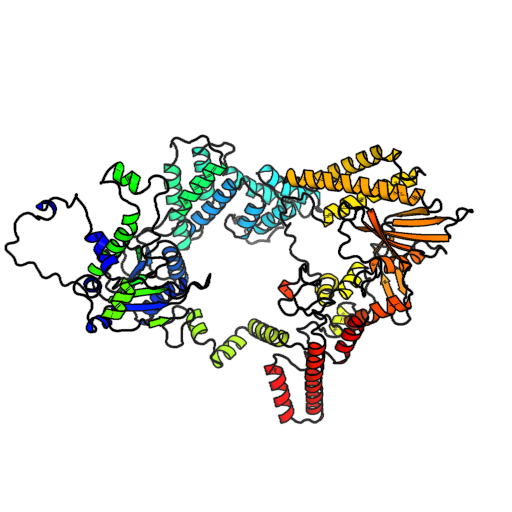C 1
ATOM 4906 O O . ARG A 1 641 ? 3.907 -7.141 -35.233 1.00 93.75 641 ARG A O 1
ATOM 4913 N N . LEU A 1 642 ? 5.697 -6.697 -36.511 1.00 94.88 642 LEU A N 1
ATOM 4914 C CA . LEU A 1 642 ? 6.537 -6.161 -35.450 1.00 94.88 642 LEU A CA 1
ATOM 4915 C C . LEU A 1 642 ? 6.603 -4.634 -35.547 1.00 94.88 642 LEU A C 1
ATOM 4917 O O . LEU A 1 642 ? 6.844 -4.074 -36.617 1.00 94.88 642 LEU A O 1
ATOM 4921 N N . ARG A 1 643 ? 6.445 -3.971 -34.403 1.00 95.56 643 ARG A N 1
ATOM 4922 C CA . ARG A 1 643 ? 6.847 -2.578 -34.190 1.00 95.56 643 ARG A CA 1
ATOM 4923 C C . ARG A 1 643 ? 7.952 -2.502 -33.155 1.00 95.56 643 ARG A C 1
ATOM 4925 O O . ARG A 1 643 ? 8.021 -3.327 -32.238 1.00 95.56 643 ARG A O 1
ATOM 4932 N N . GLY A 1 644 ? 8.766 -1.471 -33.252 1.00 94.38 644 GLY A N 1
ATOM 4933 C CA . GLY A 1 644 ? 9.854 -1.285 -32.320 1.00 94.38 644 GLY A CA 1
ATOM 4934 C C . GLY A 1 644 ? 10.765 -0.147 -32.712 1.00 94.38 644 GLY A C 1
ATOM 4935 O O . GLY A 1 644 ? 10.533 0.589 -33.670 1.00 94.38 644 GLY A O 1
ATOM 4936 N N . ARG A 1 645 ? 11.808 -0.009 -31.909 1.00 94.12 645 ARG A N 1
ATOM 4937 C CA . ARG A 1 645 ? 12.820 1.019 -32.053 1.00 94.12 645 ARG A CA 1
ATOM 4938 C C . ARG A 1 645 ? 14.170 0.379 -31.787 1.00 94.12 645 ARG A C 1
ATOM 4940 O O . ARG A 1 645 ? 14.344 -0.232 -30.733 1.00 94.12 645 ARG A O 1
ATOM 4947 N N . ILE A 1 646 ? 15.075 0.482 -32.752 1.00 94.50 646 ILE A N 1
ATOM 4948 C CA . ILE A 1 646 ? 16.451 -0.002 -32.627 1.00 94.50 646 ILE A CA 1
ATOM 4949 C C . ILE A 1 646 ? 17.318 1.167 -32.157 1.00 94.50 646 ILE A C 1
ATOM 4951 O O . ILE A 1 646 ? 17.482 2.130 -32.908 1.00 94.50 646 ILE A O 1
ATOM 4955 N N . ASP A 1 647 ? 17.868 1.085 -30.943 1.00 94.44 647 ASP A N 1
ATOM 4956 C CA . ASP A 1 647 ? 18.660 2.171 -30.345 1.00 94.44 647 ASP A CA 1
ATOM 4957 C C . ASP A 1 647 ? 19.864 2.537 -31.226 1.00 94.44 647 ASP A C 1
ATOM 4959 O O . ASP A 1 647 ? 20.070 3.711 -31.547 1.00 94.44 647 ASP A O 1
ATOM 4963 N N . ARG A 1 648 ? 20.641 1.538 -31.675 1.00 94.31 648 ARG A N 1
ATOM 4964 C CA . ARG A 1 648 ? 21.810 1.760 -32.533 1.00 94.31 648 ARG A CA 1
ATOM 4965 C C . ARG A 1 648 ? 22.104 0.615 -33.499 1.00 94.31 648 ARG A C 1
ATOM 4967 O O . ARG A 1 648 ? 21.997 -0.562 -33.158 1.00 94.31 648 ARG A O 1
ATOM 4974 N N . VAL A 1 649 ? 22.568 0.996 -34.688 1.00 95.19 649 VAL A N 1
ATOM 4975 C CA . VAL A 1 649 ? 23.095 0.110 -35.730 1.00 95.19 649 VAL A CA 1
ATOM 4976 C C . VAL A 1 649 ? 24.476 0.602 -36.150 1.00 95.19 649 VAL A C 1
ATOM 4978 O O . VAL A 1 649 ? 24.617 1.751 -36.570 1.00 95.19 649 VAL A O 1
ATOM 4981 N N . ASP A 1 650 ? 25.476 -0.268 -36.074 1.00 94.31 650 ASP A N 1
ATOM 4982 C CA . ASP A 1 650 ? 26.809 -0.063 -36.641 1.00 94.31 650 ASP A CA 1
ATOM 4983 C C . ASP A 1 650 ? 26.918 -0.828 -37.971 1.00 94.31 650 ASP A C 1
ATOM 4985 O O . ASP A 1 650 ? 26.450 -1.959 -38.083 1.00 94.31 650 ASP A O 1
ATOM 4989 N N . GLY A 1 651 ? 27.529 -0.228 -38.990 1.00 93.69 651 GLY A N 1
ATOM 4990 C CA . GLY A 1 651 ? 27.869 -0.882 -40.251 1.00 93.69 651 GLY A CA 1
ATOM 4991 C C . GLY A 1 651 ? 29.337 -1.304 -40.276 1.00 93.69 651 GLY A C 1
ATOM 4992 O O . GLY A 1 651 ? 30.211 -0.519 -39.915 1.00 93.69 651 GLY A O 1
ATOM 4993 N N . VAL A 1 652 ? 29.607 -2.525 -40.737 1.00 93.06 652 VAL A N 1
ATOM 4994 C CA . VAL A 1 652 ? 30.956 -3.035 -41.016 1.00 93.06 652 VAL A CA 1
ATOM 4995 C C . VAL A 1 652 ? 31.292 -2.729 -42.471 1.00 93.06 652 VAL A C 1
ATOM 4997 O O . VAL A 1 652 ? 30.677 -3.287 -43.387 1.00 93.06 652 VAL A O 1
ATOM 5000 N N . ARG A 1 653 ? 32.249 -1.831 -42.699 1.00 90.31 653 ARG A N 1
ATOM 5001 C CA . ARG A 1 653 ? 32.666 -1.424 -44.043 1.00 90.31 653 ARG A CA 1
ATOM 5002 C C . ARG A 1 653 ? 33.782 -2.298 -44.591 1.00 90.31 653 ARG A C 1
ATOM 5004 O O . ARG A 1 653 ? 34.723 -2.643 -43.884 1.00 90.31 653 ARG A O 1
ATOM 5011 N N . ASP A 1 654 ? 33.697 -2.619 -45.875 1.00 88.00 654 ASP A N 1
ATOM 5012 C CA . ASP A 1 654 ? 34.834 -3.164 -46.610 1.00 88.00 654 ASP A CA 1
ATOM 5013 C C . ASP A 1 654 ? 35.813 -2.059 -47.056 1.00 88.00 654 ASP A C 1
ATOM 5015 O O . ASP A 1 654 ? 35.599 -0.866 -46.831 1.00 88.00 654 ASP A O 1
ATOM 5019 N N . ALA A 1 655 ? 36.894 -2.457 -47.731 1.00 83.31 655 ALA A N 1
ATOM 5020 C CA . ALA A 1 655 ? 37.903 -1.533 -48.253 1.00 83.31 655 ALA A CA 1
ATOM 5021 C C . ALA A 1 655 ? 37.364 -0.550 -49.316 1.00 83.31 655 ALA A C 1
ATOM 5023 O O . ALA A 1 655 ? 38.020 0.450 -49.600 1.00 83.31 655 ALA A O 1
ATOM 5024 N N . SER A 1 656 ? 36.192 -0.819 -49.904 1.00 83.69 656 SER A N 1
ATOM 5025 C CA . SER A 1 656 ? 35.507 0.078 -50.845 1.00 83.69 656 SER A CA 1
ATOM 5026 C C . SER A 1 656 ? 34.566 1.071 -50.150 1.00 83.69 656 SER A C 1
ATOM 5028 O O . SER A 1 656 ? 34.026 1.967 -50.795 1.00 83.69 656 SER A O 1
ATOM 5030 N N . GLY A 1 657 ? 34.376 0.929 -48.833 1.00 81.50 657 GLY A N 1
ATOM 5031 C CA . GLY A 1 657 ? 33.453 1.728 -48.034 1.00 81.50 657 GLY A CA 1
ATOM 5032 C C . GLY A 1 657 ? 32.007 1.220 -48.054 1.00 81.50 657 GLY A C 1
ATOM 5033 O O . GLY A 1 657 ? 31.157 1.834 -47.398 1.00 81.50 657 GLY A O 1
ATOM 5034 N N . LYS A 1 658 ? 31.710 0.110 -48.752 1.00 86.88 658 LYS A N 1
ATOM 5035 C CA . LYS A 1 658 ? 30.377 -0.514 -48.770 1.00 86.88 658 LYS A CA 1
ATOM 5036 C C . LYS A 1 658 ? 30.146 -1.266 -47.460 1.00 86.88 658 LYS A C 1
ATOM 5038 O O . LYS A 1 658 ? 31.038 -1.941 -46.948 1.00 86.88 658 LYS A O 1
ATOM 5043 N N . THR A 1 659 ? 28.940 -1.153 -46.908 1.00 88.88 659 THR A N 1
ATOM 5044 C CA . THR A 1 659 ? 28.546 -1.932 -45.733 1.00 88.88 659 THR A CA 1
ATOM 5045 C C . THR A 1 659 ? 28.315 -3.387 -46.137 1.00 88.88 659 THR A C 1
ATOM 5047 O O . THR A 1 659 ? 27.501 -3.680 -47.006 1.00 88.88 659 THR A O 1
ATOM 5050 N N . THR A 1 660 ? 29.061 -4.304 -45.524 1.00 91.06 660 THR A N 1
ATOM 5051 C CA . THR A 1 660 ? 28.983 -5.752 -45.805 1.00 91.06 660 THR A CA 1
ATOM 5052 C C . THR A 1 660 ? 28.199 -6.515 -44.743 1.00 91.06 660 THR A C 1
ATOM 5054 O O . THR A 1 660 ? 27.619 -7.565 -45.025 1.00 91.06 660 THR A O 1
ATOM 5057 N N . ALA A 1 661 ? 28.153 -5.976 -43.526 1.00 93.12 661 ALA A N 1
ATOM 5058 C CA . ALA A 1 661 ? 27.380 -6.510 -42.419 1.00 93.12 661 ALA A CA 1
ATOM 5059 C C . ALA A 1 661 ? 26.972 -5.401 -41.441 1.00 93.12 661 ALA A C 1
ATOM 5061 O O . ALA A 1 661 ? 27.559 -4.317 -41.439 1.00 93.12 661 ALA A O 1
ATOM 5062 N N . TYR A 1 662 ? 26.003 -5.698 -40.580 1.00 95.38 662 TYR A N 1
ATOM 5063 C CA . TYR A 1 662 ? 25.539 -4.817 -39.512 1.00 95.38 662 TYR A CA 1
ATOM 5064 C C . TYR A 1 662 ? 25.736 -5.432 -38.129 1.00 95.38 662 TYR A C 1
ATOM 5066 O O . TYR A 1 662 ? 25.660 -6.653 -37.958 1.00 95.38 662 TYR A O 1
ATOM 5074 N N . GLU A 1 663 ? 25.914 -4.565 -37.136 1.00 95.88 663 GLU A N 1
ATOM 5075 C CA . GLU A 1 663 ? 25.828 -4.901 -35.719 1.00 95.88 663 GLU A CA 1
ATOM 5076 C C . GLU A 1 663 ? 24.759 -4.054 -35.031 1.00 95.88 663 GLU A C 1
ATOM 5078 O O . GLU A 1 663 ? 24.692 -2.843 -35.237 1.00 95.88 663 GLU A O 1
ATOM 5083 N N . ILE A 1 664 ? 23.915 -4.684 -34.215 1.00 96.00 664 ILE A N 1
ATOM 5084 C CA . ILE A 1 664 ? 22.795 -4.016 -33.539 1.00 96.00 664 ILE A CA 1
ATOM 5085 C C . ILE A 1 664 ? 23.042 -3.963 -32.036 1.00 96.00 664 ILE A C 1
ATOM 5087 O O . ILE A 1 664 ? 23.331 -4.991 -31.421 1.00 96.00 664 ILE A O 1
ATOM 5091 N N . TRP A 1 665 ? 22.832 -2.787 -31.446 1.00 95.06 665 TRP A N 1
ATOM 5092 C CA . TRP A 1 665 ? 22.990 -2.560 -30.015 1.00 95.06 665 TRP A CA 1
ATOM 5093 C C . TRP A 1 665 ? 21.753 -1.906 -29.419 1.00 95.06 665 TRP A C 1
ATOM 5095 O O . TRP A 1 665 ? 21.329 -0.842 -29.864 1.00 95.06 665 TRP A O 1
ATOM 5105 N N . ASP A 1 666 ? 21.217 -2.542 -28.383 1.00 93.81 666 ASP A N 1
ATOM 5106 C CA . ASP A 1 666 ? 20.215 -1.975 -27.485 1.00 93.81 666 ASP A CA 1
ATOM 5107 C C . ASP A 1 666 ? 20.883 -1.575 -26.164 1.00 93.81 666 ASP A C 1
ATOM 5109 O O . ASP A 1 666 ? 21.638 -2.356 -25.570 1.00 93.81 666 ASP A O 1
ATOM 5113 N N . TYR A 1 667 ? 20.660 -0.343 -25.714 1.00 92.50 667 TYR A N 1
ATOM 5114 C CA . TYR A 1 667 ? 21.292 0.150 -24.499 1.00 92.50 667 TYR A CA 1
ATOM 5115 C C . TYR A 1 667 ? 20.529 -0.348 -23.271 1.00 92.50 667 TYR A C 1
ATOM 5117 O O . TYR A 1 667 ? 19.305 -0.317 -23.193 1.00 92.50 667 TYR A O 1
ATOM 5125 N N . LYS A 1 668 ? 21.265 -0.831 -22.266 1.00 90.88 668 LYS A N 1
ATOM 5126 C CA . LYS A 1 668 ? 20.693 -1.277 -20.993 1.00 90.88 668 LYS A CA 1
ATOM 5127 C C . LYS A 1 668 ? 21.334 -0.524 -19.836 1.00 90.88 668 LYS A C 1
ATOM 5129 O O . LYS A 1 668 ? 22.545 -0.528 -19.633 1.00 90.88 668 LYS A O 1
ATOM 5134 N N . THR A 1 669 ? 20.492 0.089 -19.011 1.00 83.19 669 THR A N 1
ATOM 5135 C CA . THR A 1 669 ? 20.917 0.875 -17.838 1.00 83.19 669 THR A CA 1
ATOM 5136 C C . THR A 1 669 ? 20.861 0.084 -16.523 1.00 83.19 669 THR A C 1
ATOM 5138 O O . THR A 1 669 ? 21.265 0.578 -15.469 1.00 83.19 669 THR A O 1
ATOM 5141 N N . GLY A 1 670 ? 20.387 -1.166 -16.577 1.00 80.31 670 GLY A N 1
ATOM 5142 C CA . GLY A 1 670 ? 20.297 -2.096 -15.447 1.00 80.31 670 GLY A CA 1
ATOM 5143 C C . GLY A 1 670 ? 21.594 -2.859 -15.144 1.00 80.31 670 GLY A C 1
ATOM 5144 O O . GLY A 1 670 ? 22.674 -2.481 -15.593 1.00 80.31 670 GLY A O 1
ATOM 5145 N N . SER A 1 671 ? 21.481 -3.930 -14.348 1.00 80.75 671 SER A N 1
ATOM 5146 C CA . SER A 1 671 ? 22.575 -4.877 -14.070 1.00 80.75 671 SER A CA 1
ATOM 5147 C C . SER A 1 671 ? 22.591 -6.045 -15.054 1.00 80.75 671 SER A C 1
ATOM 5149 O O . SER A 1 671 ? 21.549 -6.408 -15.596 1.00 80.75 671 SER A O 1
ATOM 5151 N N . THR A 1 672 ? 23.733 -6.719 -15.147 1.00 84.06 672 THR A N 1
ATOM 5152 C CA . THR A 1 672 ? 23.952 -7.908 -15.987 1.00 84.06 672 THR A CA 1
ATOM 5153 C C . THR A 1 672 ? 23.550 -9.232 -15.328 1.00 84.06 672 THR A C 1
ATOM 5155 O O . THR A 1 672 ? 23.586 -10.257 -15.986 1.00 84.06 672 THR A O 1
ATOM 5158 N N . PHE A 1 673 ? 23.115 -9.229 -14.058 1.00 77.94 673 PHE A N 1
ATOM 5159 C CA . PHE A 1 673 ? 22.836 -10.441 -13.262 1.00 77.94 673 PHE A CA 1
ATOM 5160 C C . PHE A 1 673 ? 21.919 -11.478 -13.940 1.00 77.94 673 PHE A C 1
ATOM 5162 O O . PHE A 1 673 ? 22.093 -12.671 -13.734 1.00 77.94 673 PHE A O 1
ATOM 5169 N N . ASN A 1 674 ? 20.958 -11.027 -14.750 1.00 73.81 674 ASN A N 1
ATOM 5170 C CA . ASN A 1 674 ? 20.019 -11.899 -15.458 1.00 73.81 674 ASN A CA 1
ATOM 5171 C C . ASN A 1 674 ? 20.442 -12.192 -16.905 1.00 73.81 674 ASN A C 1
ATOM 5173 O O . ASN A 1 674 ? 19.591 -12.601 -17.679 1.00 73.81 674 ASN A O 1
ATOM 5177 N N . TYR A 1 675 ? 21.679 -11.913 -17.314 1.00 79.38 675 TYR A N 1
ATOM 5178 C CA . TYR A 1 675 ? 22.154 -12.126 -18.682 1.00 79.38 675 TYR A CA 1
ATOM 5179 C C . TYR A 1 675 ? 23.283 -13.149 -18.688 1.00 79.38 675 TYR A C 1
ATOM 5181 O O . TYR A 1 675 ? 24.235 -13.041 -17.919 1.00 79.38 675 TYR A O 1
ATOM 5189 N N . ASP A 1 676 ? 23.164 -14.129 -19.577 1.00 76.94 676 ASP A N 1
ATOM 5190 C CA . ASP A 1 676 ? 24.160 -15.169 -19.796 1.00 76.94 676 ASP A CA 1
ATOM 5191 C C . ASP A 1 676 ? 24.703 -15.038 -21.220 1.00 76.94 676 ASP A C 1
ATOM 5193 O O . ASP A 1 676 ? 23.942 -15.040 -22.189 1.00 76.94 676 ASP A O 1
ATOM 5197 N N . ALA A 1 677 ? 26.023 -14.904 -21.343 1.00 77.75 677 ALA A N 1
ATOM 5198 C CA . ALA A 1 677 ? 26.689 -14.820 -22.637 1.00 77.75 677 ALA A CA 1
ATOM 5199 C C . ALA A 1 677 ? 26.619 -16.146 -23.414 1.00 77.75 677 ALA A C 1
ATOM 5201 O O . ALA A 1 677 ? 26.693 -16.119 -24.636 1.00 77.75 677 ALA A O 1
ATOM 5202 N N . ALA A 1 678 ? 26.454 -17.284 -22.730 1.00 78.19 678 ALA A N 1
ATOM 5203 C CA . ALA A 1 678 ? 26.309 -18.593 -23.365 1.00 78.19 678 ALA A CA 1
ATOM 5204 C C . ALA A 1 678 ? 24.874 -18.877 -23.846 1.00 78.19 678 ALA A C 1
ATOM 5206 O O . ALA A 1 678 ? 24.666 -19.778 -24.655 1.00 78.19 678 ALA A O 1
ATOM 5207 N N . ASN A 1 679 ? 23.880 -18.133 -23.351 1.00 81.00 679 ASN A N 1
ATOM 5208 C CA . ASN A 1 679 ? 22.479 -18.294 -23.732 1.00 81.00 679 ASN A CA 1
ATOM 5209 C C . ASN A 1 679 ? 21.742 -16.950 -23.684 1.00 81.00 679 ASN A C 1
ATOM 5211 O O . ASN A 1 679 ? 21.028 -16.630 -22.728 1.00 81.00 679 ASN A O 1
ATOM 5215 N N . LEU A 1 680 ? 21.885 -16.170 -24.756 1.00 83.50 680 LEU A N 1
ATOM 5216 C CA . LEU A 1 680 ? 21.309 -14.831 -24.829 1.00 83.50 680 LEU A CA 1
ATOM 5217 C C . LEU A 1 680 ? 19.778 -14.831 -24.970 1.00 83.50 680 LEU A C 1
ATOM 5219 O O . LEU A 1 680 ? 19.151 -13.828 -24.640 1.00 83.50 680 LEU A O 1
ATOM 5223 N N . ALA A 1 681 ? 19.164 -15.923 -25.439 1.00 78.62 681 ALA A N 1
ATOM 5224 C CA . ALA A 1 681 ? 17.715 -16.029 -25.650 1.00 78.62 681 ALA A CA 1
ATOM 5225 C C . ALA A 1 681 ? 16.932 -16.494 -24.403 1.00 78.62 681 ALA A C 1
ATOM 5227 O O . ALA A 1 681 ? 15.736 -16.214 -24.280 1.00 78.62 681 ALA A O 1
ATOM 5228 N N . GLN A 1 682 ? 17.584 -17.215 -23.481 1.00 77.75 682 GLN A N 1
ATOM 5229 C CA . GLN A 1 682 ? 17.032 -17.680 -22.196 1.00 77.75 682 GLN A CA 1
ATOM 5230 C C . GLN A 1 682 ? 15.664 -18.383 -22.289 1.00 77.75 682 GLN A C 1
ATOM 5232 O O . GLN A 1 682 ? 14.782 -18.172 -21.444 1.00 77.75 682 GLN A O 1
ATOM 5237 N N . GLY A 1 683 ? 15.464 -19.204 -23.325 1.00 71.88 683 GLY A N 1
ATOM 5238 C CA . GLY A 1 683 ? 14.189 -19.894 -23.575 1.00 71.88 683 GLY A CA 1
ATOM 5239 C C . GLY A 1 683 ? 13.047 -18.940 -23.948 1.00 71.88 683 GLY A C 1
ATOM 5240 O O . GLY A 1 683 ? 11.902 -19.150 -23.543 1.00 71.88 683 GLY A O 1
ATOM 5241 N N . GLY A 1 684 ? 13.373 -17.841 -24.640 1.00 77.38 684 GLY A N 1
ATOM 5242 C CA . GLY A 1 684 ? 12.428 -16.841 -25.144 1.00 77.38 684 GLY A CA 1
ATOM 5243 C C . GLY A 1 684 ? 12.166 -15.652 -24.217 1.00 77.38 684 GLY A C 1
ATOM 5244 O O . GLY A 1 684 ? 11.343 -14.800 -24.536 1.00 77.38 684 GLY A O 1
ATOM 5245 N N . ARG A 1 685 ? 12.853 -15.549 -23.074 1.00 82.00 685 ARG A N 1
ATOM 5246 C CA . ARG A 1 685 ? 12.680 -14.421 -22.135 1.00 82.00 685 ARG A CA 1
ATOM 5247 C C . ARG A 1 685 ? 13.340 -13.128 -22.615 1.00 82.00 685 ARG A C 1
ATOM 5249 O O . ARG A 1 685 ? 12.951 -12.050 -22.171 1.00 82.00 685 ARG A O 1
ATOM 5256 N N . THR A 1 686 ? 14.308 -13.244 -23.517 1.00 87.62 686 THR A N 1
ATOM 5257 C CA . THR A 1 686 ? 15.057 -12.139 -24.125 1.00 87.62 686 THR A CA 1
ATOM 5258 C C . THR A 1 686 ? 15.069 -12.332 -25.638 1.00 87.62 686 THR A C 1
ATOM 5260 O O . THR A 1 686 ? 15.850 -13.102 -26.192 1.00 87.62 686 THR A O 1
ATOM 5263 N N . LEU A 1 687 ? 14.158 -11.641 -26.319 1.00 91.31 687 LEU A N 1
ATOM 5264 C CA . LEU A 1 687 ? 13.894 -11.790 -27.755 1.00 91.31 687 LEU A CA 1
ATOM 5265 C C . LEU A 1 687 ? 14.240 -10.529 -28.541 1.00 91.31 687 LEU A C 1
ATOM 5267 O O . LEU A 1 687 ? 14.408 -10.593 -29.756 1.00 91.31 687 LEU A O 1
ATOM 5271 N N . GLN A 1 688 ? 14.328 -9.380 -27.870 1.00 93.25 688 GLN A N 1
ATOM 5272 C CA . GLN A 1 688 ? 14.489 -8.081 -28.514 1.00 93.25 688 GLN A CA 1
ATOM 5273 C C . GLN A 1 688 ? 15.658 -8.037 -29.510 1.00 93.25 688 GLN A C 1
ATOM 5275 O O . GLN A 1 688 ? 15.461 -7.598 -30.641 1.00 93.25 688 GLN A O 1
ATOM 5280 N N . TRP A 1 689 ? 16.839 -8.527 -29.120 1.00 93.44 689 TRP A N 1
ATOM 5281 C CA . TRP A 1 689 ? 18.038 -8.531 -29.966 1.00 93.44 689 TRP A CA 1
ATOM 5282 C C . TRP A 1 689 ? 17.820 -9.333 -31.266 1.00 93.44 689 TRP A C 1
ATOM 5284 O O . TRP A 1 689 ? 17.976 -8.805 -32.368 1.00 93.44 689 TRP A O 1
ATOM 5294 N N . ALA A 1 690 ? 17.326 -10.569 -31.151 1.00 93.56 690 ALA A N 1
ATOM 5295 C CA . ALA A 1 690 ? 17.052 -11.438 -32.292 1.00 93.56 690 ALA A CA 1
ATOM 5296 C C . ALA A 1 690 ? 15.960 -10.860 -33.210 1.00 93.56 690 ALA A C 1
ATOM 5298 O O . ALA A 1 690 ? 16.106 -10.845 -34.431 1.00 93.56 690 ALA A O 1
ATOM 5299 N N . LEU A 1 691 ? 14.872 -10.338 -32.635 1.00 94.12 691 LEU A N 1
ATOM 5300 C CA . LEU A 1 691 ? 13.764 -9.756 -33.398 1.00 94.12 691 LEU A CA 1
ATOM 5301 C C . LEU A 1 691 ? 14.194 -8.520 -34.193 1.00 94.12 691 LEU A C 1
ATOM 5303 O O . LEU A 1 691 ? 13.792 -8.354 -35.344 1.00 94.12 691 LEU A O 1
ATOM 5307 N N . TYR A 1 692 ? 15.028 -7.664 -33.605 1.00 94.75 692 TYR A N 1
ATOM 5308 C CA . TYR A 1 692 ? 15.541 -6.476 -34.284 1.00 94.75 692 TYR A CA 1
ATOM 5309 C C . TYR A 1 692 ? 16.524 -6.828 -35.401 1.00 94.75 692 TYR A C 1
ATOM 5311 O O . TYR A 1 692 ? 16.488 -6.187 -36.450 1.00 94.75 692 TYR A O 1
ATOM 5319 N N . ALA A 1 693 ? 17.320 -7.889 -35.238 1.00 93.69 693 ALA A N 1
ATOM 5320 C CA . ALA A 1 693 ? 18.160 -8.411 -36.314 1.00 93.69 693 ALA A CA 1
ATOM 5321 C C . ALA A 1 693 ? 17.353 -8.850 -37.544 1.00 93.69 693 ALA A C 1
ATOM 5323 O O . ALA A 1 693 ? 17.770 -8.607 -38.674 1.00 93.69 693 ALA A O 1
ATOM 5324 N N . TYR A 1 694 ? 16.170 -9.432 -37.336 1.00 92.06 694 TYR A N 1
ATOM 5325 C CA . TYR A 1 694 ? 15.264 -9.791 -38.428 1.00 92.06 694 TYR A CA 1
ATOM 5326 C C . TYR A 1 694 ? 14.484 -8.611 -39.008 1.00 92.06 694 TYR A C 1
ATOM 5328 O O . TYR A 1 694 ? 14.096 -8.665 -40.174 1.00 92.06 694 TYR A O 1
ATOM 5336 N N . ALA A 1 695 ? 14.256 -7.557 -38.224 1.00 92.38 695 ALA A N 1
ATOM 5337 C CA . ALA A 1 695 ? 13.574 -6.355 -38.692 1.00 92.38 695 ALA A CA 1
ATOM 5338 C C . ALA A 1 695 ? 14.488 -5.450 -39.531 1.00 92.38 695 ALA A C 1
ATOM 5340 O O . ALA A 1 695 ? 14.027 -4.866 -40.511 1.00 92.38 695 ALA A O 1
ATOM 5341 N N . LEU A 1 696 ? 15.776 -5.355 -39.175 1.00 92.50 696 LEU A N 1
ATOM 5342 C CA . LEU A 1 696 ? 16.705 -4.386 -39.759 1.00 92.50 696 LEU A CA 1
ATOM 5343 C C . LEU A 1 696 ? 16.770 -4.411 -41.299 1.00 92.50 696 LEU A C 1
ATOM 5345 O O . LEU A 1 696 ? 16.668 -3.327 -41.874 1.00 92.50 696 LEU A O 1
ATOM 5349 N N . PRO A 1 697 ? 16.874 -5.567 -41.992 1.00 88.56 697 PRO A N 1
ATOM 5350 C CA . PRO A 1 697 ? 16.982 -5.592 -43.455 1.00 88.56 697 PRO A CA 1
ATOM 5351 C C . PRO A 1 697 ? 15.808 -4.915 -44.177 1.00 88.56 697 PRO A C 1
ATOM 5353 O O . PRO A 1 697 ? 15.989 -4.313 -45.232 1.00 88.56 697 PRO A O 1
ATOM 5356 N N . TYR A 1 698 ? 14.608 -4.952 -43.587 1.00 86.94 698 TYR A N 1
ATOM 5357 C CA . TYR A 1 698 ? 13.424 -4.286 -44.138 1.00 86.94 698 TYR A CA 1
ATOM 5358 C C . TYR A 1 698 ? 13.430 -2.768 -43.912 1.00 86.94 698 TYR A C 1
ATOM 5360 O O . TYR A 1 698 ? 12.724 -2.044 -44.610 1.00 86.94 698 TYR A O 1
ATOM 5368 N N . ILE A 1 699 ? 14.217 -2.292 -42.944 1.00 87.38 699 ILE A N 1
ATOM 5369 C CA . ILE A 1 699 ? 14.336 -0.877 -42.579 1.00 87.38 699 ILE A CA 1
ATOM 5370 C C . ILE A 1 699 ? 15.424 -0.201 -43.418 1.00 87.38 699 ILE A C 1
ATOM 5372 O O . ILE A 1 699 ? 15.189 0.870 -43.968 1.00 87.38 699 ILE A O 1
ATOM 5376 N N . VAL A 1 700 ? 16.610 -0.814 -43.521 1.00 84.56 700 VAL A N 1
ATOM 5377 C CA . VAL A 1 700 ? 17.766 -0.207 -44.213 1.00 84.56 700 VAL A CA 1
ATOM 5378 C C . VAL A 1 700 ? 17.764 -0.429 -45.727 1.00 84.56 700 VAL A C 1
ATOM 5380 O O . VAL A 1 700 ? 18.462 0.298 -46.425 1.00 84.56 700 VAL A O 1
ATOM 5383 N N . GLN A 1 701 ? 16.971 -1.386 -46.231 1.00 76.88 701 GLN A N 1
ATOM 5384 C CA . GLN A 1 701 ? 16.869 -1.726 -47.661 1.00 76.88 701 GLN A CA 1
ATOM 5385 C C . GLN A 1 701 ? 18.241 -1.969 -48.329 1.00 76.88 701 GLN A C 1
ATOM 5387 O O . GLN A 1 701 ? 18.471 -1.567 -49.467 1.00 76.88 701 GLN A O 1
ATOM 5392 N N . ASP A 1 702 ? 19.149 -2.631 -47.608 1.00 75.62 702 ASP A N 1
ATOM 5393 C CA . ASP A 1 702 ? 20.510 -2.974 -48.040 1.00 75.62 702 ASP A CA 1
ATOM 5394 C C . ASP A 1 702 ? 20.702 -4.505 -48.019 1.00 75.62 702 ASP A C 1
ATOM 5396 O O . ASP A 1 702 ? 19.971 -5.232 -47.343 1.00 75.62 702 ASP A O 1
ATOM 5400 N N . GLU A 1 703 ? 21.699 -5.003 -48.750 1.00 72.25 703 GLU A N 1
ATOM 5401 C CA . GLU A 1 703 ? 22.082 -6.419 -48.826 1.00 72.25 703 GLU A CA 1
ATOM 5402 C C . GLU A 1 703 ? 22.937 -6.880 -47.631 1.00 72.25 703 GLU A C 1
ATOM 5404 O O . GLU A 1 703 ? 23.212 -8.073 -47.482 1.00 72.25 703 GLU A O 1
ATOM 5409 N N . GLY A 1 704 ? 23.374 -5.952 -46.772 1.00 76.00 704 GLY A N 1
ATOM 5410 C CA . GLY A 1 704 ? 24.145 -6.261 -45.570 1.00 76.00 704 GLY A CA 1
ATOM 5411 C C . GLY A 1 704 ? 23.362 -7.140 -44.587 1.00 76.00 704 GLY A C 1
ATOM 5412 O O . GLY A 1 704 ? 22.263 -6.795 -44.152 1.00 76.00 704 GLY A O 1
ATOM 5413 N N . HIS A 1 705 ? 23.944 -8.273 -44.187 1.00 88.94 705 HIS A N 1
ATOM 5414 C CA . HIS A 1 705 ? 23.357 -9.147 -43.166 1.00 88.94 705 HIS A CA 1
ATOM 5415 C C . HIS A 1 705 ? 23.724 -8.676 -41.752 1.00 88.94 705 HIS A C 1
ATOM 5417 O O . HIS A 1 705 ? 24.747 -8.028 -41.542 1.00 88.94 705 HIS A O 1
ATOM 5423 N N . VAL A 1 706 ? 22.921 -9.028 -40.748 1.00 93.31 706 VAL A N 1
ATOM 5424 C CA . VAL A 1 706 ? 23.265 -8.753 -39.345 1.00 93.31 706 VAL A CA 1
ATOM 5425 C C . VAL A 1 706 ? 24.229 -9.830 -38.854 1.00 93.31 706 VAL A C 1
ATOM 5427 O O . VAL A 1 706 ? 23.839 -10.989 -38.728 1.00 93.31 706 VAL A O 1
ATOM 5430 N N . ARG A 1 707 ? 25.486 -9.455 -38.592 1.00 94.38 707 ARG A N 1
ATOM 5431 C CA . ARG A 1 707 ? 26.524 -10.372 -38.088 1.00 94.38 707 ARG A CA 1
ATOM 5432 C C . ARG A 1 707 ? 26.416 -10.575 -36.580 1.00 94.38 707 ARG A C 1
ATOM 5434 O O . ARG A 1 707 ? 26.606 -11.688 -36.109 1.00 94.38 707 ARG A O 1
ATOM 5441 N N . LEU A 1 708 ? 26.133 -9.506 -35.836 1.00 94.56 708 LEU A N 1
ATOM 5442 C CA . LEU A 1 708 ? 26.006 -9.525 -34.377 1.00 94.56 708 LEU A CA 1
ATOM 5443 C C . LEU A 1 708 ? 24.818 -8.677 -33.931 1.00 94.56 708 LEU A C 1
ATOM 5445 O O . LEU A 1 708 ? 24.543 -7.614 -34.487 1.00 94.56 708 LEU A O 1
ATOM 5449 N N . SER A 1 709 ? 24.125 -9.116 -32.889 1.00 95.31 709 SER A N 1
ATOM 5450 C CA . SER A 1 709 ? 23.103 -8.312 -32.229 1.00 95.31 709 SER A CA 1
ATOM 5451 C C . SER A 1 709 ? 23.120 -8.570 -30.730 1.00 95.31 709 SER A C 1
ATOM 5453 O O . SER A 1 709 ? 23.400 -9.683 -30.287 1.00 95.31 709 SER A O 1
ATOM 5455 N N . GLY A 1 710 ? 22.856 -7.536 -29.934 1.00 94.25 710 GLY A N 1
ATOM 5456 C CA . GLY A 1 710 ? 22.892 -7.691 -28.493 1.00 94.25 710 GLY A CA 1
ATOM 5457 C C . GLY A 1 710 ? 22.606 -6.433 -27.694 1.00 94.25 710 GLY A C 1
ATOM 5458 O O . GLY A 1 710 ? 22.082 -5.432 -28.184 1.00 94.25 710 GLY A O 1
ATOM 5459 N N . TYR A 1 711 ? 22.977 -6.515 -26.423 1.00 94.25 711 TYR A N 1
ATOM 5460 C CA . TYR A 1 711 ? 22.758 -5.493 -25.415 1.00 94.25 711 TYR A CA 1
ATOM 5461 C C . TYR A 1 711 ? 24.084 -4.886 -24.971 1.00 94.25 711 TYR A C 1
ATOM 5463 O O . TYR A 1 711 ? 25.063 -5.604 -24.742 1.00 94.25 711 TYR A O 1
ATOM 5471 N N . PHE A 1 712 ? 24.101 -3.571 -24.780 1.00 93.81 712 PHE A N 1
ATOM 5472 C CA . PHE A 1 712 ? 25.238 -2.848 -24.224 1.00 93.81 712 PHE A CA 1
ATOM 5473 C C . PHE A 1 712 ? 24.884 -2.226 -22.870 1.00 93.81 712 PHE A C 1
ATOM 5475 O O . PHE A 1 712 ? 24.034 -1.341 -22.768 1.00 93.81 712 PHE A O 1
ATOM 5482 N N . PHE A 1 713 ? 25.565 -2.681 -21.816 1.00 92.25 713 PHE A N 1
ATOM 5483 C CA . PHE A 1 713 ? 25.335 -2.258 -20.439 1.00 92.25 713 PHE A CA 1
ATOM 5484 C C . PHE A 1 713 ? 26.292 -1.141 -20.022 1.00 92.25 713 PHE A C 1
ATOM 5486 O O . PHE A 1 713 ? 27.310 -1.365 -19.367 1.00 92.25 713 PHE A O 1
ATOM 5493 N N . ALA A 1 714 ? 25.930 0.092 -20.361 1.00 86.81 714 ALA A N 1
ATOM 5494 C CA . ALA A 1 714 ? 26.743 1.280 -20.099 1.00 86.81 714 ALA A CA 1
ATOM 5495 C C . ALA A 1 714 ? 26.558 1.889 -18.688 1.00 86.81 714 ALA A C 1
ATOM 5497 O O . ALA A 1 714 ? 27.018 2.995 -18.414 1.00 86.81 714 ALA A O 1
ATOM 5498 N N . SER A 1 715 ? 25.874 1.195 -17.774 1.00 84.12 715 SER A N 1
ATOM 5499 C CA . SER A 1 715 ? 25.664 1.659 -16.395 1.00 84.12 715 SER A CA 1
ATOM 5500 C C . SER A 1 715 ? 26.822 1.285 -15.458 1.00 84.12 715 SER A C 1
ATOM 5502 O O . SER A 1 715 ? 27.618 0.398 -15.757 1.00 84.12 715 SER A O 1
ATOM 5504 N N . ASP A 1 716 ? 26.861 1.887 -14.263 1.00 77.81 716 ASP A N 1
ATOM 5505 C CA . ASP A 1 716 ? 27.800 1.522 -13.183 1.00 77.81 716 ASP A CA 1
ATOM 5506 C C . ASP A 1 716 ? 27.729 0.028 -12.814 1.00 77.81 716 ASP A C 1
ATOM 5508 O O . ASP A 1 716 ? 28.745 -0.626 -12.612 1.00 77.81 716 ASP A O 1
ATOM 5512 N N . ARG A 1 717 ? 26.519 -0.549 -12.795 1.00 79.88 717 ARG A N 1
ATOM 5513 C CA . ARG A 1 717 ? 26.321 -1.988 -12.536 1.00 79.88 717 ARG A CA 1
ATOM 5514 C C . ARG A 1 717 ? 26.645 -2.865 -13.743 1.00 79.88 717 ARG A C 1
ATOM 5516 O O . ARG A 1 717 ? 26.858 -4.059 -13.578 1.00 79.88 717 ARG A O 1
ATOM 5523 N N . GLY A 1 718 ? 26.597 -2.284 -14.935 1.00 78.94 718 GLY A N 1
ATOM 5524 C CA . GLY A 1 718 ? 26.891 -2.932 -16.204 1.00 78.94 718 GLY A CA 1
ATOM 5525 C C . GLY A 1 718 ? 28.374 -2.994 -16.545 1.00 78.94 718 GLY A C 1
ATOM 5526 O O . GLY A 1 718 ? 28.792 -3.877 -17.287 1.00 78.94 718 GLY A O 1
ATOM 5527 N N . ALA A 1 719 ? 29.159 -2.057 -16.006 1.00 85.25 719 ALA A N 1
ATOM 5528 C CA . ALA A 1 719 ? 30.600 -1.933 -16.208 1.00 85.25 719 ALA A CA 1
ATOM 5529 C C . ALA A 1 719 ? 31.041 -1.941 -17.690 1.00 85.25 719 ALA A C 1
ATOM 5531 O O . ALA A 1 719 ? 32.144 -2.378 -18.005 1.00 85.25 719 ALA A O 1
ATOM 5532 N N . GLY A 1 720 ? 30.187 -1.472 -18.607 1.00 86.75 720 GLY A N 1
ATOM 5533 C CA . GLY A 1 720 ? 30.493 -1.390 -20.038 1.00 86.75 720 GLY A CA 1
ATOM 5534 C C . GLY A 1 720 ? 30.454 -2.734 -20.774 1.00 86.75 720 GLY A C 1
ATOM 5535 O O . GLY A 1 720 ? 30.960 -2.834 -21.892 1.00 86.75 720 GLY A O 1
ATOM 5536 N N . GLN A 1 721 ? 29.873 -3.772 -20.167 1.00 90.94 721 GLN A N 1
ATOM 5537 C CA . GLN A 1 721 ? 29.801 -5.108 -20.757 1.00 90.94 721 GLN A CA 1
ATOM 5538 C C . GLN A 1 721 ? 28.816 -5.165 -21.932 1.00 90.94 721 GLN A C 1
ATOM 5540 O O . GLN A 1 721 ? 27.785 -4.486 -21.942 1.00 90.94 721 GLN A O 1
ATOM 5545 N N . ARG A 1 722 ? 29.125 -6.011 -22.919 1.00 92.12 722 ARG A N 1
ATOM 5546 C CA . ARG A 1 722 ? 28.247 -6.329 -24.050 1.00 92.12 722 ARG A CA 1
ATOM 5547 C C . ARG A 1 722 ? 27.905 -7.811 -24.033 1.00 92.12 722 ARG A C 1
ATOM 5549 O O . ARG A 1 722 ? 28.789 -8.640 -23.844 1.00 92.12 722 ARG A O 1
ATOM 5556 N N . PHE A 1 723 ? 26.631 -8.109 -24.246 1.00 92.19 723 PHE A N 1
ATOM 5557 C CA . PHE A 1 723 ? 26.120 -9.463 -24.427 1.00 92.19 723 PHE A CA 1
ATOM 5558 C C . PHE A 1 723 ? 25.528 -9.523 -25.822 1.00 92.19 723 PHE A C 1
ATOM 5560 O O . PHE A 1 723 ? 24.532 -8.853 -26.087 1.00 92.19 723 PHE A O 1
ATOM 5567 N N . SER A 1 724 ? 26.169 -10.260 -26.717 1.00 92.88 724 SER A N 1
ATOM 5568 C CA . SER A 1 724 ? 25.797 -10.320 -28.126 1.00 92.88 724 SER A CA 1
ATOM 5569 C C . SER A 1 724 ? 26.122 -11.680 -28.698 1.00 92.88 724 SER A C 1
ATOM 5571 O O . SER A 1 724 ? 27.114 -12.285 -28.297 1.00 92.88 724 SER A O 1
ATOM 5573 N N . ASP A 1 725 ? 25.344 -12.082 -29.688 1.00 92.94 725 ASP A N 1
ATOM 5574 C CA . ASP A 1 725 ? 25.588 -13.284 -30.470 1.00 92.94 725 ASP A CA 1
AT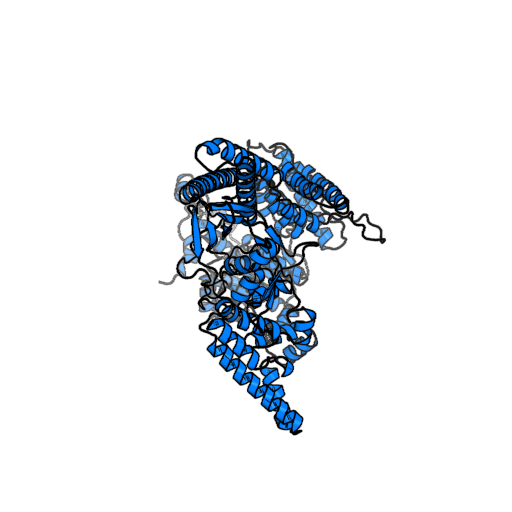OM 5575 C C . ASP A 1 725 ? 25.181 -13.041 -31.932 1.00 92.94 725 ASP A C 1
ATOM 5577 O O . ASP A 1 725 ? 24.583 -12.006 -32.269 1.00 92.94 725 ASP A O 1
ATOM 5581 N N . ALA A 1 726 ? 25.514 -13.981 -32.810 1.00 92.75 726 ALA A N 1
ATOM 5582 C CA . ALA A 1 726 ? 24.920 -14.040 -34.133 1.00 92.75 726 ALA A CA 1
ATOM 5583 C C . ALA A 1 726 ? 23.400 -14.267 -33.999 1.00 92.75 726 ALA A C 1
ATOM 5585 O O . ALA A 1 726 ? 22.967 -15.029 -33.130 1.00 92.75 726 ALA A O 1
ATOM 5586 N N . PRO A 1 727 ? 22.561 -13.618 -34.828 1.00 90.94 727 PRO A N 1
ATOM 5587 C CA . PRO A 1 727 ? 21.122 -13.853 -34.787 1.00 90.94 727 PRO A CA 1
ATOM 5588 C C . PRO A 1 727 ? 20.801 -15.350 -34.954 1.00 90.94 727 PRO A C 1
ATOM 5590 O O . PRO A 1 727 ? 21.346 -15.975 -35.869 1.00 90.94 727 PRO A O 1
ATOM 5593 N N . PRO A 1 728 ? 19.913 -15.926 -34.118 1.00 90.94 728 PRO A N 1
ATOM 5594 C CA . PRO A 1 728 ? 19.580 -17.348 -34.178 1.00 90.94 728 PRO A CA 1
ATOM 5595 C C . PRO A 1 728 ? 18.924 -17.670 -35.513 1.00 90.94 728 PRO A C 1
ATOM 5597 O O . PRO A 1 728 ? 18.285 -16.795 -36.105 1.00 90.94 728 PRO A O 1
ATOM 5600 N N . ALA A 1 729 ? 19.010 -18.911 -35.985 1.00 91.00 729 ALA A N 1
ATOM 5601 C CA . ALA A 1 729 ? 18.392 -19.279 -37.253 1.00 91.00 729 ALA A CA 1
ATOM 5602 C C . ALA A 1 729 ? 16.858 -19.137 -37.183 1.00 91.00 729 ALA A C 1
ATOM 5604 O O . ALA A 1 729 ? 16.237 -19.342 -36.139 1.00 91.00 729 ALA A O 1
ATOM 5605 N N . ARG A 1 730 ? 16.206 -18.807 -38.311 1.00 91.12 730 ARG A N 1
ATOM 5606 C CA . ARG A 1 730 ? 14.752 -18.531 -38.330 1.00 91.12 730 ARG A CA 1
ATOM 5607 C C . ARG A 1 730 ? 13.917 -19.668 -37.738 1.00 91.12 730 ARG A C 1
ATOM 5609 O O . ARG A 1 730 ? 12.932 -19.403 -37.057 1.00 91.12 730 ARG A O 1
ATOM 5616 N N . HIS A 1 731 ? 14.315 -20.914 -37.991 1.00 90.44 731 HIS A N 1
ATOM 5617 C CA . HIS A 1 731 ? 13.612 -22.097 -37.503 1.00 90.44 731 HIS A CA 1
ATOM 5618 C C . HIS A 1 731 ? 13.751 -22.291 -35.983 1.00 90.44 731 HIS A C 1
ATOM 5620 O O . HIS A 1 731 ? 12.791 -22.717 -35.352 1.00 90.44 731 HIS A O 1
ATOM 5626 N N . GLU A 1 732 ? 14.889 -21.919 -35.387 1.00 90.00 732 GLU A N 1
ATOM 5627 C CA . GLU A 1 732 ? 15.106 -21.971 -33.933 1.00 90.00 732 GLU A CA 1
ATOM 5628 C C . GLU A 1 732 ? 14.208 -20.951 -33.228 1.00 90.00 732 GLU A C 1
ATOM 5630 O O . GLU A 1 732 ? 13.480 -21.283 -32.295 1.00 90.00 732 GLU A O 1
ATOM 5635 N N . LEU A 1 733 ? 14.174 -19.713 -33.735 1.00 90.19 733 LEU A N 1
ATOM 5636 C CA . LEU A 1 733 ? 13.298 -18.678 -33.188 1.00 90.19 733 LEU A CA 1
ATOM 5637 C C . LEU A 1 733 ? 11.811 -19.012 -33.401 1.00 90.19 733 LEU A C 1
ATOM 5639 O O . LEU A 1 733 ? 10.982 -18.732 -32.534 1.00 90.19 733 LEU A O 1
ATOM 5643 N N . ALA A 1 734 ? 11.465 -19.637 -34.532 1.00 92.25 734 ALA A N 1
ATOM 5644 C CA . ALA A 1 734 ? 10.112 -20.127 -34.782 1.00 92.25 734 ALA A CA 1
ATOM 5645 C C . ALA A 1 734 ? 9.703 -21.222 -33.785 1.00 92.25 734 ALA A C 1
ATOM 5647 O O . ALA A 1 734 ? 8.567 -21.194 -33.318 1.00 92.25 734 ALA A O 1
ATOM 5648 N N . ALA A 1 735 ? 10.608 -22.141 -33.430 1.00 90.69 735 ALA A N 1
ATOM 5649 C CA . ALA A 1 735 ? 10.339 -23.203 -32.459 1.00 90.69 735 ALA A CA 1
ATOM 5650 C C . ALA A 1 735 ? 10.012 -22.646 -31.063 1.00 90.69 735 ALA A C 1
ATOM 5652 O O . ALA A 1 735 ? 9.107 -23.149 -30.407 1.00 90.69 735 ALA A O 1
ATOM 5653 N N . VAL A 1 736 ? 10.667 -21.554 -30.653 1.00 89.44 736 VAL A N 1
ATOM 5654 C CA . VAL A 1 736 ? 10.394 -20.878 -29.371 1.00 89.44 736 VAL A CA 1
ATOM 5655 C C . VAL A 1 736 ? 9.064 -20.111 -29.390 1.00 89.44 736 VAL A C 1
ATOM 5657 O O . VAL A 1 736 ? 8.324 -20.110 -28.407 1.00 89.44 736 VAL A O 1
ATOM 5660 N N . LEU A 1 737 ? 8.743 -19.429 -30.495 1.00 91.75 737 LEU A N 1
ATOM 5661 C CA . LEU A 1 737 ? 7.559 -18.561 -30.576 1.00 91.75 737 LEU A CA 1
ATOM 5662 C C . LEU A 1 737 ? 6.267 -19.298 -30.938 1.00 91.75 737 LEU A C 1
ATOM 5664 O O . LEU A 1 737 ? 5.188 -18.833 -30.569 1.00 91.75 737 LEU A O 1
ATOM 5668 N N . LYS A 1 738 ? 6.348 -20.423 -31.655 1.00 92.81 738 LYS A N 1
ATOM 5669 C CA . LYS A 1 738 ? 5.162 -21.157 -32.111 1.00 92.81 738 LYS A CA 1
ATOM 5670 C C . LYS A 1 738 ? 4.250 -21.574 -30.944 1.00 92.81 738 LYS A C 1
ATOM 5672 O O . LYS A 1 738 ? 3.082 -21.191 -30.992 1.00 92.81 738 LYS A O 1
ATOM 5677 N N . PRO A 1 739 ? 4.735 -22.250 -29.881 1.00 92.38 739 PRO A N 1
ATOM 5678 C CA . PRO A 1 739 ? 3.873 -22.655 -28.770 1.00 92.38 739 PRO A CA 1
ATOM 5679 C C . PRO A 1 739 ? 3.191 -21.468 -28.078 1.00 92.38 739 PRO A C 1
ATOM 5681 O O . PRO A 1 739 ? 2.028 -21.546 -27.698 1.00 92.38 739 PRO A O 1
ATOM 5684 N N . LEU A 1 740 ? 3.885 -20.330 -27.975 1.00 91.81 740 LEU A N 1
ATOM 5685 C CA . LEU A 1 740 ? 3.343 -19.100 -27.394 1.00 91.81 740 LEU A CA 1
ATOM 5686 C C . LEU A 1 740 ? 2.217 -18.491 -28.235 1.00 91.81 740 LEU A C 1
ATOM 5688 O O . LEU A 1 740 ? 1.222 -18.017 -27.685 1.00 91.81 740 LEU A O 1
ATOM 5692 N N . PHE A 1 741 ? 2.358 -18.496 -29.562 1.00 92.06 741 PHE A N 1
ATOM 5693 C CA . PHE A 1 741 ? 1.282 -18.060 -30.449 1.00 92.06 741 PHE A CA 1
ATOM 5694 C C . PHE A 1 741 ? 0.113 -19.034 -30.460 1.00 92.06 741 PHE A C 1
ATOM 5696 O O . PHE A 1 741 ? -1.028 -18.587 -30.534 1.00 92.06 741 PHE A O 1
ATOM 5703 N N . ASP A 1 742 ? 0.369 -20.333 -30.335 1.00 92.06 742 ASP A N 1
ATOM 5704 C CA . ASP A 1 742 ? -0.695 -21.327 -30.228 1.00 92.06 742 ASP A CA 1
ATOM 5705 C C . ASP A 1 742 ? -1.502 -21.125 -28.937 1.00 92.06 742 ASP A C 1
ATOM 5707 O O . ASP A 1 742 ? -2.727 -21.064 -29.008 1.00 92.06 742 ASP A O 1
ATOM 5711 N N . LEU A 1 743 ? -0.844 -20.854 -27.802 1.00 91.62 743 LEU A N 1
ATOM 5712 C CA . LEU A 1 743 ? -1.517 -20.464 -26.555 1.00 91.62 743 LEU A CA 1
ATOM 5713 C C . LEU A 1 743 ? -2.409 -19.230 -26.735 1.00 91.62 743 LEU A C 1
ATOM 5715 O O . LEU A 1 743 ? -3.570 -19.237 -26.326 1.00 91.62 743 LEU A O 1
ATOM 5719 N N . ALA A 1 744 ? -1.891 -18.177 -27.373 1.00 91.94 744 ALA A N 1
ATOM 5720 C CA . ALA A 1 744 ? -2.661 -16.958 -27.605 1.00 91.94 744 ALA A CA 1
ATOM 5721 C C . ALA A 1 744 ? -3.872 -17.196 -28.526 1.00 91.94 744 ALA A C 1
ATOM 5723 O O . ALA A 1 744 ? -4.963 -16.709 -28.232 1.00 91.94 744 ALA A O 1
ATOM 5724 N N . ARG A 1 745 ? -3.700 -17.979 -29.601 1.00 91.25 745 ARG A N 1
ATOM 5725 C CA . ARG A 1 745 ? -4.768 -18.342 -30.551 1.00 91.25 745 ARG A CA 1
ATOM 5726 C C . ARG A 1 745 ? -5.832 -19.241 -29.935 1.00 91.25 745 ARG A C 1
ATOM 5728 O O . ARG A 1 745 ? -6.987 -19.141 -30.318 1.00 91.25 745 ARG A O 1
ATOM 5735 N N . GLN A 1 746 ? -5.446 -20.107 -29.005 1.00 91.44 746 GLN A N 1
ATOM 5736 C CA . GLN A 1 746 ? -6.351 -20.984 -28.260 1.00 91.44 746 GLN A CA 1
ATOM 5737 C C . GLN A 1 746 ? -7.001 -20.281 -27.055 1.00 91.44 746 GLN A C 1
ATOM 5739 O O . GLN A 1 746 ? -7.807 -20.882 -26.345 1.00 91.44 746 GLN A O 1
ATOM 5744 N N . GLY A 1 747 ? -6.630 -19.022 -26.794 1.00 92.31 747 GLY A N 1
ATOM 5745 C CA . GLY A 1 747 ? -7.169 -18.227 -25.698 1.00 92.31 747 GLY A CA 1
ATOM 5746 C C . GLY A 1 747 ? -6.666 -18.642 -24.319 1.00 92.31 747 GLY A C 1
ATOM 5747 O O . GLY A 1 747 ? -7.363 -18.416 -23.337 1.00 92.31 747 GLY A O 1
ATOM 5748 N N . PHE A 1 748 ? -5.486 -19.253 -24.199 1.00 92.62 748 PHE A N 1
ATOM 5749 C CA . PHE A 1 748 ? -4.997 -19.747 -22.914 1.00 92.62 748 PHE A CA 1
ATOM 5750 C C . PHE A 1 748 ? -3.819 -18.964 -22.359 1.00 92.62 748 PHE A C 1
ATOM 5752 O O . PHE A 1 748 ? -2.702 -18.978 -22.871 1.00 92.62 748 PHE A O 1
ATOM 5759 N N . PHE A 1 749 ? -4.080 -18.316 -21.229 1.00 93.00 749 PHE A N 1
ATOM 5760 C CA . PHE A 1 749 ? -3.165 -17.442 -20.514 1.00 93.00 749 PHE A CA 1
ATOM 5761 C C . PHE A 1 749 ? -3.017 -17.896 -19.053 1.00 93.00 749 PHE A C 1
ATOM 5763 O O . PHE A 1 749 ? -3.473 -17.205 -18.127 1.00 93.00 749 PHE A O 1
ATOM 5770 N N . PRO A 1 750 ? -2.398 -19.067 -18.812 1.00 89.25 750 PRO A N 1
ATOM 5771 C CA . PRO A 1 750 ? -2.217 -19.591 -17.466 1.00 89.25 750 PRO A CA 1
ATOM 5772 C C . PRO A 1 750 ? -1.307 -18.684 -16.633 1.00 89.25 750 PRO A C 1
ATOM 5774 O O . PRO A 1 750 ? -0.406 -18.009 -17.148 1.00 89.25 750 PRO A O 1
ATOM 5777 N N . ALA A 1 751 ? -1.510 -18.701 -15.315 1.00 88.62 751 ALA A N 1
ATOM 5778 C CA . ALA A 1 751 ? -0.616 -18.071 -14.343 1.00 88.62 751 ALA A CA 1
ATOM 5779 C C . ALA A 1 751 ? 0.661 -18.915 -14.129 1.00 88.62 751 ALA A C 1
ATOM 5781 O O . ALA A 1 751 ? 1.041 -19.210 -13.005 1.00 88.62 751 ALA A O 1
ATOM 5782 N N . LEU A 1 752 ? 1.317 -19.311 -15.220 1.00 87.00 752 LEU A N 1
ATOM 5783 C CA . LEU A 1 752 ? 2.497 -20.177 -15.246 1.00 87.00 752 LEU A CA 1
ATOM 5784 C C . LEU A 1 752 ? 3.744 -19.383 -15.667 1.00 87.00 752 LEU A C 1
ATOM 5786 O O . LEU A 1 752 ? 3.642 -18.430 -16.449 1.00 87.00 752 LEU A O 1
ATOM 5790 N N . HIS A 1 753 ? 4.918 -19.768 -15.157 1.00 85.06 753 HIS A N 1
ATOM 5791 C CA . HIS A 1 753 ? 6.205 -19.180 -15.539 1.00 85.06 753 HIS A CA 1
ATOM 5792 C C . HIS A 1 753 ? 7.376 -20.180 -15.544 1.00 85.06 753 HIS A C 1
ATOM 5794 O O . HIS A 1 753 ? 7.388 -21.146 -14.786 1.00 85.06 753 HIS A O 1
ATOM 5800 N N . LYS A 1 754 ? 8.438 -19.871 -16.306 1.00 77.31 754 LYS A N 1
ATOM 5801 C CA . LYS A 1 754 ? 9.699 -20.649 -16.396 1.00 77.31 754 LYS A CA 1
ATOM 5802 C C . LYS A 1 754 ? 10.637 -20.484 -15.174 1.00 77.31 754 LYS A C 1
ATOM 5804 O O . LYS A 1 754 ? 11.807 -20.147 -15.324 1.00 77.31 754 LYS A O 1
ATOM 5809 N N . GLY A 1 755 ? 10.123 -20.641 -13.954 1.00 69.44 755 GLY A N 1
ATOM 5810 C CA . GLY A 1 755 ? 10.869 -20.473 -12.690 1.00 69.44 755 GLY A CA 1
ATOM 5811 C C . GLY A 1 755 ? 10.366 -21.416 -11.592 1.00 69.44 755 GLY A C 1
ATOM 5812 O O . GLY A 1 755 ? 9.397 -22.134 -11.827 1.00 69.44 755 GLY A O 1
ATOM 5813 N N . ASP A 1 756 ? 10.995 -21.408 -10.413 1.00 59.00 756 ASP A N 1
ATOM 5814 C CA . ASP A 1 756 ? 10.670 -22.325 -9.307 1.00 59.00 756 ASP A CA 1
ATOM 5815 C C . ASP A 1 756 ? 9.328 -22.014 -8.604 1.00 59.00 756 ASP A C 1
ATOM 5817 O O . ASP A 1 756 ? 8.866 -20.869 -8.561 1.00 59.00 756 ASP A O 1
ATOM 5821 N N . ALA A 1 757 ? 8.698 -23.044 -8.023 1.00 52.88 757 ALA A N 1
ATOM 5822 C CA . ALA A 1 757 ? 7.388 -22.944 -7.360 1.00 52.88 757 ALA A CA 1
ATOM 5823 C C . ALA A 1 757 ? 7.389 -22.067 -6.085 1.00 52.88 757 ALA A C 1
ATOM 5825 O O . ALA A 1 757 ? 6.352 -21.574 -5.649 1.00 52.88 757 ALA A O 1
ATOM 5826 N N . LYS A 1 758 ? 8.561 -21.794 -5.489 1.00 51.22 758 LYS A N 1
ATOM 5827 C CA . LYS A 1 758 ? 8.696 -20.999 -4.247 1.00 51.22 758 LYS A CA 1
ATOM 5828 C C . LYS A 1 758 ? 8.634 -19.479 -4.465 1.00 51.22 758 LYS A C 1
ATOM 5830 O O . LYS A 1 758 ? 8.955 -18.706 -3.561 1.00 51.22 758 LYS A O 1
ATOM 5835 N N . GLY A 1 759 ? 8.239 -19.027 -5.656 1.00 49.81 759 GLY A N 1
ATOM 5836 C CA . GLY A 1 759 ? 8.156 -17.606 -5.992 1.00 49.81 759 GLY A CA 1
ATOM 5837 C C . GLY A 1 759 ? 9.519 -16.932 -6.191 1.00 49.81 759 GLY A C 1
ATOM 5838 O O . GLY A 1 759 ? 9.595 -15.700 -6.147 1.00 49.81 759 GLY A O 1
ATOM 5839 N N . GLY A 1 760 ? 10.585 -17.708 -6.424 1.00 53.94 760 GLY A N 1
ATOM 5840 C CA . GLY A 1 760 ? 11.931 -17.234 -6.760 1.00 53.94 760 GLY A CA 1
ATOM 5841 C C . GLY A 1 760 ? 12.089 -16.785 -8.220 1.00 53.94 760 GLY A C 1
ATOM 5842 O O . GLY A 1 760 ? 13.132 -16.246 -8.586 1.00 53.94 760 GLY A O 1
ATOM 5843 N N . GLY A 1 761 ? 11.048 -16.932 -9.043 1.00 68.94 761 GLY A N 1
ATOM 5844 C CA . GLY A 1 761 ? 11.013 -16.522 -10.449 1.00 68.94 761 GLY A CA 1
ATOM 5845 C C . GLY A 1 761 ? 10.438 -15.113 -10.730 1.00 68.94 761 GLY A C 1
ATOM 5846 O O . GLY A 1 761 ? 10.463 -14.218 -9.877 1.00 68.94 761 GLY A O 1
ATOM 5847 N N . PRO A 1 762 ? 9.873 -14.878 -11.935 1.00 76.38 762 PRO A N 1
ATOM 5848 C CA . PRO A 1 762 ? 9.382 -13.563 -12.374 1.00 76.38 762 PRO A CA 1
ATOM 5849 C C . PRO A 1 762 ? 8.229 -13.007 -11.523 1.00 76.38 762 PRO A C 1
ATOM 5851 O O . PRO A 1 762 ? 7.907 -11.822 -11.643 1.00 76.38 762 PRO A O 1
ATOM 5854 N N . CYS A 1 763 ? 7.606 -13.823 -10.668 1.00 84.44 763 CYS A N 1
ATOM 5855 C CA . CYS A 1 763 ? 6.543 -13.418 -9.746 1.00 84.44 763 CYS A CA 1
ATOM 5856 C C . CYS A 1 763 ? 7.023 -12.541 -8.582 1.00 84.44 763 CYS A C 1
ATOM 5858 O O . CYS A 1 763 ? 6.229 -11.751 -8.069 1.00 84.44 763 CYS A O 1
ATOM 5860 N N . ARG A 1 764 ? 8.304 -12.620 -8.189 1.00 82.75 764 ARG A N 1
ATOM 5861 C CA . ARG A 1 764 ? 8.844 -11.874 -7.038 1.00 82.75 764 ARG A CA 1
ATOM 5862 C C . ARG A 1 764 ? 8.643 -10.362 -7.154 1.00 82.75 764 ARG A C 1
ATOM 5864 O O . ARG A 1 764 ? 8.304 -9.717 -6.167 1.00 82.75 764 ARG A O 1
ATOM 5871 N N . PHE A 1 765 ? 8.822 -9.830 -8.361 1.00 79.38 765 PHE A N 1
ATOM 5872 C CA . PHE A 1 765 ? 8.706 -8.405 -8.689 1.00 79.38 765 PHE A CA 1
ATOM 5873 C C . PHE A 1 765 ? 7.558 -8.142 -9.679 1.00 79.38 765 PHE A C 1
ATOM 5875 O O . PHE A 1 765 ? 7.659 -7.286 -10.552 1.00 79.38 765 PHE A O 1
ATOM 5882 N N . CYS A 1 766 ? 6.490 -8.942 -9.609 1.00 84.75 766 CYS A N 1
ATOM 5883 C CA . CYS A 1 766 ? 5.338 -8.831 -10.501 1.00 84.75 766 CYS A CA 1
ATOM 5884 C C . CYS A 1 766 ? 4.275 -7.887 -9.928 1.00 84.75 766 CYS A C 1
ATOM 5886 O O . CYS A 1 766 ? 3.721 -8.171 -8.865 1.00 84.75 766 CYS A O 1
ATOM 5888 N N . ASP A 1 767 ? 3.894 -6.857 -10.687 1.00 86.69 767 ASP A N 1
ATOM 5889 C CA . ASP A 1 767 ? 2.807 -5.930 -10.321 1.00 86.69 767 ASP A CA 1
ATOM 5890 C C . ASP A 1 767 ? 1.456 -6.642 -10.116 1.00 86.69 767 ASP A C 1
ATOM 5892 O O . ASP A 1 767 ? 0.615 -6.209 -9.332 1.00 86.69 767 ASP A O 1
ATOM 5896 N N . TYR A 1 768 ? 1.260 -7.783 -10.783 1.00 87.88 768 TYR A N 1
ATOM 5897 C CA . TYR A 1 768 ? 0.024 -8.569 -10.743 1.00 87.88 768 TYR A CA 1
ATOM 5898 C C . TYR A 1 768 ? 0.028 -9.665 -9.676 1.00 87.88 768 TYR A C 1
ATOM 5900 O O . TYR A 1 768 ? -0.927 -10.434 -9.599 1.00 87.88 768 TYR A O 1
ATOM 5908 N N . ARG A 1 769 ? 1.068 -9.759 -8.831 1.00 85.81 769 ARG A N 1
ATOM 5909 C CA . ARG A 1 769 ? 1.174 -10.820 -7.811 1.00 85.81 769 ARG A CA 1
ATOM 5910 C C . ARG A 1 769 ? -0.052 -10.874 -6.896 1.00 85.81 769 ARG A C 1
ATOM 5912 O O . ARG A 1 769 ? -0.511 -11.958 -6.568 1.00 85.81 769 ARG A O 1
ATOM 5919 N N . ARG A 1 770 ? -0.609 -9.715 -6.525 1.00 83.38 770 ARG A N 1
ATOM 5920 C CA . ARG A 1 770 ? -1.834 -9.639 -5.708 1.00 83.38 770 ARG A CA 1
ATOM 5921 C C . ARG A 1 770 ? -3.075 -10.168 -6.432 1.00 83.38 770 ARG A C 1
ATOM 5923 O O . ARG A 1 770 ? -3.956 -10.693 -5.769 1.00 83.38 770 ARG A O 1
ATOM 5930 N N . ILE A 1 771 ? -3.135 -10.041 -7.760 1.00 84.00 771 ILE A N 1
ATOM 5931 C CA . ILE A 1 771 ? -4.241 -10.564 -8.578 1.00 84.00 771 ILE A CA 1
ATOM 5932 C C . ILE A 1 771 ? -4.118 -12.079 -8.718 1.00 84.00 771 ILE A C 1
ATOM 5934 O O . ILE A 1 771 ? -5.112 -12.782 -8.583 1.00 84.00 771 ILE A O 1
ATOM 5938 N N . CYS A 1 772 ? -2.904 -12.577 -8.970 1.00 80.44 772 CYS A N 1
ATOM 5939 C CA . CYS A 1 772 ? -2.668 -14.013 -9.073 1.00 80.44 772 CYS A CA 1
ATOM 5940 C C . CYS A 1 772 ? -2.782 -14.722 -7.715 1.00 80.44 772 CYS A C 1
ATOM 5942 O O . CYS A 1 772 ? -3.074 -15.907 -7.699 1.00 80.44 772 CYS A O 1
ATOM 5944 N N . ALA A 1 773 ? -2.551 -14.036 -6.589 1.00 76.75 773 ALA A N 1
ATOM 5945 C CA . ALA A 1 773 ? -2.551 -14.625 -5.248 1.00 76.75 773 ALA A CA 1
ATOM 5946 C C . ALA A 1 773 ? -1.723 -15.929 -5.195 1.00 76.75 773 ALA A C 1
ATOM 5948 O O . ALA A 1 773 ? -0.506 -15.875 -5.382 1.00 76.75 773 ALA A O 1
ATOM 5949 N N . ASN A 1 774 ? -2.382 -17.076 -4.998 1.00 74.38 774 ASN A N 1
ATOM 5950 C CA . ASN A 1 774 ? -1.770 -18.408 -4.948 1.00 74.38 774 ASN A CA 1
ATOM 5951 C C . ASN A 1 774 ? -1.909 -19.196 -6.271 1.00 74.38 774 ASN A C 1
ATOM 5953 O O . ASN A 1 774 ? -1.544 -20.361 -6.322 1.00 74.38 774 ASN A O 1
ATOM 5957 N N . GLU A 1 775 ? -2.438 -18.591 -7.342 1.00 78.69 775 GLU A N 1
ATOM 5958 C CA . GLU A 1 775 ? -2.594 -19.226 -8.665 1.00 78.69 775 GLU A CA 1
ATOM 5959 C C . GLU A 1 775 ? -1.266 -19.355 -9.428 1.00 78.69 775 GLU A C 1
ATOM 5961 O O . GLU A 1 775 ? -1.215 -20.042 -10.446 1.00 78.69 775 GLU A O 1
ATOM 5966 N N . ALA A 1 776 ? -0.217 -18.640 -9.007 1.00 81.06 776 ALA A N 1
ATOM 5967 C CA . ALA A 1 776 ? 1.053 -18.598 -9.723 1.00 81.06 776 ALA A CA 1
ATOM 5968 C C . ALA A 1 776 ? 1.809 -19.928 -9.598 1.00 81.06 776 ALA A C 1
ATOM 5970 O O . ALA A 1 776 ? 2.162 -20.324 -8.492 1.00 81.06 776 ALA A O 1
ATOM 5971 N N . ARG A 1 777 ? 2.106 -20.559 -10.738 1.00 81.31 777 ARG A N 1
ATOM 5972 C CA . ARG A 1 777 ? 2.758 -21.871 -10.818 1.00 81.31 777 ARG A CA 1
ATOM 5973 C C . ARG A 1 777 ? 4.151 -21.785 -11.424 1.00 81.31 777 ARG A C 1
ATOM 5975 O O . ARG A 1 777 ? 4.387 -21.020 -12.367 1.00 81.31 777 ARG A O 1
ATOM 5982 N N . GLY A 1 778 ? 5.050 -22.609 -10.893 1.00 80.88 778 GLY A N 1
ATOM 5983 C CA . GLY A 1 778 ? 6.347 -22.905 -11.498 1.00 80.88 778 GLY A CA 1
ATOM 5984 C C . GLY A 1 778 ? 6.275 -24.077 -12.478 1.00 80.88 778 GLY A C 1
ATOM 5985 O O . GLY A 1 778 ? 5.230 -24.703 -12.646 1.00 80.88 778 GLY A O 1
ATOM 5986 N N . VAL A 1 779 ? 7.407 -24.393 -13.107 1.00 78.75 779 VAL A N 1
ATOM 5987 C CA . VAL A 1 779 ? 7.509 -25.523 -14.055 1.00 78.75 779 VAL A CA 1
ATOM 5988 C C . VAL A 1 779 ? 7.273 -26.888 -13.401 1.00 78.75 779 VAL A C 1
ATOM 5990 O O . VAL A 1 779 ? 6.789 -27.804 -14.055 1.00 78.75 779 VAL A O 1
ATOM 5993 N N . ASP A 1 780 ? 7.532 -27.006 -12.099 1.00 79.38 780 ASP A N 1
ATOM 5994 C CA . ASP A 1 780 ? 7.400 -28.264 -11.355 1.00 79.38 780 ASP A CA 1
ATOM 5995 C C . ASP A 1 780 ? 5.933 -28.717 -11.179 1.00 79.38 780 ASP A C 1
ATOM 5997 O O . ASP A 1 780 ? 5.681 -29.873 -10.857 1.00 79.38 780 ASP A O 1
ATOM 6001 N N . GLU A 1 781 ? 4.958 -27.830 -11.416 1.00 79.38 781 GLU A N 1
ATOM 6002 C CA . GLU A 1 781 ? 3.517 -28.085 -11.222 1.00 79.38 781 GLU A CA 1
ATOM 6003 C C . GLU A 1 781 ? 2.754 -28.314 -12.541 1.00 79.38 781 GLU A C 1
ATOM 6005 O O . GLU A 1 781 ? 1.520 -28.302 -12.582 1.00 79.38 781 GLU A O 1
ATOM 6010 N N . ILE A 1 782 ? 3.473 -28.489 -13.653 1.00 82.94 782 ILE A N 1
ATOM 6011 C CA . ILE A 1 782 ? 2.858 -28.685 -14.972 1.00 82.94 782 ILE A CA 1
ATOM 6012 C C . ILE A 1 782 ? 2.103 -30.015 -15.034 1.00 82.94 782 ILE A C 1
ATOM 6014 O O . ILE A 1 782 ? 1.000 -30.060 -15.575 1.00 82.94 782 ILE A O 1
ATOM 6018 N N . GLU A 1 783 ? 2.649 -31.082 -14.449 1.00 85.44 783 GLU A N 1
ATOM 6019 C CA . GLU A 1 783 ? 2.004 -32.403 -14.451 1.00 85.44 783 GLU A CA 1
ATOM 6020 C C . GLU A 1 783 ? 0.663 -32.405 -13.697 1.00 85.44 783 GLU A C 1
ATOM 6022 O O . GLU A 1 783 ? -0.294 -33.050 -14.136 1.00 85.44 783 GLU A O 1
ATOM 6027 N N . ASP A 1 784 ? 0.540 -31.609 -12.631 1.00 83.06 784 ASP A N 1
ATOM 6028 C CA . ASP A 1 784 ? -0.726 -31.425 -11.912 1.00 83.06 784 ASP A CA 1
ATOM 6029 C C . ASP A 1 784 ? -1.771 -30.741 -12.800 1.00 83.06 784 ASP A C 1
ATOM 6031 O O . ASP A 1 784 ? -2.931 -31.159 -12.846 1.00 83.06 784 ASP A O 1
ATOM 6035 N N . LEU A 1 785 ? -1.354 -29.721 -13.558 1.00 83.75 785 LEU A N 1
ATOM 6036 C CA . LEU A 1 785 ? -2.219 -29.020 -14.507 1.00 83.75 785 LEU A CA 1
ATOM 6037 C C . LEU A 1 785 ? -2.688 -29.957 -15.631 1.00 83.75 785 LEU A C 1
ATOM 6039 O O . LEU A 1 785 ? -3.868 -29.953 -15.986 1.00 83.75 785 LEU A O 1
ATOM 6043 N N . TYR A 1 786 ? -1.800 -30.807 -16.150 1.00 84.69 786 TYR A N 1
ATOM 6044 C CA . TYR A 1 786 ? -2.127 -31.828 -17.152 1.00 84.69 786 TYR A CA 1
ATOM 6045 C C . TYR A 1 786 ? -3.114 -32.875 -16.647 1.00 84.69 786 TYR A C 1
ATOM 6047 O O . TYR A 1 786 ? -4.074 -33.232 -17.342 1.00 84.69 786 TYR A O 1
ATOM 6055 N N . THR A 1 787 ? -2.874 -33.370 -15.436 1.00 87.38 787 THR A N 1
ATOM 6056 C CA . THR A 1 787 ? -3.726 -34.370 -14.795 1.00 87.38 787 THR A CA 1
ATOM 6057 C C . THR A 1 787 ? -5.125 -33.799 -14.583 1.00 87.38 787 THR A C 1
ATOM 6059 O O . THR A 1 787 ? -6.111 -34.408 -15.004 1.00 87.38 787 THR A O 1
ATOM 6062 N N . ALA A 1 788 ? -5.212 -32.586 -14.033 1.00 85.25 788 ALA A N 1
ATOM 6063 C CA . ALA A 1 788 ? -6.476 -31.898 -13.798 1.00 85.25 788 ALA A CA 1
ATOM 6064 C C . ALA A 1 788 ? -7.227 -31.588 -15.107 1.00 85.25 788 ALA A C 1
ATOM 6066 O O . ALA A 1 788 ? -8.439 -31.790 -15.192 1.00 85.25 788 ALA A O 1
ATOM 6067 N N . ALA A 1 789 ? -6.516 -31.164 -16.158 1.00 85.75 789 ALA A N 1
ATOM 6068 C CA . ALA A 1 789 ? -7.100 -30.933 -17.479 1.00 85.75 789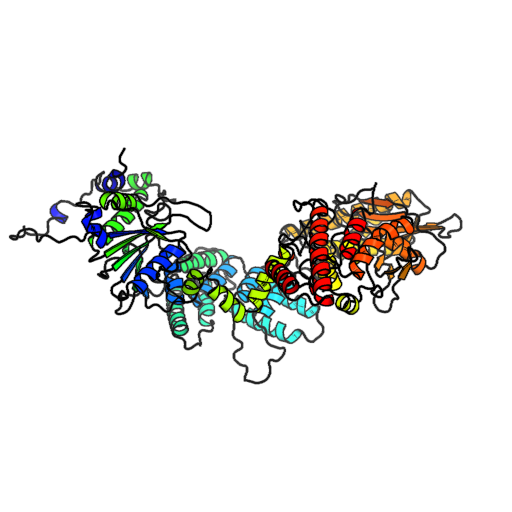 ALA A CA 1
ATOM 6069 C C . ALA A 1 789 ? -7.695 -32.202 -18.091 1.00 85.75 789 ALA A C 1
ATOM 6071 O O . ALA A 1 789 ? -8.794 -32.171 -18.642 1.00 85.75 789 ALA A O 1
ATOM 6072 N N . THR A 1 790 ? -6.984 -33.323 -17.975 1.00 87.19 790 THR A N 1
ATOM 6073 C CA . THR A 1 790 ? -7.430 -34.614 -18.512 1.00 87.19 790 THR A CA 1
ATOM 6074 C C . THR A 1 790 ? -8.671 -35.112 -17.775 1.00 87.19 790 THR A C 1
ATOM 6076 O O . THR A 1 790 ? -9.632 -35.535 -18.413 1.00 87.19 790 THR A O 1
ATOM 6079 N N . GLN A 1 791 ? -8.689 -35.001 -16.444 1.00 87.44 791 GLN A N 1
ATOM 6080 C CA . GLN A 1 791 ? -9.844 -35.378 -15.626 1.00 87.44 791 GLN A CA 1
ATOM 6081 C C . GLN A 1 791 ? -11.084 -34.536 -15.953 1.00 87.44 791 GLN A C 1
ATOM 6083 O O . GLN A 1 791 ? -12.157 -35.099 -16.167 1.00 87.44 791 GLN A O 1
ATOM 6088 N N . LEU A 1 792 ? -10.951 -33.206 -16.046 1.00 85.62 792 LEU A N 1
ATOM 6089 C CA . LEU A 1 792 ? -12.082 -32.349 -16.412 1.00 85.62 792 LEU A CA 1
ATOM 6090 C C . LEU A 1 792 ? -12.548 -32.577 -17.853 1.00 85.62 792 LEU A C 1
ATOM 6092 O O . LEU A 1 792 ? -13.752 -32.599 -18.093 1.00 85.62 792 LEU A O 1
ATOM 6096 N N . SER A 1 793 ? -11.628 -32.788 -18.797 1.00 86.12 793 SER A N 1
ATOM 6097 C CA . SER A 1 793 ? -11.989 -33.073 -20.194 1.00 86.12 793 SER A CA 1
ATOM 6098 C C . SER A 1 793 ? -12.813 -34.358 -20.299 1.00 86.12 793 SER A C 1
ATOM 6100 O O . SER A 1 793 ? -13.857 -34.358 -20.943 1.00 86.12 793 SER A O 1
ATOM 6102 N N . ALA A 1 794 ? -12.424 -35.416 -19.577 1.00 87.31 794 ALA A N 1
ATOM 6103 C CA . ALA A 1 794 ? -13.186 -36.664 -19.526 1.00 87.31 794 ALA A CA 1
ATOM 6104 C C . ALA A 1 794 ? -14.599 -36.475 -18.934 1.00 87.31 794 ALA A C 1
ATOM 6106 O O . ALA A 1 794 ? -15.556 -37.102 -19.391 1.00 87.31 794 ALA A O 1
ATOM 6107 N N . LEU A 1 795 ? -14.761 -35.587 -17.943 1.00 87.88 795 LEU A N 1
ATOM 6108 C CA . LEU A 1 795 ? -16.081 -35.236 -17.405 1.00 87.88 795 LEU A CA 1
ATOM 6109 C C . LEU A 1 795 ? -16.946 -34.493 -18.433 1.00 87.88 795 LEU A C 1
ATOM 6111 O O . LEU A 1 795 ? -18.146 -34.757 -18.522 1.00 87.88 795 LEU A O 1
ATOM 6115 N N . VAL A 1 796 ? -16.353 -33.590 -19.220 1.00 87.81 796 VAL A N 1
ATOM 6116 C CA . VAL A 1 796 ? -17.053 -32.876 -20.301 1.00 87.81 796 VAL A CA 1
ATOM 6117 C C . VAL A 1 796 ? -17.472 -33.839 -21.412 1.00 87.81 796 VAL A C 1
ATOM 6119 O O . VAL A 1 796 ? -18.617 -33.778 -21.860 1.00 87.81 796 VAL A O 1
ATOM 6122 N N . GLU A 1 797 ? -16.589 -34.752 -21.820 1.00 87.69 797 GLU A N 1
ATOM 6123 C CA . GLU A 1 797 ? -16.881 -35.793 -22.815 1.00 87.69 797 GLU A CA 1
ATOM 6124 C C . GLU A 1 797 ? -18.029 -36.695 -22.350 1.00 87.69 797 GLU A C 1
ATOM 6126 O O . GLU A 1 797 ? -19.025 -36.844 -23.060 1.00 87.69 797 GLU A O 1
ATOM 6131 N N . GLY A 1 798 ? -17.957 -37.200 -21.113 1.00 87.38 798 GLY A N 1
ATOM 6132 C CA . GLY A 1 798 ? -19.038 -37.983 -20.517 1.00 87.38 798 GLY A CA 1
ATOM 6133 C C . GLY A 1 798 ? -20.357 -37.206 -20.469 1.00 87.38 798 GLY A C 1
ATOM 6134 O O . GLY A 1 798 ? -21.412 -37.750 -20.800 1.00 87.38 798 GLY A O 1
ATOM 6135 N N . TRP A 1 799 ? -20.322 -35.912 -20.130 1.00 90.06 799 TRP A N 1
ATOM 6136 C CA . TRP A 1 799 ? -21.520 -35.070 -20.140 1.00 90.06 799 TRP A CA 1
ATOM 6137 C C . TRP A 1 799 ? -22.094 -34.928 -21.559 1.00 90.06 799 TRP A C 1
ATOM 6139 O O . TRP A 1 799 ? -23.290 -35.163 -21.751 1.00 90.06 799 TRP A O 1
ATOM 6149 N N . ALA A 1 800 ? -21.262 -34.654 -22.566 1.00 87.94 800 ALA A N 1
ATOM 6150 C CA . ALA A 1 800 ? -21.680 -34.547 -23.965 1.00 87.94 800 ALA A CA 1
ATOM 6151 C C . ALA A 1 800 ? -22.289 -35.861 -24.502 1.00 87.94 800 ALA A C 1
ATOM 6153 O O . ALA A 1 800 ? -23.310 -35.843 -25.201 1.00 87.94 800 ALA A O 1
ATOM 6154 N N . GLU A 1 801 ? -21.737 -37.014 -24.118 1.00 88.56 801 GLU A N 1
ATOM 6155 C CA . GLU A 1 801 ? -22.312 -38.330 -24.420 1.00 88.56 801 GLU A CA 1
ATOM 6156 C C . GLU A 1 801 ? -23.692 -38.518 -23.776 1.00 88.56 801 GLU A C 1
ATOM 6158 O O . GLU A 1 801 ? -24.623 -39.014 -24.415 1.00 88.56 801 GLU A O 1
ATOM 6163 N N . THR A 1 802 ? -23.888 -38.095 -22.523 1.00 88.31 802 THR A N 1
ATOM 6164 C CA . THR A 1 802 ? -25.215 -38.191 -21.884 1.00 88.31 802 THR A CA 1
ATOM 6165 C C . THR A 1 802 ? -26.255 -37.269 -22.524 1.00 88.31 802 THR A C 1
ATOM 6167 O O . THR A 1 802 ? -27.425 -37.650 -22.625 1.00 88.31 802 THR A O 1
ATOM 6170 N N . VAL A 1 803 ? -25.839 -36.087 -22.998 1.00 85.38 803 VAL A N 1
ATOM 6171 C CA . VAL A 1 803 ? -26.697 -35.138 -23.725 1.00 85.38 803 VAL A CA 1
ATOM 6172 C C . VAL A 1 803 ? -27.129 -35.722 -25.069 1.00 85.38 803 VAL A C 1
ATOM 6174 O O . VAL A 1 803 ? -28.314 -35.685 -25.398 1.00 85.38 803 VAL A O 1
ATOM 6177 N N . THR A 1 804 ? -26.198 -36.313 -25.819 1.00 85.75 804 THR A N 1
ATOM 6178 C CA . THR A 1 804 ? -26.487 -36.938 -27.121 1.00 85.75 804 THR A CA 1
ATOM 6179 C C . THR A 1 804 ? -27.322 -38.215 -26.990 1.00 85.75 804 THR A C 1
ATOM 6181 O O . THR A 1 804 ? -28.219 -38.443 -27.798 1.00 85.75 804 THR A O 1
ATOM 6184 N N . THR A 1 805 ? -27.098 -39.019 -25.945 1.00 84.94 805 THR A N 1
ATOM 6185 C CA . THR A 1 805 ? -27.828 -40.279 -25.691 1.00 84.94 805 THR A CA 1
ATOM 6186 C C . THR A 1 805 ? -29.122 -40.120 -24.878 1.00 84.94 805 THR A C 1
ATOM 6188 O O . THR A 1 805 ? -29.770 -41.121 -24.574 1.00 84.94 805 THR A O 1
ATOM 6191 N N . GLN A 1 806 ? -29.515 -38.888 -24.524 1.00 78.31 806 GLN A N 1
ATOM 6192 C CA . GLN A 1 806 ? -30.715 -38.559 -23.732 1.00 78.31 806 GLN A CA 1
ATOM 6193 C C . GLN A 1 806 ? -30.815 -39.286 -22.370 1.00 78.31 806 GLN A C 1
ATOM 6195 O O . GLN A 1 806 ? -31.906 -39.555 -21.863 1.00 78.31 806 GLN A O 1
ATOM 6200 N N . ARG A 1 807 ? -29.678 -39.588 -21.729 1.00 78.25 807 ARG A N 1
ATOM 6201 C CA . ARG A 1 807 ? -29.625 -40.260 -20.415 1.00 78.25 807 ARG A CA 1
ATOM 6202 C C . ARG A 1 807 ? -29.765 -39.253 -19.268 1.00 78.25 807 ARG A C 1
ATOM 6204 O O . ARG A 1 807 ? -28.774 -38.821 -18.682 1.00 78.25 807 ARG A O 1
ATOM 6211 N N . SER A 1 808 ? -31.004 -38.892 -18.932 1.00 70.06 808 SER A N 1
ATOM 6212 C CA . SER A 1 808 ? -31.326 -37.825 -17.965 1.00 70.06 808 SER A CA 1
ATOM 6213 C C . SER A 1 808 ? -30.711 -38.007 -16.567 1.00 70.06 808 SER A C 1
ATOM 6215 O O . SER A 1 808 ? -30.190 -37.042 -16.014 1.00 70.06 808 SER A O 1
ATOM 6217 N N . GLY A 1 809 ? -30.717 -39.225 -16.012 1.00 74.50 809 GLY A N 1
ATOM 6218 C CA . GLY A 1 809 ? -30.170 -39.495 -14.673 1.00 74.50 809 GLY A CA 1
ATOM 6219 C C . GLY A 1 809 ? -28.651 -39.307 -14.586 1.00 74.50 809 GLY A C 1
ATOM 6220 O O . GLY A 1 809 ? -28.163 -38.603 -13.708 1.00 74.50 809 GLY A O 1
ATOM 6221 N N . SER A 1 810 ? -27.898 -39.868 -15.537 1.00 80.00 810 SER A N 1
ATOM 6222 C CA . SER A 1 810 ? -26.435 -39.721 -15.596 1.00 80.00 810 SER A CA 1
ATOM 6223 C C . SER A 1 810 ? -26.007 -38.276 -15.876 1.00 80.00 810 SER A C 1
ATOM 6225 O O . SER A 1 810 ? -25.004 -37.820 -15.331 1.00 80.00 810 SER A O 1
ATOM 6227 N N . ARG A 1 811 ? -26.794 -37.539 -16.673 1.00 84.69 811 ARG A N 1
ATOM 6228 C CA . ARG A 1 811 ? -26.575 -36.112 -16.935 1.00 84.69 811 ARG A CA 1
ATOM 6229 C C . ARG A 1 811 ? -26.669 -35.275 -15.656 1.00 84.69 811 ARG A C 1
ATOM 6231 O O . ARG A 1 811 ? -25.774 -34.479 -15.400 1.00 84.69 811 ARG A O 1
ATOM 6238 N N . GLN A 1 812 ? -27.711 -35.476 -14.846 1.00 83.75 812 GLN A N 1
ATOM 6239 C CA . GLN A 1 812 ? -27.891 -34.740 -13.587 1.00 83.75 812 GLN A CA 1
ATOM 6240 C C . GLN A 1 812 ? -26.754 -35.006 -12.594 1.00 83.75 812 GLN A C 1
ATOM 6242 O O . GLN A 1 812 ? -26.293 -34.080 -11.933 1.00 83.75 812 GLN A O 1
ATOM 6247 N N . SER A 1 813 ? -26.255 -36.244 -12.520 1.00 87.06 813 SER A N 1
ATOM 6248 C CA . SER A 1 813 ? -25.098 -36.568 -11.678 1.00 87.06 813 SER A CA 1
ATOM 6249 C C . SER A 1 813 ? -23.826 -35.835 -12.119 1.00 87.06 813 SER A C 1
ATOM 6251 O O . SER A 1 813 ? -23.097 -35.331 -11.270 1.00 87.06 813 SER A O 1
ATOM 6253 N N . LEU A 1 814 ? -23.573 -35.731 -13.429 1.00 86.19 814 LEU A N 1
ATOM 6254 C CA . LEU A 1 814 ? -22.416 -34.999 -13.959 1.00 86.19 814 LEU A CA 1
ATOM 6255 C C . LEU A 1 814 ? -22.559 -33.482 -13.781 1.00 86.19 814 LEU A C 1
ATOM 6257 O O . LEU A 1 814 ? -21.596 -32.823 -13.407 1.00 86.19 814 LEU A O 1
ATOM 6261 N N . GLU A 1 815 ? -23.755 -32.926 -13.989 1.00 86.25 815 GLU A N 1
ATOM 6262 C CA . GLU A 1 815 ? -24.033 -31.506 -13.721 1.00 86.25 815 GLU A CA 1
ATOM 6263 C C . GLU A 1 815 ? -23.866 -31.166 -12.231 1.00 86.25 815 GLU A C 1
ATOM 6265 O O . GLU A 1 815 ? -23.311 -30.117 -11.911 1.00 86.25 815 GLU A O 1
ATOM 6270 N N . SER A 1 816 ? -24.259 -32.069 -11.324 1.00 85.00 816 SER A N 1
ATOM 6271 C CA . SER A 1 816 ? -23.995 -31.926 -9.886 1.00 85.00 816 SER A CA 1
ATOM 6272 C C . SER A 1 816 ? -22.498 -31.948 -9.581 1.00 85.00 816 SER A C 1
ATOM 6274 O O . SER A 1 816 ? -22.022 -31.084 -8.856 1.00 85.00 816 SER A O 1
ATOM 6276 N N . ALA A 1 817 ? -21.739 -32.871 -10.181 1.00 85.56 817 ALA A N 1
ATOM 6277 C CA . ALA A 1 817 ? -20.288 -32.930 -10.001 1.00 85.56 817 ALA A CA 1
ATOM 6278 C C . ALA A 1 817 ? -19.583 -31.650 -10.492 1.00 85.56 817 ALA A C 1
ATOM 6280 O O . ALA A 1 817 ? -18.666 -31.163 -9.837 1.00 85.56 817 ALA A O 1
ATOM 6281 N N . PHE A 1 818 ? -20.026 -31.060 -11.609 1.00 86.25 818 PHE A N 1
ATOM 6282 C CA . PHE A 1 818 ? -19.532 -29.752 -12.051 1.00 86.25 818 PHE A CA 1
ATOM 6283 C C . PHE A 1 818 ? -19.902 -28.635 -11.066 1.00 86.25 818 PHE A C 1
ATOM 6285 O O . PHE A 1 818 ? -19.045 -27.817 -10.728 1.00 86.25 818 PHE A O 1
ATOM 6292 N N . ALA A 1 819 ? -21.139 -28.624 -10.562 1.00 82.31 819 ALA A N 1
ATOM 6293 C CA . ALA A 1 819 ? -21.595 -27.633 -9.591 1.00 82.31 819 ALA A CA 1
ATOM 6294 C C . ALA A 1 819 ? -20.809 -27.698 -8.268 1.00 82.31 819 ALA A C 1
ATOM 6296 O O . ALA A 1 819 ? -20.460 -26.645 -7.733 1.00 82.31 819 ALA A O 1
ATOM 6297 N N . ASP A 1 820 ? -20.459 -28.900 -7.797 1.00 82.31 820 ASP A N 1
ATOM 6298 C CA . ASP A 1 820 ? -19.618 -29.116 -6.609 1.00 82.31 820 ASP A CA 1
ATOM 6299 C C . ASP A 1 820 ? -18.200 -28.548 -6.797 1.00 82.31 820 ASP A C 1
ATOM 6301 O O . ASP A 1 820 ? -17.581 -28.059 -5.852 1.00 82.31 820 ASP A O 1
ATOM 6305 N N . LEU A 1 821 ? -17.699 -28.545 -8.037 1.00 80.81 821 LEU A N 1
ATOM 6306 C CA . LEU A 1 821 ? -16.432 -27.910 -8.420 1.00 80.81 821 LEU A CA 1
ATOM 6307 C C . LEU A 1 821 ? -16.572 -26.406 -8.712 1.00 80.81 821 LEU A C 1
ATOM 6309 O O . LEU A 1 821 ? -15.578 -25.738 -9.001 1.00 80.81 821 LEU A O 1
ATOM 6313 N N . GLY A 1 822 ? -17.789 -25.861 -8.653 1.00 81.69 822 GLY A N 1
ATOM 6314 C CA . GLY A 1 822 ? -18.084 -24.473 -8.996 1.00 81.69 822 GLY A CA 1
ATOM 6315 C C . GLY A 1 822 ? -17.998 -24.161 -10.494 1.00 81.69 822 GLY A C 1
ATOM 6316 O O . GLY A 1 822 ? -17.798 -23.006 -10.871 1.00 81.69 822 GLY A O 1
ATOM 6317 N N . LEU A 1 823 ? -18.148 -25.171 -11.347 1.00 86.44 823 LEU A N 1
ATOM 6318 C CA . LEU A 1 823 ? -18.003 -25.085 -12.797 1.00 86.44 823 LEU A CA 1
ATOM 6319 C C . LEU A 1 823 ? -19.319 -25.421 -13.505 1.00 86.44 823 LEU A C 1
ATOM 6321 O O . LEU A 1 823 ? -20.219 -26.045 -12.947 1.00 86.44 823 LEU A O 1
ATOM 6325 N N . VAL A 1 824 ? -19.408 -25.042 -14.775 1.00 87.75 824 VAL A N 1
ATOM 6326 C CA . VAL A 1 824 ? -20.303 -25.675 -15.753 1.00 87.75 824 VAL A CA 1
ATOM 6327 C C . VAL A 1 824 ? -19.471 -26.286 -16.887 1.00 87.75 824 VAL A C 1
ATOM 6329 O O . VAL A 1 824 ? -18.328 -25.869 -17.074 1.00 87.75 824 VAL A O 1
ATOM 6332 N N . PRO A 1 825 ? -19.999 -27.237 -17.683 1.00 87.25 825 PRO A N 1
ATOM 6333 C CA . PRO A 1 825 ? -19.224 -27.883 -18.749 1.00 87.25 825 PRO A CA 1
ATOM 6334 C C . PRO A 1 825 ? -18.550 -26.904 -19.726 1.00 87.25 825 PRO A C 1
ATOM 6336 O O . PRO A 1 825 ? -17.436 -27.147 -20.173 1.00 87.25 825 PRO A O 1
ATOM 6339 N N . THR A 1 826 ? -19.185 -25.762 -20.013 1.00 88.12 826 THR A N 1
ATOM 6340 C CA . THR A 1 826 ? -18.647 -24.714 -20.900 1.00 88.12 826 THR A CA 1
ATOM 6341 C C . THR A 1 826 ? -17.518 -23.884 -20.287 1.00 88.12 826 THR A C 1
ATOM 6343 O O . THR A 1 826 ? -16.909 -23.087 -20.992 1.00 88.12 826 THR A O 1
ATOM 6346 N N . ASP A 1 827 ? -17.249 -24.027 -18.988 1.00 88.31 827 ASP A N 1
ATOM 6347 C CA . ASP A 1 827 ? -16.157 -23.324 -18.308 1.00 88.31 827 ASP A CA 1
ATOM 6348 C C . ASP A 1 827 ? -14.807 -24.025 -18.497 1.00 88.31 827 ASP A C 1
ATOM 6350 O O . ASP A 1 827 ? -13.775 -23.437 -18.170 1.00 88.31 827 ASP A O 1
ATOM 6354 N N . VAL A 1 828 ? -14.804 -25.273 -18.972 1.00 88.62 828 VAL A N 1
ATOM 6355 C CA . VAL A 1 828 ? -13.617 -26.124 -19.096 1.00 88.62 828 VAL A CA 1
ATOM 6356 C C . VAL A 1 828 ? -12.961 -25.917 -20.457 1.00 88.62 828 VAL A C 1
ATOM 6358 O O . VAL A 1 828 ? -13.617 -25.999 -21.494 1.00 88.62 828 VAL A O 1
ATOM 6361 N N . ALA A 1 829 ? -11.650 -25.675 -20.454 1.00 87.94 829 ALA A N 1
ATOM 6362 C CA . ALA A 1 829 ? -10.891 -25.541 -21.688 1.00 87.94 829 ALA A CA 1
ATOM 6363 C C . ALA A 1 829 ? -10.718 -26.904 -22.391 1.00 87.94 829 ALA A C 1
ATOM 6365 O O . ALA A 1 829 ? -10.568 -27.925 -21.712 1.00 87.94 829 ALA A O 1
ATOM 6366 N N . PRO A 1 830 ? -10.648 -26.938 -23.734 1.00 84.25 830 PRO A N 1
ATOM 6367 C CA . PRO A 1 830 ? -10.308 -28.153 -24.472 1.00 84.25 830 PRO A CA 1
ATOM 6368 C C . PRO A 1 830 ? -8.940 -28.726 -24.065 1.00 84.25 830 PRO A C 1
ATOM 6370 O O . PRO A 1 830 ? -7.995 -27.981 -23.809 1.00 84.25 830 PRO A O 1
ATOM 6373 N N . GLN A 1 831 ? -8.789 -30.054 -24.067 1.00 82.00 831 GLN A N 1
ATOM 6374 C CA . GLN A 1 831 ? -7.545 -30.719 -23.642 1.00 82.00 831 GLN A CA 1
ATOM 6375 C C . GLN A 1 831 ? -6.310 -30.289 -24.462 1.00 82.00 831 GLN A C 1
ATOM 6377 O O . GLN A 1 831 ? -5.190 -30.237 -23.950 1.00 82.00 831 GLN A O 1
ATOM 6382 N N . GLU A 1 832 ? -6.504 -29.972 -25.743 1.00 82.12 832 GLU A N 1
ATOM 6383 C CA . GLU A 1 832 ? -5.447 -29.538 -26.668 1.00 82.12 832 GLU A CA 1
ATOM 6384 C C . GLU A 1 832 ? -4.744 -28.249 -26.229 1.00 82.12 832 GLU A C 1
ATOM 6386 O O . GLU A 1 832 ? -3.552 -28.089 -26.485 1.00 82.12 832 GLU A O 1
ATOM 6391 N N . VAL A 1 833 ? -5.445 -27.399 -25.478 1.00 82.62 833 VAL A N 1
ATOM 6392 C CA . VAL A 1 833 ? -4.940 -26.130 -24.952 1.00 82.62 833 VAL A CA 1
ATOM 6393 C C . VAL A 1 833 ? -3.731 -26.322 -24.034 1.00 82.62 833 VAL A C 1
ATOM 6395 O O . VAL A 1 833 ? -2.805 -25.512 -23.987 1.00 82.62 833 VAL A O 1
ATOM 6398 N N . VAL A 1 834 ? -3.716 -27.435 -23.301 1.00 80.38 834 VAL A N 1
ATOM 6399 C CA . VAL A 1 834 ? -2.640 -27.743 -22.360 1.00 80.38 834 VAL A CA 1
ATOM 6400 C C . VAL A 1 834 ? -1.403 -28.277 -23.078 1.00 80.38 834 VAL A C 1
ATOM 6402 O O . VAL A 1 834 ? -0.292 -28.024 -22.615 1.00 80.38 834 VAL A O 1
ATOM 6405 N N . ARG A 1 835 ? -1.557 -28.910 -24.253 1.00 85.25 835 ARG A N 1
ATOM 6406 C CA . ARG A 1 835 ? -0.426 -29.398 -25.070 1.00 85.25 835 ARG A CA 1
ATOM 6407 C C . ARG A 1 835 ? 0.540 -28.271 -25.413 1.00 85.25 835 ARG A C 1
ATOM 6409 O O . ARG A 1 835 ? 1.732 -28.389 -25.143 1.00 85.25 835 ARG A O 1
ATOM 6416 N N . SER A 1 836 ? 0.006 -27.133 -25.854 1.00 87.44 836 SER A N 1
ATOM 6417 C CA . SER A 1 836 ? 0.797 -25.940 -26.167 1.00 87.44 836 SER A CA 1
ATOM 6418 C C . SER A 1 836 ? 1.557 -25.372 -24.960 1.00 87.44 836 SER A C 1
ATOM 6420 O O . SER A 1 836 ? 2.599 -24.745 -25.140 1.00 87.44 836 SER A O 1
ATOM 6422 N N . VAL A 1 837 ? 1.103 -25.628 -23.724 1.00 87.69 837 VAL A N 1
ATOM 6423 C CA . VAL A 1 837 ? 1.875 -25.280 -22.521 1.00 87.69 837 VAL A CA 1
ATOM 6424 C C . VAL A 1 837 ? 3.121 -26.147 -22.379 1.00 87.69 837 VAL A C 1
ATOM 6426 O O . VAL A 1 837 ? 4.176 -25.606 -22.069 1.00 87.69 837 VAL A O 1
ATOM 6429 N N . ARG A 1 838 ? 3.040 -27.463 -22.607 1.00 86.56 838 ARG A N 1
ATOM 6430 C CA . ARG A 1 838 ? 4.231 -28.335 -22.517 1.00 86.56 838 ARG A CA 1
ATOM 6431 C C . ARG A 1 838 ? 5.209 -28.015 -23.630 1.00 86.56 838 ARG A C 1
ATOM 6433 O O . ARG A 1 838 ? 6.373 -27.792 -23.332 1.00 86.56 838 ARG A O 1
ATOM 6440 N N . ASP A 1 839 ? 4.714 -27.846 -24.854 1.00 88.56 839 ASP A N 1
ATOM 6441 C CA . ASP A 1 839 ? 5.547 -27.443 -25.989 1.00 88.56 839 ASP A CA 1
ATOM 6442 C C . ASP A 1 839 ? 6.288 -26.124 -25.706 1.00 88.56 839 ASP A C 1
ATOM 6444 O O . ASP A 1 839 ? 7.453 -25.975 -26.056 1.00 88.56 839 ASP A O 1
ATOM 6448 N N . TRP A 1 840 ? 5.638 -25.161 -25.040 1.00 88.44 840 TRP A N 1
ATOM 6449 C CA . TRP A 1 840 ? 6.280 -23.906 -24.636 1.00 88.44 840 TRP A CA 1
ATOM 6450 C C . TRP A 1 840 ? 7.350 -24.097 -23.555 1.00 88.44 840 TRP A C 1
ATOM 6452 O O . TRP A 1 840 ? 8.356 -23.384 -23.559 1.00 88.44 840 TRP A O 1
ATOM 6462 N N . ILE A 1 841 ? 7.120 -24.991 -22.596 1.00 84.62 841 ILE A N 1
ATOM 6463 C CA . ILE A 1 841 ? 8.049 -25.216 -21.486 1.00 84.62 841 ILE A CA 1
ATOM 6464 C C . ILE A 1 841 ? 9.273 -26.015 -21.935 1.00 84.62 841 ILE A C 1
ATOM 6466 O O . ILE A 1 841 ? 10.372 -25.718 -21.469 1.00 84.62 841 ILE A O 1
ATOM 6470 N N . ASP A 1 842 ? 9.084 -26.951 -22.863 1.00 83.00 842 ASP A N 1
ATOM 6471 C CA . ASP A 1 842 ? 10.147 -27.777 -23.434 1.00 83.00 842 ASP A CA 1
ATOM 6472 C C . ASP A 1 842 ? 11.002 -27.019 -24.474 1.00 83.00 842 ASP A C 1
ATOM 6474 O O . ASP A 1 842 ? 12.143 -27.410 -24.727 1.00 83.00 842 ASP A O 1
ATOM 6478 N N . ALA A 1 843 ? 10.469 -25.933 -25.055 1.00 76.75 843 ALA A N 1
ATOM 6479 C CA . ALA A 1 843 ? 11.167 -25.011 -25.964 1.00 76.75 843 ALA A CA 1
ATOM 6480 C C . ALA A 1 843 ? 11.996 -23.942 -25.230 1.00 76.75 843 ALA A C 1
ATOM 6482 O O . ALA A 1 843 ? 13.074 -23.565 -25.745 1.00 76.75 843 ALA A O 1
#

Secondary structure (DSSP, 8-state):
--GGGGGTHHHHS--TTPPPGGGS--SS--SSPPP-----HHHHTTTT---GGGGGTEEEEEEESHHHHHHHHHHHHHHTT--GGGEEEEES-STTHHHHHHHHHHHTT--EEETT-EEGGGSHHHHHHHHHHHHHHTTS-HHHHHHHHHHTSS--------SS---TT---HHHHHHHHHHTT--SSHHHHHHHHHHHHTTS-GGGHHHHHHHHHHHHHHHHTS-SS--HHHHHHHHHHHHHTS-----SHHHHHHHHHHHHHHHHHHHTTTS---S--HHHHHHHHHHHHTT-EE------TT-EEEEETTTTTTT--SEEEEE--BTTTSS------SSS-HHHHHHH-TTSPPTHHHHHHHHHHHHHHHHH--SEEEEEEEEE-TTT---PPBPHHHHHHHHHHT-PPEEE-SSPPTTS--SSHHHHHHHTTT-HHHHHHHHHH-HHHHHHHHHHHHHHS-S-BTTTTB--HHHHHHTTTTTTSEEEHHHHHHHHH-HHHHIIIIIS-----------TT-SS-HHHHHHHHHHHHHHHHHHHHHTT---SGGGHHHHHHHHHHHHHHHHHHS--S-HHHHHHHHHHHHHHHHHHHHHHHHHHHH-TTEEEEEEEEEESSTTSPPEEEESSSS-EEEEEEEEEEEEEEE-TTS-EEEEEEEEE--S-STT--TT-SSGGGT--HHHHHHHHHHHHH-SS-EEEEEEEEE-STTTTTEEEEEPPPPHHHHHHHHHHHHHHHHTTB--SB-SS-TTTTSTTTT-TTHHHHTT--B-GGGHHHHHHHHHHHHHHHHHHHHHHHTT-HHHHHHHHHHHHHTT--GGGBPPTHHHHHHHHHHH-

Foldseek 3Di:
DDPPCVLCCVVVPDDPPPPPCVVVPPDDDPPDDPDPPDFQQLLCCPPVRHALVCCVFEAFEAEAAQLVLLQQVLLVCVVVVHQQLQAEEAELDCPPNLVSNVVVCVVQVAFAAEQQFGQLCVALLLVLLLLLLLCVLVQNALLSQLVCLVVVSDFDDPPPDDPDDDDLQAQRSNNLSLQQQCLVQFGDDVSSLVSLVLVVVPDDPSNPRNNVVSCVVSVQLCQLPDPDQDLQSNLSSSLSSLVNDDLVDDDPSSVVSVVSSVVSNVVSNVPPPPDDDPDGSSVSSVVVSVVSRPDHDRRDDRDRSHHYYYYLQRALPSQRQHYEYPAQWPPRAPDDQDADPPAGQVRQVVVDPPRDGSNCSNVVSSVSSSVNSRNNNTHYYYYHYQAHPVPGDGTGGHVSSVSNCVNSVHDHHYDYPQDACPRRGSDPVSNLSNCVVPPVSVVVCCVVCVVVVLVVLLVLLLVFLAFFLSQFFDDLVVLVVQVLLFADADELVLQLQLLFFLQSSCCCVRVPPDDPPRPDDDLQAQDDPVRLVVLLLVLLQVVQVVCVVVVHFQDPVCLVVSVVSLVVSLVVVCVSGPCSHPNNSVNSSVQSSQLSVLSSVLRNVVCVVAVQKDWDDAFQWAPPDVHFFFWQDLDPQDIHGYTDTFGTKIFRADPVRDGQAIETEDEDQDACPPADLVCRCLLPNHCNFLVVQRRVCVRVVDPHHHQKTWYFHSTPNRSRDTRMGGRDHSVVVCLQSVLSSVLSSLRGGGLEGADAQVCPGPLVPDPCVVVCPNRHGYPVCLVSHLVSLVVLQVLLVQLVVCVVVVVVVSNVVSQVVQVVSSHGSNRHRHSVSSVSVVSNNVD

Sequence (843 aa):
MIQGDLFLDPLRAGDPQQPPPELYSFGDTPTSPPESVEVSPGGRLLTGGLTPEDADAVRLQQVIGLETEVRFVLRDVLAAGLAFDDVEIAYTTQTPYQSLLYDAVERWDLPADFAGGIPTSRTRPGRGLTAFLGWIAQGLDGTTLAGLLRSGEICWSDTEVSDTKVTDTEATPGMVARGLLQGRAAQGKGQILAALDRLDTNSTSHNLGWVAAAHRHLGTLFECIPDGDGADDLVAGVVTFLQRQDLSGTTERDMRDRDVRGRLVTDLQSLCGLPAASVSRSAQAQRLLDLVQRHTSEASPAQPGSLRLAGLPDAGYAGRRHLYILGLDESHFPGLMGQDPILLDEERRAISPSLQLETHRAGSAAFQLIRLLGTAPGRVTLVASRLHLADGREPYPTPLFEQASRQLQREPAWSGPVPEVNDGVVDDLEALLAHRTDPAVVAALARLYPDTASGLRVMGARAQAAPTRFSGWIAQQDVEALDLSGTRTLSSRMLETLAVCPRRYLLRDVLGVVPPRMPEYDPRRWLHPLEMGNLLHGLFLDFMREIRQRGERPGAGHEARRQELVEAAIAAERQRVPVTLEAGYRNDCRRIERASRIFLAAEAQRLAADPALEPAGFELEFGFGDGAPVEVRLSHEVSFRLRGRIDRVDGVRDASGKTTAYEIWDYKTGSTFNYDAANLAQGGRTLQWALYAYALPYIVQDEGHVRLSGYFFASDRGAGQRFSDAPPARHELAAVLKPLFDLARQGFFPALHKGDAKGGGPCRFCDYRRICANEARGVDEIEDLYTAATQLSALVEGWAETVTTQRSGSRQSLESAFADLGLVPTDVAPQEVVRSVRDWIDA

pLDDT: mean 84.2, std 13.31, range [26.33, 97.44]

Radius of gyration: 37.49 Å; chains: 1; bounding box: 73×74×122 Å